Protein AF-0000000068399761 (afdb_homodimer)

Secondary structure (DSSP, 8-state):
--EEEEETTTTEEEEEEEPP----S-HHHHHHHHHHH-S-HHHHHHHHHHHHHHHHHHHHHHHHHHHHHHHHHHHS-TTTHHHHHHHHT--HHHHHHHHHHHHHHHHHHHHHTT-EEPPHHHHHHHHTS--S------B-GGGB-SSHHHHHHHHS--TT--TTTTTEEEEEEEEEEEEEEE--HHHHHHHHHHHHHHHHHHHTT-HHHHTTGGG--------TTS---EEEEEEB-GGGS---GGGGGS-EEEEEEEEEEEEEEEEBPPPSS----PEEEEEEEEEEGGGGGGG-SSBPPP---HHHHHHHHHHHHHHHHHHHHHHHHS-S-HHHHHHHHHHHHHHHHHHHHHHHHHHHHHHHHHHHHHHHHEEEETHHHHHHHHHHHHHHHHHHHHHHHHHHHHH--B-HHHHHHHHHHHHHHHH-------HHHHHHHHHHHTSEEE-TTS-EEEPPHHHHHHHH---HHHHHHHHHHHTT--/--EEEEETTTTEEEEEEEPP----S-HHHHHHHHHHH-S-HHHHHHHHHHHHHHHHHHHHHHHHHHHHHHHHHHHS-TTTHHHHHHHHT--HHHHHHHHHHHHHHHHHHHHHTT-EEPPHHHHHHHHTS--S------B-GGGB-SSHHHHHHHHS--TT--TTTTTEEEEEEEEEEEEEEE--HHHHHHHHHHHHHHHHHHHTT-HHHHTTTTT--------TTS---EEEEEEB-GGGS---GGGGGS-EEEEEEEEEEEEEEEEBPPPSS----PEEEEEEEEEEGGGGGGG-SSBPPP---HHHHHHHHHHHHHHHHHHHHHHHHS-S-HHHHHHHHHHHHHHHHHHHHHHHHHHHHHHHHHHHHHHHHEEEETHHHHHHHHHHHHHHHHHHHHHHHHHHHHH--B-HHHHHHHHHHHHHHHH-------HHHHHHHHHHHTSEEE-TTS-EEE--HHHHHHHH---HHHHHHHHHHHTT--

Solvent-accessible surface area (backbone atoms only — not comparable to full-atom values): 52248 Å² total; per-residue (Å²): 105,58,42,84,41,72,51,72,97,78,65,40,43,28,35,30,35,65,64,46,60,62,74,92,64,58,65,71,57,51,53,51,53,56,38,66,69,44,88,49,68,70,57,26,56,45,48,53,51,38,52,52,43,49,40,54,50,51,41,35,60,46,48,60,57,45,48,56,37,51,58,43,42,51,46,24,28,71,85,56,2,67,61,47,41,60,71,65,65,66,52,72,68,58,49,52,51,47,50,52,51,31,50,55,47,49,54,50,50,36,48,68,56,58,38,40,73,57,31,55,65,44,49,50,56,24,57,71,41,63,62,89,56,76,60,68,61,45,65,40,67,80,54,35,26,59,50,72,45,36,55,46,44,70,77,49,78,65,84,72,66,30,90,55,43,30,39,39,47,48,32,37,31,62,76,41,77,44,75,51,74,43,49,54,50,70,60,52,49,44,48,50,48,52,49,48,47,50,48,48,31,52,72,64,68,48,44,79,76,70,53,71,76,74,60,83,64,76,77,71,79,71,75,81,72,77,78,64,76,46,47,76,43,64,47,41,39,72,86,77,41,88,82,47,87,81,49,49,80,35,76,44,72,35,31,37,50,14,32,37,31,36,37,37,40,36,32,49,37,59,50,100,87,45,83,55,67,32,48,46,37,40,27,33,39,62,39,38,35,38,47,50,57,68,69,52,64,63,63,37,82,54,69,81,43,71,60,53,48,48,53,50,48,50,52,49,46,53,39,46,52,52,46,54,51,45,57,72,66,45,65,91,46,66,63,61,53,49,52,47,51,49,50,41,54,49,50,54,53,50,52,48,50,52,48,51,45,50,44,45,49,49,51,26,54,49,38,45,50,43,46,70,29,46,37,20,31,44,69,21,32,52,49,44,48,53,52,48,31,44,53,50,51,40,50,42,35,50,50,52,52,49,46,28,65,76,69,36,67,34,34,68,68,53,44,29,51,49,50,34,47,47,40,32,72,78,66,71,42,82,47,44,60,63,41,66,66,27,51,52,49,35,40,72,58,64,35,33,48,72,42,96,87,57,31,35,38,60,50,56,63,70,56,34,42,60,64,65,40,86,39,46,49,54,52,49,51,50,49,58,56,53,72,62,63,116,104,56,41,85,40,73,50,72,96,80,66,41,41,28,33,31,35,67,65,46,60,61,74,94,63,58,62,70,57,50,53,50,54,57,38,67,70,43,86,49,67,72,56,27,55,45,46,53,50,37,52,52,44,48,41,53,49,52,42,35,60,46,48,61,57,46,48,54,38,52,57,44,42,51,46,24,28,70,84,54,2,68,61,47,41,60,71,65,65,65,53,73,68,57,50,52,52,46,51,51,51,29,50,53,46,50,54,50,50,36,49,68,56,58,38,40,72,57,30,54,65,46,50,51,56,24,58,70,43,63,63,90,56,76,59,68,61,43,65,40,67,79,53,34,27,57,52,71,46,36,56,46,43,71,77,48,78,64,83,73,66,30,91,55,43,31,39,39,47,47,30,37,32,61,75,42,76,44,73,50,72,44,48,53,50,68,62,52,50,44,48,51,49,50,50,49,47,49,49,48,30,53,72,63,69,49,44,78,77,69,53,72,75,75,62,82,65,76,76,71,81,70,77,80,71,75,80,66,76,49,49,77,42,64,48,40,39,73,85,76,43,88,82,46,87,82,49,49,80,36,78,44,73,33,30,37,49,13,33,37,31,37,36,37,40,36,32,49,37,58,49,97,87,44,83,55,67,30,47,46,36,39,27,34,40,62,39,38,36,36,46,51,58,69,70,51,65,62,64,39,81,54,69,83,44,72,58,52,48,48,52,50,48,50,53,48,48,54,39,47,51,52,44,54,51,44,56,70,66,44,65,93,46,64,63,62,53,49,52,46,50,50,51,40,54,49,48,53,53,50,53,51,52,53,47,55,45,50,44,44,48,51,52,28,53,51,37,45,50,43,46,72,29,48,38,20,31,43,68,21,32,52,50,43,48,53,51,48,31,46,55,50,52,41,51,43,37,50,49,52,52,50,47,28,66,74,70,37,65,35,35,68,69,54,44,30,52,51,48,35,48,46,38,32,72,77,67,72,42,85,45,44,60,64,42,67,65,26,50,54,49,36,41,71,58,65,35,34,47,71,44,94,86,57,30,34,36,59,50,56,63,70,56,32,43,59,65,65,41,87,41,47,49,55,53,50,52,50,52,56,55,53,70,62,63,115

pLDDT: mean 79.06, std 15.78, range [27.91, 97.12]

Radius of gyration: 32.89 Å; Cα contacts (8 Å, |Δi|>4): 1350; chains: 2; bounding box: 82×110×79 Å

Structure (mmCIF, N/CA/C/O backbone):
data_AF-0000000068399761-model_v1
#
loop_
_entity.id
_entity.type
_entity.pdbx_description
1 polymer 'Uncharacterized protein LOC101503058 isoform X1'
#
loop_
_atom_site.group_PDB
_atom_site.id
_atom_site.type_symbol
_atom_site.label_atom_id
_atom_site.label_alt_id
_atom_site.label_comp_id
_atom_site.label_asym_id
_atom_site.label_entity_id
_atom_site.label_seq_id
_atom_site.pdbx_PDB_ins_code
_atom_site.Cartn_x
_atom_site.Cartn_y
_atom_site.Cartn_z
_atom_site.occupancy
_atom_site.B_iso_or_equiv
_atom_site.auth_seq_id
_atom_site.auth_comp_id
_atom_site.auth_asym_id
_atom_site.auth_atom_id
_atom_site.pdbx_PDB_model_num
ATOM 1 N N . MET A 1 1 ? 23.578 -5.527 14.547 1 39.16 1 MET A N 1
ATOM 2 C CA . MET A 1 1 ? 23.672 -4.656 15.711 1 39.16 1 MET A CA 1
ATOM 3 C C . MET A 1 1 ? 24.359 -3.344 15.359 1 39.16 1 MET A C 1
ATOM 5 O O . MET A 1 1 ? 25.438 -3.346 14.75 1 39.16 1 MET A O 1
ATOM 9 N N . ALA A 1 2 ? 23.547 -2.379 15.297 1 48.56 2 ALA A N 1
ATOM 10 C CA . ALA A 1 2 ? 24.172 -1.101 14.961 1 48.56 2 ALA A CA 1
ATOM 11 C C . ALA A 1 2 ? 24.984 -0.558 16.141 1 48.56 2 ALA A C 1
ATOM 13 O O . ALA A 1 2 ? 24.516 -0.588 17.281 1 48.56 2 ALA A O 1
ATOM 14 N N . TYR A 1 3 ? 26.422 -0.569 16.094 1 48.53 3 TYR A N 1
ATOM 15 C CA . TYR A 1 3 ? 27.25 -0.011 17.156 1 48.53 3 TYR A CA 1
ATOM 16 C C . TYR A 1 3 ? 27.766 1.374 16.781 1 48.53 3 TYR A C 1
ATOM 18 O O . TYR A 1 3 ? 28.031 1.641 15.602 1 48.53 3 TYR A O 1
ATOM 26 N N . LEU A 1 4 ? 27.547 2.227 17.719 1 49.91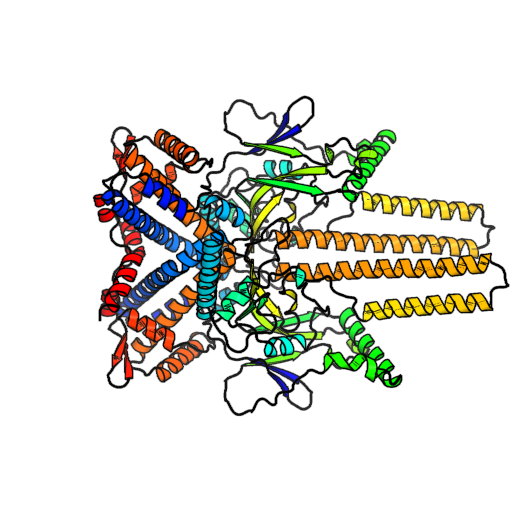 4 LEU A N 1
ATOM 27 C CA . LEU A 1 4 ? 28.125 3.555 17.547 1 49.91 4 LEU A CA 1
ATOM 28 C C . LEU A 1 4 ? 29.609 3.547 17.906 1 49.91 4 LEU A C 1
ATOM 30 O O . LEU A 1 4 ? 30 3.086 18.984 1 49.91 4 LEU A O 1
ATOM 34 N N . ASN A 1 5 ? 30.516 3.52 16.922 1 48.12 5 ASN A N 1
ATOM 35 C CA . ASN A 1 5 ? 31.938 3.615 17.219 1 48.12 5 ASN A CA 1
ATOM 36 C C . ASN A 1 5 ? 32.5 4.992 16.875 1 48.12 5 ASN A C 1
ATOM 38 O O . ASN A 1 5 ? 32.125 5.574 15.852 1 48.12 5 ASN A O 1
ATOM 42 N N . LEU A 1 6 ? 33 5.699 17.844 1 47.28 6 LEU A N 1
ATOM 43 C CA . LEU A 1 6 ? 33.75 6.934 17.609 1 47.28 6 LEU A CA 1
ATOM 44 C C . LEU A 1 6 ? 35.125 6.637 17.047 1 47.28 6 LEU A C 1
ATOM 46 O O . LEU A 1 6 ? 35.906 5.895 17.656 1 47.28 6 LEU A O 1
ATOM 50 N N . GLU A 1 7 ? 35.219 6.555 15.766 1 47.91 7 GLU A N 1
ATOM 51 C CA . GLU A 1 7 ? 36.562 6.254 15.242 1 47.91 7 GLU A CA 1
ATOM 52 C C . GLU A 1 7 ? 37.281 7.523 14.805 1 47.91 7 GLU A C 1
ATOM 54 O O . GLU A 1 7 ? 36.688 8.398 14.164 1 47.91 7 GLU A O 1
ATOM 59 N N . GLY A 1 8 ? 38.625 7.621 15.008 1 46.81 8 GLY A N 1
ATOM 60 C CA . GLY A 1 8 ? 39.625 8.562 14.586 1 46.81 8 GLY A CA 1
ATOM 61 C C . GLY A 1 8 ? 39.625 9.852 15.383 1 46.81 8 GLY A C 1
ATOM 62 O O . GLY A 1 8 ? 38.781 10.047 16.25 1 46.81 8 GLY A O 1
ATOM 63 N N . ASP A 1 9 ? 40.656 10.789 15.141 1 47.38 9 ASP A N 1
ATOM 64 C CA . ASP A 1 9 ? 40.906 12.062 15.812 1 47.38 9 ASP A CA 1
ATOM 65 C C . ASP A 1 9 ? 39.688 12.977 15.727 1 47.38 9 ASP A C 1
ATOM 67 O O . ASP A 1 9 ? 39.5 13.852 16.578 1 47.38 9 ASP A O 1
ATOM 71 N N . GLU A 1 10 ? 38.906 12.891 14.664 1 50.03 10 GLU A N 1
ATOM 72 C CA . GLU A 1 10 ? 37.844 13.867 14.438 1 50.03 10 GLU A CA 1
ATOM 73 C C . GLU A 1 10 ? 36.469 13.289 14.797 1 50.03 10 GLU A C 1
ATOM 75 O O . GLU A 1 10 ? 35.438 13.906 14.516 1 50.03 10 GLU A O 1
ATOM 80 N N . LYS A 1 11 ? 36.281 12.5 15.867 1 54.31 11 LYS A N 1
ATOM 81 C CA . LYS A 1 11 ? 35.094 12.008 16.578 1 54.31 11 LYS A CA 1
ATOM 82 C C . LYS A 1 11 ? 33.969 11.664 15.602 1 54.31 11 LYS A C 1
ATOM 84 O O . LYS A 1 11 ? 32.875 12.18 15.719 1 54.31 11 LYS A O 1
ATOM 89 N N . LYS A 1 12 ? 34.312 10.891 14.508 1 60.88 12 LYS A N 1
ATOM 90 C CA . LYS A 1 12 ? 33.281 10.484 13.531 1 60.88 12 LYS A CA 1
ATOM 91 C C . LYS A 1 12 ? 32.406 9.391 14.094 1 60.88 12 LYS A C 1
ATOM 93 O O . LYS A 1 12 ? 32.875 8.422 14.688 1 60.88 12 LYS A O 1
ATOM 98 N N . GLU A 1 13 ? 31.047 9.602 14.18 1 70.75 13 GLU A N 1
ATOM 99 C CA . GLU A 1 13 ? 30.078 8.617 14.633 1 70.75 13 GLU A CA 1
ATOM 100 C C . GLU A 1 13 ? 29.75 7.613 13.523 1 70.75 13 GLU A C 1
ATOM 102 O O . GLU A 1 13 ? 29.297 7.996 12.445 1 70.75 13 GLU A O 1
ATOM 107 N N . VAL A 1 14 ? 30.328 6.297 13.727 1 68.44 14 VAL A N 1
ATOM 108 C CA . VAL A 1 14 ? 30.125 5.27 12.711 1 68.44 14 VAL A CA 1
ATOM 109 C C . VAL A 1 14 ? 29.188 4.184 13.25 1 68.44 14 VAL A C 1
ATOM 111 O O . VAL A 1 14 ? 29.234 3.855 14.438 1 68.44 14 VAL A O 1
ATOM 114 N N . ILE A 1 15 ? 28.234 3.752 12.414 1 69.31 15 ILE A N 1
ATOM 115 C CA . ILE A 1 15 ? 27.344 2.65 12.758 1 69.31 15 ILE A CA 1
ATOM 116 C C . ILE A 1 15 ? 27.688 1.429 11.906 1 69.31 15 ILE A C 1
ATOM 118 O O . ILE A 1 15 ? 27.859 1.544 10.688 1 69.31 15 ILE A O 1
ATOM 122 N N . ARG A 1 16 ? 27.953 0.394 12.523 1 67.19 16 ARG A N 1
ATOM 123 C CA . ARG A 1 16 ? 28.219 -0.862 11.836 1 67.19 16 ARG A CA 1
ATOM 124 C C . ARG A 1 16 ? 26.969 -1.718 11.742 1 67.19 16 ARG A C 1
ATOM 126 O O . ARG A 1 16 ? 26.266 -1.916 12.742 1 67.19 16 ARG A O 1
ATOM 133 N N . ILE A 1 17 ? 26.656 -2.018 10.484 1 65.38 17 ILE A N 1
ATOM 134 C CA . ILE A 1 17 ? 25.438 -2.814 10.328 1 65.38 17 ILE A CA 1
ATOM 135 C C . ILE A 1 17 ? 25.766 -4.109 9.586 1 65.38 17 ILE A C 1
ATOM 137 O O . ILE A 1 17 ? 26.578 -4.117 8.672 1 65.38 17 ILE A O 1
ATOM 141 N N . GLU A 1 18 ? 25.172 -5.176 10.047 1 68.5 18 GLU A N 1
ATOM 142 C CA . GLU A 1 18 ? 25.328 -6.48 9.406 1 68.5 18 GLU A CA 1
ATOM 143 C C . GLU A 1 18 ? 24.781 -6.473 7.988 1 68.5 18 GLU A C 1
ATOM 145 O O . GLU A 1 18 ? 23.766 -5.82 7.711 1 68.5 18 GLU A O 1
ATOM 150 N N . ARG A 1 19 ? 25.562 -7.207 7.117 1 69.38 19 ARG A N 1
ATOM 151 C CA . ARG A 1 19 ? 25.156 -7.289 5.719 1 69.38 19 ARG A CA 1
ATOM 152 C C . ARG A 1 19 ? 23.828 -8.031 5.582 1 69.38 19 ARG A C 1
ATOM 154 O O . ARG A 1 19 ? 23.594 -9.031 6.273 1 69.38 19 ARG A O 1
ATOM 161 N N . GLU A 1 20 ? 22.969 -7.516 4.73 1 75.31 20 GLU A N 1
ATOM 162 C CA . GLU A 1 20 ? 21.641 -8.078 4.566 1 75.31 20 GLU A CA 1
ATOM 163 C C . GLU A 1 20 ? 21.641 -9.203 3.535 1 75.31 20 GLU A C 1
ATOM 165 O O . GLU A 1 20 ? 22.547 -9.305 2.717 1 75.31 20 GLU A O 1
ATOM 170 N N . SER A 1 21 ? 20.688 -10.078 3.656 1 79.12 21 SER A N 1
ATOM 171 C CA . SER A 1 21 ? 20.594 -11.266 2.811 1 79.12 21 SER A CA 1
ATOM 172 C C . SER A 1 21 ? 19.719 -11 1.588 1 79.12 21 SER A C 1
ATOM 174 O O . SER A 1 21 ? 19.531 -11.883 0.752 1 79.12 21 SER A O 1
ATOM 176 N N . VAL A 1 22 ? 19.344 -9.82 1.354 1 81.69 22 VAL A N 1
ATOM 177 C CA . VAL A 1 22 ? 18.469 -9.523 0.227 1 81.69 22 VAL A CA 1
ATOM 178 C C . VAL A 1 22 ? 19.281 -9.438 -1.06 1 81.69 22 VAL A C 1
ATOM 180 O O . VAL A 1 22 ? 20.359 -8.82 -1.081 1 81.69 22 VAL A O 1
ATOM 183 N N . ILE A 1 23 ? 18.875 -10.141 -2.131 1 87.31 23 ILE A N 1
ATOM 184 C CA . ILE A 1 23 ? 19.5 -10.07 -3.445 1 87.31 23 ILE A CA 1
ATOM 185 C C . ILE A 1 23 ? 18.906 -8.898 -4.234 1 87.31 23 ILE A C 1
ATOM 187 O O . ILE A 1 23 ? 17.797 -9.008 -4.77 1 87.31 23 ILE A O 1
ATOM 191 N N . PRO A 1 24 ? 19.609 -7.828 -4.316 1 81.19 24 PRO A N 1
ATOM 192 C CA . PRO A 1 24 ? 19.078 -6.625 -4.949 1 81.19 24 PRO A CA 1
ATOM 193 C C . PRO A 1 24 ? 19.219 -6.641 -6.469 1 81.19 24 PRO A C 1
ATOM 195 O O . PRO A 1 24 ? 19.766 -5.703 -7.051 1 81.19 24 PRO A O 1
ATOM 198 N N . ILE A 1 25 ? 18.844 -7.691 -7.152 1 85.81 25 ILE A N 1
ATOM 199 C CA . ILE A 1 25 ? 18.922 -7.836 -8.602 1 85.81 25 ILE A CA 1
ATOM 200 C C . ILE A 1 25 ? 17.531 -8.195 -9.148 1 85.81 25 ILE A C 1
ATOM 202 O O . ILE A 1 25 ? 16.797 -8.977 -8.539 1 85.81 25 ILE A O 1
ATOM 206 N N . LEU A 1 26 ? 17.219 -7.543 -10.234 1 84.5 26 LEU A N 1
ATOM 207 C CA . LEU A 1 26 ? 15.969 -7.895 -10.891 1 84.5 26 LEU A CA 1
ATOM 208 C C . LEU A 1 26 ? 16.016 -9.328 -11.414 1 84.5 26 LEU A C 1
ATOM 210 O O . LEU A 1 26 ? 17.031 -9.75 -11.984 1 84.5 26 LEU A O 1
ATOM 214 N N . LYS A 1 27 ? 15 -10.023 -11.188 1 89.88 27 LYS A N 1
ATOM 215 C CA . LYS A 1 27 ? 14.93 -11.43 -11.578 1 89.88 27 LYS A CA 1
ATOM 216 C C . LYS A 1 27 ? 15.156 -11.594 -13.078 1 89.88 27 LYS A C 1
ATOM 218 O O . LYS A 1 27 ? 15.875 -12.5 -13.508 1 89.88 27 LYS A O 1
ATOM 223 N N . SER A 1 28 ? 14.531 -10.75 -13.867 1 86.06 28 SER A N 1
ATOM 224 C CA . SER A 1 28 ? 14.648 -10.844 -15.32 1 86.06 28 SER A CA 1
ATOM 225 C C . SER A 1 28 ? 16.094 -10.633 -15.766 1 86.06 28 SER A C 1
ATOM 227 O O . SER A 1 28 ? 16.578 -11.344 -16.656 1 86.06 28 SER A O 1
ATOM 229 N N . LYS A 1 29 ? 16.719 -9.703 -15.133 1 87.31 29 LYS A N 1
ATOM 230 C CA . LYS A 1 29 ? 18.125 -9.453 -15.453 1 87.31 29 LYS A CA 1
ATOM 231 C C . LYS A 1 29 ? 19 -10.625 -15.016 1 87.31 29 LYS A C 1
ATOM 233 O O . LYS A 1 29 ? 19.938 -11 -15.734 1 87.31 29 LYS A O 1
ATOM 238 N N . LEU A 1 30 ? 18.703 -11.141 -13.883 1 92.56 30 LEU A N 1
ATOM 239 C CA . LEU A 1 30 ? 19.453 -12.273 -13.359 1 92.56 30 LEU A CA 1
ATOM 240 C C . LEU A 1 30 ? 19.391 -13.461 -14.312 1 92.56 30 LEU A C 1
ATOM 242 O O . LEU A 1 30 ? 20.422 -14.031 -14.672 1 92.56 30 LEU A O 1
ATOM 246 N N . VAL A 1 31 ? 18.219 -13.82 -14.758 1 94.12 31 VAL A N 1
ATOM 247 C CA . VAL A 1 31 ? 18.016 -14.969 -15.641 1 94.12 31 VAL A CA 1
ATOM 248 C C . VAL A 1 31 ? 18.688 -14.703 -16.984 1 94.12 31 VAL A C 1
ATOM 250 O O . VAL A 1 31 ? 19.312 -15.602 -17.562 1 94.12 31 VAL A O 1
ATOM 253 N N . MET A 1 32 ? 18.547 -13.516 -17.438 1 91.56 32 MET A N 1
ATOM 254 C CA . MET A 1 32 ? 19.125 -13.156 -18.734 1 91.56 32 MET A CA 1
ATOM 255 C C . MET A 1 32 ? 20.641 -13.266 -18.688 1 91.56 32 MET A C 1
ATOM 257 O O . MET A 1 32 ? 21.25 -13.875 -19.578 1 91.56 32 MET A O 1
ATOM 261 N N . VAL A 1 33 ? 21.266 -12.703 -17.672 1 92.94 33 VAL A N 1
ATOM 262 C CA . VAL A 1 33 ? 22.719 -12.688 -17.547 1 92.94 33 VAL A CA 1
ATOM 263 C C . VAL A 1 33 ? 23.234 -14.117 -17.375 1 92.94 33 VAL A C 1
ATOM 265 O O . VAL A 1 33 ? 24.219 -14.516 -18.031 1 92.94 33 VAL A O 1
ATOM 268 N N . LEU A 1 34 ? 22.594 -14.891 -16.516 1 95.69 34 LEU A N 1
ATOM 269 C CA . LEU A 1 34 ? 23.031 -16.266 -16.281 1 95.69 34 LEU A CA 1
ATOM 270 C C . LEU A 1 34 ? 22.859 -17.109 -17.531 1 95.69 34 LEU A C 1
ATOM 272 O O . LEU A 1 34 ? 23.703 -17.984 -17.812 1 95.69 34 LEU A O 1
ATOM 276 N N . THR A 1 35 ? 21.766 -16.875 -18.234 1 95.56 35 THR A N 1
ATOM 277 C CA . THR A 1 35 ? 21.547 -17.594 -19.484 1 95.56 35 THR A CA 1
ATOM 278 C C . THR A 1 35 ? 22.609 -17.266 -20.516 1 95.56 35 THR A C 1
ATOM 280 O O . THR A 1 35 ? 23.094 -18.141 -21.234 1 95.56 35 THR A O 1
ATOM 283 N N . ASP A 1 36 ? 23 -16 -20.547 1 92.81 36 ASP A N 1
ATOM 284 C CA . ASP A 1 36 ? 24 -15.539 -21.516 1 92.81 36 ASP A CA 1
ATOM 285 C C . ASP A 1 36 ? 25.375 -16.109 -21.188 1 92.81 36 ASP A C 1
ATOM 287 O O . ASP A 1 36 ? 26.219 -16.234 -22.078 1 92.81 36 ASP A O 1
ATOM 291 N N . LEU A 1 37 ? 25.609 -16.453 -19.984 1 93.31 37 LEU A N 1
ATOM 292 C CA . LEU A 1 37 ? 26.906 -16.969 -19.562 1 93.31 37 LEU A CA 1
ATOM 293 C C . LEU A 1 37 ? 27.047 -18.438 -19.891 1 93.31 37 LEU A C 1
ATOM 295 O O . LEU A 1 37 ? 28.141 -18.984 -19.875 1 93.31 37 LEU A O 1
ATOM 299 N N . ILE A 1 38 ? 25.891 -19.031 -20.266 1 92.5 38 ILE A N 1
ATOM 300 C CA . ILE A 1 38 ? 25.922 -20.438 -20.641 1 92.5 38 ILE A CA 1
ATOM 301 C C . ILE A 1 38 ? 26.391 -20.562 -22.094 1 92.5 38 ILE A C 1
ATOM 303 O O . ILE A 1 38 ? 25.906 -19.844 -22.969 1 92.5 38 ILE A O 1
ATOM 307 N N . ASN A 1 39 ? 27.297 -21.391 -22.406 1 85.81 39 ASN A N 1
ATOM 308 C CA . ASN A 1 39 ? 28 -21.484 -23.688 1 85.81 39 ASN A CA 1
ATOM 309 C C . ASN A 1 39 ? 27.125 -22.125 -24.766 1 85.81 39 ASN A C 1
ATOM 311 O O . ASN A 1 39 ? 27.109 -21.672 -25.906 1 85.81 39 ASN A O 1
ATOM 315 N N . HIS A 1 40 ? 26.391 -23.203 -24.484 1 86.69 40 HIS A N 1
ATOM 316 C CA . HIS A 1 40 ? 25.641 -23.969 -25.469 1 86.69 40 HIS A CA 1
ATOM 317 C C . HIS A 1 40 ? 24.203 -23.484 -25.562 1 86.69 40 HIS A C 1
ATOM 319 O O . HIS A 1 40 ? 23.516 -23.344 -24.531 1 86.69 40 HIS A O 1
ATOM 325 N N . SER A 1 41 ? 23.797 -23.25 -26.75 1 87.25 41 SER A N 1
ATOM 326 C CA . SER A 1 41 ? 22.453 -22.734 -27 1 87.25 41 SER A CA 1
ATOM 327 C C . SER A 1 41 ? 21.375 -23.688 -26.5 1 87.25 41 SER A C 1
ATOM 329 O O . SER A 1 41 ? 20.344 -23.25 -25.969 1 87.25 41 SER A O 1
ATOM 331 N N . SER A 1 42 ? 21.609 -24.922 -26.688 1 88.5 42 SER A N 1
ATOM 332 C CA . SER A 1 42 ? 20.641 -25.906 -26.219 1 88.5 42 SER A CA 1
ATOM 333 C C . SER A 1 42 ? 20.484 -25.844 -24.703 1 88.5 42 SER A C 1
ATOM 335 O O . SER A 1 42 ? 19.375 -25.953 -24.188 1 88.5 42 SER A O 1
ATOM 337 N N . ASP A 1 43 ? 21.609 -25.609 -24.062 1 91.88 43 ASP A N 1
ATOM 338 C CA . ASP A 1 43 ? 21.578 -25.531 -22.594 1 91.88 43 ASP A CA 1
ATOM 339 C C . ASP A 1 43 ? 20.922 -24.219 -22.141 1 91.88 43 ASP A C 1
ATOM 341 O O . ASP A 1 43 ? 20.312 -24.172 -21.078 1 91.88 43 ASP A O 1
ATOM 345 N N . GLN A 1 44 ? 21 -23.203 -22.984 1 94.56 44 GLN A N 1
ATOM 346 C CA . GLN A 1 44 ? 20.375 -21.938 -22.656 1 94.56 44 GLN A CA 1
ATOM 347 C C . GLN A 1 44 ? 18.844 -22.062 -22.625 1 94.56 44 GLN A C 1
ATOM 349 O O . GLN A 1 44 ? 18.203 -21.562 -21.703 1 94.56 44 GLN A O 1
ATOM 354 N N . ALA A 1 45 ? 18.328 -22.719 -23.609 1 94.25 45 ALA A N 1
ATOM 355 C CA . ALA A 1 45 ? 16.891 -22.891 -23.688 1 94.25 45 ALA A CA 1
ATOM 356 C C . ALA A 1 45 ? 16.359 -23.75 -22.547 1 94.25 45 ALA A C 1
ATOM 358 O O . ALA A 1 45 ? 15.312 -23.453 -21.969 1 94.25 45 ALA A O 1
ATOM 359 N N . GLU A 1 46 ? 17.109 -24.781 -22.281 1 95.19 46 GLU A N 1
ATOM 360 C CA . GLU A 1 46 ? 16.703 -25.672 -21.188 1 95.19 46 GLU A CA 1
ATOM 361 C C . GLU A 1 46 ? 16.812 -24.969 -19.828 1 95.19 46 GLU A C 1
ATOM 363 O O . GLU A 1 46 ? 15.992 -25.203 -18.938 1 95.19 46 GLU A O 1
ATOM 368 N N . PHE A 1 47 ? 17.812 -24.156 -19.719 1 96.56 47 PHE A N 1
ATOM 369 C CA . PHE A 1 47 ? 18 -23.422 -18.469 1 96.56 47 PHE A CA 1
ATOM 370 C C . PHE A 1 47 ? 16.875 -22.406 -18.281 1 96.56 47 PHE A C 1
ATOM 372 O O . PHE A 1 47 ? 16.359 -22.25 -17.172 1 96.56 47 PHE A O 1
ATOM 379 N N . LYS A 1 48 ? 16.516 -21.719 -19.328 1 95.38 48 LYS A N 1
ATOM 380 C CA . LYS A 1 48 ? 15.422 -20.75 -19.266 1 95.38 48 LYS A CA 1
ATOM 381 C C . LYS A 1 48 ? 14.117 -21.438 -18.891 1 95.38 48 LYS A C 1
ATOM 383 O O . LYS A 1 48 ? 13.344 -20.906 -18.078 1 95.38 48 LYS A O 1
ATOM 388 N N . LYS A 1 49 ? 13.906 -22.578 -19.5 1 95.12 49 LYS A N 1
ATOM 389 C CA . LYS A 1 49 ? 12.727 -23.375 -19.172 1 95.12 49 LYS A CA 1
ATOM 390 C C . LYS A 1 49 ? 12.727 -23.781 -17.703 1 95.12 49 LYS A C 1
ATOM 392 O O . LYS A 1 49 ? 11.695 -23.719 -17.031 1 95.12 49 LYS A O 1
ATOM 397 N N . LEU A 1 50 ? 13.844 -24.188 -17.25 1 96.25 50 LEU A N 1
ATOM 398 C CA . LEU A 1 50 ? 13.977 -24.594 -15.859 1 96.25 50 LEU A CA 1
ATOM 399 C C . LEU A 1 50 ? 13.703 -23.438 -14.914 1 96.25 50 LEU A C 1
ATOM 401 O O . LEU A 1 50 ? 13.031 -23.609 -13.891 1 96.25 50 LEU A O 1
ATOM 405 N N . CYS A 1 51 ? 14.258 -22.266 -15.227 1 96.19 51 CYS A N 1
ATOM 406 C CA . CYS A 1 51 ? 14.047 -21.094 -14.398 1 96.19 51 CYS A CA 1
ATOM 407 C C . CYS A 1 51 ? 12.562 -20.766 -14.266 1 96.19 51 CYS A C 1
ATOM 409 O O . CYS A 1 51 ? 12.094 -20.438 -13.172 1 96.19 51 CYS A O 1
ATOM 411 N N . LYS A 1 52 ? 11.836 -20.891 -15.32 1 93.69 52 LYS A N 1
ATOM 412 C CA . LYS A 1 52 ? 10.398 -20.641 -15.289 1 93.69 52 LYS A CA 1
ATOM 413 C C . LYS A 1 52 ? 9.664 -21.688 -14.461 1 93.69 52 LYS A C 1
ATOM 415 O O . LYS A 1 52 ? 8.758 -21.344 -13.688 1 93.69 52 LYS A O 1
ATOM 420 N N . ARG A 1 53 ? 10.055 -22.906 -14.656 1 94.75 53 ARG A N 1
ATOM 421 C CA . ARG A 1 53 ? 9.414 -24 -13.914 1 94.75 53 ARG A CA 1
ATOM 422 C C . ARG A 1 53 ? 9.68 -23.859 -12.414 1 94.75 53 ARG A C 1
ATOM 424 O O . ARG A 1 53 ? 8.797 -24.109 -11.594 1 94.75 53 ARG A O 1
ATOM 431 N N . ILE A 1 54 ? 10.922 -23.469 -12.109 1 94.94 54 ILE A N 1
ATOM 432 C CA . ILE A 1 54 ? 11.281 -23.234 -10.711 1 94.94 54 ILE A CA 1
ATOM 433 C C . ILE A 1 54 ? 10.438 -22.094 -10.141 1 94.94 54 ILE A C 1
ATOM 435 O O . ILE A 1 54 ? 9.906 -22.203 -9.031 1 94.94 54 ILE A O 1
ATOM 439 N N . GLU A 1 55 ? 10.32 -21.078 -10.875 1 93.69 55 GLU A N 1
ATOM 440 C CA . GLU A 1 55 ? 9.562 -19.922 -10.438 1 93.69 55 GLU A CA 1
ATOM 441 C C . GLU A 1 55 ? 8.102 -20.281 -10.164 1 93.69 55 GLU A C 1
ATOM 443 O O . GLU A 1 55 ? 7.555 -19.938 -9.117 1 93.69 55 GLU A O 1
ATOM 448 N N . TYR A 1 56 ? 7.5 -21 -11.078 1 91.94 56 TYR A N 1
ATOM 449 C CA . TYR A 1 56 ? 6.086 -21.328 -10.953 1 91.94 56 TYR A CA 1
ATOM 450 C C . TYR A 1 56 ? 5.855 -22.328 -9.82 1 91.94 56 TYR A C 1
ATOM 452 O O . TYR A 1 56 ? 4.844 -22.25 -9.117 1 91.94 56 TYR A O 1
ATOM 460 N N . THR A 1 57 ? 6.758 -23.203 -9.672 1 93 57 THR A N 1
ATOM 461 C CA . THR A 1 57 ? 6.621 -24.188 -8.602 1 93 57 THR A CA 1
ATOM 462 C C . THR A 1 57 ? 6.773 -23.531 -7.234 1 93 57 THR A C 1
ATOM 464 O O . THR A 1 57 ? 6 -23.812 -6.316 1 93 57 THR A O 1
ATOM 467 N N . ILE A 1 58 ? 7.785 -22.688 -7.113 1 92.19 58 ILE A N 1
ATOM 468 C CA . ILE A 1 58 ? 8.008 -21.984 -5.852 1 92.19 58 ILE A CA 1
ATOM 469 C C . ILE A 1 58 ? 6.812 -21.078 -5.551 1 92.19 58 ILE A C 1
ATOM 471 O O . ILE A 1 58 ? 6.395 -20.969 -4.398 1 92.19 58 ILE A O 1
ATOM 475 N N . ARG A 1 59 ? 6.336 -20.469 -6.508 1 90.19 59 ARG A N 1
ATOM 476 C CA . ARG A 1 59 ? 5.152 -19.625 -6.348 1 90.19 59 ARG A CA 1
ATOM 477 C C . ARG A 1 59 ? 3.967 -20.438 -5.848 1 90.19 59 ARG A C 1
ATOM 479 O O . ARG A 1 59 ? 3.199 -19.969 -5 1 90.19 59 ARG A O 1
ATOM 486 N N . ALA A 1 60 ? 3.795 -21.562 -6.449 1 89.5 60 ALA A N 1
ATOM 487 C CA . ALA A 1 60 ? 2.703 -22.438 -6.016 1 89.5 60 ALA A CA 1
ATOM 488 C C . ALA A 1 60 ? 2.863 -22.828 -4.551 1 89.5 60 ALA A C 1
ATOM 490 O O . ALA A 1 60 ? 1.881 -22.906 -3.809 1 89.5 60 ALA A O 1
ATOM 491 N N . TRP A 1 61 ? 4.145 -23.125 -4.164 1 87 61 TRP A N 1
ATOM 492 C CA . TRP A 1 61 ? 4.449 -23.469 -2.781 1 87 61 TRP A CA 1
ATOM 493 C C . TRP A 1 61 ? 3.98 -22.375 -1.826 1 87 61 TRP A C 1
ATOM 495 O O . TRP A 1 61 ? 3.32 -22.656 -0.824 1 87 61 TRP A O 1
ATOM 505 N N . TYR A 1 62 ? 4.23 -21.203 -2.186 1 85.25 62 TYR A N 1
ATOM 506 C CA . TYR A 1 62 ? 4.023 -20.109 -1.248 1 85.25 62 TYR A CA 1
ATOM 507 C C . TYR A 1 62 ? 2.609 -19.547 -1.362 1 85.25 62 TYR A C 1
ATOM 509 O O . TYR A 1 62 ? 2.074 -19 -0.399 1 85.25 62 TYR A O 1
ATOM 517 N N . LEU A 1 63 ? 2.029 -19.656 -2.471 1 83.5 63 LEU A N 1
ATOM 518 C CA . LEU A 1 63 ? 0.648 -19.219 -2.629 1 83.5 63 LEU A CA 1
ATOM 519 C C . LEU A 1 63 ? -0.274 -19.953 -1.668 1 83.5 63 LEU A C 1
ATOM 521 O O . LEU A 1 63 ? -1.178 -19.359 -1.08 1 83.5 63 LEU A O 1
ATOM 525 N N . LEU A 1 64 ? -0.032 -21.234 -1.531 1 81.81 64 LEU A N 1
ATOM 526 C CA . LEU A 1 64 ? -0.843 -22.031 -0.618 1 81.81 64 LEU A CA 1
ATOM 527 C C . LEU A 1 64 ? -0.697 -21.531 0.816 1 81.81 64 LEU A C 1
ATOM 529 O O . LEU A 1 64 ? -1.687 -21.422 1.545 1 81.81 64 LEU A O 1
ATOM 533 N N . GLN A 1 65 ? 0.496 -21.156 1.122 1 82 65 GLN A N 1
ATOM 534 C CA . GLN A 1 65 ? 0.77 -20.656 2.465 1 82 65 GLN A CA 1
ATOM 535 C C . GLN A 1 65 ? 0.202 -19.25 2.652 1 82 65 GLN A C 1
ATOM 537 O O . GLN A 1 65 ? -0.359 -18.938 3.705 1 82 65 GLN A O 1
ATOM 542 N N . PHE A 1 66 ? 0.297 -18.516 1.676 1 88.12 66 PHE A N 1
ATOM 543 C CA . PHE A 1 66 ? -0.109 -17.109 1.744 1 88.12 66 PHE A CA 1
ATOM 544 C C . PHE A 1 66 ? -1.627 -16.984 1.707 1 88.12 66 PHE A C 1
ATOM 546 O O . PHE A 1 66 ? -2.193 -16.062 2.291 1 88.12 66 PHE A O 1
ATOM 553 N N . GLU A 1 67 ? -2.217 -17.906 1.068 1 86.69 67 GLU A N 1
ATOM 554 C CA . GLU A 1 67 ? -3.676 -17.859 0.998 1 86.69 67 GLU A CA 1
ATOM 555 C C . GLU A 1 67 ? -4.297 -17.953 2.389 1 86.69 67 GLU A C 1
ATOM 557 O O . GLU A 1 67 ? -5.258 -17.25 2.695 1 86.69 67 GLU A O 1
ATOM 562 N N . ASP A 1 68 ? -3.729 -18.828 3.137 1 86.75 68 ASP A N 1
ATOM 563 C CA . ASP A 1 68 ? -4.223 -18.969 4.504 1 86.75 68 ASP A CA 1
ATOM 564 C C . ASP A 1 68 ? -4.035 -17.672 5.289 1 86.75 68 ASP A C 1
ATOM 566 O O . ASP A 1 68 ? -4.934 -17.234 6.012 1 86.75 68 ASP A O 1
ATOM 570 N N . MET A 1 69 ? -2.902 -17.125 5.148 1 92.5 69 MET A N 1
ATOM 571 C CA . MET A 1 69 ? -2.602 -15.883 5.852 1 92.5 69 MET A CA 1
ATOM 572 C C . MET A 1 69 ? -3.537 -14.766 5.406 1 92.5 69 MET A C 1
ATOM 574 O O . MET A 1 69 ? -4.051 -14.008 6.238 1 92.5 69 MET A O 1
ATOM 578 N N . MET A 1 70 ? -3.797 -14.727 4.125 1 91.06 70 MET A N 1
ATOM 579 C CA . MET A 1 70 ? -4.637 -13.672 3.566 1 91.06 70 MET A CA 1
ATOM 580 C C . MET A 1 70 ? -6.082 -13.828 4.016 1 91.06 70 MET A C 1
ATOM 582 O O . MET A 1 70 ? -6.766 -12.844 4.285 1 91.06 70 MET A O 1
ATOM 586 N N . GLN A 1 71 ? -6.547 -15.008 4.051 1 86.5 71 GLN A N 1
ATOM 587 C CA . GLN A 1 71 ? -7.91 -15.273 4.504 1 86.5 71 GLN A CA 1
ATOM 588 C C . GLN A 1 71 ? -8.086 -14.883 5.969 1 86.5 71 GLN A C 1
ATOM 590 O O . GLN A 1 71 ? -9.094 -14.281 6.336 1 86.5 71 GLN A O 1
ATOM 595 N N . LEU A 1 72 ? -7.098 -15.258 6.695 1 90.38 72 LEU A N 1
ATOM 596 C CA . LEU A 1 72 ? -7.156 -14.898 8.109 1 90.38 72 LEU A CA 1
ATOM 597 C C . LEU A 1 72 ? -7.125 -13.383 8.289 1 90.38 72 LEU A C 1
ATOM 599 O O . LEU A 1 72 ? -7.883 -12.836 9.094 1 90.38 72 LEU A O 1
ATOM 603 N N . TYR A 1 73 ? -6.293 -12.719 7.582 1 94.06 73 TYR A N 1
ATOM 604 C CA . TYR A 1 73 ? -6.156 -11.273 7.723 1 94.06 73 TYR A CA 1
ATOM 605 C C . TYR A 1 73 ? -7.441 -10.562 7.316 1 94.06 73 TYR A C 1
ATOM 607 O O . TYR A 1 73 ? -7.762 -9.492 7.848 1 94.06 73 TYR A O 1
ATOM 615 N N . SER A 1 74 ? -8.141 -11.133 6.383 1 89.25 74 SER A N 1
ATOM 616 C CA . SER A 1 74 ? -9.391 -10.523 5.938 1 89.25 74 SER A CA 1
ATOM 617 C C . SER A 1 74 ? -10.367 -10.352 7.098 1 89.25 74 SER A C 1
ATOM 619 O O . SER A 1 74 ? -11.219 -9.461 7.074 1 89.25 74 SER A O 1
ATOM 621 N N . LEU A 1 75 ? -10.219 -11.156 8.094 1 90.56 75 LEU A N 1
ATOM 622 C CA . LEU A 1 75 ? -11.086 -11.094 9.266 1 90.56 75 LEU A CA 1
ATOM 623 C C . LEU A 1 75 ? -10.625 -10.008 10.234 1 90.56 75 LEU A C 1
ATOM 625 O O . LEU A 1 75 ? -11.398 -9.539 11.07 1 90.56 75 LEU A O 1
ATOM 629 N N . PHE A 1 76 ? -9.344 -9.617 10.055 1 93.31 76 PHE A N 1
ATOM 630 C CA . PHE A 1 76 ? -8.789 -8.695 11.031 1 93.31 76 PHE A CA 1
ATOM 631 C C . PHE A 1 76 ? -8.312 -7.414 10.359 1 93.31 76 PHE A C 1
ATOM 633 O O . PHE A 1 76 ? -7.492 -6.684 10.922 1 93.31 76 PHE A O 1
ATOM 640 N N . ASP A 1 77 ? -8.773 -7.219 9.141 1 89.38 77 ASP A N 1
ATOM 641 C CA . ASP A 1 77 ? -8.5 -5.965 8.445 1 89.38 77 ASP A CA 1
ATOM 642 C C . ASP A 1 77 ? -9.219 -4.797 9.109 1 89.38 77 ASP A C 1
ATOM 644 O O . ASP A 1 77 ? -10.414 -4.871 9.391 1 89.38 77 ASP A O 1
ATOM 648 N N . PRO A 1 78 ? -8.531 -3.703 9.391 1 86.81 78 PRO A N 1
ATOM 649 C CA . PRO A 1 78 ? -9.148 -2.566 10.078 1 86.81 78 PRO A CA 1
ATOM 650 C C . PRO A 1 78 ? -10.273 -1.923 9.273 1 86.81 78 PRO A C 1
ATOM 652 O O . PRO A 1 78 ? -11.141 -1.255 9.844 1 86.81 78 PRO A O 1
ATOM 655 N N . ILE A 1 79 ? -10.375 -2.143 8.039 1 77.81 79 ILE A N 1
ATOM 656 C CA . ILE A 1 79 ? -11.352 -1.488 7.18 1 77.81 79 ILE A CA 1
ATOM 657 C C . ILE A 1 79 ? -12.633 -2.314 7.133 1 77.81 79 ILE A C 1
ATOM 659 O O . ILE A 1 79 ? -13.719 -1.809 7.438 1 77.81 79 ILE A O 1
ATOM 663 N N . SER A 1 80 ? -12.523 -3.594 6.812 1 78.06 80 SER A N 1
ATOM 664 C CA . SER A 1 80 ? -13.711 -4.402 6.574 1 78.06 80 SER A CA 1
ATOM 665 C C . SER A 1 80 ? -13.75 -5.625 7.488 1 78.06 80 SER A C 1
ATOM 667 O O . SER A 1 80 ? -14.672 -6.438 7.41 1 78.06 80 SER A O 1
ATOM 669 N N . GLY A 1 81 ? -12.82 -5.711 8.352 1 81.19 81 GLY A N 1
ATOM 670 C CA . GLY A 1 81 ? -12.703 -6.918 9.148 1 81.19 81 GLY A CA 1
ATOM 671 C C . GLY A 1 81 ? -13.867 -7.113 10.109 1 81.19 81 GLY A C 1
ATOM 672 O O . GLY A 1 81 ? -14.352 -8.234 10.281 1 81.19 81 GLY A O 1
ATOM 673 N N . SER A 1 82 ? -14.289 -6.027 10.648 1 80.62 82 SER A N 1
ATOM 674 C CA . SER A 1 82 ? -15.359 -6.117 11.633 1 80.62 82 SER A CA 1
ATOM 675 C C . SER A 1 82 ? -16.641 -6.645 11 1 80.62 82 SER A C 1
ATOM 677 O O . SER A 1 82 ? -17.344 -7.477 11.586 1 80.62 82 SER A O 1
ATOM 679 N N . LYS A 1 83 ? -16.922 -6.223 9.82 1 77.25 83 LYS A N 1
ATOM 680 C CA . LYS A 1 83 ? -18.125 -6.668 9.109 1 77.25 83 LYS A CA 1
ATOM 681 C C . LYS A 1 83 ? -18.031 -8.148 8.742 1 77.25 83 LYS A C 1
ATOM 683 O O . LYS A 1 83 ? -19.016 -8.883 8.852 1 77.25 83 LYS A O 1
ATOM 688 N N . LYS A 1 84 ? -16.922 -8.539 8.391 1 80.81 84 LYS A N 1
ATOM 689 C CA . LYS A 1 84 ? -16.719 -9.922 7.988 1 80.81 84 LYS A CA 1
ATOM 690 C C . LYS A 1 84 ? -16.797 -10.859 9.188 1 80.81 84 LYS A C 1
ATOM 692 O O . LYS A 1 84 ? -17.297 -11.977 9.086 1 80.81 84 LYS A O 1
ATOM 697 N N . LEU A 1 85 ? -16.234 -10.406 10.289 1 84.25 85 LEU A N 1
ATOM 698 C CA . LEU A 1 85 ? -16.297 -11.195 11.516 1 84.25 85 LEU A CA 1
ATOM 699 C C . LEU A 1 85 ? -17.75 -11.375 11.969 1 84.25 85 LEU A C 1
ATOM 701 O O . LEU A 1 85 ? -18.125 -12.453 12.43 1 84.25 85 LEU A O 1
ATOM 705 N N . GLU A 1 86 ? -18.531 -10.367 11.805 1 79 86 GLU A N 1
ATOM 706 C CA . GLU A 1 86 ? -19.938 -10.43 12.164 1 79 86 GLU A CA 1
ATOM 707 C C . GLU A 1 86 ? -20.703 -11.383 11.242 1 79 86 GLU A C 1
ATOM 709 O O . GLU A 1 86 ? -21.594 -12.102 11.695 1 79 86 GLU A O 1
ATOM 714 N N . GLN A 1 87 ? -20.328 -11.328 10.023 1 74.25 87 GLN A N 1
ATOM 715 C CA . GLN A 1 87 ? -20.984 -12.18 9.039 1 74.25 87 GLN A CA 1
ATOM 716 C C . GLN A 1 87 ? -20.688 -13.656 9.289 1 74.25 87 GLN A C 1
ATOM 718 O O . GLN A 1 87 ? -21.516 -14.523 9 1 74.25 87 GLN A O 1
ATOM 723 N N . GLN A 1 88 ? -19.578 -13.938 9.836 1 77.31 88 GLN A N 1
ATOM 724 C CA . GLN A 1 88 ? -19.172 -15.32 10.07 1 77.31 88 GLN A CA 1
ATOM 725 C C . GLN A 1 88 ? -19.719 -15.836 11.391 1 77.31 88 GLN A C 1
ATOM 727 O O . GLN A 1 88 ? -19.859 -17.047 11.586 1 77.31 88 GLN A O 1
ATOM 732 N N . GLY A 1 89 ? -20.188 -14.961 12.234 1 77.81 89 GLY A N 1
ATOM 733 C CA . GLY A 1 89 ? -20.766 -15.344 13.508 1 77.81 89 GLY A CA 1
ATOM 734 C C . GLY A 1 89 ? -19.844 -16.219 14.336 1 77.81 89 GLY A C 1
ATOM 735 O O . GLY A 1 89 ? -20.281 -17.203 14.938 1 77.81 89 GLY A O 1
ATOM 736 N N . LEU A 1 90 ? -18.594 -15.898 14.422 1 82.38 90 LEU A N 1
ATOM 737 C CA . LEU A 1 90 ? -17.609 -16.703 15.141 1 82.38 90 LEU A CA 1
ATOM 738 C C . LEU A 1 90 ? -17.641 -16.406 16.641 1 82.38 90 LEU A C 1
ATOM 740 O O . LEU A 1 90 ? -18.016 -15.297 17.047 1 82.38 90 LEU A O 1
ATOM 744 N N . THR A 1 91 ? -17.297 -17.406 17.391 1 87.31 91 THR A N 1
ATOM 745 C CA . THR A 1 91 ? -17.156 -17.219 18.828 1 87.31 91 THR A CA 1
ATOM 746 C C . THR A 1 91 ? -15.891 -16.438 19.156 1 87.31 91 THR A C 1
ATOM 748 O O . THR A 1 91 ? -14.961 -16.391 18.359 1 87.31 91 THR A O 1
ATOM 751 N N . SER A 1 92 ? -15.836 -15.852 20.328 1 87.44 92 SER A N 1
ATOM 752 C CA . SER A 1 92 ? -14.68 -15.078 20.766 1 87.44 92 SER A CA 1
ATOM 753 C C . SER A 1 92 ? -13.43 -15.945 20.859 1 87.44 92 SER A C 1
ATOM 755 O O . SER A 1 92 ? -12.328 -15.508 20.531 1 87.44 92 SER A O 1
ATOM 757 N N . GLU A 1 93 ? -13.594 -17.141 21.297 1 91.19 93 GLU A N 1
ATOM 758 C CA . GLU A 1 93 ? -12.469 -18.062 21.438 1 91.19 93 GLU A CA 1
ATOM 759 C C . GLU A 1 93 ? -11.898 -18.438 20.062 1 91.19 93 GLU A C 1
ATOM 761 O O . GLU A 1 93 ? -10.68 -18.484 19.891 1 91.19 93 GLU A O 1
ATOM 766 N N . LYS A 1 94 ? -12.766 -18.641 19.141 1 91.81 94 LYS A N 1
ATOM 767 C CA . LYS A 1 94 ? -12.32 -18.984 17.797 1 91.81 94 LYS A CA 1
ATOM 768 C C . LYS A 1 94 ? -11.656 -17.797 17.109 1 91.81 94 LYS A C 1
ATOM 770 O O . LYS A 1 94 ? -10.695 -17.969 16.359 1 91.81 94 LYS A O 1
ATOM 775 N N . THR A 1 95 ? -12.203 -16.688 17.375 1 92.38 95 THR A N 1
ATOM 776 C CA . THR A 1 95 ? -11.609 -15.477 16.828 1 92.38 95 THR A CA 1
ATOM 777 C C . THR A 1 95 ? -10.195 -15.273 17.359 1 92.38 95 THR A C 1
ATOM 779 O O . THR A 1 95 ? -9.297 -14.891 16.609 1 92.38 95 THR A O 1
ATOM 782 N N . ASP A 1 96 ? -10.039 -15.57 18.656 1 93.19 96 ASP A N 1
ATOM 783 C CA . ASP A 1 96 ? -8.719 -15.461 19.266 1 93.19 96 ASP A CA 1
ATOM 784 C C . ASP A 1 96 ? -7.742 -16.453 18.641 1 93.19 96 ASP A C 1
ATOM 786 O O . ASP A 1 96 ? -6.57 -16.125 18.438 1 93.19 96 ASP A O 1
ATOM 790 N N . GLU A 1 97 ? -8.195 -17.578 18.359 1 94.38 97 GLU A N 1
ATOM 791 C CA . GLU A 1 97 ? -7.363 -18.594 17.734 1 94.38 97 GLU A CA 1
ATOM 792 C C . GLU A 1 97 ? -6.941 -18.156 16.328 1 94.38 97 GLU A C 1
ATOM 794 O O . GLU A 1 97 ? -5.789 -18.359 15.93 1 94.38 97 GLU A O 1
ATOM 799 N N . PHE A 1 98 ? -7.859 -17.594 15.617 1 93.19 98 PHE A N 1
ATOM 800 C CA . PHE A 1 98 ? -7.574 -17.125 14.266 1 93.19 98 PHE A CA 1
ATOM 801 C C . PHE A 1 98 ? -6.57 -15.984 14.289 1 93.19 98 PHE A C 1
ATOM 803 O O . PHE A 1 98 ? -5.715 -15.883 13.406 1 93.19 98 PHE A O 1
ATOM 810 N N . GLU A 1 99 ? -6.68 -15.195 15.305 1 94.69 99 GLU A N 1
ATOM 811 C CA . GLU A 1 99 ? -5.734 -14.094 15.453 1 94.69 99 GLU A CA 1
ATOM 812 C C . GLU A 1 99 ? -4.312 -14.602 15.664 1 94.69 99 GLU A C 1
ATOM 814 O O . GLU A 1 99 ? -3.367 -14.102 15.055 1 94.69 99 GLU A O 1
ATOM 819 N N . GLN A 1 100 ? -4.199 -15.531 16.531 1 95.94 100 GLN A N 1
ATOM 820 C CA . GLN A 1 100 ? -2.887 -16.094 16.844 1 95.94 100 GLN A CA 1
ATOM 821 C C . GLN A 1 100 ? -2.309 -16.844 15.648 1 95.94 100 GLN A C 1
ATOM 823 O O . GLN A 1 100 ? -1.099 -16.812 15.414 1 95.94 100 GLN A O 1
ATOM 828 N N . ASN A 1 101 ? -3.135 -17.484 14.93 1 94.81 101 ASN A N 1
ATOM 829 C CA . ASN A 1 101 ? -2.699 -18.172 13.727 1 94.81 101 ASN A CA 1
ATOM 830 C C . ASN A 1 101 ? -2.195 -17.188 12.672 1 94.81 101 ASN A C 1
ATOM 832 O O . ASN A 1 101 ? -1.213 -17.469 11.977 1 94.81 101 ASN A O 1
ATOM 836 N N . PHE A 1 102 ? -2.941 -16.109 12.586 1 95 102 PHE A N 1
ATOM 837 C CA . PHE A 1 102 ? -2.508 -15.086 11.641 1 95 102 PHE A CA 1
ATOM 838 C C . PHE A 1 102 ? -1.113 -14.586 11.992 1 95 102 PHE A C 1
ATOM 840 O O . PHE A 1 102 ? -0.255 -14.461 11.117 1 95 102 PHE A O 1
ATOM 847 N N . LEU A 1 103 ? -0.909 -14.281 13.281 1 96.25 103 LEU A N 1
ATOM 848 C CA . LEU A 1 103 ? 0.386 -13.773 13.727 1 96.25 103 LEU A CA 1
ATOM 849 C C . LEU A 1 103 ? 1.49 -14.781 13.445 1 96.25 103 LEU A C 1
ATOM 851 O O . LEU A 1 103 ? 2.598 -14.414 13.055 1 96.25 103 LEU A O 1
ATOM 855 N N . THR A 1 104 ? 1.201 -16 13.609 1 95.38 104 THR A N 1
ATOM 856 C CA . THR A 1 104 ? 2.178 -17.047 13.336 1 95.38 104 THR A CA 1
ATOM 857 C C . THR A 1 104 ? 2.6 -17.016 11.875 1 95.38 104 THR A C 1
ATOM 859 O O . THR A 1 104 ? 3.791 -17.078 11.562 1 95.38 104 THR A O 1
ATOM 862 N N . HIS A 1 105 ? 1.593 -16.953 11 1 92.94 105 HIS A N 1
ATOM 863 C CA . HIS A 1 105 ? 1.889 -16.859 9.57 1 92.94 105 HIS A CA 1
ATOM 864 C C . HIS A 1 105 ? 2.648 -15.586 9.234 1 92.94 105 HIS A C 1
ATOM 866 O O . HIS A 1 105 ? 3.576 -15.609 8.422 1 92.94 105 HIS A O 1
ATOM 872 N N . LEU A 1 106 ? 2.223 -14.508 9.844 1 94.62 106 LEU A N 1
ATOM 873 C CA . LEU A 1 106 ? 2.855 -13.227 9.57 1 94.62 106 LEU A CA 1
ATOM 874 C C . LEU A 1 106 ? 4.332 -13.258 9.945 1 94.62 106 LEU A C 1
ATOM 876 O O . LEU A 1 106 ? 5.188 -12.836 9.156 1 94.62 106 LEU A O 1
ATOM 880 N N . PHE A 1 107 ? 4.672 -13.75 11.109 1 94.12 107 PHE A N 1
ATOM 881 C CA . PHE A 1 107 ? 6.051 -13.773 11.578 1 94.12 107 PHE A CA 1
ATOM 882 C C . PHE A 1 107 ? 6.898 -14.711 10.727 1 94.12 107 PHE A C 1
ATOM 884 O O . PHE A 1 107 ? 8.078 -14.453 10.5 1 94.12 107 PHE A O 1
ATOM 891 N N . GLN A 1 108 ? 6.301 -15.727 10.25 1 90.12 108 GLN A N 1
ATOM 892 C CA . GLN A 1 108 ? 7.004 -16.641 9.352 1 90.12 108 GLN A CA 1
ATOM 893 C C . GLN A 1 108 ? 7.355 -15.945 8.031 1 90.12 108 GLN A C 1
ATOM 895 O O . GLN A 1 108 ? 8.469 -16.109 7.523 1 90.12 108 GLN A O 1
ATOM 900 N N . VAL A 1 109 ? 6.395 -15.281 7.562 1 89.94 109 VAL A N 1
ATOM 901 C CA . VAL A 1 109 ? 6.602 -14.578 6.301 1 89.94 109 VAL A CA 1
ATOM 902 C C . VAL A 1 109 ? 7.645 -13.477 6.484 1 89.94 109 VAL A C 1
ATOM 904 O O . VAL A 1 109 ? 8.461 -13.227 5.598 1 89.94 109 VAL A O 1
ATOM 907 N N . MET A 1 110 ? 7.59 -12.789 7.633 1 91.69 110 MET A N 1
ATOM 908 C CA . MET A 1 110 ? 8.57 -11.75 7.922 1 91.69 110 MET A CA 1
ATOM 909 C C . MET A 1 110 ? 9.984 -12.32 7.961 1 91.69 110 MET A C 1
ATOM 911 O O . MET A 1 110 ? 10.906 -11.742 7.391 1 91.69 110 MET A O 1
ATOM 915 N N . LYS A 1 111 ? 10.102 -13.391 8.531 1 86.62 111 LYS A N 1
ATOM 916 C CA . LYS A 1 111 ? 11.398 -14.047 8.633 1 86.62 111 LYS A CA 1
ATOM 917 C C . LYS A 1 111 ? 11.898 -14.477 7.254 1 86.62 111 LYS A C 1
ATOM 919 O O . LYS A 1 111 ? 13.07 -14.266 6.922 1 86.62 111 LYS A O 1
ATOM 924 N N . LYS A 1 112 ? 11.039 -14.977 6.496 1 82.62 112 LYS A N 1
ATOM 925 C CA . LYS A 1 112 ? 11.406 -15.445 5.164 1 82.62 112 LYS A CA 1
ATOM 926 C C . LYS A 1 112 ? 11.766 -14.281 4.25 1 82.62 112 LYS A C 1
ATOM 928 O O . LYS A 1 112 ? 12.555 -14.438 3.312 1 82.62 112 LYS A O 1
ATOM 933 N N . SER A 1 113 ? 11.164 -13.164 4.559 1 84.19 113 SER A N 1
ATOM 934 C CA . SER A 1 113 ? 11.453 -11.969 3.771 1 84.19 113 SER A CA 1
ATOM 935 C C . SER A 1 113 ? 12.664 -11.227 4.32 1 84.19 113 SER A C 1
ATOM 937 O O . SER A 1 113 ? 12.953 -10.102 3.9 1 84.19 113 SER A O 1
ATOM 939 N N . ASN A 1 114 ? 13.312 -11.797 5.336 1 82.06 114 ASN A N 1
ATOM 940 C CA . ASN A 1 114 ? 14.555 -11.289 5.918 1 82.06 114 ASN A CA 1
ATOM 941 C C . ASN A 1 114 ? 14.305 -10.047 6.762 1 82.06 114 ASN A C 1
ATOM 943 O O . ASN A 1 114 ? 15.141 -9.141 6.801 1 82.06 114 ASN A O 1
ATOM 947 N N . PHE A 1 115 ? 13.117 -9.953 7.242 1 88.94 115 PHE A N 1
ATOM 948 C CA . PHE A 1 115 ? 12.852 -8.906 8.219 1 88.94 115 PHE A CA 1
ATOM 949 C C . PHE A 1 115 ? 13.281 -9.344 9.617 1 88.94 115 PHE A C 1
ATOM 951 O O . PHE A 1 115 ? 13.133 -10.516 9.977 1 88.94 115 PHE A O 1
ATOM 958 N N . LYS A 1 116 ? 13.812 -8.43 10.359 1 89.31 116 LYS A N 1
ATOM 959 C CA . LYS A 1 116 ? 14.188 -8.68 11.742 1 89.31 116 LYS A CA 1
ATOM 960 C C . LYS A 1 116 ? 13.461 -7.727 12.688 1 89.31 116 LYS A C 1
ATOM 962 O O . LYS A 1 116 ? 13.148 -6.594 12.32 1 89.31 116 LYS A O 1
ATOM 967 N N . ILE A 1 117 ? 13.227 -8.234 13.852 1 92.44 117 ILE A N 1
ATOM 968 C CA . ILE A 1 117 ? 12.594 -7.391 14.859 1 92.44 117 ILE A CA 1
ATOM 969 C C . ILE A 1 117 ? 13.617 -6.395 15.406 1 92.44 117 ILE A C 1
ATOM 971 O O . ILE A 1 117 ? 14.742 -6.77 15.734 1 92.44 117 ILE A O 1
ATOM 975 N N . ALA A 1 118 ? 13.258 -5.168 15.43 1 90 118 ALA A N 1
ATOM 976 C CA . ALA A 1 118 ? 14.133 -4.145 15.984 1 90 118 ALA A CA 1
ATOM 977 C C . ALA A 1 118 ? 14.32 -4.344 17.484 1 90 118 ALA A C 1
ATOM 979 O O . ALA A 1 118 ? 13.336 -4.48 18.234 1 90 118 ALA A O 1
ATOM 980 N N . THR A 1 119 ? 15.523 -4.34 17.953 1 88.5 119 THR A N 1
ATOM 981 C CA . THR A 1 119 ? 15.828 -4.539 19.359 1 88.5 119 THR A CA 1
ATOM 982 C C . THR A 1 119 ? 15.938 -3.197 20.078 1 88.5 119 THR A C 1
ATOM 984 O O . THR A 1 119 ? 16.031 -2.148 19.453 1 88.5 119 THR A O 1
ATOM 987 N N . ASP A 1 120 ? 15.914 -3.281 21.406 1 87.5 120 ASP A N 1
ATOM 988 C CA . ASP A 1 120 ? 16.047 -2.076 22.219 1 87.5 120 ASP A CA 1
ATOM 989 C C . ASP A 1 120 ? 17.391 -1.395 21.984 1 87.5 120 ASP A C 1
ATOM 991 O O . ASP A 1 120 ? 17.469 -0.165 21.922 1 87.5 120 ASP A O 1
ATOM 995 N N . ASP A 1 121 ? 18.391 -2.191 21.828 1 81.75 121 ASP A N 1
ATOM 996 C CA . ASP A 1 121 ? 19.719 -1.649 21.594 1 81.75 121 ASP A CA 1
ATOM 997 C C . ASP A 1 121 ? 19.781 -0.878 20.281 1 81.75 121 ASP A C 1
ATOM 999 O O . ASP A 1 121 ? 20.375 0.205 20.219 1 81.75 121 ASP A O 1
ATOM 1003 N N . GLU A 1 122 ? 19.203 -1.413 19.328 1 81.81 122 GLU A N 1
ATOM 1004 C CA . GLU A 1 122 ? 19.188 -0.754 18.016 1 81.81 122 GLU A CA 1
ATOM 1005 C C . GLU A 1 122 ? 18.391 0.542 18.062 1 81.81 122 GLU A C 1
ATOM 1007 O O . GLU A 1 122 ? 18.781 1.545 17.469 1 81.81 122 GLU A O 1
ATOM 1012 N N . ILE A 1 123 ? 17.328 0.474 18.75 1 83.62 123 ILE A N 1
ATOM 1013 C CA . ILE A 1 123 ? 16.453 1.636 18.844 1 83.62 123 ILE A CA 1
ATOM 1014 C C . ILE A 1 123 ? 17.141 2.744 19.625 1 83.62 123 ILE A C 1
ATOM 1016 O O . ILE A 1 123 ? 17.078 3.918 19.25 1 83.62 123 ILE A O 1
ATOM 1020 N N . ASN A 1 124 ? 17.812 2.373 20.641 1 81.5 124 ASN A N 1
ATOM 1021 C CA . ASN A 1 124 ? 18.547 3.354 21.438 1 81.5 124 ASN A CA 1
ATOM 1022 C C . ASN A 1 124 ? 19.656 4.016 20.641 1 81.5 124 ASN A C 1
ATOM 1024 O O . ASN A 1 124 ? 19.875 5.223 20.766 1 81.5 124 ASN A O 1
ATOM 1028 N N . VAL A 1 125 ? 20.297 3.227 19.875 1 74.94 125 VAL A N 1
ATOM 1029 C CA . VAL A 1 125 ? 21.359 3.76 19.016 1 74.94 125 VAL A CA 1
ATOM 1030 C C . VAL A 1 125 ? 20.75 4.684 17.969 1 74.94 125 VAL A C 1
ATOM 1032 O O . VAL A 1 125 ? 21.297 5.746 17.672 1 74.94 125 VAL A O 1
ATOM 1035 N N . ALA A 1 126 ? 19.672 4.32 17.469 1 76.06 126 ALA A N 1
ATOM 1036 C CA . ALA A 1 126 ? 19 5.105 16.422 1 76.06 126 ALA A CA 1
ATOM 1037 C C . ALA A 1 126 ? 18.531 6.453 16.969 1 76.06 126 ALA A C 1
ATOM 1039 O O . ALA A 1 126 ? 18.688 7.484 16.312 1 76.06 126 ALA A O 1
ATOM 1040 N N . LEU A 1 127 ? 18.078 6.406 18.203 1 73.5 127 LEU A N 1
ATOM 1041 C CA . LEU A 1 127 ? 17.469 7.598 18.781 1 73.5 127 LEU A CA 1
ATOM 1042 C C . LEU A 1 127 ? 18.484 8.445 19.516 1 73.5 127 LEU A C 1
ATOM 1044 O O . LEU A 1 127 ? 18.141 9.477 20.094 1 73.5 127 LEU A O 1
ATOM 1048 N N . SER A 1 128 ? 19.703 8.008 19.562 1 70.19 128 SER A N 1
ATOM 1049 C CA . SER A 1 128 ? 20.75 8.758 20.266 1 70.19 128 SER A CA 1
ATOM 1050 C C . SER A 1 128 ? 21.078 10.055 19.531 1 70.19 128 SER A C 1
ATOM 1052 O O . SER A 1 128 ? 21.609 10.992 20.125 1 70.19 128 SER A O 1
ATOM 1054 N N . GLY A 1 129 ? 20.656 10.094 18.281 1 63.91 129 GLY A N 1
ATOM 1055 C CA . GLY A 1 129 ? 20.984 11.297 17.531 1 63.91 129 GLY A CA 1
ATOM 1056 C C . GLY A 1 129 ? 19.766 11.945 16.906 1 63.91 129 GLY A C 1
ATOM 1057 O O . GLY A 1 129 ? 18.672 11.383 16.938 1 63.91 129 GLY A O 1
ATOM 1058 N N . GLN A 1 130 ? 19.984 13.344 16.672 1 66.25 130 GLN A N 1
ATOM 1059 C CA . GLN A 1 130 ? 18.922 14.07 15.969 1 66.25 130 GLN A CA 1
ATOM 1060 C C . GLN A 1 130 ? 19.281 14.281 14.5 1 66.25 130 GLN A C 1
ATOM 1062 O O . GLN A 1 130 ? 20.453 14.406 14.148 1 66.25 130 GLN A O 1
ATOM 1067 N N . TYR A 1 131 ? 18.344 14.148 13.719 1 66.94 131 TYR A N 1
ATOM 1068 C CA . TYR A 1 131 ? 18.531 14.352 12.281 1 66.94 131 TYR A CA 1
ATOM 1069 C C . TYR A 1 131 ? 17.656 15.484 11.766 1 66.94 131 TYR A C 1
ATOM 1071 O O . TYR A 1 131 ? 17.844 16.641 12.148 1 66.94 131 TYR A O 1
ATOM 1079 N N . LEU A 1 132 ? 16.609 15.211 11.109 1 60.91 132 LEU A N 1
ATOM 1080 C CA . LEU A 1 132 ? 15.781 16.266 10.516 1 60.91 132 LEU A CA 1
ATOM 1081 C C . LEU A 1 132 ? 14.664 16.672 11.461 1 60.91 132 LEU A C 1
ATOM 1083 O O . LEU A 1 132 ? 14.297 17.844 11.523 1 60.91 132 LEU A O 1
ATOM 1087 N N . LEU A 1 133 ? 14.25 15.688 12.188 1 59.56 133 LEU A N 1
ATOM 1088 C CA . LEU A 1 133 ? 13.109 15.953 13.062 1 59.56 133 LEU A CA 1
ATOM 1089 C C . LEU A 1 133 ? 13.555 16.016 14.523 1 59.56 133 LEU A C 1
ATOM 1091 O O . LEU A 1 133 ? 14.07 15.039 15.062 1 59.56 133 LEU A O 1
ATOM 1095 N N . ASN A 1 134 ? 13.805 17.094 14.945 1 61.69 134 ASN A N 1
ATOM 1096 C CA . ASN A 1 134 ? 14.203 17.25 16.344 1 61.69 134 ASN A CA 1
ATOM 1097 C C . ASN A 1 134 ? 12.992 17.328 17.266 1 61.69 134 ASN A C 1
ATOM 1099 O O . ASN A 1 134 ? 12.805 18.328 17.969 1 61.69 134 ASN A O 1
ATOM 1103 N N . LEU A 1 135 ? 12.016 16.406 17.031 1 63.59 135 LEU A N 1
ATOM 1104 C CA . LEU A 1 135 ? 10.805 16.406 17.844 1 63.59 135 LEU A CA 1
ATOM 1105 C C . LEU A 1 135 ? 10.641 15.062 18.562 1 63.59 135 LEU A C 1
ATOM 1107 O O . LEU A 1 135 ? 10.789 14.008 17.938 1 63.59 135 LEU A O 1
ATOM 1111 N N . PRO A 1 136 ? 10.688 15.195 19.844 1 64.31 136 PRO A N 1
ATOM 1112 C CA . PRO A 1 136 ? 10.445 13.922 20.531 1 64.31 136 PRO A CA 1
ATOM 1113 C C . PRO A 1 136 ? 9.055 13.352 20.234 1 64.31 136 PRO A C 1
ATOM 1115 O O . PRO A 1 136 ? 8.047 14.023 20.484 1 64.31 136 PRO A O 1
ATOM 1118 N N . ILE A 1 137 ? 8.914 12.367 19.578 1 74.94 137 ILE A N 1
ATOM 1119 C CA . ILE A 1 137 ? 7.648 11.703 19.297 1 74.94 137 ILE A CA 1
ATOM 1120 C C . ILE A 1 137 ? 7.422 10.562 20.281 1 74.94 137 ILE A C 1
ATOM 1122 O O . ILE A 1 137 ? 8.305 9.727 20.484 1 74.94 137 ILE A O 1
ATOM 1126 N N . ILE A 1 138 ? 6.379 10.734 21.078 1 75.56 138 ILE A N 1
ATOM 1127 C CA . ILE A 1 138 ? 6.059 9.688 22.047 1 75.56 138 ILE A CA 1
ATOM 1128 C C . ILE A 1 138 ? 4.773 8.977 21.641 1 75.56 138 ILE A C 1
ATOM 1130 O O . ILE A 1 138 ? 3.877 9.594 21.047 1 75.56 138 ILE A O 1
ATOM 1134 N N . VAL A 1 139 ? 4.762 7.723 21.922 1 82.19 139 VAL A N 1
ATOM 1135 C CA . VAL A 1 139 ? 3.602 6.898 21.609 1 82.19 139 VAL A CA 1
ATOM 1136 C C . VAL A 1 139 ? 2.562 7.008 22.719 1 82.19 139 VAL A C 1
ATOM 1138 O O . VAL A 1 139 ? 2.91 7.047 23.906 1 82.19 139 VAL A O 1
ATOM 1141 N N . ASP A 1 140 ? 1.316 7.152 22.281 1 83.94 140 ASP A N 1
ATOM 1142 C CA . ASP A 1 140 ? 0.221 7.055 23.234 1 83.94 140 ASP A CA 1
ATOM 1143 C C . ASP A 1 140 ? -0.099 5.598 23.562 1 83.94 140 ASP A C 1
ATOM 1145 O O . ASP A 1 140 ? -0.885 4.961 22.859 1 83.94 140 ASP A O 1
ATOM 1149 N N . GLU A 1 141 ? 0.367 5.133 24.656 1 86 141 GLU A N 1
ATOM 1150 C CA . GLU A 1 141 ? 0.283 3.719 25.016 1 86 141 GLU A CA 1
ATOM 1151 C C . GLU A 1 141 ? -1.156 3.311 25.312 1 86 141 GLU A C 1
ATOM 1153 O O . GLU A 1 141 ? -1.517 2.139 25.172 1 86 141 GLU A O 1
ATOM 1158 N N . PHE A 1 142 ? -1.986 4.234 25.625 1 85.31 142 PHE A N 1
ATOM 1159 C CA . PHE A 1 142 ? -3.354 3.916 26.031 1 85.31 142 PHE A CA 1
ATOM 1160 C C . PHE A 1 142 ? -4.223 3.643 24.812 1 85.31 142 PHE A C 1
ATOM 1162 O O . PHE A 1 142 ? -5.297 3.053 24.922 1 85.31 142 PHE A O 1
ATOM 1169 N N . LYS A 1 143 ? -3.729 4.043 23.781 1 89.69 143 LYS A N 1
ATOM 1170 C CA . LYS A 1 143 ? -4.512 3.85 22.578 1 89.69 143 LYS A CA 1
ATOM 1171 C C . LYS A 1 143 ? -4.137 2.541 21.875 1 89.69 143 LYS A C 1
ATOM 1173 O O . LYS A 1 143 ? -4.73 2.18 20.859 1 89.69 143 LYS A O 1
ATOM 1178 N N . LEU A 1 144 ? -3.209 1.836 22.484 1 93.12 144 LEU A N 1
ATOM 1179 C CA . LEU A 1 144 ? -2.742 0.599 21.859 1 93.12 144 LEU A CA 1
ATOM 1180 C C . LEU A 1 144 ? -3.152 -0.612 22.703 1 93.12 144 LEU A C 1
ATOM 1182 O O . LEU A 1 144 ? -3.221 -0.531 23.922 1 93.12 144 LEU A O 1
ATOM 1186 N N . ASP A 1 145 ? -3.445 -1.647 22.031 1 93.19 145 ASP A N 1
ATOM 1187 C CA . ASP A 1 145 ? -3.766 -2.92 22.672 1 93.19 145 ASP A CA 1
ATOM 1188 C C . ASP A 1 145 ? -2.51 -3.582 23.234 1 93.19 145 ASP A C 1
ATOM 1190 O O . ASP A 1 145 ? -1.432 -3.482 22.641 1 93.19 145 ASP A O 1
ATOM 1194 N N . ASN A 1 146 ? -2.615 -4.27 24.422 1 93.12 146 ASN A N 1
ATOM 1195 C CA . ASN A 1 146 ? -1.473 -4.945 25.031 1 93.12 146 ASN A CA 1
ATOM 1196 C C . ASN A 1 146 ? -1.749 -6.434 25.25 1 93.12 146 ASN A C 1
ATOM 1198 O O . ASN A 1 146 ? -1.034 -7.098 26 1 93.12 146 ASN A O 1
ATOM 1202 N N . ILE A 1 147 ? -2.691 -6.938 24.594 1 92.81 147 ILE A N 1
ATOM 1203 C CA . ILE A 1 147 ? -3.08 -8.32 24.844 1 92.81 147 ILE A CA 1
ATOM 1204 C C . ILE A 1 147 ? -2.648 -9.203 23.672 1 92.81 147 ILE A C 1
ATOM 1206 O O . ILE A 1 147 ? -2.066 -10.266 23.859 1 92.81 147 ILE A O 1
ATOM 1210 N N . LEU A 1 148 ? -2.936 -8.734 22.469 1 94.56 148 LEU A N 1
ATOM 1211 C CA . LEU A 1 148 ? -2.742 -9.531 21.266 1 94.56 148 LEU A CA 1
ATOM 1212 C C . LEU A 1 148 ? -1.299 -10.008 21.156 1 94.56 148 LEU A C 1
ATOM 1214 O O . LEU A 1 148 ? -1.047 -11.211 21.062 1 94.56 148 LEU A O 1
ATOM 1218 N N . LEU A 1 149 ? -0.357 -9.109 21.172 1 95.31 149 LEU A N 1
ATOM 1219 C CA . LEU A 1 149 ? 1.047 -9.438 20.953 1 95.31 149 LEU A CA 1
ATOM 1220 C C . LEU A 1 149 ? 1.641 -10.125 22.172 1 95.31 149 LEU A C 1
ATOM 1222 O O . LEU A 1 149 ? 2.5 -11 22.047 1 95.31 149 LEU A O 1
ATOM 1226 N N . LYS A 1 150 ? 1.204 -9.688 23.328 1 94.69 150 LYS A N 1
ATOM 1227 C CA . LYS A 1 150 ? 1.661 -10.336 24.547 1 94.69 150 LYS A CA 1
ATOM 1228 C C . LYS A 1 150 ? 1.309 -11.82 24.562 1 94.69 150 LYS A C 1
ATOM 1230 O O . LYS A 1 150 ? 2.148 -12.664 24.891 1 94.69 150 LYS A O 1
ATOM 1235 N N . LYS A 1 151 ? 0.078 -12.117 24.25 1 94.81 151 LYS A N 1
ATOM 1236 C CA . LYS A 1 151 ? -0.372 -13.508 24.188 1 94.81 151 LYS A CA 1
ATOM 1237 C C . LYS A 1 151 ? 0.464 -14.312 23.188 1 94.81 151 LYS A C 1
ATOM 1239 O O . LYS A 1 151 ? 0.812 -15.461 23.453 1 94.81 151 LYS A O 1
ATOM 1244 N N . TYR A 1 152 ? 0.779 -13.758 22.094 1 96.12 152 TYR A N 1
ATOM 1245 C CA . TYR A 1 152 ? 1.555 -14.445 21.078 1 96.12 152 TYR A CA 1
ATOM 1246 C C . TYR A 1 152 ? 2.959 -14.766 21.578 1 96.12 152 TYR A C 1
ATOM 1248 O O . TYR A 1 152 ? 3.438 -15.891 21.422 1 96.12 152 TYR A O 1
ATOM 1256 N N . PHE A 1 153 ? 3.641 -13.805 22.125 1 94.88 153 PHE A N 1
ATOM 1257 C CA . PHE A 1 153 ? 5.035 -13.984 22.516 1 94.88 153 PHE A CA 1
ATOM 1258 C C . PHE A 1 153 ? 5.141 -14.828 23.781 1 94.88 153 PHE A C 1
ATOM 1260 O O . PHE A 1 153 ? 6.191 -15.406 24.062 1 94.88 153 PHE A O 1
ATOM 1267 N N . ASP A 1 154 ? 4.074 -14.883 24.5 1 93.56 154 ASP A N 1
ATOM 1268 C CA . ASP A 1 154 ? 4.039 -15.828 25.625 1 93.56 154 ASP A CA 1
ATOM 1269 C C . ASP A 1 154 ? 4.043 -17.266 25.109 1 93.56 154 ASP A C 1
ATOM 1271 O O . ASP A 1 154 ? 4.672 -18.141 25.719 1 93.56 154 ASP A O 1
ATOM 1275 N N . ALA A 1 155 ? 3.342 -17.5 24.031 1 93.81 155 ALA A N 1
ATOM 1276 C CA . ALA A 1 155 ? 3.256 -18.828 23.453 1 93.81 155 ALA A CA 1
ATOM 1277 C C . ALA A 1 155 ? 4.488 -19.141 22.609 1 93.81 155 ALA A C 1
ATOM 1279 O O . ALA A 1 155 ? 4.852 -20.297 22.422 1 93.81 155 ALA A O 1
ATOM 1280 N N . HIS A 1 156 ? 5.062 -18.047 22.016 1 93.25 156 HIS A N 1
ATOM 1281 C CA . HIS A 1 156 ? 6.238 -18.188 21.172 1 93.25 156 HIS A CA 1
ATOM 1282 C C . HIS A 1 156 ? 7.395 -17.328 21.672 1 93.25 156 HIS A C 1
ATOM 1284 O O . HIS A 1 156 ? 7.672 -16.266 21.109 1 93.25 156 HIS A O 1
ATOM 1290 N N . PRO A 1 157 ? 8.156 -17.844 22.562 1 89.19 157 PRO A N 1
ATOM 1291 C CA . PRO A 1 157 ? 9.234 -17.031 23.141 1 89.19 157 PRO A CA 1
ATOM 1292 C C . PRO A 1 157 ? 10.281 -16.625 22.125 1 89.19 157 PRO A C 1
ATOM 1294 O O . PRO A 1 157 ? 10.617 -17.406 21.219 1 89.19 157 PRO A O 1
ATOM 1297 N N . TYR A 1 158 ? 10.57 -15.414 22.109 1 87.69 158 TYR A N 1
ATOM 1298 C CA . TYR A 1 158 ? 11.555 -14.82 21.219 1 87.69 158 TYR A CA 1
ATOM 1299 C C . TYR A 1 158 ? 12.672 -14.156 22 1 87.69 158 TYR A C 1
ATOM 1301 O O . TYR A 1 158 ? 12.438 -13.57 23.062 1 87.69 158 TYR A O 1
ATOM 1309 N N . ASN A 1 159 ? 13.867 -14.266 21.5 1 84.56 159 ASN A N 1
ATOM 1310 C CA . ASN A 1 159 ? 15.016 -13.68 22.172 1 84.56 159 ASN A CA 1
ATOM 1311 C C . ASN A 1 159 ? 15.141 -12.188 21.891 1 84.56 159 ASN A C 1
ATOM 1313 O O . ASN A 1 159 ? 14.906 -11.75 20.766 1 84.56 159 ASN A O 1
ATOM 1317 N N . ASN A 1 160 ? 15.414 -11.414 22.844 1 85.25 160 ASN A N 1
ATOM 1318 C CA . ASN A 1 160 ? 15.75 -10 22.734 1 85.25 160 ASN A CA 1
ATOM 1319 C C . ASN A 1 160 ? 14.57 -9.188 22.219 1 85.25 160 ASN A C 1
ATOM 1321 O O . ASN A 1 160 ? 14.719 -8.383 21.297 1 85.25 160 ASN A O 1
ATOM 1325 N N . LEU A 1 161 ? 13.406 -9.5 22.781 1 90.06 161 LEU A N 1
ATOM 1326 C CA . LEU A 1 161 ? 12.234 -8.703 22.438 1 90.06 161 LEU A CA 1
ATOM 1327 C C . LEU A 1 161 ? 12.344 -7.301 23.047 1 90.06 161 LEU A C 1
ATOM 1329 O O . LEU A 1 161 ? 12.859 -7.133 24.141 1 90.06 161 LEU A O 1
ATOM 1333 N N . PRO A 1 162 ? 11.961 -6.41 22.281 1 90.69 162 PRO A N 1
ATOM 1334 C CA . PRO A 1 162 ? 11.961 -5.059 22.859 1 90.69 162 PRO A CA 1
ATOM 1335 C C . PRO A 1 162 ? 10.977 -4.906 24.016 1 90.69 162 PRO A C 1
ATOM 1337 O O . PRO A 1 162 ? 10.062 -5.719 24.156 1 90.69 162 PRO A O 1
ATOM 1340 N N . ASP A 1 163 ? 11.125 -3.859 24.781 1 87.62 163 ASP A N 1
ATOM 1341 C CA . ASP A 1 163 ? 10.305 -3.631 25.969 1 87.62 163 ASP A CA 1
ATOM 1342 C C . ASP A 1 163 ? 8.852 -3.346 25.594 1 87.62 163 ASP A C 1
ATOM 1344 O O . ASP A 1 163 ? 7.934 -3.672 26.344 1 87.62 163 ASP A O 1
ATOM 1348 N N . PHE A 1 164 ? 8.68 -2.844 24.422 1 88.75 164 PHE A N 1
ATOM 1349 C CA . PHE A 1 164 ? 7.336 -2.451 24.031 1 88.75 164 PHE A CA 1
ATOM 1350 C C . PHE A 1 164 ? 6.688 -3.535 23.172 1 88.75 164 PHE A C 1
ATOM 1352 O O . PHE A 1 164 ? 5.742 -3.266 22.438 1 88.75 164 PHE A O 1
ATOM 1359 N N . TYR A 1 165 ? 7.094 -4.758 23.312 1 90.5 165 TYR A N 1
ATOM 1360 C CA . TYR A 1 165 ? 6.672 -5.852 22.453 1 90.5 165 TYR A CA 1
ATOM 1361 C C . TYR A 1 165 ? 5.191 -6.156 22.641 1 90.5 165 TYR A C 1
ATOM 1363 O O . TYR A 1 165 ? 4.555 -6.746 21.75 1 90.5 165 TYR A O 1
ATOM 1371 N N . ASP A 1 166 ? 4.625 -5.77 23.781 1 92.38 166 ASP A N 1
ATOM 1372 C CA . ASP A 1 166 ? 3.227 -6.078 24.078 1 92.38 166 ASP A CA 1
ATOM 1373 C C . ASP A 1 166 ? 2.289 -5.133 23.328 1 92.38 166 ASP A C 1
ATOM 1375 O O . ASP A 1 166 ? 1.104 -5.43 23.156 1 92.38 166 ASP A O 1
ATOM 1379 N N . LYS A 1 167 ? 2.816 -4.055 22.875 1 93 167 LYS A N 1
ATOM 1380 C CA . LYS A 1 167 ? 1.949 -3.055 22.25 1 93 167 LYS A CA 1
ATOM 1381 C C . LYS A 1 167 ? 2.133 -3.027 20.734 1 93 167 LYS A C 1
ATOM 1383 O O . LYS A 1 167 ? 1.154 -2.951 20 1 93 167 LYS A O 1
ATOM 1388 N N . TYR A 1 168 ? 3.307 -2.945 20.297 1 94.56 168 TYR A N 1
ATOM 1389 C CA . TYR A 1 168 ? 3.594 -2.941 18.875 1 94.56 168 TYR A CA 1
ATOM 1390 C C . TYR A 1 168 ? 4.945 -3.586 18.594 1 94.56 168 TYR A C 1
ATOM 1392 O O . TYR A 1 168 ? 5.766 -3.748 19.484 1 94.56 168 TYR A O 1
ATOM 1400 N N . ILE A 1 169 ? 5.164 -4.035 17.375 1 95.5 169 ILE A N 1
ATOM 1401 C CA . ILE A 1 169 ? 6.422 -4.617 16.922 1 95.5 169 ILE A CA 1
ATOM 1402 C C . ILE A 1 169 ? 6.906 -3.896 15.664 1 95.5 169 ILE A C 1
ATOM 1404 O O . ILE A 1 169 ? 6.098 -3.514 14.812 1 95.5 169 ILE A O 1
ATOM 1408 N N . ILE A 1 170 ? 8.164 -3.643 15.625 1 95.06 170 ILE A N 1
ATOM 1409 C CA . ILE A 1 170 ? 8.789 -2.99 14.477 1 95.06 170 ILE A CA 1
ATOM 1410 C C . ILE A 1 170 ? 9.742 -3.965 13.781 1 95.06 170 ILE A C 1
ATOM 1412 O O . ILE A 1 170 ? 10.648 -4.508 14.414 1 95.06 170 ILE A O 1
ATOM 1416 N N . PHE A 1 171 ? 9.453 -4.195 12.531 1 94.62 171 PHE A N 1
ATOM 1417 C CA . PHE A 1 171 ? 10.344 -4.992 11.688 1 94.62 171 PHE A CA 1
ATOM 1418 C C . PHE A 1 171 ? 11.203 -4.098 10.805 1 94.62 171 PHE A C 1
ATOM 1420 O O . PHE A 1 171 ? 10.734 -3.08 10.297 1 94.62 171 PHE A O 1
ATOM 1427 N N . ARG A 1 172 ? 12.398 -4.422 10.672 1 91.69 172 ARG A N 1
ATOM 1428 C CA . ARG A 1 172 ? 13.297 -3.648 9.82 1 91.69 172 ARG A CA 1
ATOM 1429 C C . ARG A 1 172 ? 14.062 -4.555 8.859 1 91.69 172 ARG A C 1
ATOM 1431 O O . ARG A 1 172 ? 14.336 -5.715 9.18 1 91.69 172 ARG A O 1
ATOM 1438 N N . ARG A 1 173 ? 14.328 -3.959 7.691 1 87.94 173 ARG A N 1
ATOM 1439 C CA . ARG A 1 173 ? 15.102 -4.676 6.68 1 87.94 173 ARG A CA 1
ATOM 1440 C C . ARG A 1 173 ? 15.953 -3.715 5.855 1 87.94 173 ARG A C 1
ATOM 1442 O O . ARG A 1 173 ? 15.469 -2.672 5.414 1 87.94 173 ARG A O 1
ATOM 1449 N N . GLY A 1 174 ? 17.172 -4.016 5.691 1 79.56 174 GLY A N 1
ATOM 1450 C CA . GLY A 1 174 ? 18.047 -3.275 4.781 1 79.56 174 GLY A CA 1
ATOM 1451 C C . GLY A 1 174 ? 18.516 -1.952 5.355 1 79.56 174 GLY A C 1
ATOM 1452 O O . GLY A 1 174 ? 17.875 -1.401 6.258 1 79.56 174 GLY A O 1
ATOM 1453 N N . ILE A 1 175 ? 19.547 -1.418 4.84 1 78.06 175 ILE A N 1
ATOM 1454 C CA . ILE A 1 175 ? 20.109 -0.143 5.27 1 78.06 175 ILE A CA 1
ATOM 1455 C C . ILE A 1 175 ? 20.422 0.725 4.051 1 78.06 175 ILE A C 1
ATOM 1457 O O . ILE A 1 175 ? 20.859 0.218 3.016 1 78.06 175 ILE A O 1
ATOM 1461 N N . GLY A 1 176 ? 20.031 1.914 4.164 1 76.62 176 GLY A N 1
ATOM 1462 C CA . GLY A 1 176 ? 20.328 2.912 3.154 1 76.62 176 GLY A CA 1
ATOM 1463 C C . GLY A 1 176 ? 20.953 4.172 3.73 1 76.62 176 GLY A C 1
ATOM 1464 O O . GLY A 1 176 ? 21.391 4.184 4.883 1 76.62 176 GLY A O 1
ATOM 1465 N N . ILE A 1 177 ? 21.266 5.109 2.869 1 79.69 177 ILE A N 1
ATOM 1466 C CA . ILE A 1 177 ? 21.828 6.387 3.287 1 79.69 177 ILE A CA 1
ATOM 1467 C C . ILE A 1 177 ? 20.953 7.527 2.785 1 79.69 177 ILE A C 1
ATOM 1469 O O . ILE A 1 177 ? 20.484 7.5 1.648 1 79.69 177 ILE A O 1
ATOM 1473 N N . ASP A 1 178 ? 20.625 8.312 3.689 1 79.81 178 ASP A N 1
ATOM 1474 C CA . ASP A 1 178 ? 19.906 9.531 3.336 1 79.81 178 ASP A CA 1
ATOM 1475 C C . ASP A 1 178 ? 20.812 10.758 3.438 1 79.81 178 ASP A C 1
ATOM 1477 O O . ASP A 1 178 ? 21.438 10.984 4.473 1 79.81 178 ASP A O 1
ATOM 1481 N N . GLN A 1 179 ? 20.969 11.375 2.326 1 79.75 179 GLN A N 1
ATOM 1482 C CA . GLN A 1 179 ? 21.781 12.586 2.303 1 79.75 179 GLN A CA 1
ATOM 1483 C C . GLN A 1 179 ? 20.938 13.812 1.969 1 79.75 179 GLN A C 1
ATOM 1485 O O . GLN A 1 179 ? 20.156 13.789 1.012 1 79.75 179 GLN A O 1
ATOM 1490 N N . THR A 1 180 ? 20.844 14.703 2.824 1 75.69 180 THR A N 1
ATOM 1491 C CA . THR A 1 180 ? 20.094 15.938 2.604 1 75.69 180 THR A CA 1
ATOM 1492 C C . THR A 1 180 ? 21 17.156 2.74 1 75.69 180 THR A C 1
ATOM 1494 O O . THR A 1 180 ? 21.703 17.297 3.74 1 75.69 180 THR A O 1
ATOM 1497 N N . SER A 1 181 ? 21.078 17.906 1.7 1 73.38 181 SER A N 1
ATOM 1498 C CA . SER A 1 181 ? 21.844 19.141 1.729 1 73.38 181 SER A CA 1
ATOM 1499 C C . SER A 1 181 ? 20.938 20.359 1.816 1 73.38 181 SER A C 1
ATOM 1501 O O . SER A 1 181 ? 20.016 20.5 1.012 1 73.38 181 SER A O 1
ATOM 1503 N N . ASP A 1 182 ? 20.953 21.016 2.881 1 74.12 182 ASP A N 1
ATOM 1504 C CA . ASP A 1 182 ? 20.156 22.219 3.055 1 74.12 182 ASP A CA 1
ATOM 1505 C C . ASP A 1 182 ? 20.875 23.25 3.922 1 74.12 182 ASP A C 1
ATOM 1507 O O . ASP A 1 182 ? 21.953 22.953 4.465 1 74.12 182 ASP A O 1
ATOM 1511 N N . TYR A 1 183 ? 20.484 24.453 3.953 1 71.38 183 TYR A N 1
ATOM 1512 C CA . TYR A 1 183 ? 21.062 25.5 4.793 1 71.38 183 TYR A CA 1
ATOM 1513 C C . TYR A 1 183 ? 20.75 25.25 6.262 1 71.38 183 TYR A C 1
ATOM 1515 O O . TYR A 1 183 ? 21.547 25.594 7.141 1 71.38 183 TYR A O 1
ATOM 1523 N N . PHE A 1 184 ? 19.859 24.484 6.57 1 69.5 184 PHE A N 1
ATOM 1524 C CA . PHE A 1 184 ? 19.391 24.078 7.895 1 69.5 184 PHE A CA 1
ATOM 1525 C C . PHE A 1 184 ? 19.531 25.234 8.891 1 69.5 184 PHE A C 1
ATOM 1527 O O . PHE A 1 184 ? 20.078 25.047 9.977 1 69.5 184 PHE A O 1
ATOM 1534 N N . ILE A 1 185 ? 19.094 26.375 8.578 1 65.31 185 ILE A N 1
ATOM 1535 C CA . ILE A 1 185 ? 19.328 27.578 9.375 1 65.31 185 ILE A CA 1
ATOM 1536 C C . ILE A 1 185 ? 18.641 27.453 10.727 1 65.31 185 ILE A C 1
ATOM 1538 O O . ILE A 1 185 ? 19.234 27.703 11.773 1 65.31 185 ILE A O 1
ATOM 1542 N N . MET A 1 186 ? 17.391 27.016 10.672 1 66.06 186 MET A N 1
ATOM 1543 C CA . MET A 1 186 ? 16.625 26.938 11.914 1 66.06 186 MET A CA 1
ATOM 1544 C C . MET A 1 186 ? 17.188 25.859 12.828 1 66.06 186 MET A C 1
ATOM 1546 O O . MET A 1 186 ? 17.25 26.031 14.039 1 66.06 186 MET A O 1
ATOM 1550 N N . GLU A 1 187 ? 17.656 24.812 12.258 1 70.75 187 GLU A N 1
ATOM 1551 C CA . GLU A 1 187 ? 18.203 23.719 13.047 1 70.75 187 GLU A CA 1
ATOM 1552 C C . GLU A 1 187 ? 19.547 24.109 13.656 1 70.75 187 GLU A C 1
ATOM 1554 O O . GLU A 1 187 ? 19.859 23.719 14.781 1 70.75 187 GLU A O 1
ATOM 1559 N N . LYS A 1 188 ? 20.328 24.891 12.984 1 71.31 188 LYS A N 1
ATOM 1560 C CA . LYS A 1 188 ? 21.625 25.344 13.492 1 71.31 188 LYS A CA 1
ATOM 1561 C C . LYS A 1 188 ? 21.438 26.328 14.648 1 71.31 188 LYS A C 1
ATOM 1563 O O . LYS A 1 188 ? 22.188 26.266 15.625 1 71.31 188 LYS A O 1
ATOM 1568 N N . VAL A 1 189 ? 20.406 27.094 14.414 1 66.44 189 VAL A N 1
ATOM 1569 C CA . VAL A 1 189 ? 20.125 28.062 15.461 1 66.44 189 VAL A CA 1
ATOM 1570 C C . VAL A 1 189 ? 19.672 27.344 16.734 1 66.44 189 VAL A C 1
ATOM 1572 O O . VAL A 1 189 ? 20.078 27.703 17.844 1 66.44 189 VAL A O 1
ATOM 1575 N N . ASP A 1 190 ? 18.844 26.359 16.516 1 65.69 190 ASP A N 1
ATOM 1576 C CA . ASP A 1 190 ? 18.375 25.578 17.656 1 65.69 190 ASP A CA 1
ATOM 1577 C C . ASP A 1 190 ? 19.547 24.922 18.391 1 65.69 190 ASP A C 1
ATOM 1579 O O . ASP A 1 190 ? 19.562 24.875 19.625 1 65.69 190 ASP A O 1
ATOM 1583 N N . MET A 1 191 ? 20.406 24.547 17.672 1 71.56 191 MET A N 1
ATOM 1584 C CA . MET A 1 191 ? 21.594 23.906 18.25 1 71.56 191 MET A CA 1
ATOM 1585 C C . MET A 1 191 ? 22.422 24.906 19.031 1 71.56 191 MET A C 1
ATOM 1587 O O . MET A 1 191 ? 22.953 24.594 20.094 1 71.56 191 MET A O 1
ATOM 1591 N N . LEU A 1 192 ? 22.547 26.031 18.5 1 69 192 LEU A N 1
ATOM 1592 C CA . LEU A 1 192 ? 23.312 27.078 19.172 1 69 192 LEU A CA 1
ATOM 1593 C C . LEU A 1 192 ? 22.641 27.469 20.484 1 69 192 LEU A C 1
ATOM 1595 O O . LEU A 1 192 ? 23.328 27.703 21.484 1 69 192 LEU A O 1
ATOM 1599 N N . ILE A 1 193 ? 21.391 27.5 20.359 1 64.75 193 ILE A N 1
ATOM 1600 C CA . ILE A 1 193 ? 20.641 27.844 21.547 1 64.75 193 ILE A CA 1
ATOM 1601 C C . ILE A 1 193 ? 20.797 26.75 22.609 1 64.75 193 ILE A C 1
ATOM 1603 O O . ILE A 1 193 ? 20.984 27.031 23.781 1 64.75 193 ILE A O 1
ATOM 1607 N N . ALA A 1 194 ? 20.641 25.547 22.109 1 68.38 194 ALA A N 1
ATOM 1608 C CA . ALA A 1 194 ? 20.797 24.438 23.031 1 68.38 194 ALA A CA 1
ATOM 1609 C C . ALA A 1 194 ? 22.188 24.453 23.688 1 68.38 194 ALA A C 1
ATOM 1611 O O . ALA A 1 194 ? 22.328 24.188 24.875 1 68.38 194 ALA A O 1
ATOM 1612 N N . ARG A 1 195 ? 23.203 24.766 22.938 1 69.12 195 ARG A N 1
ATOM 1613 C CA . ARG A 1 195 ? 24.562 24.844 23.469 1 69.12 195 ARG A CA 1
ATOM 1614 C C . ARG A 1 195 ? 24.719 26 24.453 1 69.12 195 ARG A C 1
ATOM 1616 O O . ARG A 1 195 ? 25.406 25.875 25.469 1 69.12 195 ARG A O 1
ATOM 1623 N N . PHE A 1 196 ? 24.094 27.031 24.062 1 70.56 196 PHE A N 1
ATOM 1624 C CA . PHE A 1 196 ? 24.109 28.188 24.938 1 70.56 196 PHE A CA 1
ATOM 1625 C C . PHE A 1 196 ? 23.438 27.875 26.266 1 70.56 196 PHE A C 1
ATOM 1627 O O . PHE A 1 196 ? 23.969 28.234 27.328 1 70.56 196 PHE A O 1
ATOM 1634 N N . TRP A 1 197 ? 22.375 27.203 26.125 1 66.25 197 TRP A N 1
ATOM 1635 C CA . TRP A 1 197 ? 21.656 26.812 27.344 1 66.25 197 TRP A CA 1
ATOM 1636 C C . TRP A 1 197 ? 22.5 25.875 28.203 1 66.25 197 TRP A C 1
ATOM 1638 O O . TRP A 1 197 ? 22.531 26.016 29.422 1 66.25 197 TRP A O 1
ATOM 1648 N N . SER A 1 198 ? 23.016 24.938 27.484 1 69.19 198 SER A N 1
ATOM 1649 C CA . SER A 1 198 ? 23.875 24 28.219 1 69.19 198 SER A CA 1
ATOM 1650 C C . SER A 1 198 ? 25.031 24.734 28.891 1 69.19 198 SER A C 1
ATOM 1652 O O . SER A 1 198 ? 25.391 24.422 30.031 1 69.19 198 SER A O 1
ATOM 1654 N N . TYR A 1 199 ? 25.562 25.656 28.172 1 65.81 199 TYR A N 1
ATOM 1655 C CA . TYR A 1 199 ? 26.625 26.469 28.719 1 65.81 199 TYR A CA 1
ATOM 1656 C C . TYR A 1 199 ? 26.141 27.266 29.938 1 65.81 199 TYR A C 1
ATOM 1658 O O . TYR A 1 199 ? 26.812 27.312 30.969 1 65.81 199 TYR A O 1
ATOM 1666 N N . LEU A 1 200 ? 25 27.766 29.797 1 65.38 200 LEU A N 1
ATOM 1667 C CA . LEU A 1 200 ? 24.422 28.562 30.875 1 65.38 200 LEU A CA 1
ATOM 1668 C C . LEU A 1 200 ? 24.141 27.688 32.094 1 65.38 200 LEU A C 1
ATOM 1670 O O . LEU A 1 200 ? 24.391 28.094 33.219 1 65.38 200 LEU A O 1
ATOM 1674 N N . LEU A 1 201 ? 23.578 26.547 31.734 1 65.62 201 LEU A N 1
ATOM 1675 C CA . LEU A 1 201 ? 23.266 25.625 32.812 1 65.62 201 LEU A CA 1
ATOM 1676 C C . LEU A 1 201 ? 24.531 25.188 33.531 1 65.62 201 LEU A C 1
ATOM 1678 O O . LEU A 1 201 ? 24.547 25.047 34.75 1 65.62 201 LEU A O 1
ATOM 1682 N N . THR A 1 202 ? 25.516 24.891 32.75 1 65.56 202 THR A N 1
ATOM 1683 C CA . THR A 1 202 ? 26.797 24.469 33.344 1 65.56 202 THR A CA 1
ATOM 1684 C C . THR A 1 202 ? 27.406 25.609 34.156 1 65.56 202 THR A C 1
ATOM 1686 O O . THR A 1 202 ? 27.984 25.375 35.219 1 65.56 202 THR A O 1
ATOM 1689 N N . THR A 1 203 ? 27.312 26.734 33.594 1 64.12 203 THR A N 1
ATOM 1690 C CA . THR A 1 203 ? 27.875 27.875 34.281 1 64.12 203 THR A CA 1
ATOM 1691 C C . THR A 1 203 ? 27.078 28.172 35.562 1 64.12 203 THR A C 1
ATOM 1693 O O . THR A 1 203 ? 27.656 28.547 36.594 1 64.12 203 THR A O 1
ATOM 1696 N N . LEU A 1 204 ? 25.766 27.906 35.344 1 63.81 204 LEU A N 1
ATOM 1697 C CA . LEU A 1 204 ? 24.922 28.172 36.5 1 63.81 204 LEU A CA 1
ATOM 1698 C C . LEU A 1 204 ? 24.875 26.953 37.406 1 63.81 204 LEU A C 1
ATOM 1700 O O . LEU A 1 204 ? 24.219 26.969 38.469 1 63.81 204 LEU A O 1
ATOM 1704 N N . ARG A 1 205 ? 25.766 25.938 37.344 1 55.22 205 ARG A N 1
ATOM 1705 C CA . ARG A 1 205 ? 25.922 24.734 38.125 1 55.22 205 ARG A CA 1
ATOM 1706 C C . ARG A 1 205 ? 24.594 24.016 38.312 1 55.22 205 ARG A C 1
ATOM 1708 O O . ARG A 1 205 ? 24.312 23.469 39.375 1 55.22 205 ARG A O 1
ATOM 1715 N N . LEU A 1 206 ? 23.641 24.25 37.406 1 53.84 206 LEU A N 1
ATOM 1716 C CA . LEU A 1 206 ? 22.344 23.578 37.469 1 53.84 206 LEU A CA 1
ATOM 1717 C C . LEU A 1 206 ? 22.359 22.297 36.656 1 53.84 206 LEU A C 1
ATOM 1719 O O . LEU A 1 206 ? 21.297 21.703 36.406 1 53.84 206 LEU A O 1
ATOM 1723 N N . GLU A 1 207 ? 23.312 21.875 36.094 1 55 207 GLU A N 1
ATOM 1724 C CA . GLU A 1 207 ? 23.469 20.688 35.281 1 55 207 GLU A CA 1
ATOM 1725 C C . GLU A 1 207 ? 22.938 19.453 35.969 1 55 207 GLU A C 1
ATOM 1727 O O . GLU A 1 207 ? 22.391 18.547 35.344 1 55 207 GLU A O 1
ATOM 1732 N N . LYS A 1 208 ? 23.156 19.328 37.312 1 48.84 208 LYS A N 1
ATOM 1733 C CA . LYS A 1 208 ? 22.766 18.141 38.094 1 48.84 208 LYS A CA 1
ATOM 1734 C C . LYS A 1 208 ? 21.266 17.891 37.969 1 48.84 208 LYS A C 1
ATOM 1736 O O . LYS A 1 208 ? 20.812 16.734 38.031 1 48.84 208 LYS A O 1
ATOM 1741 N N . LEU A 1 209 ? 20.531 18.875 37.844 1 44.03 209 LEU A N 1
ATOM 1742 C CA . LEU A 1 209 ? 19.094 18.688 37.875 1 44.03 209 LEU A CA 1
ATOM 1743 C C . LEU A 1 209 ? 18.594 18.109 36.562 1 44.03 209 LEU A C 1
ATOM 1745 O O . LEU A 1 209 ? 17.578 17.406 36.562 1 44.03 209 LEU A O 1
ATOM 1749 N N . PHE A 1 210 ? 19.062 18.469 35.438 1 43.53 210 PHE A N 1
ATOM 1750 C CA . PHE A 1 210 ? 18.5 18.016 34.156 1 43.53 210 PHE A CA 1
ATOM 1751 C C . PHE A 1 210 ? 19.312 16.844 33.625 1 43.53 210 PHE A C 1
ATOM 1753 O O . PHE A 1 210 ? 19 16.328 32.531 1 43.53 210 PHE A O 1
ATOM 1760 N N . LEU A 1 211 ? 20.438 16.5 34.094 1 40.88 211 LEU A N 1
ATOM 1761 C CA . LEU A 1 211 ? 21.344 15.508 33.531 1 40.88 211 LEU A CA 1
ATOM 1762 C C . LEU A 1 211 ? 20.688 14.125 33.469 1 40.88 211 LEU A C 1
ATOM 1764 O O . LEU A 1 211 ? 21.25 13.172 32.969 1 40.88 211 LEU A O 1
ATOM 1768 N N . LYS A 1 212 ? 19.734 13.828 34.344 1 38.53 212 LYS A N 1
ATOM 1769 C CA . LYS A 1 212 ? 19.5 12.398 34.469 1 38.53 212 LYS A CA 1
ATOM 1770 C C . LYS A 1 212 ? 19.203 11.766 33.094 1 38.53 212 LYS A C 1
ATOM 1772 O O . LYS A 1 212 ? 19.422 10.57 32.906 1 38.53 212 LYS A O 1
ATOM 1777 N N . ARG A 1 213 ? 18.453 12.344 32.219 1 37.44 213 ARG A N 1
ATOM 1778 C CA . ARG A 1 213 ? 17.766 11.414 31.328 1 37.44 213 ARG A CA 1
ATOM 1779 C C . ARG A 1 213 ? 18.672 10.977 30.188 1 37.44 213 ARG A C 1
ATOM 1781 O O . ARG A 1 213 ? 18.406 9.977 29.531 1 37.44 213 ARG A O 1
ATOM 1788 N N . VAL A 1 214 ? 19.719 11.695 29.812 1 37.91 214 VAL A N 1
ATOM 1789 C CA . VAL A 1 214 ? 20.219 11.352 28.484 1 37.91 214 VAL A CA 1
ATOM 1790 C C . VAL A 1 214 ? 21.219 10.211 28.594 1 37.91 214 VAL A C 1
ATOM 1792 O O . VAL A 1 214 ? 21.688 9.68 27.578 1 37.91 214 VAL A O 1
ATOM 1795 N N . GLN A 1 215 ? 21.797 9.891 29.797 1 37.66 215 GLN A N 1
ATOM 1796 C CA . GLN A 1 215 ? 23.078 9.18 29.75 1 37.66 215 GLN A CA 1
ATOM 1797 C C . GLN A 1 215 ? 22.891 7.766 29.203 1 37.66 215 GLN A C 1
ATOM 1799 O O . GLN A 1 215 ? 23.828 6.965 29.203 1 37.66 215 GLN A O 1
ATOM 1804 N N . ARG A 1 216 ? 21.828 7.199 29.125 1 35.34 216 ARG A N 1
ATOM 1805 C CA . ARG A 1 216 ? 22.031 5.754 29.047 1 35.34 216 ARG A CA 1
ATOM 1806 C C . ARG A 1 216 ? 22.781 5.375 27.766 1 35.34 216 ARG A C 1
ATOM 1808 O O . ARG A 1 216 ? 22.156 5.066 26.75 1 35.34 216 ARG A O 1
ATOM 1815 N N . HIS A 1 217 ? 23.828 6.148 27.359 1 37.41 217 HIS A N 1
ATOM 1816 C CA . HIS A 1 217 ? 24.609 5.668 26.234 1 37.41 217 HIS A CA 1
ATOM 1817 C C . HIS A 1 217 ? 25.375 4.391 26.594 1 37.41 217 HIS A C 1
ATOM 1819 O O . HIS A 1 217 ? 26.25 4.414 27.453 1 37.41 217 HIS A O 1
ATOM 1825 N N . SER A 1 218 ? 24.828 3.359 26.906 1 37.62 218 SER A N 1
ATOM 1826 C CA . SER A 1 218 ? 25.672 2.188 27.125 1 37.62 218 SER A CA 1
ATOM 1827 C C . SER A 1 218 ? 26.656 1.997 25.984 1 37.62 218 SER A C 1
ATOM 1829 O O . SER A 1 218 ? 26.266 1.828 24.828 1 37.62 218 SER A O 1
ATOM 1831 N N . LYS A 1 219 ? 27.844 2.66 26.031 1 36.28 219 LYS A N 1
ATOM 1832 C CA . LYS A 1 219 ? 29 2.283 25.219 1 36.28 219 LYS A CA 1
ATOM 1833 C C . LYS A 1 219 ? 29.297 0.792 25.344 1 36.28 219 LYS A C 1
ATOM 1835 O O . LYS A 1 219 ? 29.875 0.355 26.344 1 36.28 219 LYS A O 1
ATOM 1840 N N . LYS A 1 220 ? 28.531 -0.12 25.125 1 36.75 220 LYS A N 1
ATOM 1841 C CA . LYS A 1 220 ? 29.141 -1.448 25.188 1 36.75 220 LYS A CA 1
ATOM 1842 C C . LYS A 1 220 ? 30.281 -1.585 24.188 1 36.75 220 LYS A C 1
ATOM 1844 O O . LYS A 1 220 ? 30.125 -1.243 23.016 1 36.75 220 LYS A O 1
ATOM 1849 N N . ASP A 1 221 ? 31.625 -1.665 24.562 1 35.78 221 ASP A N 1
ATOM 1850 C CA . ASP A 1 221 ? 32.844 -2.072 23.875 1 35.78 221 ASP A CA 1
ATOM 1851 C C . ASP A 1 221 ? 32.625 -3.328 23.047 1 35.78 221 ASP A C 1
ATOM 1853 O O . ASP A 1 221 ? 32.281 -4.383 23.578 1 35.78 221 ASP A O 1
ATOM 1857 N N . ILE A 1 222 ? 31.953 -3.234 22.062 1 37.75 222 ILE A N 1
ATOM 1858 C CA . ILE A 1 222 ? 31.859 -4.43 21.234 1 37.75 222 ILE A CA 1
ATOM 1859 C C . ILE A 1 222 ? 33.25 -5.027 21.016 1 37.75 222 ILE A C 1
ATOM 1861 O O . ILE A 1 222 ? 34.188 -4.305 20.688 1 37.75 222 ILE A O 1
ATOM 1865 N N . ASP A 1 223 ? 33.562 -6.09 21.625 1 34.47 223 ASP A N 1
ATOM 1866 C CA . ASP A 1 223 ? 34.656 -6.973 21.312 1 34.47 223 ASP A CA 1
ATOM 1867 C C . ASP A 1 223 ? 34.906 -7.039 19.797 1 34.47 223 ASP A C 1
ATOM 1869 O O . ASP A 1 223 ? 33.969 -7.277 19.031 1 34.47 223 ASP A O 1
ATOM 1873 N N . ASP A 1 224 ? 35.906 -6.348 19.25 1 37.16 224 ASP A N 1
ATOM 1874 C CA . ASP A 1 224 ? 36.531 -6.297 17.938 1 37.16 224 ASP A CA 1
ATOM 1875 C C . ASP A 1 224 ? 36.5 -7.664 17.266 1 37.16 224 ASP A C 1
ATOM 1877 O O . ASP A 1 224 ? 36.938 -7.812 16.125 1 37.16 224 ASP A O 1
ATOM 1881 N N . SER A 1 225 ? 36.469 -8.711 17.953 1 35.22 225 SER A N 1
ATOM 1882 C CA . SER A 1 225 ? 36.969 -9.938 17.344 1 35.22 225 SER A CA 1
ATOM 1883 C C . SER A 1 225 ? 36.062 -10.438 16.234 1 35.22 225 SER A C 1
ATOM 1885 O O . SER A 1 225 ? 36.438 -11.32 15.469 1 35.22 225 SER A O 1
ATOM 1887 N N . GLU A 1 226 ? 34.75 -10.523 16.422 1 39.62 226 GLU A N 1
ATOM 1888 C CA . GLU A 1 226 ? 34.094 -11.344 15.383 1 39.62 226 GLU A CA 1
ATOM 1889 C C . GLU A 1 226 ? 34 -10.594 14.062 1 39.62 226 GLU A C 1
ATOM 1891 O O . GLU A 1 226 ? 33.594 -9.43 14.023 1 39.62 226 GLU A O 1
ATOM 1896 N N . ASN A 1 227 ? 34.781 -10.781 13.047 1 39.38 227 ASN A N 1
ATOM 1897 C CA . ASN A 1 227 ? 34.969 -10.414 11.648 1 39.38 227 ASN A CA 1
ATOM 1898 C C . ASN A 1 227 ? 33.656 -10.219 10.93 1 39.38 227 ASN A C 1
ATOM 1900 O O . ASN A 1 227 ? 33.219 -11.094 10.18 1 39.38 227 ASN A O 1
ATOM 1904 N N . TYR A 1 228 ? 32.594 -9.891 11.531 1 44.62 228 TYR A N 1
ATOM 1905 C CA . TYR A 1 228 ? 31.438 -9.758 10.664 1 44.62 228 TYR A CA 1
ATOM 1906 C C . TYR A 1 228 ? 31.609 -8.609 9.68 1 44.62 228 TYR A C 1
ATOM 1908 O O . TYR A 1 228 ? 32.219 -7.594 10.008 1 44.62 228 TYR A O 1
ATOM 1916 N N . GLU A 1 229 ? 31.797 -8.93 8.453 1 50.88 229 GLU A N 1
ATOM 1917 C CA . GLU A 1 229 ? 31.859 -8.016 7.316 1 50.88 229 GLU A CA 1
ATOM 1918 C C . GLU A 1 229 ? 30.797 -6.922 7.441 1 50.88 229 GLU A C 1
ATOM 1920 O O . GLU A 1 229 ? 29.688 -7.051 6.895 1 50.88 229 GLU A O 1
ATOM 1925 N N . ASP A 1 230 ? 30.844 -6.172 8.484 1 59.38 230 ASP A N 1
ATOM 1926 C CA . ASP A 1 230 ? 29.906 -5.09 8.758 1 59.38 230 ASP A CA 1
ATOM 1927 C C . ASP A 1 230 ? 30.141 -3.9 7.836 1 59.38 230 ASP A C 1
ATOM 1929 O O . ASP A 1 230 ? 31.281 -3.639 7.438 1 59.38 230 ASP A O 1
ATOM 1933 N N . ASP A 1 231 ? 29.047 -3.498 7.207 1 65.25 231 ASP A N 1
ATOM 1934 C CA . ASP A 1 231 ? 29.125 -2.232 6.484 1 65.25 231 ASP A CA 1
ATOM 1935 C C . ASP A 1 231 ? 29.125 -1.048 7.445 1 65.25 231 ASP A C 1
ATOM 1937 O O . ASP A 1 231 ? 28.438 -1.065 8.469 1 65.25 231 ASP A O 1
ATOM 1941 N N . VAL A 1 232 ? 30.109 -0.201 7.348 1 64.56 232 VAL A N 1
ATOM 1942 C CA . VAL A 1 232 ? 30.281 0.959 8.219 1 64.56 232 VAL A CA 1
ATOM 1943 C C . VAL A 1 232 ? 29.672 2.195 7.551 1 64.56 232 VAL A C 1
ATOM 1945 O O . VAL A 1 232 ? 29.969 2.482 6.387 1 64.56 232 VAL A O 1
ATOM 1948 N N . TYR A 1 233 ? 28.672 2.748 8.234 1 70.88 233 TYR A N 1
ATOM 1949 C CA . TYR A 1 233 ? 28.062 3.979 7.727 1 70.88 233 TYR A CA 1
ATOM 1950 C C . TYR A 1 233 ? 28.344 5.148 8.664 1 70.88 233 TYR A C 1
ATOM 1952 O O . TYR A 1 233 ? 28.328 4.984 9.891 1 70.88 233 TYR A O 1
ATOM 1960 N N . GLU A 1 234 ? 28.703 6.293 8.094 1 71.56 234 GLU A N 1
ATOM 1961 C CA . GLU A 1 234 ? 29.031 7.484 8.883 1 71.56 234 GLU A CA 1
ATOM 1962 C C . GLU A 1 234 ? 27.781 8.336 9.109 1 71.56 234 GLU A C 1
ATOM 1964 O O . GLU A 1 234 ? 26.969 8.508 8.195 1 71.56 234 GLU A O 1
ATOM 1969 N N . ARG A 1 235 ? 27.672 8.727 10.398 1 74.88 235 ARG A N 1
ATOM 1970 C CA . ARG A 1 235 ? 26.609 9.672 10.75 1 74.88 235 ARG A CA 1
ATOM 1971 C C . ARG A 1 235 ? 27.141 11.102 10.781 1 74.88 235 ARG A C 1
ATOM 1973 O O . ARG A 1 235 ? 28.047 11.414 11.555 1 74.88 235 ARG A O 1
ATOM 1980 N N . ILE A 1 236 ? 26.75 11.883 9.859 1 72.75 236 ILE A N 1
ATOM 1981 C CA . ILE A 1 236 ? 27.125 13.289 9.852 1 72.75 236 ILE A CA 1
ATOM 1982 C C . ILE A 1 236 ? 25.922 14.148 10.273 1 72.75 236 ILE A C 1
ATOM 1984 O O . ILE A 1 236 ? 24.938 14.258 9.539 1 72.75 236 ILE A O 1
ATOM 1988 N N . ARG A 1 237 ? 26.031 14.562 11.461 1 74.81 237 ARG A N 1
ATOM 1989 C CA . ARG A 1 237 ? 24.922 15.359 12.008 1 74.81 237 ARG A CA 1
ATOM 1990 C C . ARG A 1 237 ? 25.391 16.781 12.312 1 74.81 237 ARG A C 1
ATOM 1992 O O . ARG A 1 237 ? 26.578 17.047 12.406 1 74.81 237 ARG A O 1
ATOM 1999 N N . LEU A 1 238 ? 24.422 17.609 12.398 1 71 238 LEU A N 1
ATOM 2000 C CA . LEU A 1 238 ? 24.703 19.016 12.68 1 71 238 LEU A CA 1
ATOM 2001 C C . LEU A 1 238 ? 25.297 19.172 14.078 1 71 238 LEU A C 1
ATOM 2003 O O . LEU A 1 238 ? 26.094 20.094 14.312 1 71 238 LEU A O 1
ATOM 2007 N N . GLU A 1 239 ? 24.875 18.266 14.883 1 68.19 239 GLU A N 1
ATOM 2008 C CA . GLU A 1 239 ? 25.328 18.375 16.266 1 68.19 239 GLU A CA 1
ATOM 2009 C C . GLU A 1 239 ? 26.828 18.156 16.375 1 68.19 239 GLU A C 1
ATOM 2011 O O . GLU A 1 239 ? 27.469 18.672 17.297 1 68.19 239 GLU A O 1
ATOM 2016 N N . ASN A 1 240 ? 27.312 17.422 15.422 1 62.81 240 ASN A N 1
ATOM 2017 C CA . ASN A 1 240 ? 28.719 17.062 15.508 1 62.81 240 ASN A CA 1
ATOM 2018 C C . ASN A 1 240 ? 29.594 18.016 14.688 1 62.81 240 ASN A C 1
ATOM 2020 O O . ASN A 1 240 ? 30.812 17.875 14.648 1 62.81 240 ASN A O 1
ATOM 2024 N N . MET A 1 241 ? 28.891 18.984 14.141 1 65.44 241 MET A N 1
ATOM 2025 C CA . MET A 1 241 ? 29.641 19.906 13.305 1 65.44 241 MET A CA 1
ATOM 2026 C C . MET A 1 241 ? 30.031 21.156 14.102 1 65.44 241 MET A C 1
ATOM 2028 O O . MET A 1 241 ? 29.281 21.609 14.969 1 65.44 241 MET A O 1
ATOM 2032 N N . PRO A 1 242 ? 31.297 21.516 13.93 1 62.03 242 PRO A N 1
ATOM 2033 C CA . PRO A 1 242 ? 31.656 22.781 14.57 1 62.03 242 PRO A CA 1
ATOM 2034 C C . PRO A 1 242 ? 30.891 23.969 14.008 1 62.03 242 PRO A C 1
ATOM 2036 O O . PRO A 1 242 ? 30.812 24.141 12.781 1 62.03 242 PRO A O 1
ATOM 2039 N N . LEU A 1 243 ? 29.891 24.453 14.734 1 62.28 243 LEU A N 1
ATOM 2040 C CA . LEU A 1 243 ? 29.062 25.547 14.242 1 62.28 243 LEU A CA 1
ATOM 2041 C C . LEU A 1 243 ? 29.703 26.891 14.547 1 62.28 243 LEU A C 1
ATOM 2043 O O . LEU A 1 243 ? 30.109 27.156 15.68 1 62.28 243 LEU A O 1
ATOM 2047 N N . SER A 1 244 ? 30.438 27.516 13.508 1 59.47 244 SER A N 1
ATOM 2048 C CA . SER A 1 244 ? 30.844 28.922 13.602 1 59.47 244 SER A CA 1
ATOM 2049 C C . SER A 1 244 ? 29.844 29.844 12.93 1 59.47 244 SER A C 1
ATOM 2051 O O . SER A 1 244 ? 29.031 29.406 12.117 1 59.47 244 SER A O 1
ATOM 2053 N N . PHE A 1 245 ? 29.672 31.125 13.5 1 61.66 245 PHE A N 1
ATOM 2054 C CA . PHE A 1 245 ? 28.781 32.156 12.977 1 61.66 245 PHE A CA 1
ATOM 2055 C C . PHE A 1 245 ? 28.875 32.219 11.461 1 61.66 245 PHE A C 1
ATOM 2057 O O . PHE A 1 245 ? 27.875 32.469 10.781 1 61.66 245 PHE A O 1
ATOM 2064 N N . ASN A 1 246 ? 30 31.922 10.867 1 57.91 246 ASN A N 1
ATOM 2065 C CA . ASN A 1 246 ? 30.188 32 9.422 1 57.91 246 ASN A CA 1
ATOM 2066 C C . ASN A 1 246 ? 29.547 30.828 8.695 1 57.91 246 ASN A C 1
ATOM 2068 O O . ASN A 1 246 ? 29.141 30.969 7.539 1 57.91 246 ASN A O 1
ATOM 2072 N N . ASN A 1 247 ? 29.297 29.781 9.453 1 65.19 247 ASN A N 1
ATOM 2073 C CA . ASN A 1 247 ? 28.781 28.562 8.82 1 65.19 247 ASN A CA 1
ATOM 2074 C C . ASN A 1 247 ? 27.25 28.516 8.883 1 65.19 247 ASN A C 1
ATOM 2076 O O . ASN A 1 247 ? 26.641 27.609 8.328 1 65.19 247 ASN A O 1
ATOM 2080 N N . LEU A 1 248 ? 26.688 29.406 9.547 1 69.81 248 LEU A N 1
ATOM 2081 C CA . LEU A 1 248 ? 25.25 29.406 9.711 1 69.81 248 LEU A CA 1
ATOM 2082 C C . LEU A 1 248 ? 24.547 29.531 8.359 1 69.81 248 LEU A C 1
ATOM 2084 O O . LEU A 1 248 ? 23.484 28.938 8.148 1 69.81 248 LEU A O 1
ATOM 2088 N N . LEU A 1 249 ? 25.219 30.25 7.457 1 71.5 249 LEU A N 1
ATOM 2089 C CA . LEU A 1 249 ? 24.562 30.484 6.184 1 71.5 249 LEU A CA 1
ATOM 2090 C C . LEU A 1 249 ? 25.109 29.578 5.098 1 71.5 249 LEU A C 1
ATOM 2092 O O . LEU A 1 249 ? 24.859 29.797 3.91 1 71.5 249 LEU A O 1
ATOM 2096 N N . SER A 1 250 ? 25.953 28.641 5.543 1 73.94 250 SER A N 1
ATOM 2097 C CA . SER A 1 250 ? 26.5 27.766 4.52 1 73.94 250 SER A CA 1
ATOM 2098 C C . SER A 1 250 ? 25.688 26.484 4.395 1 73.94 250 SER A C 1
ATOM 2100 O O . SER A 1 250 ? 25.031 26.062 5.344 1 73.94 250 SER A O 1
ATOM 2102 N N . LYS A 1 251 ? 25.672 26 3.189 1 78.19 251 LYS A N 1
ATOM 2103 C CA . LYS A 1 251 ? 25.016 24.719 2.936 1 78.19 251 LYS A CA 1
ATOM 2104 C C . LYS A 1 251 ? 25.781 23.562 3.582 1 78.19 251 LYS A C 1
ATOM 2106 O O . LYS A 1 251 ? 27.016 23.531 3.523 1 78.19 251 LYS A O 1
ATOM 2111 N N . THR A 1 252 ? 25.156 22.844 4.418 1 77.31 252 THR A N 1
ATOM 2112 C CA . THR A 1 252 ? 25.734 21.688 5.078 1 77.31 252 THR A CA 1
ATOM 2113 C C . THR A 1 252 ? 25.016 20.406 4.637 1 77.31 252 THR A C 1
ATOM 2115 O O . THR A 1 252 ? 23.812 20.406 4.418 1 77.31 252 THR A O 1
ATOM 2118 N N . THR A 1 253 ? 25.844 19.391 4.367 1 78.25 253 THR A N 1
ATOM 2119 C CA . THR A 1 253 ? 25.297 18.109 3.977 1 78.25 253 THR A CA 1
ATOM 2120 C C . THR A 1 253 ? 25.297 17.141 5.16 1 78.25 253 THR A C 1
ATOM 2122 O O . THR A 1 253 ? 26.328 16.922 5.789 1 78.25 253 THR A O 1
ATOM 2125 N N . ILE A 1 254 ? 24.156 16.812 5.52 1 78.44 254 ILE A N 1
ATOM 2126 C CA . ILE A 1 254 ? 24.016 15.844 6.605 1 78.44 254 ILE A CA 1
ATOM 2127 C C . ILE A 1 254 ? 23.703 14.461 6.035 1 78.44 254 ILE A C 1
ATOM 2129 O O . ILE A 1 254 ? 23.156 14.352 4.938 1 78.44 254 ILE A O 1
ATOM 2133 N N . GLN A 1 255 ? 24.266 13.492 6.656 1 80.75 255 GLN A N 1
ATOM 2134 C CA . GLN A 1 255 ? 24.062 12.117 6.223 1 80.75 255 GLN A CA 1
ATOM 2135 C C . GLN A 1 255 ? 23.641 11.227 7.387 1 80.75 255 GLN A C 1
ATOM 2137 O O . GLN A 1 255 ? 24.156 11.367 8.5 1 80.75 255 GLN A O 1
ATOM 2142 N N . GLU A 1 256 ? 22.594 10.516 7.18 1 83.81 256 GLU A N 1
ATOM 2143 C CA . GLU A 1 256 ? 22.109 9.594 8.195 1 83.81 256 GLU A CA 1
ATOM 2144 C C . GLU A 1 256 ? 21.766 8.234 7.582 1 83.81 256 GLU A C 1
ATOM 2146 O O . GLU A 1 256 ? 21.156 8.172 6.508 1 83.81 256 GLU A O 1
ATOM 2151 N N . PRO A 1 257 ? 22.25 7.219 8.258 1 84.19 257 PRO A N 1
ATOM 2152 C CA . PRO A 1 257 ? 21.797 5.902 7.789 1 84.19 257 PRO A CA 1
ATOM 2153 C C . PRO A 1 257 ? 20.297 5.715 7.898 1 84.19 257 PRO A C 1
ATOM 2155 O O . PRO A 1 257 ? 19.672 6.246 8.82 1 84.19 257 PRO A O 1
ATOM 2158 N N . THR A 1 258 ? 19.703 5.027 6.918 1 87.06 258 THR A N 1
ATOM 2159 C CA . THR A 1 258 ? 18.266 4.805 6.891 1 87.06 258 THR A CA 1
ATOM 2160 C C . THR A 1 258 ? 17.953 3.311 6.906 1 87.06 258 THR A C 1
ATOM 2162 O O . THR A 1 258 ? 18.766 2.492 6.48 1 87.06 258 THR A O 1
ATOM 2165 N N . PHE A 1 259 ? 16.844 3.021 7.527 1 86.88 259 PHE A N 1
ATOM 2166 C CA . PHE A 1 259 ? 16.25 1.709 7.297 1 86.88 259 PHE A CA 1
ATOM 2167 C C . PHE A 1 259 ? 15.547 1.661 5.941 1 86.88 259 PHE A C 1
ATOM 2169 O O . PHE A 1 259 ? 14.688 2.494 5.652 1 86.88 259 PHE A O 1
ATOM 2176 N N . ASP A 1 260 ? 15.922 0.737 5.191 1 86.44 260 ASP A N 1
ATOM 2177 C CA . ASP A 1 260 ? 15.352 0.651 3.848 1 86.44 260 ASP A CA 1
ATOM 2178 C C . ASP A 1 260 ? 13.859 0.349 3.904 1 86.44 260 ASP A C 1
ATOM 2180 O O . ASP A 1 260 ? 13.062 0.976 3.199 1 86.44 260 ASP A O 1
ATOM 2184 N N . ARG A 1 261 ? 13.508 -0.631 4.684 1 90.31 261 ARG A N 1
ATOM 2185 C CA . ARG A 1 261 ? 12.109 -1.006 4.875 1 90.31 261 ARG A CA 1
ATOM 2186 C C . ARG A 1 261 ? 11.797 -1.218 6.352 1 90.31 261 ARG A C 1
ATOM 2188 O O . ARG A 1 261 ? 12.617 -1.764 7.094 1 90.31 261 ARG A O 1
ATOM 2195 N N . MET A 1 262 ? 10.688 -0.688 6.727 1 93.62 262 MET A N 1
ATOM 2196 C CA . MET A 1 262 ? 10.195 -0.896 8.086 1 93.62 262 MET A CA 1
ATOM 2197 C C . MET A 1 262 ? 8.711 -1.248 8.078 1 93.62 262 MET A C 1
ATOM 2199 O O . MET A 1 262 ? 7.938 -0.682 7.301 1 93.62 262 MET A O 1
ATOM 2203 N N . ILE A 1 263 ? 8.344 -2.223 8.836 1 95.75 263 ILE A N 1
ATOM 2204 C CA . ILE A 1 263 ? 6.945 -2.615 8.977 1 95.75 263 ILE A CA 1
ATOM 2205 C C . ILE A 1 263 ? 6.539 -2.566 10.445 1 95.75 263 ILE A C 1
ATOM 2207 O O . ILE A 1 263 ? 7.25 -3.082 11.312 1 95.75 263 ILE A O 1
ATOM 2211 N N . VAL A 1 264 ? 5.504 -1.898 10.742 1 96 264 VAL A N 1
ATOM 2212 C CA . VAL A 1 264 ? 5 -1.784 12.109 1 96 264 VAL A CA 1
ATOM 2213 C C . VAL A 1 264 ? 3.662 -2.51 12.227 1 96 264 VAL A C 1
ATOM 2215 O O . VAL A 1 264 ? 2.775 -2.336 11.391 1 96 264 VAL A O 1
ATOM 2218 N N . VAL A 1 265 ? 3.537 -3.377 13.234 1 96.5 265 VAL A N 1
ATOM 2219 C CA . VAL A 1 265 ? 2.32 -4.145 13.484 1 96.5 265 VAL A CA 1
ATOM 2220 C C . VAL A 1 265 ? 1.751 -3.785 14.852 1 96.5 265 VAL A C 1
ATOM 2222 O O . VAL A 1 265 ? 2.459 -3.842 15.859 1 96.5 265 VAL A O 1
ATOM 2225 N N . TYR A 1 266 ? 0.523 -3.385 14.883 1 95.81 266 TYR A N 1
ATOM 2226 C CA . TYR A 1 266 ? -0.108 -3.033 16.156 1 95.81 266 TYR A CA 1
ATOM 2227 C C . TYR A 1 266 ? -1.625 -3.141 16.047 1 95.81 266 TYR A C 1
ATOM 2229 O O . TYR A 1 266 ? -2.17 -3.357 14.969 1 95.81 266 TYR A O 1
ATOM 2237 N N . ARG A 1 267 ? -2.287 -3.152 17.141 1 94.94 267 ARG A N 1
ATOM 2238 C CA . ARG A 1 267 ? -3.74 -3.107 17.281 1 94.94 267 ARG A CA 1
ATOM 2239 C C . ARG A 1 267 ? -4.164 -1.978 18.219 1 94.94 267 ARG A C 1
ATOM 2241 O O . ARG A 1 267 ? -3.508 -1.72 19.234 1 94.94 267 ARG A O 1
ATOM 2248 N N . LYS A 1 268 ? -5.203 -1.326 17.828 1 92.62 268 LYS A N 1
ATOM 2249 C CA . LYS A 1 268 ? -5.711 -0.248 18.672 1 92.62 268 LYS A CA 1
ATOM 2250 C C . LYS A 1 268 ? -6.438 -0.802 19.891 1 92.62 268 LYS A C 1
ATOM 2252 O O . LYS A 1 268 ? -6.953 -1.921 19.859 1 92.62 268 LYS A O 1
ATOM 2257 N N . ALA A 1 269 ? -6.402 0.024 20.891 1 92 269 ALA A N 1
ATOM 2258 C CA . ALA A 1 269 ? -7.078 -0.375 22.125 1 92 269 ALA A CA 1
ATOM 2259 C C . ALA A 1 269 ? -8.594 -0.388 21.938 1 92 269 ALA A C 1
ATOM 2261 O O . ALA A 1 269 ? -9.141 0.448 21.219 1 92 269 ALA A O 1
ATOM 2262 N N . SER A 1 270 ? -9.25 -1.376 22.547 1 88.56 270 SER A N 1
ATOM 2263 C CA . SER A 1 270 ? -10.703 -1.482 22.516 1 88.56 270 SER A CA 1
ATOM 2264 C C . SER A 1 270 ? -11.367 -0.457 23.422 1 88.56 270 SER A C 1
ATOM 2266 O O . SER A 1 270 ? -10.805 -0.095 24.469 1 88.56 270 SER A O 1
ATOM 2268 N N . SER A 1 271 ? -12.375 0.061 22.875 1 80.75 271 SER A N 1
ATOM 2269 C CA . SER A 1 271 ? -13.164 0.954 23.719 1 80.75 271 SER A CA 1
ATOM 2270 C C . SER A 1 271 ? -14.312 0.208 24.391 1 80.75 271 SER A C 1
ATOM 2272 O O . SER A 1 271 ? -14.578 -0.952 24.062 1 80.75 271 SER A O 1
ATOM 2274 N N . ASN A 1 272 ? -14.852 0.832 25.438 1 75.94 272 ASN A N 1
ATOM 2275 C CA . ASN A 1 272 ? -15.961 0.237 26.172 1 75.94 272 ASN A CA 1
ATOM 2276 C C . ASN A 1 272 ? -17.141 -0.096 25.266 1 75.94 272 ASN A C 1
ATOM 2278 O O . ASN A 1 272 ? -17.859 -1.066 25.5 1 75.94 272 ASN A O 1
ATOM 2282 N N . SER A 1 273 ? -17.219 0.555 24.234 1 71.69 273 SER A N 1
ATOM 2283 C CA . SER A 1 273 ? -18.391 0.392 23.375 1 71.69 273 SER A CA 1
ATOM 2284 C C . SER A 1 273 ? -18.062 -0.458 22.156 1 71.69 273 SER A C 1
ATOM 2286 O O . SER A 1 273 ? -18.969 -1.072 21.562 1 71.69 273 SER A O 1
ATOM 2288 N N . LYS A 1 274 ? -16.797 -0.492 21.797 1 77 274 LYS A N 1
ATOM 2289 C CA . LYS A 1 274 ? -16.469 -1.194 20.562 1 77 274 LYS A CA 1
ATOM 2290 C C . LYS A 1 274 ? -15.18 -1.996 20.703 1 77 274 LYS A C 1
ATOM 2292 O O . LYS A 1 274 ? -14.148 -1.458 21.125 1 77 274 LYS A O 1
ATOM 2297 N N . GLN A 1 275 ? -15.336 -3.309 20.547 1 82.31 275 GLN A N 1
ATOM 2298 C CA . GLN A 1 275 ? -14.164 -4.176 20.531 1 82.31 275 GLN A CA 1
ATOM 2299 C C . GLN A 1 275 ? -13.398 -4.043 19.219 1 82.31 275 GLN A C 1
ATOM 2301 O O . GLN A 1 275 ? -13.969 -4.219 18.141 1 82.31 275 GLN A O 1
ATOM 2306 N N . GLU A 1 276 ? -12.164 -3.629 19.297 1 86.25 276 GLU A N 1
ATOM 2307 C CA . GLU A 1 276 ? -11.32 -3.465 18.125 1 86.25 276 GLU A CA 1
ATOM 2308 C C . GLU A 1 276 ? -10.508 -4.727 17.844 1 86.25 276 GLU A C 1
ATOM 2310 O O . GLU A 1 276 ? -9.758 -5.191 18.703 1 86.25 276 GLU A O 1
ATOM 2315 N N . ARG A 1 277 ? -10.742 -5.34 16.734 1 90.44 277 ARG A N 1
ATOM 2316 C CA . ARG A 1 277 ? -10.008 -6.547 16.359 1 90.44 277 ARG A CA 1
ATOM 2317 C C . ARG A 1 277 ? -9.141 -6.293 15.133 1 90.44 277 ARG A C 1
ATOM 2319 O O . ARG A 1 277 ? -8.438 -7.195 14.664 1 90.44 277 ARG A O 1
ATOM 2326 N N . GLY A 1 278 ? -9.156 -5.094 14.734 1 92.06 278 GLY A N 1
ATOM 2327 C CA . GLY A 1 278 ? -8.375 -4.758 13.547 1 92.06 278 GLY A CA 1
ATOM 2328 C C . GLY A 1 278 ? -6.887 -4.699 13.812 1 92.06 278 GLY A C 1
ATOM 2329 O O . GLY A 1 278 ? -6.445 -4.059 14.766 1 92.06 278 GLY A O 1
ATOM 2330 N N . ILE A 1 279 ? -6.074 -5.434 13.047 1 95.56 279 ILE A N 1
ATOM 2331 C CA . ILE A 1 279 ? -4.617 -5.438 13.148 1 95.56 279 ILE A CA 1
ATOM 2332 C C . ILE A 1 279 ? -4.02 -4.551 12.062 1 95.56 279 ILE A C 1
ATOM 2334 O O . ILE A 1 279 ? -4.254 -4.777 10.867 1 95.56 279 ILE A O 1
ATOM 2338 N N . PHE A 1 280 ? -3.289 -3.602 12.484 1 94.38 280 PHE A N 1
ATOM 2339 C CA . PHE A 1 280 ? -2.672 -2.672 11.547 1 94.38 280 PHE A CA 1
ATOM 2340 C C . PHE A 1 280 ? -1.282 -3.152 11.141 1 94.38 280 PHE A C 1
ATOM 2342 O O . PHE A 1 280 ? -0.485 -3.547 11.992 1 94.38 280 PHE A O 1
ATOM 2349 N N . VAL A 1 281 ? -1.048 -3.205 9.883 1 95.44 281 VAL A N 1
ATOM 2350 C CA . VAL A 1 281 ? 0.256 -3.525 9.312 1 95.44 281 VAL A CA 1
ATOM 2351 C C . VAL A 1 281 ? 0.686 -2.416 8.352 1 95.44 281 VAL A C 1
ATOM 2353 O O . VAL A 1 281 ? 0.179 -2.324 7.23 1 95.44 281 VAL A O 1
ATOM 2356 N N . LYS A 1 282 ? 1.61 -1.625 8.734 1 93.25 282 LYS A N 1
ATOM 2357 C CA . LYS A 1 282 ? 2.039 -0.485 7.93 1 93.25 282 LYS A CA 1
ATOM 2358 C C . LYS A 1 282 ? 3.471 -0.671 7.43 1 93.25 282 LYS A C 1
ATOM 2360 O O . LYS A 1 282 ? 4.344 -1.102 8.188 1 93.25 282 LYS A O 1
ATOM 2365 N N . HIS A 1 283 ? 3.635 -0.395 6.188 1 94.88 283 HIS A N 1
ATOM 2366 C CA . HIS A 1 283 ? 4.922 -0.562 5.52 1 94.88 283 HIS A CA 1
ATOM 2367 C C . HIS A 1 283 ? 5.523 0.785 5.133 1 94.88 283 HIS A C 1
ATOM 2369 O O . HIS A 1 283 ? 4.871 1.592 4.465 1 94.88 283 HIS A O 1
ATOM 2375 N N . PHE A 1 284 ? 6.77 1.047 5.574 1 92.69 284 PHE A N 1
ATOM 2376 C CA . PHE A 1 284 ? 7.441 2.314 5.316 1 92.69 284 PHE A CA 1
ATOM 2377 C C . PHE A 1 284 ? 8.742 2.094 4.559 1 92.69 284 PHE A C 1
ATOM 2379 O O . PHE A 1 284 ? 9.297 0.991 4.57 1 92.69 284 PHE A O 1
ATOM 2386 N N . LYS A 1 285 ? 9.156 3.182 3.945 1 90.69 285 LYS A N 1
ATOM 2387 C CA . LYS A 1 285 ? 10.406 3.098 3.193 1 90.69 285 LYS A CA 1
ATOM 2388 C C . LYS A 1 285 ? 11.375 4.203 3.611 1 90.69 285 LYS A C 1
ATOM 2390 O O . LYS A 1 285 ? 10.945 5.293 3.996 1 90.69 285 LYS A O 1
ATOM 2395 N N . ASN A 1 286 ? 12.633 3.957 3.6 1 87.62 286 ASN A N 1
ATOM 2396 C CA . ASN A 1 286 ? 13.727 4.906 3.752 1 87.62 286 ASN A CA 1
ATOM 2397 C C . ASN A 1 286 ? 13.539 5.785 4.988 1 87.62 286 ASN A C 1
ATOM 2399 O O . ASN A 1 286 ? 13.578 7.012 4.891 1 87.62 286 ASN A O 1
ATOM 2403 N N . ILE A 1 287 ? 13.461 5.168 6.062 1 88.69 287 ILE A N 1
ATOM 2404 C CA . ILE A 1 287 ? 13.305 5.898 7.316 1 88.69 287 ILE A CA 1
ATOM 2405 C C . ILE A 1 287 ? 14.672 6.152 7.941 1 88.69 287 ILE A C 1
ATOM 2407 O O . ILE A 1 287 ? 15.398 5.207 8.273 1 88.69 287 ILE A O 1
ATOM 2411 N N . PRO A 1 288 ? 15.008 7.422 8.055 1 86.62 288 PRO A N 1
ATOM 2412 C CA . PRO A 1 288 ? 16.266 7.68 8.766 1 86.62 288 PRO A CA 1
ATOM 2413 C C . PRO A 1 288 ? 16.281 7.113 10.18 1 86.62 288 PRO A C 1
ATOM 2415 O O . PRO A 1 288 ? 15.273 7.191 10.891 1 86.62 288 PRO A O 1
ATOM 2418 N N . MET A 1 289 ? 17.391 6.547 10.602 1 84.31 289 MET A N 1
ATOM 2419 C CA . MET A 1 289 ? 17.484 5.891 11.906 1 84.31 289 MET A CA 1
ATOM 2420 C C . MET A 1 289 ? 17.203 6.875 13.031 1 84.31 289 MET A C 1
ATOM 2422 O O . MET A 1 289 ? 16.516 6.535 14 1 84.31 289 MET A O 1
ATOM 2426 N N . ALA A 1 290 ? 17.625 8.094 12.906 1 80.38 290 ALA A N 1
ATOM 2427 C CA . ALA A 1 290 ? 17.438 9.109 13.945 1 80.38 290 ALA A CA 1
ATOM 2428 C C . ALA A 1 290 ? 15.984 9.539 14.031 1 80.38 290 ALA A C 1
ATOM 2430 O O . ALA A 1 290 ? 15.562 10.109 15.047 1 80.38 290 ALA A O 1
ATOM 2431 N N . ASP A 1 291 ? 15.266 9.211 12.992 1 81.88 291 ASP A N 1
ATOM 2432 C CA . ASP A 1 291 ? 13.867 9.617 12.938 1 81.88 291 ASP A CA 1
ATOM 2433 C C . ASP A 1 291 ? 12.945 8.398 12.93 1 81.88 291 ASP A C 1
ATOM 2435 O O . ASP A 1 291 ? 11.836 8.453 12.391 1 81.88 291 ASP A O 1
ATOM 2439 N N . MET A 1 292 ? 13.367 7.375 13.438 1 84.44 292 MET A N 1
ATOM 2440 C CA . MET A 1 292 ? 12.586 6.141 13.375 1 84.44 292 MET A CA 1
ATOM 2441 C C . MET A 1 292 ? 11.289 6.277 14.164 1 84.44 292 MET A C 1
ATOM 2443 O O . MET A 1 292 ? 10.336 5.527 13.938 1 84.44 292 MET A O 1
ATOM 2447 N N . GLU A 1 293 ? 11.188 7.277 15.062 1 84.62 293 GLU A N 1
ATOM 2448 C CA . GLU A 1 293 ? 10 7.469 15.883 1 84.62 293 GLU A CA 1
ATOM 2449 C C . GLU A 1 293 ? 8.797 7.871 15.031 1 84.62 293 GLU A C 1
ATOM 2451 O O . GLU A 1 293 ? 7.652 7.77 15.477 1 84.62 293 GLU A O 1
ATOM 2456 N N . ILE A 1 294 ? 9.078 8.281 13.828 1 83.31 294 ILE A N 1
ATOM 2457 C CA . ILE A 1 294 ? 8 8.75 12.953 1 83.31 294 ILE A CA 1
ATOM 2458 C C . ILE A 1 294 ? 7.082 7.582 12.602 1 83.31 294 ILE A C 1
ATOM 2460 O O . ILE A 1 294 ? 5.906 7.785 12.281 1 83.31 294 ILE A O 1
ATOM 2464 N N . VAL A 1 295 ? 7.609 6.371 12.672 1 87.12 295 VAL A N 1
ATOM 2465 C CA . VAL A 1 295 ? 6.84 5.215 12.227 1 87.12 295 VAL A CA 1
ATOM 2466 C C . VAL A 1 295 ? 6.02 4.66 13.383 1 87.12 295 VAL A C 1
ATOM 2468 O O . VAL A 1 295 ? 5.191 3.766 13.195 1 87.12 295 VAL A O 1
ATOM 2471 N N . LEU A 1 296 ? 6.238 5.199 14.57 1 87.12 296 LEU A N 1
ATOM 2472 C CA . LEU A 1 296 ? 5.539 4.691 15.75 1 87.12 296 LEU A CA 1
ATOM 2473 C C . LEU A 1 296 ? 4.035 4.934 15.633 1 87.12 296 LEU A C 1
ATOM 2475 O O . LEU A 1 296 ? 3.607 5.938 15.062 1 87.12 296 LEU A O 1
ATOM 2479 N N . PRO A 1 297 ? 3.35 3.992 16.094 1 87.62 297 PRO A N 1
ATOM 2480 C CA . PRO A 1 297 ? 1.896 4.133 16 1 87.62 297 PRO A CA 1
ATOM 2481 C C . PRO A 1 297 ? 1.325 5.113 17.016 1 87.62 297 PRO A C 1
ATOM 2483 O O . PRO A 1 297 ? 1.938 5.348 18.062 1 87.62 297 PRO A O 1
ATOM 2486 N N . GLU A 1 298 ? 0.154 5.637 16.75 1 82.44 298 GLU A N 1
ATOM 2487 C CA . GLU A 1 298 ? -0.624 6.48 17.656 1 82.44 298 GLU A CA 1
ATOM 2488 C C . GLU A 1 298 ? 0.273 7.465 18.406 1 82.44 298 GLU A C 1
ATOM 2490 O O . GLU A 1 298 ? 0.429 7.363 19.625 1 82.44 298 GLU A O 1
ATOM 2495 N N . LYS A 1 299 ? 0.816 8.391 17.688 1 79.38 299 LYS A N 1
ATOM 2496 C CA . LYS A 1 299 ? 1.743 9.375 18.234 1 79.38 299 LYS A CA 1
ATOM 2497 C C . LYS A 1 299 ? 0.998 10.461 19.016 1 79.38 299 LYS A C 1
ATOM 2499 O O . LYS A 1 299 ? -0.107 10.852 18.641 1 79.38 299 LYS A O 1
ATOM 2504 N N . LYS A 1 300 ? 1.613 10.641 20.141 1 72.94 300 LYS A N 1
ATOM 2505 C CA . LYS A 1 300 ? 1.114 11.773 20.922 1 72.94 300 LYS A CA 1
ATOM 2506 C C . LYS A 1 300 ? 1.619 13.094 20.344 1 72.94 300 LYS A C 1
ATOM 2508 O O . LYS A 1 300 ? 2.641 13.133 19.656 1 72.94 300 LYS A O 1
ATOM 2513 N N . ASN A 1 301 ? 0.855 14.109 20.516 1 64.94 301 ASN A N 1
ATOM 2514 C CA . ASN A 1 301 ? 1.269 15.43 20.062 1 64.94 301 ASN A CA 1
ATOM 2515 C C . ASN A 1 301 ? 2.662 15.789 20.562 1 64.94 301 ASN A C 1
ATOM 2517 O O . ASN A 1 301 ? 2.988 15.531 21.734 1 64.94 301 ASN A O 1
ATOM 2521 N N . PRO A 1 302 ? 3.518 16.125 19.625 1 64.75 302 PRO A N 1
ATOM 2522 C CA . PRO A 1 302 ? 4.895 16.438 20.031 1 64.75 302 PRO A CA 1
ATOM 2523 C C . PRO A 1 302 ? 4.973 17.578 21.047 1 64.75 302 PRO A C 1
ATOM 2525 O O . PRO A 1 302 ? 4.066 18.422 21.109 1 64.75 302 PRO A O 1
ATOM 2528 N N . GLY A 1 303 ? 5.789 17.375 22 1 61.69 303 GLY A N 1
ATOM 2529 C CA . GLY A 1 303 ? 6.02 18.438 22.969 1 61.69 303 GLY A CA 1
ATOM 2530 C C . GLY A 1 303 ? 6.789 19.609 22.406 1 61.69 303 GLY A C 1
ATOM 2531 O O . GLY A 1 303 ? 7.016 19.688 21.188 1 61.69 303 GLY A O 1
ATOM 2532 N N . LEU A 1 304 ? 7.051 20.641 23.203 1 61.19 304 LEU A N 1
ATOM 2533 C CA . LEU A 1 304 ? 7.719 21.891 22.844 1 61.19 304 LEU A CA 1
ATOM 2534 C C . LEU A 1 304 ? 9.211 21.656 22.594 1 61.19 304 LEU A C 1
ATOM 2536 O O . LEU A 1 304 ? 9.828 20.828 23.266 1 61.19 304 LEU A O 1
ATOM 2540 N N . THR A 1 305 ? 9.75 22.266 21.531 1 63.62 305 THR A N 1
ATOM 2541 C CA . THR A 1 305 ? 11.18 22.234 21.25 1 63.62 305 THR A CA 1
ATOM 2542 C C . THR A 1 305 ? 11.938 23.141 22.219 1 63.62 305 THR A C 1
ATOM 2544 O O . THR A 1 305 ? 11.344 24 22.859 1 63.62 305 THR A O 1
ATOM 2547 N N . PRO A 1 306 ? 13.188 22.938 22.406 1 61.31 306 PRO A N 1
ATOM 2548 C CA . PRO A 1 306 ? 13.969 23.828 23.25 1 61.31 306 PRO A CA 1
ATOM 2549 C C . PRO A 1 306 ? 13.844 25.297 22.828 1 61.31 306 PRO A C 1
ATOM 2551 O O . PRO A 1 306 ? 13.805 26.188 23.688 1 61.31 306 PRO A O 1
ATOM 2554 N N . MET A 1 307 ? 13.742 25.469 21.594 1 63.88 307 MET A N 1
ATOM 2555 C CA . MET A 1 307 ? 13.578 26.844 21.109 1 63.88 307 MET A CA 1
ATOM 2556 C C . MET A 1 307 ? 12.25 27.422 21.578 1 63.88 307 MET A C 1
ATOM 2558 O O . MET A 1 307 ? 12.18 28.609 21.938 1 63.88 307 MET A O 1
ATOM 2562 N N . ASP A 1 308 ? 11.336 26.531 21.562 1 65.75 308 ASP A N 1
ATOM 2563 C CA . ASP A 1 308 ? 10.031 27 22.031 1 65.75 308 ASP A CA 1
ATOM 2564 C C . ASP A 1 308 ? 10.078 27.359 23.516 1 65.75 308 ASP A C 1
ATOM 2566 O O . ASP A 1 308 ? 9.469 28.359 23.922 1 65.75 308 ASP A O 1
ATOM 2570 N N . TRP A 1 309 ? 10.875 26.734 24.203 1 66.06 309 TRP A N 1
ATOM 2571 C CA . TRP A 1 309 ? 11.008 27.016 25.625 1 66.06 309 TRP A CA 1
ATOM 2572 C C . TRP A 1 309 ? 11.734 28.328 25.859 1 66.06 309 TRP A C 1
ATOM 2574 O O . TRP A 1 309 ? 11.383 29.094 26.766 1 66.06 309 TRP A O 1
ATOM 2584 N N . VAL A 1 310 ? 12.711 28.547 25.078 1 64 310 VAL A N 1
ATOM 2585 C CA . VAL A 1 310 ? 13.453 29.812 25.172 1 64 310 VAL A CA 1
ATOM 2586 C C . VAL A 1 310 ? 12.523 30.984 24.891 1 64 310 VAL A C 1
ATOM 2588 O O . VAL A 1 310 ? 12.539 31.984 25.609 1 64 310 VAL A O 1
ATOM 2591 N N . LYS A 1 311 ? 11.805 30.766 23.891 1 65.31 311 LYS A N 1
ATOM 2592 C CA . LYS A 1 311 ? 10.867 31.828 23.547 1 65.31 311 LYS A CA 1
ATOM 2593 C C . LYS A 1 311 ? 9.898 32.094 24.688 1 65.31 311 LYS A C 1
ATOM 2595 O O . LYS A 1 311 ? 9.594 33.25 25 1 65.31 311 LYS A O 1
ATOM 2600 N N . PHE A 1 312 ? 9.555 31 25.25 1 66.06 312 PHE A N 1
ATOM 2601 C CA . PHE A 1 312 ? 8.617 31.094 26.359 1 66.06 312 PHE A CA 1
ATOM 2602 C C . PHE A 1 312 ? 9.266 31.797 27.547 1 66.06 312 PHE A C 1
ATOM 2604 O O . PHE A 1 312 ? 8.656 32.688 28.156 1 66.06 312 PHE A O 1
ATOM 2611 N N . LEU A 1 313 ? 10.477 31.484 27.781 1 67.19 313 LEU A N 1
ATOM 2612 C CA . LEU A 1 313 ? 11.172 32.031 28.953 1 67.19 313 LEU A CA 1
ATOM 2613 C C . LEU A 1 313 ? 11.516 33.5 28.75 1 67.19 313 LEU A C 1
ATOM 2615 O O . LEU A 1 313 ? 11.367 34.312 29.672 1 67.19 313 LEU A O 1
ATOM 2619 N N . VAL A 1 314 ? 11.969 33.781 27.562 1 66.12 314 VAL A N 1
ATOM 2620 C CA . VAL A 1 314 ? 12.312 35.156 27.266 1 66.12 314 VAL A CA 1
ATOM 2621 C C . VAL A 1 314 ? 11.078 36.062 27.391 1 66.12 314 VAL A C 1
ATOM 2623 O O . VAL A 1 314 ? 11.141 37.156 27.953 1 66.12 314 VAL A O 1
ATOM 2626 N N . SER A 1 315 ? 10.039 35.5 26.812 1 66.81 315 SER A N 1
ATOM 2627 C CA . SER A 1 315 ? 8.789 36.25 26.906 1 66.81 315 SER A CA 1
ATOM 2628 C C . SER A 1 315 ? 8.359 36.438 28.359 1 66.81 315 SER A C 1
ATOM 2630 O O . SER A 1 315 ? 7.871 37.5 28.734 1 66.81 315 SER A O 1
ATOM 2632 N N . ALA A 1 316 ? 8.648 35.438 29.125 1 69.81 316 ALA A N 1
ATOM 2633 C CA . ALA A 1 316 ? 8.289 35.5 30.547 1 69.81 316 ALA A CA 1
ATOM 2634 C C . ALA A 1 316 ? 9.141 36.531 31.281 1 69.81 316 ALA A C 1
ATOM 2636 O O . ALA A 1 316 ? 8.625 37.312 32.094 1 69.81 316 ALA A O 1
ATOM 2637 N N . ILE A 1 317 ? 10.391 36.625 30.953 1 69.44 317 ILE A N 1
ATOM 2638 C CA . ILE A 1 317 ? 11.32 37.531 31.609 1 69.44 317 ILE A CA 1
ATOM 2639 C C . ILE A 1 317 ? 11.016 38.969 31.203 1 69.44 317 ILE A C 1
ATOM 2641 O O . ILE A 1 317 ? 10.961 39.844 32.062 1 69.44 317 ILE A O 1
ATOM 2645 N N . VAL A 1 318 ? 10.836 39.125 29.953 1 64.44 318 VAL A N 1
ATOM 2646 C CA . VAL A 1 318 ? 10.516 40.469 29.453 1 64.44 318 VAL A CA 1
ATOM 2647 C C . VAL A 1 318 ? 9.227 40.969 30.109 1 64.44 318 VAL A C 1
ATOM 2649 O O . VAL A 1 318 ? 9.125 42.125 30.484 1 64.44 318 VAL A O 1
ATOM 2652 N N . GLY A 1 319 ? 8.32 40.031 30.188 1 66.88 319 GLY A N 1
ATOM 2653 C CA . GLY A 1 319 ? 7.082 40.375 30.875 1 66.88 319 GLY A CA 1
ATOM 2654 C C . GLY A 1 319 ? 7.293 40.75 32.344 1 66.88 319 GLY A C 1
ATOM 2655 O O . GLY A 1 319 ? 6.715 41.719 32.812 1 66.88 319 GLY A O 1
ATOM 2656 N N . LEU A 1 320 ? 8.164 40.062 32.938 1 70.12 320 LEU A N 1
ATOM 2657 C CA . LEU A 1 320 ? 8.438 40.312 34.344 1 70.12 320 LEU A CA 1
ATOM 2658 C C . LEU A 1 320 ? 9.133 41.656 34.531 1 70.12 320 LEU A C 1
ATOM 2660 O O . LEU A 1 320 ? 8.789 42.406 35.438 1 70.12 320 LEU A O 1
ATOM 2664 N N . VAL A 1 321 ? 10.133 41.906 33.781 1 71.19 321 VAL A N 1
ATOM 2665 C CA . VAL A 1 321 ? 10.883 43.156 33.844 1 71.19 321 VAL A CA 1
ATOM 2666 C C . VAL A 1 321 ? 9.953 44.344 33.594 1 71.19 321 VAL A C 1
ATOM 2668 O O . VAL A 1 321 ? 10.039 45.375 34.25 1 71.19 321 VAL A O 1
ATOM 2671 N N . ALA A 1 322 ? 9.133 44.094 32.656 1 65.19 322 ALA A N 1
ATOM 2672 C CA . ALA A 1 322 ? 8.18 45.156 32.344 1 65.19 322 ALA A CA 1
ATOM 2673 C C . ALA A 1 322 ? 7.258 45.438 33.5 1 65.19 322 ALA A C 1
ATOM 2675 O O . ALA A 1 322 ? 6.98 46.594 33.812 1 65.19 322 ALA A O 1
ATOM 2676 N N . VAL A 1 323 ? 6.867 44.406 34.219 1 69.06 323 VAL A N 1
ATOM 2677 C CA . VAL A 1 323 ? 5.984 44.562 35.344 1 69.06 323 VAL A CA 1
ATOM 2678 C C . VAL A 1 323 ? 6.734 45.219 36.5 1 69.06 323 VAL A C 1
ATOM 2680 O O . VAL A 1 323 ? 6.227 46.156 37.125 1 69.06 323 VAL A O 1
ATOM 2683 N N . VAL A 1 324 ? 7.973 44.875 36.812 1 71.81 324 VAL A N 1
ATOM 2684 C CA . VAL A 1 324 ? 8.75 45.406 37.938 1 71.81 324 VAL A CA 1
ATOM 2685 C C . VAL A 1 324 ? 9.109 46.875 37.656 1 71.81 324 VAL A C 1
ATOM 2687 O O . VAL A 1 324 ? 9.023 47.719 38.531 1 71.81 324 VAL A O 1
ATOM 2690 N N . SER A 1 325 ? 9.523 47.188 36.438 1 70.06 325 SER A N 1
ATOM 2691 C CA . SER A 1 325 ? 9.898 48.531 36.094 1 70.06 325 SER A CA 1
ATOM 2692 C C . SER A 1 325 ? 8.703 49.469 36.156 1 70.06 325 SER A C 1
ATOM 2694 O O . SER A 1 325 ? 8.844 50.625 36.562 1 70.06 325 SER A O 1
ATOM 2696 N N . SER A 1 326 ? 7.664 48.938 35.75 1 65.81 326 SER A N 1
ATOM 2697 C CA . SER A 1 326 ? 6.457 49.75 35.812 1 65.81 326 SER A CA 1
ATOM 2698 C C . SER A 1 326 ? 6.027 50 37.25 1 65.81 326 SER A C 1
ATOM 2700 O O . SER A 1 326 ? 5.531 51.094 37.594 1 65.81 326 SER A O 1
ATOM 2702 N N . LEU A 1 327 ? 6.262 49.062 38.031 1 63.72 327 LEU A N 1
ATOM 2703 C CA . LEU A 1 327 ? 5.93 49.219 39.438 1 63.72 327 LEU A CA 1
ATOM 2704 C C . LEU A 1 327 ? 6.844 50.219 40.125 1 63.72 327 LEU A C 1
ATOM 2706 O O . LEU A 1 327 ? 6.41 50.969 41 1 63.72 327 LEU A O 1
ATOM 2710 N N . ARG A 1 328 ? 8.031 50.25 39.688 1 62.66 328 ARG A N 1
ATOM 2711 C CA . ARG A 1 328 ? 8.969 51.219 40.281 1 62.66 328 ARG A CA 1
ATOM 2712 C C . ARG A 1 328 ? 8.688 52.625 39.781 1 62.66 328 ARG A C 1
ATOM 2714 O O . ARG A 1 328 ? 8.906 53.625 40.5 1 62.66 328 ARG A O 1
ATOM 2721 N N . ALA A 1 329 ? 8.5 52.625 38.5 1 57.09 329 ALA A N 1
ATOM 2722 C CA . ALA A 1 329 ? 8.234 53.969 37.906 1 57.09 329 ALA A CA 1
ATOM 2723 C C . ALA A 1 329 ? 6.855 54.469 38.312 1 57.09 329 ALA A C 1
ATOM 2725 O O . ALA A 1 329 ? 6.57 55.656 38.219 1 57.09 329 ALA A O 1
ATOM 2726 N N . ALA A 1 330 ? 5.93 53.562 38.188 1 51.94 330 ALA A N 1
ATOM 2727 C CA . ALA A 1 330 ? 4.531 53.969 38.312 1 51.94 330 ALA A CA 1
ATOM 2728 C C . ALA A 1 330 ? 4.23 54.438 39.75 1 51.94 330 ALA A C 1
ATOM 2730 O O . ALA A 1 330 ? 4.613 53.781 40.719 1 51.94 330 ALA A O 1
ATOM 2731 N N . THR A 1 331 ? 4.09 55.781 39.781 1 52.16 331 THR A N 1
ATOM 2732 C CA . THR A 1 331 ? 3.164 56.375 40.75 1 52.16 331 THR A CA 1
ATOM 2733 C C . THR A 1 331 ? 1.959 55.438 40.969 1 52.16 331 THR A C 1
ATOM 2735 O O . THR A 1 331 ? 1.622 54.656 40.094 1 52.16 331 THR A O 1
ATOM 2738 N N . THR A 1 332 ? 1.533 55.219 42.25 1 55.5 332 THR A N 1
ATOM 2739 C CA . THR A 1 332 ? 0.442 54.438 42.844 1 55.5 332 THR A CA 1
ATOM 2740 C C . THR A 1 332 ? -0.799 54.5 41.969 1 55.5 332 THR A C 1
ATOM 2742 O O . THR A 1 332 ? -1.913 54.25 42.438 1 55.5 332 THR A O 1
ATOM 2745 N N . ASP A 1 333 ? -0.636 54.969 40.719 1 60.09 333 ASP A N 1
ATOM 2746 C CA . ASP A 1 333 ? -1.937 55.062 40.062 1 60.09 333 ASP A CA 1
ATOM 2747 C C . ASP A 1 333 ? -2.406 53.688 39.594 1 60.09 333 ASP A C 1
ATOM 2749 O O . ASP A 1 333 ? -1.691 53.031 38.844 1 60.09 333 ASP A O 1
ATOM 2753 N N . SER A 1 334 ? -3.33 53.062 40.062 1 69.75 334 SER A N 1
ATOM 2754 C CA . SER A 1 334 ? -3.973 51.781 39.844 1 69.75 334 SER A CA 1
ATOM 2755 C C . SER A 1 334 ? -4.262 51.531 38.375 1 69.75 334 SER A C 1
ATOM 2757 O O . SER A 1 334 ? -4.238 50.375 37.906 1 69.75 334 SER A O 1
ATOM 2759 N N . ARG A 1 335 ? -4.348 52.656 37.688 1 65.62 335 ARG A N 1
ATOM 2760 C CA . ARG A 1 335 ? -4.68 52.5 36.281 1 65.62 335 ARG A CA 1
ATOM 2761 C C . ARG A 1 335 ? -3.461 52.062 35.469 1 65.62 335 ARG A C 1
ATOM 2763 O O . ARG A 1 335 ? -3.574 51.219 34.594 1 65.62 335 ARG A O 1
ATOM 2770 N N . VAL A 1 336 ? -2.334 52.688 35.875 1 62.81 336 VAL A N 1
ATOM 2771 C CA . VAL A 1 336 ? -1.107 52.312 35.188 1 62.81 336 VAL A CA 1
ATOM 2772 C C . VAL A 1 336 ? -0.729 50.875 35.5 1 62.81 336 VAL A C 1
ATOM 2774 O O . VAL A 1 336 ? -0.304 50.125 34.594 1 62.81 336 VAL A O 1
ATOM 2777 N N . ILE A 1 337 ? -1.004 50.5 36.656 1 67 337 ILE A N 1
ATOM 2778 C CA . ILE A 1 337 ? -0.737 49.125 37.062 1 67 337 ILE A CA 1
ATOM 2779 C C . ILE A 1 337 ? -1.647 48.156 36.312 1 67 337 ILE A C 1
ATOM 2781 O O . ILE A 1 337 ? -1.217 47.094 35.875 1 67 337 ILE A O 1
ATOM 2785 N N . GLY A 1 338 ? -2.883 48.562 36.188 1 71.31 338 GLY A N 1
ATOM 2786 C CA . GLY A 1 338 ? -3.816 47.75 35.406 1 71.31 338 GLY A CA 1
ATOM 2787 C C . GLY A 1 338 ? -3.418 47.594 33.969 1 71.31 338 GLY A C 1
ATOM 2788 O O . GLY A 1 338 ? -3.506 46.469 33.406 1 71.31 338 GLY A O 1
ATOM 2789 N N . ALA A 1 339 ? -2.914 48.688 33.438 1 66.19 339 ALA A N 1
ATOM 2790 C CA . ALA A 1 339 ? -2.484 48.656 32.031 1 66.19 339 ALA A CA 1
ATOM 2791 C C . ALA A 1 339 ? -1.262 47.75 31.859 1 66.19 339 ALA A C 1
ATOM 2793 O O . ALA A 1 339 ? -1.163 47 30.875 1 66.19 339 ALA A O 1
ATOM 2794 N N . LEU A 1 340 ? -0.394 47.781 32.812 1 65.94 340 LEU A N 1
ATOM 2795 C CA . LEU A 1 340 ? 0.806 46.969 32.781 1 65.94 340 LEU A CA 1
ATOM 2796 C C . LEU A 1 340 ? 0.45 45.5 32.906 1 65.94 340 LEU A C 1
ATOM 2798 O O . LEU A 1 340 ? 0.986 44.656 32.188 1 65.94 340 LEU A O 1
ATOM 2802 N N . LEU A 1 341 ? -0.482 45.219 33.781 1 68.56 341 LEU A N 1
ATOM 2803 C CA . LEU A 1 341 ? -0.921 43.844 34 1 68.56 341 LEU A CA 1
ATOM 2804 C C . LEU A 1 341 ? -1.619 43.312 32.75 1 68.56 341 LEU A C 1
ATOM 2806 O O . LEU A 1 341 ? -1.433 42.156 32.375 1 68.56 341 LEU A O 1
ATOM 2810 N N . SER A 1 342 ? -2.297 44.156 32.156 1 69.75 342 SER A N 1
ATOM 2811 C CA . SER A 1 342 ? -2.994 43.75 30.953 1 69.75 342 SER A CA 1
ATOM 2812 C C . SER A 1 342 ? -2.012 43.406 29.828 1 69.75 342 SER A C 1
ATOM 2814 O O . SER A 1 342 ? -2.232 42.469 29.047 1 69.75 342 SER A O 1
ATOM 2816 N N . THR A 1 343 ? -0.925 44.094 29.797 1 66.94 343 THR A N 1
ATOM 2817 C CA . THR A 1 343 ? 0.094 43.844 28.797 1 66.94 343 THR A CA 1
ATOM 2818 C C . THR A 1 343 ? 0.775 42.5 29.047 1 66.94 343 THR A C 1
ATOM 2820 O O . THR A 1 343 ? 1.04 41.75 28.094 1 66.94 343 THR A O 1
ATOM 2823 N N . VAL A 1 344 ? 1.003 42.188 30.25 1 68.12 344 VAL A N 1
ATOM 2824 C CA . VAL A 1 344 ? 1.636 40.906 30.625 1 68.12 344 VAL A CA 1
ATOM 2825 C C . VAL A 1 344 ? 0.708 39.75 30.281 1 68.12 344 VAL A C 1
ATOM 2827 O O . VAL A 1 344 ? 1.141 38.75 29.703 1 68.12 344 VAL A O 1
ATOM 2830 N N . VAL A 1 345 ? -0.47 39.875 30.609 1 67.06 345 VAL A N 1
ATOM 2831 C CA . VAL A 1 345 ? -1.455 38.844 30.312 1 67.06 345 VAL A CA 1
ATOM 2832 C C . VAL A 1 345 ? -1.593 38.688 28.797 1 67.06 345 VAL A C 1
ATOM 2834 O O . VAL A 1 345 ? -1.675 37.562 28.281 1 67.06 345 VAL A O 1
ATOM 2837 N N . GLY A 1 346 ? -1.579 39.781 28.188 1 66.25 346 GLY A N 1
ATOM 2838 C CA . GLY A 1 346 ? -1.636 39.719 26.734 1 66.25 346 GLY A CA 1
ATOM 2839 C C . GLY A 1 346 ? -0.46 39 26.109 1 66.25 346 GLY A C 1
ATOM 2840 O O . GLY A 1 346 ? -0.633 38.219 25.172 1 66.25 346 GLY A O 1
ATOM 2841 N N . TYR A 1 347 ? 0.619 39.156 26.656 1 67 347 TYR A N 1
ATOM 2842 C CA . TYR A 1 347 ? 1.819 38.5 26.156 1 67 347 TYR A CA 1
ATOM 2843 C C . TYR A 1 347 ? 1.756 37 26.391 1 67 347 TYR A C 1
ATOM 2845 O O . TYR A 1 347 ? 2.184 36.219 25.547 1 67 347 TYR A O 1
ATOM 2853 N N . PHE A 1 348 ? 1.211 36.531 27.484 1 66.5 348 PHE A N 1
ATOM 2854 C CA . PHE A 1 348 ? 1.037 35.094 27.766 1 66.5 348 PHE A CA 1
ATOM 2855 C C . PHE A 1 348 ? 0.065 34.469 26.781 1 66.5 348 PHE A C 1
ATOM 2857 O O . PHE A 1 348 ? 0.295 33.375 26.297 1 66.5 348 PHE A O 1
ATOM 2864 N N . ILE A 1 349 ? -0.838 35.188 26.484 1 65.62 349 ILE A N 1
ATOM 2865 C CA . ILE A 1 349 ? -1.829 34.688 25.547 1 65.62 349 ILE A CA 1
ATOM 2866 C C . ILE A 1 349 ? -1.199 34.562 24.156 1 65.62 349 ILE A C 1
ATOM 2868 O O . ILE A 1 349 ? -1.375 33.531 23.484 1 65.62 349 ILE A O 1
ATOM 2872 N N . LYS A 1 350 ? -0.443 35.5 23.828 1 65.12 350 LYS A N 1
ATOM 2873 C CA . LYS A 1 350 ? 0.243 35.438 22.531 1 65.12 350 LYS A CA 1
ATOM 2874 C C . LYS A 1 350 ? 1.207 34.281 22.469 1 65.12 350 LYS A C 1
ATOM 2876 O O . LYS A 1 350 ? 1.252 33.562 21.453 1 65.12 350 LYS A O 1
ATOM 2881 N N . THR A 1 351 ? 1.947 34.125 23.5 1 66.88 351 THR A N 1
ATOM 2882 C CA . THR A 1 351 ? 2.918 33.031 23.547 1 66.88 351 THR A CA 1
ATOM 2883 C C . THR A 1 351 ? 2.221 31.688 23.469 1 66.88 351 THR A C 1
ATOM 2885 O O . THR A 1 351 ? 2.701 30.781 22.797 1 66.88 351 THR A O 1
ATOM 2888 N N . TYR A 1 352 ? 1.143 31.578 24.062 1 64.19 352 TYR A N 1
ATOM 2889 C CA . TYR A 1 352 ? 0.354 30.344 24.031 1 64.19 352 TYR A CA 1
ATOM 2890 C C . TYR A 1 352 ? -0.093 30.031 22.609 1 64.19 352 TYR A C 1
ATOM 2892 O O . TYR A 1 352 ? 0.033 28.891 22.156 1 64.19 352 TYR A O 1
ATOM 2900 N N . PHE A 1 353 ? -0.478 31.031 21.984 1 64.69 353 PHE A N 1
ATOM 2901 C CA . PHE A 1 353 ? -0.957 30.812 20.625 1 64.69 353 PHE A CA 1
ATOM 2902 C C . PHE A 1 353 ? 0.199 30.469 19.688 1 64.69 353 PHE A C 1
ATOM 2904 O O . PHE A 1 353 ? 0.046 29.656 18.781 1 64.69 353 PHE A O 1
ATOM 2911 N N . THR A 1 354 ? 1.293 31.125 19.953 1 67.69 354 THR A N 1
ATOM 2912 C CA . THR A 1 354 ? 2.469 30.812 19.156 1 67.69 354 THR A CA 1
ATOM 2913 C C . THR A 1 354 ? 2.883 29.359 19.359 1 67.69 354 THR A C 1
ATOM 2915 O O . THR A 1 354 ? 3.262 28.672 18.391 1 67.69 354 THR A O 1
ATOM 2918 N N . PHE A 1 355 ? 2.684 28.922 20.562 1 65.94 355 PHE A N 1
ATOM 2919 C CA . PHE A 1 355 ? 3.006 27.531 20.875 1 65.94 355 PHE A CA 1
ATOM 2920 C C . PHE A 1 355 ? 2.062 26.578 20.156 1 65.94 355 PHE A C 1
ATOM 2922 O O . PHE A 1 355 ? 2.496 25.562 19.609 1 65.94 355 PHE A O 1
ATOM 2929 N N . GLN A 1 356 ? 0.909 26.891 20.188 1 66.75 356 GLN A N 1
ATOM 2930 C CA . GLN A 1 356 ? -0.07 26.047 19.5 1 66.75 356 GLN A CA 1
ATOM 2931 C C . GLN A 1 356 ? 0.206 25.969 18.016 1 66.75 356 GLN A C 1
ATOM 2933 O O . GLN A 1 356 ? 0.059 24.906 17.391 1 66.75 356 GLN A O 1
ATOM 2938 N N . LYS A 1 357 ? 0.679 27.047 17.562 1 67.69 357 LYS A N 1
ATOM 2939 C CA . LYS A 1 357 ? 0.995 27.109 16.141 1 67.69 357 LYS A CA 1
ATOM 2940 C C . LYS A 1 357 ? 2.191 26.219 15.812 1 67.69 357 LYS A C 1
ATOM 2942 O O . LYS A 1 357 ? 2.176 25.5 14.812 1 67.69 357 LYS A O 1
ATOM 2947 N N . ASN A 1 358 ? 3.123 26.359 16.625 1 67.94 358 ASN A N 1
ATOM 2948 C CA . ASN A 1 358 ? 4.312 25.547 16.391 1 67.94 358 ASN A CA 1
ATOM 2949 C C . ASN A 1 358 ? 4 24.062 16.5 1 67.94 358 ASN A C 1
ATOM 2951 O O . ASN A 1 358 ? 4.527 23.25 15.734 1 67.94 358 ASN A O 1
ATOM 2955 N N . LEU A 1 359 ? 3.152 23.844 17.406 1 70.31 359 LEU A N 1
ATOM 2956 C CA . LEU A 1 359 ? 2.766 22.453 17.594 1 70.31 359 LEU A CA 1
ATOM 2957 C C . LEU A 1 359 ? 2.064 21.922 16.344 1 70.31 359 LEU A C 1
ATOM 2959 O O . LEU A 1 359 ? 2.322 20.781 15.922 1 70.31 359 LEU A O 1
ATOM 2963 N N . ALA A 1 360 ? 1.26 22.688 15.828 1 69.38 360 ALA A N 1
ATOM 2964 C CA . ALA A 1 360 ? 0.547 22.281 14.617 1 69.38 360 ALA A CA 1
ATOM 2965 C C . ALA A 1 360 ? 1.51 22.125 13.445 1 69.38 360 ALA A C 1
ATOM 2967 O O . ALA A 1 360 ? 1.342 21.219 12.617 1 69.38 360 ALA A O 1
ATOM 2968 N N . ALA A 1 361 ? 2.475 22.969 13.422 1 70.56 361 ALA A N 1
ATOM 2969 C CA . ALA A 1 361 ? 3.471 22.875 12.359 1 70.56 361 ALA A CA 1
ATOM 2970 C C . ALA A 1 361 ? 4.277 21.594 12.477 1 70.56 361 ALA A C 1
ATOM 2972 O O . ALA A 1 361 ? 4.566 20.938 11.469 1 70.56 361 ALA A O 1
ATOM 2973 N N . TYR A 1 362 ? 4.574 21.359 13.695 1 71.38 362 TYR A N 1
ATOM 2974 C CA . TYR A 1 362 ? 5.324 20.125 13.93 1 71.38 362 TYR A CA 1
ATOM 2975 C C . TYR A 1 362 ? 4.496 18.906 13.547 1 71.38 362 TYR A C 1
ATOM 2977 O O . TYR A 1 362 ? 5.012 17.969 12.93 1 71.38 362 TYR A O 1
ATOM 2985 N N . GLN A 1 363 ? 3.275 18.938 13.898 1 73.62 363 GLN A N 1
ATOM 2986 C CA . GLN A 1 363 ? 2.393 17.828 13.562 1 73.62 363 GLN A CA 1
ATOM 2987 C C . GLN A 1 363 ? 2.277 17.656 12.047 1 73.62 363 GLN A C 1
ATOM 2989 O O . GLN A 1 363 ? 2.23 16.531 11.539 1 73.62 363 GLN A O 1
ATOM 2994 N N . ASN A 1 364 ? 2.285 18.75 11.445 1 75.31 364 ASN A N 1
ATOM 2995 C CA . ASN A 1 364 ? 2.209 18.719 9.984 1 75.31 364 ASN A CA 1
ATOM 2996 C C . ASN A 1 364 ? 3.467 18.109 9.375 1 75.31 364 ASN A C 1
ATOM 2998 O O . ASN A 1 364 ? 3.387 17.344 8.406 1 75.31 364 ASN A O 1
ATOM 3002 N N . MET A 1 365 ? 4.551 18.469 9.898 1 75.19 365 MET A N 1
ATOM 3003 C CA . MET A 1 365 ? 5.812 17.938 9.391 1 75.19 365 MET A CA 1
ATOM 3004 C C . MET A 1 365 ? 5.875 16.422 9.578 1 75.19 365 MET A C 1
ATOM 3006 O O . MET A 1 365 ? 6.332 15.703 8.688 1 75.19 365 MET A O 1
ATOM 3010 N N . ILE A 1 366 ? 5.41 16.062 10.664 1 75.12 366 ILE A N 1
ATOM 3011 C CA . ILE A 1 366 ? 5.414 14.625 10.969 1 75.12 366 ILE A CA 1
ATOM 3012 C C . ILE A 1 366 ? 4.477 13.891 10.016 1 75.12 366 ILE A C 1
ATOM 3014 O O . ILE A 1 366 ? 4.855 12.875 9.422 1 75.12 366 ILE A O 1
ATOM 3018 N N . THR A 1 367 ? 3.318 14.422 9.859 1 77.44 367 THR A N 1
ATOM 3019 C CA . THR A 1 367 ? 2.316 13.773 9.023 1 77.44 367 THR A CA 1
ATOM 3020 C C . THR A 1 367 ? 2.768 13.742 7.566 1 77.44 367 THR A C 1
ATOM 3022 O O . THR A 1 367 ? 2.541 12.75 6.863 1 77.44 367 THR A O 1
ATOM 3025 N N . ASN A 1 368 ? 3.354 14.766 7.207 1 78.31 368 ASN A N 1
ATOM 3026 C CA . ASN A 1 368 ? 3.869 14.812 5.844 1 78.31 368 ASN A CA 1
ATOM 3027 C C . ASN A 1 368 ? 4.957 13.766 5.621 1 78.31 368 ASN A C 1
ATOM 3029 O O . ASN A 1 368 ? 4.996 13.117 4.574 1 78.31 368 ASN A O 1
ATOM 3033 N N . ALA A 1 369 ? 5.785 13.656 6.531 1 77.81 369 ALA A N 1
ATOM 3034 C CA . ALA A 1 369 ? 6.852 12.664 6.43 1 77.81 369 ALA A CA 1
ATOM 3035 C C . ALA A 1 369 ? 6.281 11.25 6.406 1 77.81 369 ALA A C 1
ATOM 3037 O O . ALA A 1 369 ? 6.742 10.398 5.637 1 77.81 369 ALA A O 1
ATOM 3038 N N . MET A 1 370 ? 5.328 11.086 7.223 1 82.69 370 MET A N 1
ATOM 3039 C CA . MET A 1 370 ? 4.688 9.773 7.27 1 82.69 370 MET A CA 1
ATOM 3040 C C . MET A 1 370 ? 4.02 9.445 5.938 1 82.69 370 MET A C 1
ATOM 3042 O O . MET A 1 370 ? 4.117 8.32 5.453 1 82.69 370 MET A O 1
ATOM 3046 N N . TYR A 1 371 ? 3.412 10.367 5.398 1 80.69 371 TYR A N 1
ATOM 3047 C CA . TYR A 1 371 ? 2.721 10.172 4.133 1 80.69 371 TYR A CA 1
ATOM 3048 C C . TYR A 1 371 ? 3.713 9.883 3.01 1 80.69 371 TYR A C 1
ATOM 3050 O O . TYR A 1 371 ? 3.482 9 2.18 1 80.69 371 TYR A O 1
ATOM 3058 N N . GLU A 1 372 ? 4.746 10.586 3.029 1 79.75 372 GLU A N 1
ATOM 3059 C CA . GLU A 1 372 ? 5.73 10.43 1.962 1 79.75 372 GLU A CA 1
ATOM 3060 C C . GLU A 1 372 ? 6.465 9.102 2.076 1 79.75 372 GLU A C 1
ATOM 3062 O O . GLU A 1 372 ? 6.844 8.5 1.066 1 79.75 372 GLU A O 1
ATOM 3067 N N . LYS A 1 373 ? 6.621 8.703 3.262 1 87.5 373 LYS A N 1
ATOM 3068 C CA . LYS A 1 373 ? 7.441 7.52 3.477 1 87.5 373 LYS A CA 1
ATOM 3069 C C . LYS A 1 373 ? 6.586 6.262 3.551 1 87.5 373 LYS A C 1
ATOM 3071 O O . LYS A 1 373 ? 7.102 5.145 3.488 1 87.5 373 LYS A O 1
ATOM 3076 N N . GLN A 1 374 ? 5.316 6.43 3.652 1 87.81 374 GLN A N 1
ATOM 3077 C CA . GLN A 1 374 ? 4.445 5.258 3.713 1 87.81 374 GLN A CA 1
ATOM 3078 C C . GLN A 1 374 ? 4.352 4.57 2.354 1 87.81 374 GLN A C 1
ATOM 3080 O O . GLN A 1 374 ? 4.16 5.234 1.331 1 87.81 374 GLN A O 1
ATOM 3085 N N . LEU A 1 375 ? 4.551 3.289 2.369 1 87.62 375 LEU A N 1
ATOM 3086 C CA . LEU A 1 375 ? 4.496 2.51 1.139 1 87.62 375 LEU A CA 1
ATOM 3087 C C . LEU A 1 375 ? 3.154 1.798 1.003 1 87.62 375 LEU A C 1
ATOM 3089 O O . LEU A 1 375 ? 2.434 2.008 0.026 1 87.62 375 LEU A O 1
ATOM 3093 N N . ASP A 1 376 ? 2.869 0.95 1.923 1 90.31 376 ASP A N 1
ATOM 3094 C CA . ASP A 1 376 ? 1.653 0.144 1.87 1 90.31 376 ASP A CA 1
ATOM 3095 C C . ASP A 1 376 ? 1.035 -0.01 3.258 1 90.31 376 ASP A C 1
ATOM 3097 O O . ASP A 1 376 ? 1.675 0.299 4.266 1 90.31 376 ASP A O 1
ATOM 3101 N N . SER A 1 377 ? -0.248 -0.418 3.18 1 90 377 SER A N 1
ATOM 3102 C CA . SER A 1 377 ? -0.949 -0.673 4.434 1 90 377 SER A CA 1
ATOM 3103 C C . SER A 1 377 ? -1.843 -1.904 4.328 1 90 377 SER A C 1
ATOM 3105 O O . SER A 1 377 ? -2.41 -2.176 3.266 1 90 377 SER A O 1
ATOM 3107 N N . GLY A 1 378 ? -1.879 -2.652 5.379 1 91.81 378 GLY A N 1
ATOM 3108 C CA . GLY A 1 378 ? -2.795 -3.777 5.488 1 91.81 378 GLY A CA 1
ATOM 3109 C C . GLY A 1 378 ? -2.557 -4.844 4.438 1 91.81 378 GLY A C 1
ATOM 3110 O O . GLY A 1 378 ? -1.456 -5.391 4.336 1 91.81 378 GLY A O 1
ATOM 3111 N N . LYS A 1 379 ? -3.557 -5.082 3.629 1 91.19 379 LYS A N 1
ATOM 3112 C CA . LYS A 1 379 ? -3.512 -6.133 2.615 1 91.19 379 LYS A CA 1
ATOM 3113 C C . LYS A 1 379 ? -2.404 -5.871 1.601 1 91.19 379 LYS A C 1
ATOM 3115 O O . LYS A 1 379 ? -1.724 -6.801 1.162 1 91.19 379 LYS A O 1
ATOM 3120 N N . GLY A 1 380 ? -2.238 -4.664 1.273 1 90.88 380 GLY A N 1
ATOM 3121 C CA . GLY A 1 380 ? -1.192 -4.312 0.327 1 90.88 380 GLY A CA 1
ATOM 3122 C C . GLY A 1 380 ? 0.198 -4.68 0.808 1 90.88 380 GLY A C 1
ATOM 3123 O O . GLY A 1 380 ? 1.032 -5.137 0.022 1 90.88 380 GLY A O 1
ATOM 3124 N N . THR A 1 381 ? 0.441 -4.48 2.043 1 93.12 381 THR A N 1
ATOM 3125 C CA . THR A 1 381 ? 1.73 -4.836 2.625 1 93.12 381 THR A CA 1
ATOM 3126 C C . THR A 1 381 ? 1.954 -6.348 2.562 1 93.12 381 THR A C 1
ATOM 3128 O O . THR A 1 381 ? 3.051 -6.805 2.238 1 93.12 381 THR A O 1
ATOM 3131 N N . LEU A 1 382 ? 0.927 -7.078 2.914 1 93.5 382 LEU A N 1
ATOM 3132 C CA . LEU A 1 382 ? 1.044 -8.531 2.918 1 93.5 382 LEU A CA 1
ATOM 3133 C C . LEU A 1 382 ? 1.312 -9.062 1.511 1 93.5 382 LEU A C 1
ATOM 3135 O O . LEU A 1 382 ? 2.131 -9.961 1.327 1 93.5 382 LEU A O 1
ATOM 3139 N N . LEU A 1 383 ? 0.593 -8.516 0.602 1 92.12 383 LEU A N 1
ATOM 3140 C CA . LEU A 1 383 ? 0.811 -8.922 -0.783 1 92.12 383 LEU A CA 1
ATOM 3141 C C . LEU A 1 383 ? 2.229 -8.578 -1.231 1 92.12 383 LEU A C 1
ATOM 3143 O O . LEU A 1 383 ? 2.867 -9.367 -1.933 1 92.12 383 LEU A O 1
ATOM 3147 N N . HIS A 1 384 ? 2.635 -7.426 -0.838 1 90.69 384 HIS A N 1
ATOM 3148 C CA . HIS A 1 384 ? 3.998 -6.996 -1.134 1 90.69 384 HIS A CA 1
ATOM 3149 C C . HIS A 1 384 ? 5.02 -7.961 -0.538 1 90.69 384 HIS A C 1
ATOM 3151 O O . HIS A 1 384 ? 5.98 -8.344 -1.207 1 90.69 384 HIS A O 1
ATOM 3157 N N . LEU A 1 385 ? 4.82 -8.352 0.659 1 91.06 385 LEU A N 1
ATOM 3158 C CA . LEU A 1 385 ? 5.707 -9.273 1.352 1 91.06 385 LEU A CA 1
ATOM 3159 C C . LEU A 1 385 ? 5.719 -10.641 0.664 1 91.06 385 LEU A C 1
ATOM 3161 O O . LEU A 1 385 ? 6.777 -11.25 0.507 1 91.06 385 LEU A O 1
ATOM 3165 N N . CYS A 1 386 ? 4.551 -11.086 0.336 1 90.69 386 CYS A N 1
ATOM 3166 C CA . CYS A 1 386 ? 4.445 -12.375 -0.333 1 90.69 386 CYS A CA 1
ATOM 3167 C C . CYS A 1 386 ? 5.207 -12.367 -1.653 1 90.69 386 CYS A C 1
ATOM 3169 O O . CYS A 1 386 ? 5.938 -13.312 -1.958 1 90.69 386 CYS A O 1
ATOM 3171 N N . ASP A 1 387 ? 5.027 -11.344 -2.361 1 89.38 387 ASP A N 1
ATOM 3172 C CA . ASP A 1 387 ? 5.719 -11.227 -3.641 1 89.38 387 ASP A CA 1
ATOM 3173 C C . ASP A 1 387 ? 7.234 -11.156 -3.441 1 89.38 387 ASP A C 1
ATOM 3175 O O . ASP A 1 387 ? 7.992 -11.758 -4.207 1 89.38 387 ASP A O 1
ATOM 3179 N N . ASP A 1 388 ? 7.645 -10.469 -2.465 1 87.25 388 ASP A N 1
ATOM 3180 C CA . ASP A 1 388 ? 9.07 -10.328 -2.172 1 87.25 388 ASP A CA 1
ATOM 3181 C C . ASP A 1 388 ? 9.688 -11.68 -1.804 1 87.25 388 ASP A C 1
ATOM 3183 O O . ASP A 1 388 ? 10.797 -11.992 -2.232 1 87.25 388 ASP A O 1
ATOM 3187 N N . VAL A 1 389 ? 9.016 -12.406 -0.98 1 89.38 389 VAL A N 1
ATOM 3188 C CA . VAL A 1 389 ? 9.508 -13.711 -0.565 1 89.38 389 VAL A CA 1
ATOM 3189 C C . VAL A 1 389 ? 9.688 -14.609 -1.789 1 89.38 389 VAL A C 1
ATOM 3191 O O . VAL A 1 389 ? 10.727 -15.25 -1.947 1 89.38 389 VAL A O 1
ATOM 3194 N N . ILE A 1 390 ? 8.695 -14.57 -2.652 1 91 390 ILE A N 1
ATOM 3195 C CA . ILE A 1 390 ? 8.727 -15.43 -3.83 1 91 390 ILE A CA 1
ATOM 3196 C C . ILE A 1 390 ? 9.891 -15.031 -4.734 1 91 390 ILE A C 1
ATOM 3198 O O . ILE A 1 390 ? 10.664 -15.883 -5.184 1 91 390 ILE A O 1
ATOM 3202 N N . GLN A 1 391 ? 10.047 -13.734 -4.934 1 89.62 391 GLN A N 1
ATOM 3203 C CA . GLN A 1 391 ? 11.117 -13.258 -5.805 1 89.62 391 GLN A CA 1
ATOM 3204 C C . GLN A 1 391 ? 12.484 -13.602 -5.23 1 89.62 391 GLN A C 1
ATOM 3206 O O . GLN A 1 391 ? 13.383 -14.031 -5.961 1 89.62 391 GLN A O 1
ATOM 3211 N N . GLN A 1 392 ? 12.609 -13.43 -3.99 1 88.94 392 GLN A N 1
ATOM 3212 C CA . GLN A 1 392 ? 13.891 -13.719 -3.352 1 88.94 392 GLN A CA 1
ATOM 3213 C C . GLN A 1 392 ? 14.195 -15.219 -3.391 1 88.94 392 GLN A C 1
ATOM 3215 O O . GLN A 1 392 ? 15.328 -15.617 -3.682 1 88.94 392 GLN A O 1
ATOM 3220 N N . GLU A 1 393 ? 13.219 -16.016 -3.074 1 91.81 393 GLU A N 1
ATOM 3221 C CA . GLU A 1 393 ? 13.414 -17.469 -3.051 1 91.81 393 GLU A CA 1
ATOM 3222 C C . GLU A 1 393 ? 13.742 -18 -4.441 1 91.81 393 GLU A C 1
ATOM 3224 O O . GLU A 1 393 ? 14.586 -18.891 -4.582 1 91.81 393 GLU A O 1
ATOM 3229 N N . VAL A 1 394 ? 13.086 -17.469 -5.391 1 94.31 394 VAL A N 1
ATOM 3230 C CA . VAL A 1 394 ? 13.336 -17.906 -6.766 1 94.31 394 VAL A CA 1
ATOM 3231 C C . VAL A 1 394 ? 14.766 -17.547 -7.168 1 94.31 394 VAL A C 1
ATOM 3233 O O . VAL A 1 394 ? 15.469 -18.375 -7.762 1 94.31 394 VAL A O 1
ATOM 3236 N N . LYS A 1 395 ? 15.203 -16.359 -6.879 1 94.31 395 LYS A N 1
ATOM 3237 C CA . LYS A 1 395 ? 16.562 -15.922 -7.211 1 94.31 395 LYS A CA 1
ATOM 3238 C C . LYS A 1 395 ? 17.594 -16.797 -6.512 1 94.31 395 LYS A C 1
ATOM 3240 O O . LYS A 1 395 ? 18.609 -17.172 -7.113 1 94.31 395 LYS A O 1
ATOM 3245 N N . GLU A 1 396 ? 17.312 -17.094 -5.262 1 94.12 396 GLU A N 1
ATOM 3246 C CA . GLU A 1 396 ? 18.234 -17.922 -4.492 1 94.12 396 GLU A CA 1
ATOM 3247 C C . GLU A 1 396 ? 18.391 -19.312 -5.113 1 94.12 396 GLU A C 1
ATOM 3249 O O . GLU A 1 396 ? 19.5 -19.812 -5.242 1 94.12 396 GLU A O 1
ATOM 3254 N N . VAL A 1 397 ? 17.312 -19.844 -5.496 1 95.62 397 VAL A N 1
ATOM 3255 C CA . VAL A 1 397 ? 17.312 -21.203 -6.043 1 95.62 397 VAL A CA 1
ATOM 3256 C C . VAL A 1 397 ? 18 -21.203 -7.414 1 95.62 397 VAL A C 1
ATOM 3258 O O . VAL A 1 397 ? 18.812 -22.094 -7.707 1 95.62 397 VAL A O 1
ATOM 3261 N N . ILE A 1 398 ? 17.703 -20.234 -8.219 1 96.69 398 ILE A N 1
ATOM 3262 C CA . ILE A 1 398 ? 18.25 -20.156 -9.57 1 96.69 398 ILE A CA 1
ATOM 3263 C C . ILE A 1 398 ? 19.766 -19.969 -9.508 1 96.69 398 ILE A C 1
ATOM 3265 O O . ILE A 1 398 ? 20.516 -20.641 -10.219 1 96.69 398 ILE A O 1
ATOM 3269 N N . ILE A 1 399 ? 20.203 -19.078 -8.633 1 96.81 399 ILE A N 1
ATOM 3270 C CA . ILE A 1 399 ? 21.625 -18.781 -8.508 1 96.81 399 ILE A CA 1
ATOM 3271 C C . ILE A 1 399 ? 22.375 -20.031 -8.016 1 96.81 399 ILE A C 1
ATOM 3273 O O . ILE A 1 399 ? 23.422 -20.375 -8.547 1 96.81 399 ILE A O 1
ATOM 3277 N N . SER A 1 400 ? 21.812 -20.672 -7.039 1 96.81 400 SER A N 1
ATOM 3278 C CA . SER A 1 400 ? 22.438 -21.859 -6.473 1 96.81 400 SER A CA 1
ATOM 3279 C C . SER A 1 400 ? 22.516 -22.984 -7.5 1 96.81 400 SER A C 1
ATOM 3281 O O . SER A 1 400 ? 23.547 -23.656 -7.617 1 96.81 400 SER A O 1
ATOM 3283 N N . PHE A 1 401 ? 21.453 -23.203 -8.195 1 97.12 401 PHE A N 1
ATOM 3284 C CA . PHE A 1 401 ? 21.453 -24.234 -9.219 1 97.12 401 PHE A CA 1
ATOM 3285 C C . PHE A 1 401 ? 22.469 -23.922 -10.312 1 97.12 401 PHE A C 1
ATOM 3287 O O . PHE A 1 401 ? 23.188 -24.812 -10.766 1 97.12 401 PHE A O 1
ATOM 3294 N N . TYR A 1 402 ? 22.484 -22.688 -10.727 1 96.81 402 TYR A N 1
ATOM 3295 C CA . TYR A 1 402 ? 23.406 -22.25 -11.766 1 96.81 402 TYR A CA 1
ATOM 3296 C C . TYR A 1 402 ? 24.859 -22.5 -11.359 1 96.81 402 TYR A C 1
ATOM 3298 O O . TYR A 1 402 ? 25.656 -22.984 -12.156 1 96.81 402 TYR A O 1
ATOM 3306 N N . ILE A 1 403 ? 25.188 -22.172 -10.133 1 96.81 403 ILE A N 1
ATOM 3307 C CA . ILE A 1 403 ? 26.547 -22.328 -9.648 1 96.81 403 ILE A CA 1
ATOM 3308 C C . ILE A 1 403 ? 26.922 -23.812 -9.617 1 96.81 403 ILE A C 1
ATOM 3310 O O . ILE A 1 403 ? 28.031 -24.188 -10.008 1 96.81 403 ILE A O 1
ATOM 3314 N N . LEU A 1 404 ? 26 -24.625 -9.188 1 95.5 404 LEU A N 1
ATOM 3315 C CA . LEU A 1 404 ? 26.25 -26.062 -9.156 1 95.5 404 LEU A CA 1
ATOM 3316 C C . LEU A 1 404 ? 26.406 -26.609 -10.562 1 95.5 404 LEU A C 1
ATOM 3318 O O . LEU A 1 404 ? 27.203 -27.516 -10.797 1 95.5 404 LEU A O 1
ATOM 3322 N N . MET A 1 405 ? 25.703 -26.078 -11.461 1 94.31 405 MET A N 1
ATOM 3323 C CA . MET A 1 405 ? 25.703 -26.531 -12.852 1 94.31 405 MET A CA 1
ATOM 3324 C C . MET A 1 405 ? 27.016 -26.156 -13.539 1 94.31 405 MET A C 1
ATOM 3326 O O . MET A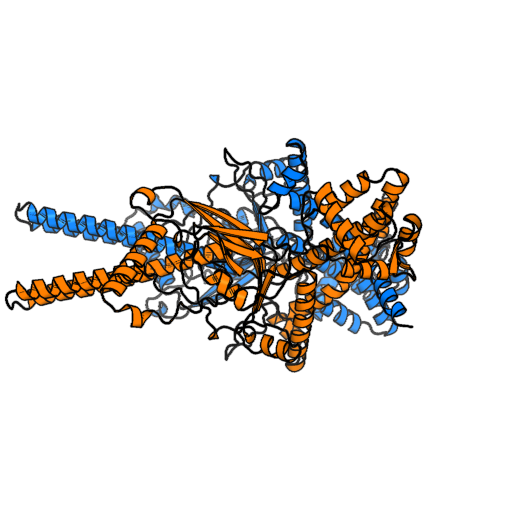 1 405 ? 27.578 -26.953 -14.281 1 94.31 405 MET A O 1
ATOM 3330 N N . VAL A 1 406 ? 27.5 -25 -13.266 1 93.38 406 VAL A N 1
ATOM 3331 C CA . VAL A 1 406 ? 28.641 -24.469 -14.008 1 93.38 406 VAL A CA 1
ATOM 3332 C C . VAL A 1 406 ? 29.938 -24.812 -13.281 1 93.38 406 VAL A C 1
ATOM 3334 O O . VAL A 1 406 ? 30.953 -25.109 -13.922 1 93.38 406 VAL A O 1
ATOM 3337 N N . GLN A 1 407 ? 29.906 -24.828 -11.93 1 93.69 407 GLN A N 1
ATOM 3338 C CA . GLN A 1 407 ? 31.141 -24.984 -11.18 1 93.69 407 GLN A CA 1
ATOM 3339 C C . GLN A 1 407 ? 31.234 -26.359 -10.539 1 93.69 407 GLN A C 1
ATOM 3341 O O . GLN A 1 407 ? 32.25 -26.719 -9.945 1 93.69 407 GLN A O 1
ATOM 3346 N N . GLY A 1 408 ? 30.219 -27.062 -10.609 1 91.69 408 GLY A N 1
ATOM 3347 C CA . GLY A 1 408 ? 30.266 -28.438 -10.133 1 91.69 408 GLY A CA 1
ATOM 3348 C C . GLY A 1 408 ? 29.859 -28.578 -8.68 1 91.69 408 GLY A C 1
ATOM 3349 O O . GLY A 1 408 ? 29.297 -27.656 -8.094 1 91.69 408 GLY A O 1
ATOM 3350 N N . LYS A 1 409 ? 30.219 -29.734 -8.172 1 94.12 409 LYS A N 1
ATOM 3351 C CA . LYS A 1 409 ? 29.812 -30.078 -6.812 1 94.12 409 LYS A CA 1
ATOM 3352 C C . LYS A 1 409 ? 30.453 -29.141 -5.789 1 94.12 409 LYS A C 1
ATOM 3354 O O . LYS A 1 409 ? 31.594 -28.688 -5.977 1 94.12 409 LYS A O 1
ATOM 3359 N N . ALA A 1 410 ? 29.656 -28.812 -4.707 1 95.44 410 ALA A N 1
ATOM 3360 C CA . ALA A 1 410 ? 30.156 -27.891 -3.691 1 95.44 410 ALA A CA 1
ATOM 3361 C C . ALA A 1 410 ? 29.5 -28.172 -2.338 1 95.44 410 ALA A C 1
ATOM 3363 O O . ALA A 1 410 ? 28.391 -28.688 -2.271 1 95.44 410 ALA A O 1
ATOM 3364 N N . THR A 1 411 ? 30.281 -27.859 -1.326 1 95.06 411 THR A N 1
ATOM 3365 C CA . THR A 1 411 ? 29.703 -27.875 0.018 1 95.06 411 THR A CA 1
ATOM 3366 C C . THR A 1 411 ? 28.844 -26.625 0.244 1 95.06 411 THR A C 1
ATOM 3368 O O . THR A 1 411 ? 28.875 -25.688 -0.557 1 95.06 411 THR A O 1
ATOM 3371 N N . SER A 1 412 ? 28.094 -26.719 1.303 1 94.56 412 SER A N 1
ATOM 3372 C CA . SER A 1 412 ? 27.25 -25.578 1.627 1 94.56 412 SER A CA 1
ATOM 3373 C C . SER A 1 412 ? 28.062 -24.297 1.73 1 94.56 412 SER A C 1
ATOM 3375 O O . SER A 1 412 ? 27.656 -23.266 1.211 1 94.56 412 SER A O 1
ATOM 3377 N N . HIS A 1 413 ? 29.188 -24.375 2.357 1 93.94 413 HIS A N 1
ATOM 3378 C CA . HIS A 1 413 ? 30.031 -23.219 2.559 1 93.94 413 HIS A CA 1
ATOM 3379 C C . HIS A 1 413 ? 30.641 -22.734 1.241 1 93.94 413 HIS A C 1
ATOM 3381 O O . HIS A 1 413 ? 30.688 -21.531 0.978 1 93.94 413 HIS A O 1
ATOM 3387 N N . GLU A 1 414 ? 31.094 -23.672 0.464 1 95.12 414 GLU A N 1
ATOM 3388 C CA . GLU A 1 414 ? 31.656 -23.328 -0.84 1 95.12 414 GLU A CA 1
ATOM 3389 C C . GLU A 1 414 ? 30.609 -22.688 -1.746 1 95.12 414 GLU A C 1
ATOM 3391 O O . GLU A 1 414 ? 30.891 -21.734 -2.461 1 95.12 414 GLU A O 1
ATOM 3396 N N . LEU A 1 415 ? 29.5 -23.344 -1.712 1 95.94 415 LEU A N 1
ATOM 3397 C CA . LEU A 1 415 ? 28.391 -22.828 -2.523 1 95.94 415 LEU A CA 1
ATOM 3398 C C . LEU A 1 415 ? 28.047 -21.406 -2.127 1 95.94 415 LEU A C 1
ATOM 3400 O O . LEU A 1 415 ? 27.766 -20.562 -2.988 1 95.94 415 LEU A O 1
ATOM 3404 N N . ASP A 1 416 ? 28.016 -21.109 -0.853 1 95.44 416 ASP A N 1
ATOM 3405 C CA . ASP A 1 416 ? 27.734 -19.781 -0.329 1 95.44 416 ASP A CA 1
ATOM 3406 C C . ASP A 1 416 ? 28.734 -18.75 -0.872 1 95.44 416 ASP A C 1
ATOM 3408 O O . ASP A 1 416 ? 28.328 -17.703 -1.365 1 95.44 416 ASP A O 1
ATOM 3412 N N . GLN A 1 417 ? 29.922 -19.078 -0.862 1 95.44 417 GLN A N 1
ATOM 3413 C CA . GLN A 1 417 ? 30.984 -18.188 -1.318 1 95.44 417 GLN A CA 1
ATOM 3414 C C . GLN A 1 417 ? 30.922 -18 -2.83 1 95.44 417 GLN A C 1
ATOM 3416 O O . GLN A 1 417 ? 31.109 -16.875 -3.324 1 95.44 417 GLN A O 1
ATOM 3421 N N . ARG A 1 418 ? 30.656 -19.047 -3.469 1 96.25 418 ARG A N 1
ATOM 3422 C CA . ARG A 1 418 ? 30.609 -18.984 -4.926 1 96.25 418 ARG A CA 1
ATOM 3423 C C . ARG A 1 418 ? 29.438 -18.125 -5.387 1 96.25 418 ARG A C 1
ATOM 3425 O O . ARG A 1 418 ? 29.547 -17.391 -6.367 1 96.25 418 ARG A O 1
ATOM 3432 N N . CYS A 1 419 ? 28.344 -18.297 -4.73 1 96.06 419 CYS A N 1
ATOM 3433 C CA . CYS A 1 419 ? 27.172 -17.5 -5.07 1 96.06 419 CYS A CA 1
ATOM 3434 C C . CYS A 1 419 ? 27.422 -16.016 -4.82 1 96.06 419 CYS A C 1
ATOM 3436 O O . CYS A 1 419 ? 27.078 -15.18 -5.648 1 96.06 419 CYS A O 1
ATOM 3438 N N . GLU A 1 420 ? 28.031 -15.703 -3.699 1 94.56 420 GLU A N 1
ATOM 3439 C CA . GLU A 1 420 ? 28.344 -14.312 -3.373 1 94.56 420 GLU A CA 1
ATOM 3440 C C . GLU A 1 420 ? 29.328 -13.719 -4.367 1 94.56 420 GLU A C 1
ATOM 3442 O O . GLU A 1 420 ? 29.219 -12.547 -4.738 1 94.56 420 GLU A O 1
ATOM 3447 N N . LYS A 1 421 ? 30.219 -14.516 -4.758 1 95 421 LYS A N 1
ATOM 3448 C CA . LYS A 1 421 ? 31.203 -14.078 -5.746 1 95 421 LYS A CA 1
ATOM 3449 C C . LYS A 1 421 ? 30.547 -13.781 -7.086 1 95 421 LYS A C 1
ATOM 3451 O O . LYS A 1 421 ? 30.875 -12.797 -7.746 1 95 421 LYS A O 1
ATOM 3456 N N . LEU A 1 422 ? 29.672 -14.648 -7.465 1 95.31 422 LEU A N 1
ATOM 3457 C CA . LEU A 1 422 ? 28.938 -14.438 -8.711 1 95.31 422 LEU A CA 1
ATOM 3458 C C . LEU A 1 422 ? 28.172 -13.125 -8.68 1 95.31 422 LEU A C 1
ATOM 3460 O O . LEU A 1 422 ? 28.188 -12.367 -9.648 1 95.31 422 LEU A O 1
ATOM 3464 N N . ILE A 1 423 ? 27.484 -12.844 -7.617 1 93.44 423 ILE A N 1
ATOM 3465 C CA . ILE A 1 423 ? 26.656 -11.648 -7.473 1 93.44 423 ILE A CA 1
ATOM 3466 C C . ILE A 1 423 ? 27.547 -10.406 -7.527 1 93.44 423 ILE A C 1
ATOM 3468 O O . ILE A 1 423 ? 27.188 -9.406 -8.156 1 93.44 423 ILE A O 1
ATOM 3472 N N . LYS A 1 424 ? 28.672 -10.516 -6.969 1 92.75 424 LYS A N 1
ATOM 3473 C CA . LYS A 1 424 ? 29.609 -9.398 -6.945 1 92.75 424 LYS A CA 1
ATOM 3474 C C . LYS A 1 424 ? 30.234 -9.18 -8.32 1 92.75 424 LYS A C 1
ATOM 3476 O O . LYS A 1 424 ? 30.281 -8.047 -8.812 1 92.75 424 LYS A O 1
ATOM 3481 N N . GLU A 1 425 ? 30.641 -10.195 -8.93 1 93.69 425 GLU A N 1
ATOM 3482 C CA . GLU A 1 425 ? 31.391 -10.109 -10.18 1 93.69 425 GLU A CA 1
ATOM 3483 C C . GLU A 1 425 ? 30.469 -9.773 -11.352 1 93.69 425 GLU A C 1
ATOM 3485 O O . GLU A 1 425 ? 30.812 -8.953 -12.203 1 93.69 425 GLU A O 1
ATOM 3490 N N . GLU A 1 426 ? 29.344 -10.414 -11.383 1 91.75 426 GLU A N 1
ATOM 3491 C CA . GLU A 1 426 ? 28.469 -10.281 -12.547 1 91.75 426 GLU A CA 1
ATOM 3492 C C . GLU A 1 426 ? 27.516 -9.109 -12.391 1 91.75 426 GLU A C 1
ATOM 3494 O O . GLU A 1 426 ? 27.094 -8.508 -13.383 1 91.75 426 GLU A O 1
ATOM 3499 N N . PHE A 1 427 ? 27.172 -8.734 -11.164 1 88.88 427 PHE A N 1
ATOM 3500 C CA . PHE A 1 427 ? 26.125 -7.742 -10.984 1 88.88 427 PHE A CA 1
ATOM 3501 C C . PHE A 1 427 ? 26.625 -6.566 -10.156 1 88.88 427 PHE A C 1
ATOM 3503 O O . PHE A 1 427 ? 25.906 -5.578 -9.969 1 88.88 427 PHE A O 1
ATOM 3510 N N . ASN A 1 428 ? 27.797 -6.594 -9.57 1 87 428 ASN A N 1
ATOM 3511 C CA . ASN A 1 428 ? 28.391 -5.543 -8.758 1 87 428 ASN A CA 1
ATOM 3512 C C . ASN A 1 428 ? 27.547 -5.234 -7.523 1 87 428 ASN A C 1
ATOM 3514 O O . ASN A 1 428 ? 27.312 -4.07 -7.207 1 87 428 ASN A O 1
ATOM 3518 N N . GLU A 1 429 ? 26.984 -6.285 -7.004 1 84 429 GLU A N 1
ATOM 3519 C CA . GLU A 1 429 ? 26.203 -6.176 -5.773 1 84 429 GLU A CA 1
ATOM 3520 C C . GLU A 1 429 ? 26.766 -7.082 -4.684 1 84 429 GLU A C 1
ATOM 3522 O O . GLU A 1 429 ? 27.453 -8.07 -4.973 1 84 429 GLU A O 1
ATOM 3527 N N . THR A 1 430 ? 26.594 -6.625 -3.445 1 83.19 430 THR A N 1
ATOM 3528 C CA . THR A 1 430 ? 27.031 -7.434 -2.311 1 83.19 430 THR A CA 1
ATOM 3529 C C . THR A 1 430 ? 25.844 -7.895 -1.483 1 83.19 430 THR A C 1
ATOM 3531 O O . THR A 1 430 ? 24.875 -7.141 -1.297 1 83.19 430 THR A O 1
ATOM 3534 N N . CYS A 1 431 ? 25.875 -9.148 -1.179 1 84 431 CYS A N 1
ATOM 3535 C CA . CYS A 1 431 ? 24.797 -9.703 -0.365 1 84 431 CYS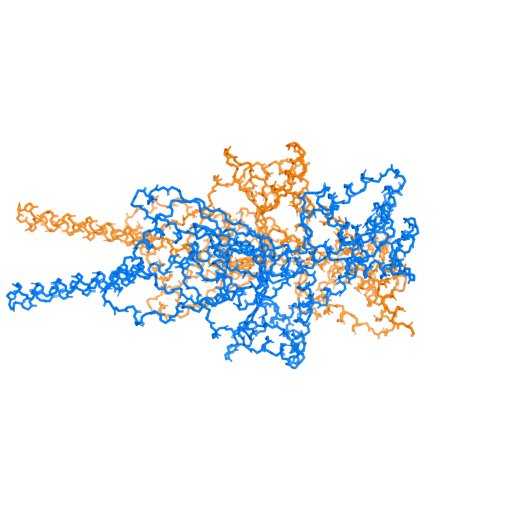 A CA 1
ATOM 3536 C C . CYS A 1 431 ? 25.281 -10.883 0.459 1 84 431 CYS A C 1
ATOM 3538 O O . CYS A 1 431 ? 26.266 -11.539 0.095 1 84 431 CYS A O 1
ATOM 3540 N N . ASN A 1 432 ? 24.75 -11.031 1.628 1 86.31 432 ASN A N 1
ATOM 3541 C CA . ASN A 1 432 ? 24.938 -12.258 2.396 1 86.31 432 ASN A CA 1
ATOM 3542 C C . ASN A 1 432 ? 23.984 -13.359 1.943 1 86.31 432 ASN A C 1
ATOM 3544 O O . ASN A 1 432 ? 22.844 -13.43 2.412 1 86.31 432 ASN A O 1
ATOM 3548 N N . PHE A 1 433 ? 24.5 -14.266 1.1 1 90.62 433 PHE A N 1
ATOM 3549 C CA . PHE A 1 433 ? 23.672 -15.266 0.438 1 90.62 433 PHE A CA 1
ATOM 3550 C C . PHE A 1 433 ? 23.219 -16.328 1.431 1 90.62 433 PHE A C 1
ATOM 3552 O O . PHE A 1 433 ? 24 -16.812 2.248 1 90.62 433 PHE A O 1
ATOM 3559 N N . GLU A 1 434 ? 21.922 -16.641 1.419 1 86.62 434 GLU A N 1
ATOM 3560 C CA . GLU A 1 434 ? 21.344 -17.688 2.268 1 86.62 434 GLU A CA 1
ATOM 3561 C C . GLU A 1 434 ? 21.375 -19.047 1.567 1 86.62 434 GLU A C 1
ATOM 3563 O O . GLU A 1 434 ? 20.328 -19.516 1.106 1 86.62 434 GLU A O 1
ATOM 3568 N N . VAL A 1 435 ? 22.422 -19.703 1.72 1 91.56 435 VAL A N 1
ATOM 3569 C CA . VAL A 1 435 ? 22.672 -20.922 0.939 1 91.56 435 VAL A CA 1
ATOM 3570 C C . VAL A 1 435 ? 21.859 -22.078 1.512 1 91.56 435 VAL A C 1
ATOM 3572 O O . VAL A 1 435 ? 21.359 -22.922 0.764 1 91.56 435 VAL A O 1
ATOM 3575 N N . ASP A 1 436 ? 21.672 -22.109 2.779 1 89.38 436 ASP A N 1
ATOM 3576 C CA . ASP A 1 436 ? 20.984 -23.234 3.406 1 89.38 436 ASP A CA 1
ATOM 3577 C C . ASP A 1 436 ? 19.531 -23.328 2.949 1 89.38 436 ASP A C 1
ATOM 3579 O O . ASP A 1 436 ? 19.031 -24.406 2.645 1 89.38 436 ASP A O 1
ATOM 3583 N N . ASP A 1 437 ? 18.938 -22.25 2.932 1 88.5 437 ASP A N 1
ATOM 3584 C CA . ASP A 1 437 ? 17.547 -22.203 2.488 1 88.5 437 ASP A CA 1
ATOM 3585 C C . ASP A 1 437 ? 17.438 -22.578 1.014 1 88.5 437 ASP A C 1
ATOM 3587 O O . ASP A 1 437 ? 16.484 -23.266 0.622 1 88.5 437 ASP A O 1
ATOM 3591 N N . ALA A 1 438 ? 18.344 -22.172 0.261 1 92.62 438 ALA A N 1
ATOM 3592 C CA . ALA A 1 438 ? 18.359 -22.469 -1.169 1 92.62 438 ALA A CA 1
ATOM 3593 C C . ALA A 1 438 ? 18.547 -23.953 -1.417 1 92.62 438 ALA A C 1
ATOM 3595 O O . ALA A 1 438 ? 17.844 -24.547 -2.238 1 92.62 438 ALA A O 1
ATOM 3596 N N . ILE A 1 439 ? 19.469 -24.531 -0.671 1 93.5 439 ILE A N 1
ATOM 3597 C CA . ILE A 1 439 ? 19.781 -25.938 -0.826 1 93.5 439 ILE A CA 1
ATOM 3598 C C . ILE A 1 439 ? 18.578 -26.781 -0.425 1 93.5 439 ILE A C 1
ATOM 3600 O O . ILE A 1 439 ? 18.234 -27.766 -1.099 1 93.5 439 ILE A O 1
ATOM 3604 N N . HIS A 1 440 ? 17.984 -26.391 0.624 1 91.62 440 HIS A N 1
ATOM 3605 C CA . HIS A 1 440 ? 16.797 -27.094 1.094 1 91.62 440 HIS A CA 1
ATOM 3606 C C . HIS A 1 440 ? 15.703 -27.109 0.033 1 91.62 440 HIS A C 1
ATOM 3608 O O . HIS A 1 440 ? 15.047 -28.125 -0.182 1 91.62 440 HIS A O 1
ATOM 3614 N N . LYS A 1 441 ? 15.531 -26.125 -0.641 1 92 441 LYS A N 1
ATOM 3615 C CA . LYS A 1 441 ? 14.508 -26.031 -1.674 1 92 441 LYS A CA 1
ATOM 3616 C C . LYS A 1 441 ? 14.898 -26.828 -2.918 1 92 441 LYS A C 1
ATOM 3618 O O . LYS A 1 441 ? 14.039 -27.422 -3.57 1 92 441 LYS A O 1
ATOM 3623 N N . LEU A 1 442 ? 16.141 -26.734 -3.211 1 95.12 442 LEU A N 1
ATOM 3624 C CA . LEU A 1 442 ? 16.641 -27.484 -4.352 1 95.12 442 LEU A CA 1
ATOM 3625 C C . LEU A 1 442 ? 16.469 -28.984 -4.121 1 95.12 442 LEU A C 1
ATOM 3627 O O . LEU A 1 442 ? 16.094 -29.719 -5.043 1 95.12 442 LEU A O 1
ATOM 3631 N N . GLU A 1 443 ? 16.672 -29.359 -2.916 1 93 443 GLU A N 1
ATOM 3632 C CA . GLU A 1 443 ? 16.469 -30.766 -2.555 1 93 443 GLU A CA 1
ATOM 3633 C C . GLU A 1 443 ? 15 -31.141 -2.582 1 93 443 GLU A C 1
ATOM 3635 O O . GLU A 1 443 ? 14.641 -32.25 -3.027 1 93 443 GLU A O 1
ATOM 3640 N N . LYS A 1 444 ? 14.227 -30.234 -2.102 1 90.06 444 LYS A N 1
ATOM 3641 C CA . LYS A 1 444 ? 12.789 -30.469 -2.098 1 90.06 444 LYS A CA 1
ATOM 3642 C C . LYS A 1 444 ? 12.242 -30.594 -3.52 1 90.06 444 LYS A C 1
ATOM 3644 O O . LYS A 1 444 ? 11.305 -31.344 -3.771 1 90.06 444 LYS A O 1
ATOM 3649 N N . LEU A 1 445 ? 12.828 -29.859 -4.426 1 92.06 445 LEU A N 1
ATOM 3650 C CA . LEU A 1 445 ? 12.438 -29.906 -5.832 1 92.06 445 LEU A CA 1
ATOM 3651 C C . LEU A 1 445 ? 12.969 -31.188 -6.492 1 92.06 445 LEU A C 1
ATOM 3653 O O . LEU A 1 445 ? 12.523 -31.547 -7.578 1 92.06 445 LEU A O 1
ATOM 3657 N N . GLY A 1 446 ? 13.969 -31.828 -5.855 1 90.38 446 GLY A N 1
ATOM 3658 C CA . GLY A 1 446 ? 14.531 -33.094 -6.344 1 90.38 446 GLY A CA 1
ATOM 3659 C C . GLY A 1 446 ? 15.578 -32.875 -7.418 1 90.38 446 GLY A C 1
ATOM 3660 O O . GLY A 1 446 ? 15.898 -33.812 -8.164 1 90.38 446 GLY A O 1
ATOM 3661 N N . ILE A 1 447 ? 16.109 -31.656 -7.488 1 94.62 447 ILE A N 1
ATOM 3662 C CA . ILE A 1 447 ? 17.016 -31.391 -8.602 1 94.62 447 ILE A CA 1
ATOM 3663 C C . ILE A 1 447 ? 18.453 -31.297 -8.086 1 94.62 447 ILE A C 1
ATOM 3665 O O . ILE A 1 447 ? 19.391 -31.125 -8.867 1 94.62 447 ILE A O 1
ATOM 3669 N N . VAL A 1 448 ? 18.625 -31.359 -6.801 1 94.81 448 VAL A N 1
ATOM 3670 C CA . VAL A 1 448 ? 19.938 -31.406 -6.184 1 94.81 448 VAL A CA 1
ATOM 3671 C C . VAL A 1 448 ? 19.984 -32.5 -5.137 1 94.81 448 VAL A C 1
ATOM 3673 O O . VAL A 1 448 ? 19 -32.75 -4.43 1 94.81 448 VAL A O 1
ATOM 3676 N N . THR A 1 449 ? 21 -33.25 -5.145 1 92.62 449 THR A N 1
ATOM 3677 C CA . THR A 1 449 ? 21.203 -34.312 -4.164 1 92.62 449 THR A CA 1
ATOM 3678 C C . THR A 1 449 ? 22.516 -34.125 -3.424 1 92.62 449 THR A C 1
ATOM 3680 O O . THR A 1 449 ? 23.438 -33.5 -3.936 1 92.62 449 THR A O 1
ATOM 3683 N N . LYS A 1 450 ? 22.531 -34.594 -2.275 1 92.06 450 LYS A N 1
ATOM 3684 C CA . LYS A 1 450 ? 23.734 -34.531 -1.454 1 92.06 450 LYS A CA 1
ATOM 3685 C C . LYS A 1 450 ? 24.516 -35.844 -1.534 1 92.06 450 LYS A C 1
ATOM 3687 O O . LYS A 1 450 ? 23.938 -36.938 -1.383 1 92.06 450 LYS A O 1
ATOM 3692 N N . ASP A 1 451 ? 25.766 -35.719 -1.828 1 89.62 451 ASP A N 1
ATOM 3693 C CA . ASP A 1 451 ? 26.625 -36.875 -1.886 1 89.62 451 ASP A CA 1
ATOM 3694 C C . ASP A 1 451 ? 27.031 -37.344 -0.485 1 89.62 451 ASP A C 1
ATOM 3696 O O . ASP A 1 451 ? 26.891 -36.594 0.481 1 89.62 451 ASP A O 1
ATOM 3700 N N . PRO A 1 452 ? 27.469 -38.562 -0.421 1 87.12 452 PRO A N 1
ATOM 3701 C CA . PRO A 1 452 ? 27.875 -39.094 0.887 1 87.12 452 PRO A CA 1
ATOM 3702 C C . PRO A 1 452 ? 28.984 -38.25 1.537 1 87.12 452 PRO A C 1
ATOM 3704 O O . PRO A 1 452 ? 29.094 -38.219 2.766 1 87.12 452 PRO A O 1
ATOM 3707 N N . ILE A 1 453 ? 29.734 -37.531 0.792 1 87.62 453 ILE A N 1
ATOM 3708 C CA . ILE A 1 453 ? 30.828 -36.719 1.315 1 87.62 453 ILE A CA 1
ATOM 3709 C C . ILE A 1 453 ? 30.328 -35.344 1.728 1 87.62 453 ILE A C 1
ATOM 3711 O O . ILE A 1 453 ? 31.078 -34.531 2.273 1 87.62 453 ILE A O 1
ATOM 3715 N N . GLY A 1 454 ? 29.078 -35.094 1.539 1 88.5 454 GLY A N 1
ATOM 3716 C CA . GLY A 1 454 ? 28.484 -33.844 1.986 1 88.5 454 GLY A CA 1
ATOM 3717 C C . GLY A 1 454 ? 28.469 -32.781 0.911 1 88.5 454 GLY A C 1
ATOM 3718 O O . GLY A 1 454 ? 28.266 -31.594 1.206 1 88.5 454 GLY A O 1
ATOM 3719 N N . LYS A 1 455 ? 28.812 -33.125 -0.278 1 93.94 455 LYS A N 1
ATOM 3720 C CA . LYS A 1 455 ? 28.797 -32.188 -1.383 1 93.94 455 LYS A CA 1
ATOM 3721 C C . LYS A 1 455 ? 27.5 -32.25 -2.17 1 93.94 455 LYS A C 1
ATOM 3723 O O . LYS A 1 455 ? 26.938 -33.344 -2.332 1 93.94 455 LYS A O 1
ATOM 3728 N N . TYR A 1 456 ? 27.062 -31.172 -2.607 1 95.62 456 TYR A N 1
ATOM 3729 C CA . TYR A 1 456 ? 25.812 -31.094 -3.359 1 95.62 456 TYR A CA 1
ATOM 3730 C C . TYR A 1 456 ? 26.078 -31.141 -4.859 1 95.62 456 TYR A C 1
ATOM 3732 O O . TYR A 1 456 ? 27.047 -30.547 -5.344 1 95.62 456 TYR A O 1
ATOM 3740 N N . GLN A 1 457 ? 25.281 -31.984 -5.48 1 93.19 457 GLN A N 1
ATOM 3741 C CA . GLN A 1 457 ? 25.406 -32.125 -6.926 1 93.19 457 GLN A CA 1
ATOM 3742 C C . GLN A 1 457 ? 24.078 -31.875 -7.617 1 93.19 457 GLN A C 1
ATOM 3744 O O . GLN A 1 457 ? 23.016 -32.125 -7.035 1 93.19 457 GLN A O 1
ATOM 3749 N N . PHE A 1 458 ? 24.109 -31.266 -8.781 1 90.88 458 PHE A N 1
ATOM 3750 C CA . PHE A 1 458 ? 22.891 -30.953 -9.539 1 90.88 458 PHE A CA 1
ATOM 3751 C C . PHE A 1 458 ? 22.531 -32.094 -10.477 1 90.88 458 PHE A C 1
ATOM 3753 O O . PHE A 1 458 ? 23.406 -32.906 -10.859 1 90.88 458 PHE A O 1
ATOM 3760 N N . VAL A 1 459 ? 21.344 -32.188 -10.75 1 91.94 459 VAL A N 1
ATOM 3761 C CA . VAL A 1 459 ? 20.891 -33.125 -11.789 1 91.94 459 VAL A CA 1
ATOM 3762 C C . VAL A 1 459 ? 20.953 -32.438 -13.148 1 91.94 459 VAL A C 1
ATOM 3764 O O . VAL A 1 459 ? 20.859 -31.203 -13.234 1 91.94 459 VAL A O 1
ATOM 3767 N N . GLY A 1 460 ? 21.234 -33.125 -14.148 1 91.94 460 GLY A N 1
ATOM 3768 C CA . GLY A 1 460 ? 21.297 -32.562 -15.484 1 91.94 460 GLY A CA 1
ATOM 3769 C C . GLY A 1 460 ? 20.094 -31.703 -15.82 1 91.94 460 GLY A C 1
ATOM 3770 O O . GLY A 1 460 ? 19 -31.922 -15.305 1 91.94 460 GLY A O 1
ATOM 3771 N N . LEU A 1 461 ? 20.266 -30.703 -16.656 1 93.69 461 LEU A N 1
ATOM 3772 C CA . LEU A 1 461 ? 19.234 -29.719 -16.984 1 93.69 461 LEU A CA 1
ATOM 3773 C C . LEU A 1 461 ? 17.969 -30.406 -17.516 1 93.69 461 LEU A C 1
ATOM 3775 O O . LEU A 1 461 ? 16.859 -30.078 -17.078 1 93.69 461 LEU A O 1
ATOM 3779 N N . LYS A 1 462 ? 18.141 -31.281 -18.469 1 93.94 462 LYS A N 1
ATOM 3780 C CA . LYS A 1 462 ? 16.984 -31.984 -19.031 1 93.94 462 LYS A CA 1
ATOM 3781 C C . LYS A 1 462 ? 16.266 -32.812 -17.984 1 93.94 462 LYS A C 1
ATOM 3783 O O . LYS A 1 462 ? 15.031 -32.812 -17.922 1 93.94 462 LYS A O 1
ATOM 3788 N N . ARG A 1 463 ? 17.047 -33.469 -17.234 1 94.69 463 ARG A N 1
ATOM 3789 C CA . ARG A 1 463 ? 16.469 -34.281 -16.172 1 94.69 463 ARG A CA 1
ATOM 3790 C C . ARG A 1 463 ? 15.773 -33.406 -15.117 1 94.69 463 ARG A C 1
ATOM 3792 O O . ARG A 1 463 ? 14.734 -33.812 -14.578 1 94.69 463 ARG A O 1
ATOM 3799 N N . ALA A 1 464 ? 16.375 -32.312 -14.758 1 95.56 464 ALA A N 1
ATOM 3800 C CA . ALA A 1 464 ? 15.773 -31.375 -13.805 1 95.56 464 ALA A CA 1
ATOM 3801 C C . ALA A 1 464 ? 14.406 -30.906 -14.297 1 95.56 464 ALA A C 1
ATOM 3803 O O . ALA A 1 464 ? 13.453 -30.828 -13.516 1 95.56 464 ALA A O 1
ATOM 3804 N N . ASN A 1 465 ? 14.297 -30.609 -15.578 1 95.75 465 ASN A N 1
ATOM 3805 C CA . ASN A 1 465 ? 13.031 -30.188 -16.172 1 95.75 465 ASN A CA 1
ATOM 3806 C C . ASN A 1 465 ? 12 -31.312 -16.141 1 95.75 465 ASN A C 1
ATOM 3808 O O . ASN A 1 465 ? 10.805 -31.047 -15.969 1 95.75 465 ASN A O 1
ATOM 3812 N N . GLU A 1 466 ? 12.484 -32.531 -16.312 1 94.38 466 GLU A N 1
ATOM 3813 C CA . GLU A 1 466 ? 11.586 -33.688 -16.266 1 94.38 466 GLU A CA 1
ATOM 3814 C C . GLU A 1 466 ? 11.078 -33.906 -14.852 1 94.38 466 GLU A C 1
ATOM 3816 O O . GLU A 1 466 ? 9.922 -34.312 -14.656 1 94.38 466 GLU A O 1
ATOM 3821 N N . ILE A 1 467 ? 11.961 -33.719 -13.914 1 93.12 467 ILE A N 1
ATOM 3822 C CA . ILE A 1 467 ? 11.609 -33.938 -12.516 1 93.12 467 ILE A CA 1
ATOM 3823 C C . ILE A 1 467 ? 10.539 -32.938 -12.086 1 93.12 467 ILE A C 1
ATOM 3825 O O . ILE A 1 467 ? 9.547 -33.344 -11.461 1 93.12 467 ILE A O 1
ATOM 3829 N N . ILE A 1 468 ? 10.703 -31.672 -12.336 1 92.12 468 ILE A N 1
ATOM 3830 C CA . ILE A 1 468 ? 9.734 -30.656 -11.945 1 92.12 468 ILE A CA 1
ATOM 3831 C C . ILE A 1 468 ? 8.453 -30.828 -12.75 1 92.12 468 ILE A C 1
ATOM 3833 O O . ILE A 1 468 ? 7.352 -30.688 -12.211 1 92.12 468 ILE A O 1
ATOM 3837 N N . GLY A 1 469 ? 8.594 -31.125 -14.023 1 89.75 469 GLY A N 1
ATOM 3838 C CA . GLY A 1 469 ? 7.438 -31.359 -14.875 1 89.75 469 GLY A CA 1
ATOM 3839 C C . GLY A 1 469 ? 6.766 -30.078 -15.328 1 89.75 469 GL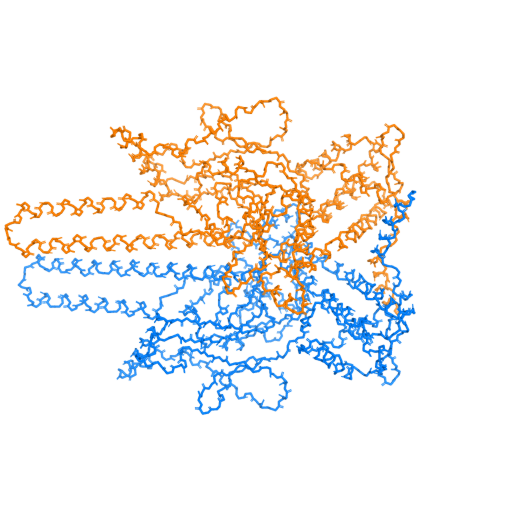Y A C 1
ATOM 3840 O O . GLY A 1 469 ? 7.16 -28.984 -14.922 1 89.75 469 GLY A O 1
ATOM 3841 N N . PRO A 1 470 ? 5.773 -30.234 -16.188 1 89.69 470 PRO A N 1
ATOM 3842 C CA . PRO A 1 470 ? 5.059 -29.062 -16.688 1 89.69 470 PRO A CA 1
ATOM 3843 C C . PRO A 1 470 ? 4.207 -28.391 -15.609 1 89.69 470 PRO A C 1
ATOM 3845 O O . PRO A 1 470 ? 3.607 -29.078 -14.773 1 89.69 470 PRO A O 1
ATOM 3848 N N . THR A 1 471 ? 4.258 -27.078 -15.594 1 90.81 471 THR A N 1
ATOM 3849 C CA . THR A 1 471 ? 3.5 -26.297 -14.625 1 90.81 471 THR A CA 1
ATOM 3850 C C . THR A 1 471 ? 2.152 -25.875 -15.203 1 90.81 471 THR A C 1
ATOM 3852 O O . THR A 1 471 ? 1.929 -25.984 -16.406 1 90.81 471 THR A O 1
ATOM 3855 N N . THR A 1 472 ? 1.249 -25.422 -14.359 1 89.94 472 THR A N 1
ATOM 3856 C CA . THR A 1 472 ? -0.063 -24.953 -14.789 1 89.94 472 THR A CA 1
ATOM 3857 C C . THR A 1 472 ? 0.074 -23.781 -15.773 1 89.94 472 THR A C 1
ATOM 3859 O O . THR A 1 472 ? -0.702 -23.672 -16.719 1 89.94 472 THR A O 1
ATOM 3862 N N . GLU A 1 473 ? 1.027 -23 -15.562 1 87.75 473 GLU A N 1
ATOM 3863 C CA . GLU A 1 473 ? 1.271 -21.844 -16.438 1 87.75 473 GLU A CA 1
ATOM 3864 C C . GLU A 1 473 ? 1.666 -22.297 -17.844 1 87.75 473 GLU A C 1
ATOM 3866 O O . GLU A 1 473 ? 1.238 -21.703 -18.828 1 87.75 473 GLU A O 1
ATOM 3871 N N . GLU A 1 474 ? 2.451 -23.328 -17.859 1 87.62 474 GLU A N 1
ATOM 3872 C CA . GLU A 1 474 ? 2.854 -23.875 -19.156 1 87.62 474 GLU A CA 1
ATOM 3873 C C . GLU A 1 474 ? 1.663 -24.469 -19.906 1 87.62 474 GLU A C 1
ATOM 3875 O O . GLU A 1 474 ? 1.566 -24.344 -21.125 1 87.62 474 GLU A O 1
ATOM 3880 N N . LEU A 1 475 ? 0.833 -25.078 -19.156 1 83.75 475 LEU A N 1
ATOM 3881 C CA . LEU A 1 475 ? -0.358 -25.672 -19.766 1 83.75 475 LEU A CA 1
ATOM 3882 C C . LEU A 1 475 ? -1.293 -24.594 -20.297 1 83.75 475 LEU A C 1
ATOM 3884 O O . LEU A 1 475 ? -1.908 -24.766 -21.344 1 83.75 475 LEU A O 1
ATOM 3888 N N . VAL A 1 476 ? -1.32 -23.531 -19.594 1 82 476 VAL A N 1
ATOM 3889 C CA . VAL A 1 476 ? -2.172 -22.406 -20 1 82 476 VAL A CA 1
ATOM 3890 C C . VAL A 1 476 ? -1.617 -21.766 -21.266 1 82 476 VAL A C 1
ATOM 3892 O O . VAL A 1 476 ? -2.375 -21.391 -22.156 1 82 476 VAL A O 1
ATOM 3895 N N . ILE A 1 477 ? -0.346 -21.625 -21.281 1 82.5 477 ILE A N 1
ATOM 3896 C CA . ILE A 1 477 ? 0.292 -21.031 -22.453 1 82.5 477 ILE A CA 1
ATOM 3897 C C . ILE A 1 477 ? 0.072 -21.938 -23.672 1 82.5 477 ILE A C 1
ATOM 3899 O O . ILE A 1 477 ? -0.194 -21.438 -24.766 1 82.5 477 ILE A O 1
ATOM 3903 N N . LYS A 1 478 ? 0.197 -23.203 -23.453 1 77.94 478 LYS A N 1
ATOM 3904 C CA . LYS A 1 478 ? -0.018 -24.172 -24.531 1 77.94 478 LYS A CA 1
ATOM 3905 C C . LYS A 1 478 ? -1.46 -24.125 -25.031 1 77.94 478 LYS A C 1
ATOM 3907 O O . LYS A 1 478 ? -1.711 -24.234 -26.234 1 77.94 478 LYS A O 1
ATOM 3912 N N . ALA A 1 479 ? -2.385 -23.984 -24.125 1 76.69 479 ALA A N 1
ATOM 3913 C CA . ALA A 1 479 ? -3.801 -23.906 -24.484 1 76.69 479 ALA A CA 1
ATOM 3914 C C . ALA A 1 479 ? -4.109 -22.641 -25.266 1 76.69 479 ALA A C 1
ATOM 3916 O O . ALA A 1 479 ? -4.93 -22.641 -26.188 1 76.69 479 ALA A O 1
ATOM 3917 N N . LYS A 1 480 ? -3.445 -21.594 -24.891 1 70.88 480 LYS A N 1
ATOM 3918 C CA . LYS A 1 480 ? -3.645 -20.328 -25.594 1 70.88 480 LYS A CA 1
ATOM 3919 C C . LYS A 1 480 ? -3.105 -20.391 -27.016 1 70.88 480 LYS A C 1
ATOM 3921 O O . LYS A 1 480 ? -3.674 -19.781 -27.922 1 70.88 480 LYS A O 1
ATOM 3926 N N . LYS A 1 481 ? -2.006 -21.062 -27.172 1 61.97 481 LYS A N 1
ATOM 3927 C CA . LYS A 1 481 ? -1.402 -21.172 -28.5 1 61.97 481 LYS A CA 1
ATOM 3928 C C . LYS A 1 481 ? -2.186 -22.141 -29.375 1 61.97 481 LYS A C 1
ATOM 3930 O O . LYS A 1 481 ? -2.207 -22 -30.609 1 61.97 481 LYS A O 1
ATOM 3935 N N . GLY A 1 482 ? -2.617 -23.25 -28.859 1 52.31 482 GLY A N 1
ATOM 3936 C CA . GLY A 1 482 ? -3.432 -24.203 -29.609 1 52.31 482 GLY A CA 1
ATOM 3937 C C . GLY A 1 482 ? -4.762 -23.609 -30.047 1 52.31 482 GLY A C 1
ATOM 3938 O O . GLY A 1 482 ? -5.309 -24.016 -31.078 1 52.31 482 GLY A O 1
ATOM 3939 N N . ASN A 1 483 ? -5.531 -23 -29.25 1 46.38 483 ASN A N 1
ATOM 3940 C CA . ASN A 1 483 ? -6.781 -22.375 -29.672 1 46.38 483 ASN A CA 1
ATOM 3941 C C . ASN A 1 483 ? -6.555 -21.344 -30.766 1 46.38 483 ASN A C 1
ATOM 3943 O O . ASN A 1 483 ? -7.512 -20.766 -31.281 1 46.38 483 ASN A O 1
ATOM 3947 N N . ILE A 1 484 ? -5.422 -20.828 -31 1 38.44 484 ILE A N 1
ATOM 3948 C CA . ILE A 1 484 ? -5.176 -19.984 -32.156 1 38.44 484 ILE A CA 1
ATOM 3949 C C . ILE A 1 484 ? -5.039 -20.859 -33.406 1 38.44 484 ILE A C 1
ATOM 3951 O O . ILE A 1 484 ? -4.938 -20.359 -34.531 1 38.44 484 ILE A O 1
ATOM 3955 N N . SER A 1 485 ? -4.629 -22.156 -33.469 1 29.72 485 SER A N 1
ATOM 3956 C CA . SER A 1 485 ? -4.586 -22.828 -34.75 1 29.72 485 SER A CA 1
ATOM 3957 C C . SER A 1 485 ? -5.988 -23.141 -35.25 1 29.72 485 SER A C 1
ATOM 3959 O O . SER A 1 485 ? -6.598 -24.141 -34.875 1 29.72 485 SER A O 1
ATOM 3961 N N . PRO A 1 486 ? -6.977 -22.359 -35.219 1 28.81 486 PRO A N 1
ATOM 3962 C CA . PRO A 1 486 ? -7.816 -22.891 -36.312 1 28.81 486 PRO A CA 1
ATOM 3963 C C . PRO A 1 486 ? -7.133 -22.812 -37.656 1 28.81 486 PRO A C 1
ATOM 3965 O O . PRO A 1 486 ? -6.27 -21.953 -37.875 1 28.81 486 PRO A O 1
ATOM 3968 N N . MET B 1 1 ? -23.203 7.484 -13.609 1 38.88 1 MET B N 1
ATOM 3969 C CA . MET B 1 1 ? -23.312 8.938 -13.703 1 38.88 1 MET B CA 1
ATOM 3970 C C . MET B 1 1 ? -24 9.516 -12.469 1 38.88 1 MET B C 1
ATOM 3972 O O . MET B 1 1 ? -25.062 9.031 -12.07 1 38.88 1 MET B O 1
ATOM 3976 N N . ALA B 1 2 ? -23.188 10.047 -11.688 1 48.41 2 ALA B N 1
ATOM 3977 C CA . ALA B 1 2 ? -23.812 10.602 -10.484 1 48.41 2 ALA B CA 1
ATOM 3978 C C . ALA B 1 2 ? -24.625 11.844 -10.812 1 48.41 2 ALA B C 1
ATOM 3980 O O . ALA B 1 2 ? -24.172 12.719 -11.547 1 48.41 2 ALA B O 1
ATOM 3981 N N . TYR B 1 3 ? -26.047 11.781 -10.844 1 48.38 3 TYR B N 1
ATOM 3982 C CA . TYR B 1 3 ? -26.875 12.945 -11.094 1 48.38 3 TYR B CA 1
ATOM 3983 C C . TYR B 1 3 ? -27.406 13.523 -9.781 1 48.38 3 TYR B C 1
ATOM 3985 O O . TYR B 1 3 ? -27.688 12.781 -8.836 1 48.38 3 TYR B O 1
ATOM 3993 N N . LEU B 1 4 ? -27.203 14.797 -9.719 1 49.38 4 LEU B N 1
ATOM 3994 C CA . LEU B 1 4 ? -27.797 15.516 -8.594 1 49.38 4 LEU B CA 1
ATOM 3995 C C . LEU B 1 4 ? -29.281 15.781 -8.836 1 49.38 4 LEU B C 1
ATOM 3997 O O . LEU B 1 4 ? -29.656 16.312 -9.883 1 49.38 4 LEU B O 1
ATOM 4001 N N . ASN B 1 5 ? -30.172 14.977 -8.242 1 47.94 5 ASN B N 1
ATOM 4002 C CA . ASN B 1 5 ? -31.594 15.266 -8.367 1 47.94 5 ASN B CA 1
ATOM 4003 C C . ASN B 1 5 ? -32.156 15.867 -7.086 1 47.94 5 ASN B C 1
ATOM 4005 O O . ASN B 1 5 ? -31.797 15.453 -5.984 1 47.94 5 ASN B O 1
ATOM 4009 N N . LEU B 1 6 ? -32.719 17.047 -7.164 1 47.12 6 LEU B N 1
ATOM 4010 C CA . LEU B 1 6 ? -33.469 17.641 -6.066 1 47.12 6 LEU B CA 1
ATOM 4011 C C . LEU B 1 6 ? -34.844 17 -5.949 1 47.12 6 LEU B C 1
ATOM 4013 O O . LEU B 1 6 ? -35.625 16.984 -6.914 1 47.12 6 LEU B O 1
ATOM 4017 N N . GLU B 1 7 ? -34.906 15.961 -5.195 1 47.94 7 GLU B N 1
ATOM 4018 C CA . GLU B 1 7 ? -36.25 15.352 -5.098 1 47.94 7 GLU B CA 1
ATOM 4019 C C . GLU B 1 7 ? -36.969 15.812 -3.842 1 47.94 7 GLU B C 1
ATOM 4021 O O . GLU B 1 7 ? -36.375 15.875 -2.762 1 47.94 7 GLU B O 1
ATOM 4026 N N . GLY B 1 8 ? -38.312 16 -3.912 1 47 8 GLY B N 1
ATOM 4027 C CA . GLY B 1 8 ? -39.344 16.25 -2.918 1 47 8 GLY B CA 1
ATOM 4028 C C . GLY B 1 8 ? -39.344 17.688 -2.426 1 47 8 GLY B C 1
ATOM 4029 O O . GLY B 1 8 ? -38.531 18.5 -2.844 1 47 8 GLY B O 1
ATOM 4030 N N . ASP B 1 9 ? -40.406 18.078 -1.546 1 47.22 9 ASP B N 1
ATOM 4031 C CA . ASP B 1 9 ? -40.656 19.406 -0.994 1 47.22 9 ASP B CA 1
ATOM 4032 C C . ASP B 1 9 ? -39.469 19.938 -0.227 1 47.22 9 ASP B C 1
ATOM 4034 O O . ASP B 1 9 ? -39.281 21.156 -0.09 1 47.22 9 ASP B O 1
ATOM 4038 N N . GLU B 1 10 ? -38.656 19.078 0.374 1 50 10 GLU B N 1
ATOM 4039 C CA . GLU B 1 10 ? -37.625 19.547 1.278 1 50 10 GLU B CA 1
ATOM 4040 C C . GLU B 1 10 ? -36.25 19.484 0.61 1 50 10 GLU B C 1
ATOM 4042 O O . GLU B 1 10 ? -35.219 19.672 1.271 1 50 10 GLU B O 1
ATOM 4047 N N . LYS B 1 11 ? -36.062 19.781 -0.682 1 53.94 11 LYS B N 1
ATOM 4048 C CA . LYS B 1 11 ? -34.875 20.047 -1.506 1 53.94 11 LYS B CA 1
ATOM 4049 C C . LYS B 1 11 ? -33.75 19.094 -1.148 1 53.94 11 LYS B C 1
ATOM 4051 O O . LYS B 1 11 ? -32.625 19.531 -0.823 1 53.94 11 LYS B O 1
ATOM 4056 N N . LYS B 1 12 ? -34.062 17.75 -1.039 1 60.56 12 LYS B N 1
ATOM 4057 C CA . LYS B 1 12 ? -33.031 16.75 -0.727 1 60.56 12 LYS B CA 1
ATOM 4058 C C . LYS B 1 12 ? -32.125 16.5 -1.926 1 60.56 12 LYS B C 1
ATOM 4060 O O . LYS B 1 12 ? -32.594 16.328 -3.051 1 60.56 12 LYS B O 1
ATOM 4065 N N . GLU B 1 13 ? -30.797 16.703 -1.803 1 70.56 13 GLU B N 1
ATOM 4066 C CA . GLU B 1 13 ? -29.812 16.438 -2.846 1 70.56 13 GLU B CA 1
ATOM 4067 C C . GLU B 1 13 ? -29.469 14.961 -2.916 1 70.56 13 GLU B C 1
ATOM 4069 O O . GLU B 1 13 ? -29.016 14.375 -1.929 1 70.56 13 GLU B O 1
ATOM 4074 N N . VAL B 1 14 ? -30.031 14.266 -4.066 1 68.31 14 VAL B N 1
ATOM 4075 C CA . VAL B 1 14 ? -29.812 12.828 -4.215 1 68.31 14 VAL B CA 1
ATOM 4076 C C . VAL B 1 14 ? -28.875 12.562 -5.391 1 68.31 14 VAL B C 1
ATOM 4078 O O . VAL B 1 14 ? -28.922 13.273 -6.398 1 68.31 14 VAL B O 1
ATOM 4081 N N . ILE B 1 15 ? -27.922 11.648 -5.191 1 69.25 15 ILE B N 1
ATOM 4082 C CA . ILE B 1 15 ? -27.016 11.219 -6.254 1 69.25 15 ILE B CA 1
ATOM 4083 C C . ILE B 1 15 ? -27.344 9.781 -6.66 1 69.25 15 ILE B C 1
ATOM 4085 O O . ILE B 1 15 ? -27.516 8.914 -5.805 1 69.25 15 ILE B O 1
ATOM 4089 N N . ARG B 1 16 ? -27.609 9.617 -7.855 1 67.25 16 ARG B N 1
ATOM 4090 C CA . ARG B 1 16 ? -27.859 8.281 -8.391 1 67.25 16 ARG B CA 1
ATOM 4091 C C . ARG B 1 16 ? -26.594 7.68 -8.984 1 67.25 16 ARG B C 1
ATOM 4093 O O . ARG B 1 16 ? -25.891 8.336 -9.758 1 67.25 16 ARG B O 1
ATOM 4100 N N . ILE B 1 17 ? -26.297 6.504 -8.438 1 65.31 17 ILE B N 1
ATOM 4101 C CA . ILE B 1 17 ? -25.062 5.898 -8.945 1 65.31 17 ILE B CA 1
ATOM 4102 C C . ILE B 1 17 ? -25.375 4.496 -9.477 1 65.31 17 ILE B C 1
ATOM 4104 O O . ILE B 1 17 ? -26.188 3.777 -8.914 1 65.31 17 ILE B O 1
ATOM 4108 N N . GLU B 1 18 ? -24.75 4.184 -10.578 1 68.56 18 GLU B N 1
ATOM 4109 C CA . GLU B 1 18 ? -24.891 2.863 -11.188 1 68.56 18 GLU B CA 1
ATOM 4110 C C . GLU B 1 18 ? -24.328 1.773 -10.281 1 68.56 18 GLU B C 1
ATOM 4112 O O . GLU B 1 18 ? -23.328 1.985 -9.602 1 68.56 18 GLU B O 1
ATOM 4117 N N . ARG B 1 19 ? -25.109 0.619 -10.297 1 69.38 19 ARG B N 1
ATOM 4118 C CA . ARG B 1 19 ? -24.672 -0.508 -9.477 1 69.38 19 ARG B CA 1
ATOM 4119 C C . ARG B 1 19 ? -23.344 -1.062 -9.969 1 69.38 19 ARG B C 1
ATOM 4121 O O . ARG B 1 19 ? -23.109 -1.155 -11.172 1 69.38 19 ARG B O 1
ATOM 4128 N N . GLU B 1 20 ? -22.469 -1.382 -9.031 1 75.56 20 GLU B N 1
ATOM 4129 C CA . GLU B 1 20 ? -21.125 -1.845 -9.359 1 75.56 20 GLU B CA 1
ATOM 4130 C C . GLU B 1 20 ? -21.109 -3.355 -9.578 1 75.56 20 GLU B C 1
ATOM 4132 O O . GLU B 1 20 ? -22 -4.066 -9.133 1 75.56 20 GLU B O 1
ATOM 4137 N N . SER B 1 21 ? -20.156 -3.785 -10.32 1 79.12 21 SER B N 1
ATOM 4138 C CA . SER B 1 21 ? -20.031 -5.191 -10.703 1 79.12 21 SER B CA 1
ATOM 4139 C C . SER B 1 21 ? -19.141 -5.953 -9.719 1 79.12 21 SER B C 1
ATOM 4141 O O . SER B 1 21 ? -18.922 -7.156 -9.883 1 79.12 21 SER B O 1
ATOM 4143 N N . VAL B 1 22 ? -18.781 -5.395 -8.648 1 81.88 22 VAL B N 1
ATOM 4144 C CA . VAL B 1 22 ? -17.906 -6.066 -7.703 1 81.88 22 VAL B CA 1
ATOM 4145 C C . VAL B 1 22 ? -18.703 -7.016 -6.824 1 81.88 22 VAL B C 1
ATOM 4147 O O . VAL B 1 22 ? -19.781 -6.656 -6.336 1 81.88 22 VAL B O 1
ATOM 4150 N N . ILE B 1 23 ? -18.281 -8.281 -6.691 1 87.44 23 ILE B N 1
ATOM 4151 C CA . ILE B 1 23 ? -18.891 -9.258 -5.805 1 87.44 23 ILE B CA 1
ATOM 4152 C C . ILE B 1 23 ? -18.312 -9.117 -4.398 1 87.44 23 ILE B C 1
ATOM 4154 O O . ILE B 1 23 ? -17.203 -9.586 -4.133 1 87.44 23 ILE B O 1
ATOM 4158 N N . PRO B 1 24 ? -19.047 -8.516 -3.518 1 81.19 24 PRO B N 1
ATOM 4159 C CA . PRO B 1 24 ? -18.516 -8.234 -2.182 1 81.19 24 PRO B CA 1
ATOM 4160 C C . PRO B 1 24 ? -18.641 -9.422 -1.233 1 81.19 24 PRO B C 1
ATOM 4162 O O . PRO B 1 24 ? -19.203 -9.289 -0.139 1 81.19 24 PRO B O 1
ATOM 4165 N N . ILE B 1 25 ? -18.266 -10.617 -1.606 1 85.75 25 ILE B N 1
ATOM 4166 C CA . ILE B 1 25 ? -18.312 -11.836 -0.802 1 85.75 25 ILE B CA 1
ATOM 4167 C C . ILE B 1 25 ? -16.922 -12.461 -0.721 1 85.75 25 ILE B C 1
ATOM 4169 O O . ILE B 1 25 ? -16.188 -12.477 -1.705 1 85.75 25 ILE B O 1
ATOM 4173 N N . LEU B 1 26 ? -16.625 -12.883 0.466 1 84.31 26 LEU B N 1
ATOM 4174 C CA . LEU B 1 26 ? -15.359 -13.602 0.619 1 84.31 26 LEU B CA 1
ATOM 4175 C C . LEU B 1 26 ? -15.383 -14.914 -0.161 1 84.31 26 LEU B C 1
ATOM 4177 O O . LEU B 1 26 ? -16.375 -15.641 -0.14 1 84.31 26 LEU B O 1
ATOM 4181 N N . LYS B 1 27 ? -14.359 -15.164 -0.836 1 89.88 27 LYS B N 1
ATOM 4182 C CA . LYS B 1 27 ? -14.266 -16.359 -1.677 1 89.88 27 LYS B CA 1
ATOM 4183 C C . LYS B 1 27 ? -14.477 -17.625 -0.857 1 89.88 27 LYS B C 1
ATOM 4185 O O . LYS B 1 27 ? -15.18 -18.531 -1.289 1 89.88 27 LYS B O 1
ATOM 4190 N N . SER B 1 28 ? -13.859 -17.703 0.297 1 85.94 28 SER B N 1
ATOM 4191 C CA . SER B 1 28 ? -13.969 -18.875 1.141 1 85.94 28 SER B CA 1
ATOM 4192 C C . SER B 1 28 ? -15.406 -19.109 1.581 1 85.94 28 SER B C 1
ATOM 4194 O O . SER B 1 28 ? -15.883 -20.25 1.589 1 85.94 28 SER B O 1
ATOM 4196 N N . LYS B 1 29 ? -16.062 -18.047 1.898 1 87.19 29 LYS B N 1
ATOM 4197 C CA . LYS B 1 29 ? -17.469 -18.141 2.285 1 87.19 29 LYS B CA 1
ATOM 4198 C C . LYS B 1 29 ? -18.328 -18.562 1.1 1 87.19 29 LYS B C 1
ATOM 4200 O O . LYS B 1 29 ? -19.25 -19.375 1.251 1 87.19 29 LYS B O 1
ATOM 4205 N N . LEU B 1 30 ? -18.031 -18.016 -0.013 1 92.56 30 LEU B N 1
ATOM 4206 C CA . LEU B 1 30 ? -18.766 -18.328 -1.229 1 92.56 30 LEU B CA 1
ATOM 4207 C C . LEU B 1 30 ? -18.688 -19.812 -1.543 1 92.56 30 LEU B C 1
ATOM 4209 O O . LEU B 1 30 ? -19.703 -20.469 -1.761 1 92.56 30 LEU B O 1
ATOM 4213 N N . VAL B 1 31 ? -17.484 -20.375 -1.533 1 94.19 31 VAL B N 1
ATOM 4214 C CA . VAL B 1 31 ? -17.281 -21.781 -1.863 1 94.19 31 VAL B CA 1
ATOM 4215 C C . VAL B 1 31 ? -17.922 -22.672 -0.805 1 94.19 31 VAL B C 1
ATOM 4217 O O . VAL B 1 31 ? -18.531 -23.688 -1.132 1 94.19 31 VAL B O 1
ATOM 4220 N N . MET B 1 32 ? -17.828 -22.25 0.401 1 91.56 32 MET B N 1
ATOM 4221 C CA . MET B 1 32 ? -18.406 -23.031 1.494 1 91.56 32 MET B CA 1
ATOM 4222 C C . MET B 1 32 ? -19.922 -23.094 1.377 1 91.56 32 MET B C 1
ATOM 4224 O O . MET B 1 32 ? -20.5 -24.188 1.462 1 91.56 32 MET B O 1
ATOM 4228 N N . VAL B 1 33 ? -20.547 -21.953 1.155 1 93 33 VAL B N 1
ATOM 4229 C CA . VAL B 1 33 ? -22 -21.891 1.084 1 93 33 VAL B CA 1
ATOM 4230 C C . VAL B 1 33 ? -22.5 -22.656 -0.133 1 93 33 VAL B C 1
ATOM 4232 O O . VAL B 1 33 ? -23.469 -23.422 -0.037 1 93 33 VAL B O 1
ATOM 4235 N N . LEU B 1 34 ? -21.844 -22.469 -1.271 1 95.69 34 LEU B N 1
ATOM 4236 C CA . LEU B 1 34 ? -22.266 -23.156 -2.486 1 95.69 34 LEU B CA 1
ATOM 4237 C C . LEU B 1 34 ? -22.078 -24.672 -2.352 1 95.69 34 LEU B C 1
ATOM 4239 O O . LEU B 1 34 ? -22.906 -25.453 -2.846 1 95.69 34 LEU B O 1
ATOM 4243 N N . THR B 1 35 ? -20.984 -25.047 -1.698 1 95.56 35 THR B N 1
ATOM 4244 C CA . THR B 1 35 ? -20.75 -26.469 -1.473 1 95.56 35 THR B CA 1
ATOM 4245 C C . THR B 1 35 ? -21.812 -27.062 -0.564 1 95.56 35 THR B C 1
ATOM 4247 O O . THR B 1 35 ? -22.266 -28.188 -0.791 1 95.56 35 THR B O 1
ATOM 4250 N N . ASP B 1 36 ? -22.234 -26.297 0.419 1 92.75 36 ASP B N 1
ATOM 4251 C CA . ASP B 1 36 ? -23.219 -26.766 1.383 1 92.75 36 ASP B CA 1
ATOM 4252 C C . ASP B 1 36 ? -24.594 -26.891 0.733 1 92.75 36 ASP B C 1
ATOM 4254 O O . ASP B 1 36 ? -25.438 -27.688 1.187 1 92.75 36 ASP B O 1
ATOM 4258 N N . LEU B 1 37 ? -24.828 -26.172 -0.307 1 93.31 37 LEU B N 1
ATOM 4259 C CA . LEU B 1 37 ? -26.109 -26.188 -0.986 1 93.31 37 LEU B CA 1
ATOM 4260 C C . LEU B 1 37 ? -26.234 -27.391 -1.913 1 93.31 37 LEU B C 1
ATOM 4262 O O . LEU B 1 37 ? -27.328 -27.734 -2.361 1 93.31 37 LEU B O 1
ATOM 4266 N N . ILE B 1 38 ? -25.078 -28.031 -2.123 1 92.44 38 ILE B N 1
ATOM 4267 C CA . ILE B 1 38 ? -25.078 -29.219 -2.967 1 92.44 38 ILE B CA 1
ATOM 4268 C C . ILE B 1 38 ? -25.531 -30.422 -2.152 1 92.44 38 ILE B C 1
ATOM 4270 O O . ILE B 1 38 ? -25.062 -30.641 -1.033 1 92.44 38 ILE B O 1
ATOM 4274 N N . ASN B 1 39 ? -26.438 -31.203 -2.594 1 85.75 39 ASN B N 1
ATOM 4275 C CA . ASN B 1 39 ? -27.125 -32.25 -1.86 1 85.75 39 ASN B CA 1
ATOM 4276 C C . ASN B 1 39 ? -26.234 -33.469 -1.673 1 85.75 39 ASN B C 1
ATOM 4278 O O . ASN B 1 39 ? -26.203 -34.062 -0.592 1 85.75 39 ASN B O 1
ATOM 4282 N N . HIS B 1 40 ? -25.5 -33.938 -2.684 1 86.56 40 HIS B N 1
ATOM 4283 C CA . HIS B 1 40 ? -24.734 -35.188 -2.635 1 86.56 40 HIS B CA 1
ATOM 4284 C C . HIS B 1 40 ? -23.297 -34.938 -2.197 1 86.56 40 HIS B C 1
ATOM 4286 O O . HIS B 1 40 ? -22.625 -34.062 -2.744 1 86.56 40 HIS B O 1
ATOM 4292 N N . SER B 1 41 ? -22.875 -35.688 -1.262 1 87.19 41 SER B N 1
ATOM 4293 C CA . SER B 1 41 ? -21.531 -35.531 -0.689 1 87.19 41 SER B CA 1
ATOM 4294 C C . SER B 1 41 ? -20.453 -35.75 -1.745 1 87.19 41 SER B C 1
ATOM 4296 O O . SER B 1 41 ? -19.438 -35.062 -1.732 1 87.19 41 SER B O 1
ATOM 4298 N N . SER B 1 42 ? -20.672 -36.656 -2.59 1 88.5 42 SER B N 1
ATOM 4299 C CA . SER B 1 42 ? -19.688 -36.906 -3.646 1 88.5 42 SER B CA 1
ATOM 4300 C C . SER B 1 42 ? -19.547 -35.719 -4.555 1 88.5 42 SER B C 1
ATOM 4302 O O . SER B 1 42 ? -18.438 -35.375 -4.965 1 88.5 42 SER B O 1
ATOM 4304 N N . ASP B 1 43 ? -20.688 -35.062 -4.793 1 91.88 43 ASP B N 1
ATOM 4305 C CA . ASP B 1 43 ? -20.656 -33.906 -5.648 1 91.88 43 ASP B CA 1
ATOM 4306 C C . ASP B 1 43 ? -20.031 -32.719 -4.93 1 91.88 43 ASP B C 1
ATOM 4308 O O . ASP B 1 43 ? -19.422 -31.844 -5.562 1 91.88 43 ASP B O 1
ATOM 4312 N N . GLN B 1 44 ? -20.109 -32.719 -3.604 1 94.56 44 GLN B N 1
ATOM 4313 C CA . GLN B 1 44 ? -19.5 -31.656 -2.82 1 94.56 44 GLN B CA 1
ATOM 4314 C C . GLN B 1 44 ? -17.969 -31.688 -2.932 1 94.56 44 GLN B C 1
ATOM 4316 O O . GLN B 1 44 ? -17.344 -30.656 -3.125 1 94.56 44 GLN B O 1
ATOM 4321 N N . ALA B 1 45 ? -17.438 -32.844 -2.818 1 94.19 45 ALA B N 1
ATOM 4322 C CA . ALA B 1 45 ? -15.992 -33 -2.891 1 94.19 45 ALA B CA 1
ATOM 4323 C C . ALA B 1 45 ? -15.469 -32.656 -4.277 1 94.19 45 ALA B C 1
ATOM 4325 O O . ALA B 1 45 ? -14.422 -32 -4.41 1 94.19 45 ALA B O 1
ATOM 4326 N N . GLU B 1 46 ? -16.188 -33.125 -5.258 1 95.12 46 GLU B N 1
ATOM 4327 C CA . GLU B 1 46 ? -15.789 -32.812 -6.633 1 95.12 46 GLU B CA 1
ATOM 4328 C C . GLU B 1 46 ? -15.906 -31.344 -6.941 1 95.12 46 GLU B C 1
ATOM 4330 O O . GLU B 1 46 ? -15.102 -30.781 -7.688 1 95.12 46 GLU B O 1
ATOM 4335 N N . PHE B 1 47 ? -16.938 -30.75 -6.391 1 96.56 47 PHE B N 1
ATOM 4336 C CA . PHE B 1 47 ? -17.125 -29.328 -6.605 1 96.56 47 PHE B CA 1
ATOM 4337 C C . PHE B 1 47 ? -16.031 -28.516 -5.934 1 96.56 47 PHE B C 1
ATOM 4339 O O . PHE B 1 47 ? -15.516 -27.562 -6.512 1 96.56 47 PHE B O 1
ATOM 4346 N N . LYS B 1 48 ? -15.672 -28.891 -4.734 1 95.38 48 LYS B N 1
ATOM 4347 C CA . LYS B 1 48 ? -14.594 -28.219 -4.023 1 95.38 48 LYS B CA 1
ATOM 4348 C C . LYS B 1 48 ? -13.273 -28.328 -4.789 1 95.38 48 LYS B C 1
ATOM 4350 O O . LYS B 1 48 ? -12.516 -27.375 -4.879 1 95.38 48 LYS B O 1
ATOM 4355 N N . LYS B 1 49 ? -13.047 -29.516 -5.297 1 95.06 49 LYS B N 1
ATOM 4356 C CA . LYS B 1 49 ? -11.859 -29.75 -6.105 1 95.06 49 LYS B CA 1
ATOM 4357 C C . LYS B 1 49 ? -11.859 -28.891 -7.355 1 95.06 49 LYS B C 1
ATOM 4359 O O . LYS B 1 49 ? -10.836 -28.312 -7.723 1 95.06 49 LYS B O 1
ATOM 4364 N N . LEU B 1 50 ? -12.977 -28.812 -7.957 1 96.31 50 LEU B N 1
ATOM 4365 C CA . LEU B 1 50 ? -13.109 -28 -9.164 1 96.31 50 LEU B CA 1
ATOM 4366 C C . LEU B 1 50 ? -12.859 -26.516 -8.859 1 96.31 50 LEU B C 1
ATOM 4368 O O . LEU B 1 50 ? -12.195 -25.828 -9.633 1 96.31 50 LEU B O 1
ATOM 4372 N N . CYS B 1 51 ? -13.422 -26.031 -7.758 1 96.25 51 CYS B N 1
ATOM 4373 C CA . CYS B 1 51 ? -13.234 -24.641 -7.367 1 96.25 51 CYS B CA 1
ATOM 4374 C C . CYS B 1 51 ? -11.758 -24.312 -7.195 1 96.25 51 CYS B C 1
ATOM 4376 O O . CYS B 1 51 ? -11.289 -23.266 -7.633 1 96.25 51 CYS B O 1
ATOM 4378 N N . LYS B 1 52 ? -11.016 -25.203 -6.621 1 93.75 52 LYS B N 1
ATOM 4379 C CA . LYS B 1 52 ? -9.586 -25 -6.426 1 93.75 52 LYS B CA 1
ATOM 4380 C C . LYS B 1 52 ? -8.836 -25 -7.758 1 93.75 52 LYS B C 1
ATOM 4382 O O . LYS B 1 52 ? -7.945 -24.188 -7.98 1 93.75 52 LYS B O 1
ATOM 4387 N N . ARG B 1 53 ? -9.211 -25.938 -8.594 1 94.75 53 ARG B N 1
ATOM 4388 C CA . ARG B 1 53 ? -8.562 -26.047 -9.898 1 94.75 53 ARG B CA 1
ATOM 4389 C C . ARG B 1 53 ? -8.844 -24.812 -10.75 1 94.75 53 ARG B C 1
ATOM 4391 O O . ARG B 1 53 ? -7.961 -24.312 -11.453 1 94.75 53 ARG B O 1
ATOM 4398 N N . ILE B 1 54 ? -10.094 -24.328 -10.633 1 95 54 ILE B N 1
ATOM 4399 C CA . ILE B 1 54 ? -10.461 -23.109 -11.352 1 95 54 ILE B CA 1
ATOM 4400 C C . ILE B 1 54 ? -9.641 -21.938 -10.828 1 95 54 ILE B C 1
ATOM 4402 O O . ILE B 1 54 ? -9.102 -21.141 -11.609 1 95 54 ILE B O 1
ATOM 4406 N N . GLU B 1 55 ? -9.531 -21.859 -9.57 1 93.69 55 GLU B N 1
ATOM 4407 C CA . GLU B 1 55 ? -8.789 -20.781 -8.945 1 93.69 55 GLU B CA 1
ATOM 4408 C C . GLU B 1 55 ? -7.328 -20.781 -9.383 1 93.69 55 GLU B C 1
ATOM 4410 O O . GLU B 1 55 ? -6.793 -19.734 -9.773 1 93.69 55 GLU B O 1
ATOM 4415 N N . TYR B 1 56 ? -6.707 -21.922 -9.359 1 92 56 TYR B N 1
ATOM 4416 C CA . TYR B 1 56 ? -5.289 -22.016 -9.68 1 92 56 TYR B CA 1
ATOM 4417 C C . TYR B 1 56 ? -5.051 -21.766 -11.164 1 92 56 TYR B C 1
ATOM 4419 O O . TYR B 1 56 ? -4.043 -21.156 -11.547 1 92 56 TYR B O 1
ATOM 4427 N N . THR B 1 57 ? -5.941 -22.219 -11.945 1 93 57 THR B N 1
ATOM 4428 C CA . THR B 1 57 ? -5.797 -22.016 -13.383 1 93 57 THR B CA 1
ATOM 4429 C C . THR B 1 57 ? -5.969 -20.547 -13.75 1 93 57 THR B C 1
ATOM 4431 O O . THR B 1 57 ? -5.195 -20 -14.539 1 93 57 THR B O 1
ATOM 4434 N N . ILE B 1 58 ? -7 -19.938 -13.172 1 92.31 58 ILE B N 1
ATOM 4435 C CA . ILE B 1 58 ? -7.238 -18.516 -13.438 1 92.31 58 ILE B CA 1
ATOM 4436 C C . ILE B 1 58 ? -6.059 -17.703 -12.914 1 92.31 58 ILE B C 1
ATOM 4438 O O . ILE B 1 58 ? -5.648 -16.719 -13.547 1 92.31 58 ILE B O 1
ATOM 4442 N N . ARG B 1 59 ? -5.574 -18.047 -11.828 1 90.25 59 ARG B N 1
ATOM 4443 C CA . ARG B 1 59 ? -4.402 -17.359 -11.273 1 90.25 59 ARG B CA 1
ATOM 4444 C C . ARG B 1 59 ? -3.209 -17.484 -12.211 1 90.25 59 ARG B C 1
ATOM 4446 O O . ARG B 1 59 ? -2.455 -16.516 -12.383 1 90.25 59 ARG B O 1
ATOM 4453 N N . ALA B 1 60 ? -3.021 -18.656 -12.703 1 89.56 60 ALA B N 1
ATOM 4454 C CA . ALA B 1 60 ? -1.922 -18.859 -13.641 1 89.56 60 ALA B CA 1
ATOM 4455 C C . ALA B 1 60 ? -2.088 -17.969 -14.875 1 89.56 60 ALA B C 1
ATOM 4457 O O . ALA B 1 60 ? -1.111 -17.422 -15.391 1 89.56 60 ALA B O 1
ATOM 4458 N N . TRP B 1 61 ? -3.363 -17.875 -15.352 1 87 61 TRP B N 1
ATOM 4459 C CA . TRP B 1 61 ? -3.676 -17.031 -16.5 1 87 61 TRP B CA 1
ATOM 4460 C C . TRP B 1 61 ? -3.23 -15.602 -16.266 1 87 61 TRP B C 1
ATOM 4462 O O . TRP B 1 61 ? -2.574 -14.992 -17.109 1 87 61 TRP B O 1
ATOM 4472 N N . TYR B 1 62 ? -3.496 -15.133 -15.125 1 85.31 62 TYR B N 1
ATOM 4473 C CA . TYR B 1 62 ? -3.314 -13.711 -14.875 1 85.31 62 TYR B CA 1
ATOM 4474 C C . TYR B 1 62 ? -1.908 -13.422 -14.359 1 85.31 62 TYR B C 1
ATOM 4476 O O . TYR B 1 62 ? -1.388 -12.32 -14.539 1 85.31 62 TYR B O 1
ATOM 4484 N N . LEU B 1 63 ? -1.319 -14.344 -13.734 1 83.5 63 LEU B N 1
ATOM 4485 C CA . LEU B 1 63 ? 0.055 -14.164 -13.281 1 83.5 63 LEU B CA 1
ATOM 4486 C C . LEU B 1 63 ? 0.985 -13.883 -14.461 1 83.5 63 LEU B C 1
ATOM 4488 O O . LEU B 1 63 ? 1.878 -13.039 -14.359 1 83.5 63 LEU B O 1
ATOM 4492 N N . LEU B 1 64 ? 0.767 -14.578 -15.531 1 81.69 64 LEU B N 1
ATOM 4493 C CA . LEU B 1 64 ? 1.583 -14.375 -16.719 1 81.69 64 LEU B CA 1
ATOM 4494 C C . LEU B 1 64 ? 1.421 -12.953 -17.25 1 81.69 64 LEU B C 1
ATOM 4496 O O . LEU B 1 64 ? 2.404 -12.312 -17.625 1 81.69 64 LEU B O 1
ATOM 4500 N N . GLN B 1 65 ? 0.215 -12.5 -17.156 1 81.88 65 GLN B N 1
ATOM 4501 C CA . GLN B 1 65 ? -0.075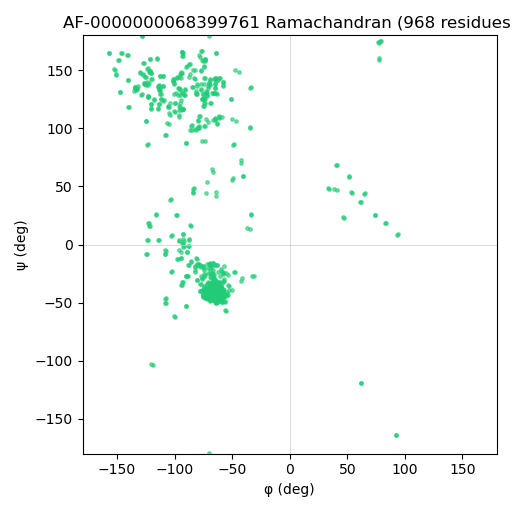 -11.148 -17.625 1 81.88 65 GLN B CA 1
ATOM 4502 C C . GLN B 1 65 ? 0.473 -10.102 -16.656 1 81.88 65 GLN B C 1
ATOM 4504 O O . GLN B 1 65 ? 1.022 -9.078 -17.078 1 81.88 65 GLN B O 1
ATOM 4509 N N . PHE B 1 66 ? 0.372 -10.383 -15.469 1 88.31 66 PHE B N 1
ATOM 4510 C CA . PHE B 1 66 ? 0.758 -9.438 -14.43 1 88.31 66 PHE B CA 1
ATOM 4511 C C . PHE B 1 66 ? 2.273 -9.367 -14.297 1 88.31 66 PHE B C 1
ATOM 4513 O O . PHE B 1 66 ? 2.822 -8.32 -13.945 1 88.31 66 PHE B O 1
ATOM 4520 N N . GLU B 1 67 ? 2.887 -10.43 -14.602 1 86.75 67 GLU B N 1
ATOM 4521 C CA . GLU B 1 67 ? 4.344 -10.438 -14.516 1 86.75 67 GLU B CA 1
ATOM 4522 C C . GLU B 1 67 ? 4.961 -9.414 -15.469 1 86.75 67 GLU B C 1
ATOM 4524 O O . GLU B 1 67 ? 5.906 -8.711 -15.102 1 86.75 67 GLU B O 1
ATOM 4529 N N . ASP B 1 68 ? 4.406 -9.391 -16.609 1 86.81 68 ASP B N 1
ATOM 4530 C CA . ASP B 1 68 ? 4.898 -8.414 -17.578 1 86.81 68 ASP B CA 1
ATOM 4531 C C . ASP B 1 68 ? 4.684 -6.988 -17.078 1 86.81 68 ASP B C 1
ATOM 4533 O O . ASP B 1 68 ? 5.574 -6.141 -17.188 1 86.81 68 ASP B O 1
ATOM 4537 N N . MET B 1 69 ? 3.543 -6.766 -16.562 1 92.44 69 MET B N 1
ATOM 4538 C CA . MET B 1 69 ? 3.219 -5.438 -16.047 1 92.44 69 MET B CA 1
ATOM 4539 C C . MET B 1 69 ? 4.141 -5.062 -14.898 1 92.44 69 MET B C 1
ATOM 4541 O O . MET B 1 69 ? 4.637 -3.936 -14.828 1 92.44 69 MET B O 1
ATOM 4545 N N . MET B 1 70 ? 4.406 -6.031 -14.055 1 91.12 70 MET B N 1
ATOM 4546 C CA . MET B 1 70 ? 5.23 -5.789 -12.875 1 91.12 70 MET B CA 1
ATOM 4547 C C . MET B 1 70 ? 6.68 -5.52 -13.273 1 91.12 70 MET B C 1
ATOM 4549 O O . MET B 1 70 ? 7.344 -4.672 -12.68 1 91.12 70 MET B O 1
ATOM 4553 N N . GLN B 1 71 ? 7.168 -6.227 -14.211 1 86.69 71 GLN B N 1
ATOM 4554 C CA . GLN B 1 71 ? 8.531 -6.023 -14.688 1 86.69 71 GLN B CA 1
ATOM 4555 C C . GLN B 1 71 ? 8.688 -4.641 -15.312 1 86.69 71 GLN B C 1
ATOM 4557 O O . GLN B 1 71 ? 9.688 -3.961 -15.078 1 86.69 71 GLN B O 1
ATOM 4562 N N . LEU B 1 72 ? 7.707 -4.332 -16.078 1 90.38 72 LEU B N 1
ATOM 4563 C CA . LEU B 1 72 ? 7.75 -3.01 -16.688 1 90.38 72 LEU B CA 1
ATOM 4564 C C . LEU B 1 72 ? 7.699 -1.915 -15.633 1 90.38 72 LEU B C 1
ATOM 4566 O O . LEU B 1 72 ? 8.438 -0.934 -15.711 1 90.38 72 LEU B O 1
ATOM 4570 N N . TYR B 1 73 ? 6.848 -2.051 -14.672 1 94.12 73 TYR B N 1
ATOM 4571 C CA . TYR B 1 73 ? 6.691 -1.027 -13.641 1 94.12 73 TYR B CA 1
ATOM 4572 C C . TYR B 1 73 ? 7.973 -0.876 -12.828 1 94.12 73 TYR B C 1
ATOM 4574 O O . TYR B 1 73 ? 8.273 0.212 -12.328 1 94.12 73 TYR B O 1
ATOM 4582 N N . SER B 1 74 ? 8.688 -1.955 -12.672 1 89.25 74 SER B N 1
ATOM 4583 C CA . SER B 1 74 ? 9.93 -1.9 -11.906 1 89.25 74 SER B CA 1
ATOM 4584 C C . SER B 1 74 ? 10.898 -0.883 -12.5 1 89.25 74 SER B C 1
ATOM 4586 O O . SER B 1 74 ? 11.734 -0.325 -11.789 1 89.25 74 SER B O 1
ATOM 4588 N N . LEU B 1 75 ? 10.758 -0.608 -13.758 1 90.56 75 LEU B N 1
ATOM 4589 C CA . LEU B 1 75 ? 11.617 0.349 -14.445 1 90.56 75 LEU B CA 1
ATOM 4590 C C . LEU B 1 75 ? 11.133 1.777 -14.219 1 90.56 75 LEU B C 1
ATOM 4592 O O . LEU B 1 75 ? 11.898 2.73 -14.383 1 90.56 75 LEU B O 1
ATOM 4596 N N . PHE B 1 76 ? 9.852 1.862 -13.805 1 93.25 76 PHE B N 1
ATOM 4597 C CA . PHE B 1 76 ? 9.281 3.201 -13.711 1 93.25 76 PHE B CA 1
ATOM 4598 C C . PHE B 1 76 ? 8.789 3.48 -12.297 1 93.25 76 PHE B C 1
ATOM 4600 O O . PHE B 1 76 ? 7.949 4.359 -12.094 1 93.25 76 PHE B O 1
ATOM 4607 N N . ASP B 1 77 ? 9.25 2.658 -11.367 1 89.44 77 ASP B N 1
ATOM 4608 C CA . ASP B 1 77 ? 8.969 2.904 -9.961 1 89.44 77 ASP B CA 1
ATOM 4609 C C . ASP B 1 77 ? 9.664 4.176 -9.477 1 89.44 77 ASP B C 1
ATOM 4611 O O . ASP B 1 77 ? 10.859 4.359 -9.695 1 89.44 77 ASP B O 1
ATOM 4615 N N . PRO B 1 78 ? 8.961 5.078 -8.82 1 86.88 78 PRO B N 1
ATOM 4616 C CA . PRO B 1 78 ? 9.555 6.34 -8.367 1 86.88 78 PRO B CA 1
ATOM 4617 C C . PRO B 1 78 ? 10.68 6.133 -7.352 1 86.88 78 PRO B C 1
ATOM 4619 O O . PRO B 1 78 ? 11.531 7.004 -7.184 1 86.88 78 PRO B O 1
ATOM 4622 N N . ILE B 1 79 ? 10.789 5.035 -6.742 1 77.94 79 ILE B N 1
ATOM 4623 C CA . ILE B 1 79 ? 11.766 4.789 -5.684 1 77.94 79 ILE B CA 1
ATOM 4624 C C . ILE B 1 79 ? 13.055 4.246 -6.289 1 77.94 79 ILE B C 1
ATOM 4626 O O . ILE B 1 79 ? 14.133 4.816 -6.09 1 77.94 79 ILE B O 1
ATOM 4630 N N . SER B 1 80 ? 12.961 3.195 -7.078 1 78.19 80 SER B N 1
ATOM 4631 C CA . SER B 1 80 ? 14.164 2.512 -7.547 1 78.19 80 SER B CA 1
ATOM 4632 C C . SER B 1 80 ? 14.203 2.451 -9.07 1 78.19 80 SER B C 1
ATOM 4634 O O . SER B 1 80 ? 15.133 1.884 -9.648 1 78.19 80 SER B O 1
ATOM 4636 N N . GLY B 1 81 ? 13.281 3.045 -9.688 1 81.06 81 GLY B N 1
ATOM 4637 C CA . GLY B 1 81 ? 13.172 2.904 -11.133 1 81.06 81 GLY B CA 1
ATOM 4638 C C . GLY B 1 81 ? 14.328 3.533 -11.883 1 81.06 81 GLY B C 1
ATOM 4639 O O . GLY B 1 81 ? 14.82 2.961 -12.852 1 81.06 81 GLY B O 1
ATOM 4640 N N . SER B 1 82 ? 14.727 4.645 -11.375 1 80.31 82 SER B N 1
ATOM 4641 C CA . SER B 1 82 ? 15.805 5.355 -12.055 1 80.31 82 SER B CA 1
ATOM 4642 C C . SER B 1 82 ? 17.094 4.547 -12.055 1 80.31 82 SER B C 1
ATOM 4644 O O . SER B 1 82 ? 17.797 4.48 -13.07 1 80.31 82 SER B O 1
ATOM 4646 N N . LYS B 1 83 ? 17.375 3.908 -10.977 1 77.06 83 LYS B N 1
ATOM 4647 C CA . LYS B 1 83 ? 18.578 3.088 -10.859 1 77.06 83 LYS B CA 1
ATOM 4648 C C . LYS B 1 83 ? 18.516 1.867 -11.773 1 77.06 83 LYS B C 1
ATOM 4650 O O . LYS B 1 83 ? 19.5 1.497 -12.406 1 77.06 83 LYS B O 1
ATOM 4655 N N . LYS B 1 84 ? 17.406 1.336 -11.867 1 80.81 84 LYS B N 1
ATOM 4656 C CA . LYS B 1 84 ? 17.234 0.141 -12.688 1 80.81 84 LYS B CA 1
ATOM 4657 C C . LYS B 1 84 ? 17.297 0.478 -14.172 1 80.81 84 LYS B C 1
ATOM 4659 O O . LYS B 1 84 ? 17.828 -0.309 -14.969 1 80.81 84 LYS B O 1
ATOM 4664 N N . LEU B 1 85 ? 16.734 1.616 -14.523 1 84.19 85 LEU B N 1
ATOM 4665 C CA . LEU B 1 85 ? 16.812 2.062 -15.906 1 84.19 85 LEU B CA 1
ATOM 4666 C C . LEU B 1 85 ? 18.25 2.312 -16.328 1 84.19 85 LEU B C 1
ATOM 4668 O O . LEU B 1 85 ? 18.656 1.988 -17.438 1 84.19 85 LEU B O 1
ATOM 4672 N N . GLU B 1 86 ? 19.016 2.838 -15.43 1 78.88 86 GLU B N 1
ATOM 4673 C CA . GLU B 1 86 ? 20.438 3.09 -15.695 1 78.88 86 GLU B CA 1
ATOM 4674 C C . GLU B 1 86 ? 21.203 1.783 -15.844 1 78.88 86 GLU B C 1
ATOM 4676 O O . GLU B 1 86 ? 22.109 1.679 -16.688 1 78.88 86 GLU B O 1
ATOM 4681 N N . GLN B 1 87 ? 20.844 0.859 -15.031 1 74.38 87 GLN B N 1
ATOM 4682 C CA . GLN B 1 87 ? 21.516 -0.433 -15.062 1 74.38 87 GLN B CA 1
ATOM 4683 C C . GLN B 1 87 ? 21.234 -1.176 -16.359 1 74.38 87 GLN B C 1
ATOM 4685 O O . GLN B 1 87 ? 22.078 -1.942 -16.844 1 74.38 87 GLN B O 1
ATOM 4690 N N . GLN B 1 88 ? 20.125 -0.95 -16.938 1 77.38 88 GLN B N 1
ATOM 4691 C CA . GLN B 1 88 ? 19.734 -1.65 -18.156 1 77.38 88 GLN B CA 1
ATOM 4692 C C . GLN B 1 88 ? 20.297 -0.945 -19.391 1 77.38 88 GLN B C 1
ATOM 4694 O O . GLN B 1 88 ? 20.438 -1.561 -20.453 1 77.38 88 GLN B O 1
ATOM 4699 N N . GLY B 1 89 ? 20.75 0.258 -19.234 1 77.75 89 GLY B N 1
ATOM 4700 C CA . GLY B 1 89 ? 21.312 1.007 -20.328 1 77.75 89 GLY B CA 1
ATOM 4701 C C . GLY B 1 89 ? 20.406 1.09 -21.547 1 77.75 89 GLY B C 1
ATOM 4702 O O . GLY B 1 89 ? 20.844 0.927 -22.672 1 77.75 89 GLY B O 1
ATOM 4703 N N . LEU B 1 90 ? 19.156 1.362 -21.359 1 82.25 90 LEU B N 1
ATOM 4704 C CA . LEU B 1 90 ? 18.188 1.4 -22.438 1 82.25 90 LEU B CA 1
ATOM 4705 C C . LEU B 1 90 ? 18.203 2.752 -23.141 1 82.25 90 LEU B C 1
ATOM 4707 O O . LEU B 1 90 ? 18.562 3.766 -22.547 1 82.25 90 LEU B O 1
ATOM 4711 N N . THR B 1 91 ? 17.875 2.703 -24.406 1 87.19 91 THR B N 1
ATOM 4712 C CA . THR B 1 91 ? 17.734 3.934 -25.172 1 87.19 91 THR B CA 1
ATOM 4713 C C . THR B 1 91 ? 16.453 4.668 -24.797 1 87.19 91 THR B C 1
ATOM 4715 O O . THR B 1 91 ? 15.516 4.062 -24.25 1 87.19 91 THR B O 1
ATOM 4718 N N . SER B 1 92 ? 16.375 5.945 -25.078 1 87.31 92 SER B N 1
ATOM 4719 C CA . SER B 1 92 ? 15.203 6.758 -24.75 1 87.31 92 SER B CA 1
ATOM 4720 C C . SER B 1 92 ? 13.969 6.27 -25.5 1 87.31 92 SER B C 1
ATOM 4722 O O . SER B 1 92 ? 12.867 6.277 -24.953 1 87.31 92 SER B O 1
ATOM 4724 N N . GLU B 1 93 ? 14.156 5.852 -26.703 1 91.12 93 GLU B N 1
ATOM 4725 C CA . GLU B 1 93 ? 13.039 5.367 -27.5 1 91.12 93 GLU B CA 1
ATOM 4726 C C . GLU B 1 93 ? 12.477 4.066 -26.938 1 91.12 93 GLU B C 1
ATOM 4728 O O . GLU B 1 93 ? 11.258 3.885 -26.891 1 91.12 93 GLU B O 1
ATOM 4733 N N . LYS B 1 94 ? 13.352 3.23 -26.516 1 91.69 94 LYS B N 1
ATOM 4734 C CA . LYS B 1 94 ? 12.914 1.964 -25.938 1 91.69 94 LYS B CA 1
ATOM 4735 C C . LYS B 1 94 ? 12.234 2.182 -24.578 1 91.69 94 LYS B C 1
ATOM 4737 O O . LYS B 1 94 ? 11.281 1.479 -24.234 1 91.69 94 LYS B O 1
ATOM 4742 N N . THR B 1 95 ? 12.766 3.096 -23.891 1 92.31 95 THR B N 1
ATOM 4743 C CA . THR B 1 95 ? 12.164 3.432 -22.609 1 92.31 95 THR B CA 1
ATOM 4744 C C . THR B 1 95 ? 10.742 3.953 -22.797 1 92.31 95 THR B C 1
ATOM 4746 O O . THR B 1 95 ? 9.836 3.607 -22.031 1 92.31 95 THR B O 1
ATOM 4749 N N . ASP B 1 96 ? 10.586 4.766 -23.844 1 93.12 96 ASP B N 1
ATOM 4750 C CA . ASP B 1 96 ? 9.258 5.293 -24.156 1 93.12 96 ASP B CA 1
ATOM 4751 C C . ASP B 1 96 ? 8.297 4.168 -24.531 1 93.12 96 ASP B C 1
ATOM 4753 O O . ASP B 1 96 ? 7.125 4.199 -24.172 1 93.12 96 ASP B O 1
ATOM 4757 N N . GLU B 1 97 ? 8.766 3.252 -25.234 1 94.31 97 GLU B N 1
ATOM 4758 C CA . GLU B 1 97 ? 7.953 2.105 -25.625 1 94.31 97 GLU B CA 1
ATOM 4759 C C . GLU B 1 97 ? 7.531 1.29 -24.406 1 94.31 97 GLU B C 1
ATOM 4761 O O . GLU B 1 97 ? 6.387 0.845 -24.328 1 94.31 97 GLU B O 1
ATOM 4766 N N . PHE B 1 98 ? 8.445 1.107 -23.516 1 93.19 98 PHE B N 1
ATOM 4767 C CA . PHE B 1 98 ? 8.164 0.349 -22.297 1 93.19 98 PHE B CA 1
ATOM 4768 C C . PHE B 1 98 ? 7.141 1.078 -21.438 1 93.19 98 PHE B C 1
ATOM 4770 O O . PHE B 1 98 ? 6.289 0.447 -20.797 1 93.19 98 PHE B O 1
ATOM 4777 N N . GLU B 1 99 ? 7.238 2.365 -21.469 1 94.69 99 GLU B N 1
ATOM 4778 C CA . GLU B 1 99 ? 6.281 3.166 -20.703 1 94.69 99 GLU B CA 1
ATOM 4779 C C . GLU B 1 99 ? 4.867 2.994 -21.25 1 94.69 99 GLU B C 1
ATOM 4781 O O . GLU B 1 99 ? 3.916 2.832 -20.484 1 94.69 99 GLU B O 1
ATOM 4786 N N . GLN B 1 100 ? 4.766 3.072 -22.516 1 95.88 100 GLN B N 1
ATOM 4787 C CA . GLN B 1 100 ? 3.461 2.949 -23.156 1 95.88 100 GLN B CA 1
ATOM 4788 C C . GLN B 1 100 ? 2.895 1.542 -22.984 1 95.88 100 GLN B C 1
ATOM 4790 O O . GLN B 1 100 ? 1.687 1.368 -22.828 1 95.88 100 GLN B O 1
ATOM 4795 N N . ASN B 1 101 ? 3.736 0.595 -23.031 1 94.75 101 ASN B N 1
ATOM 4796 C CA . ASN B 1 101 ? 3.314 -0.783 -22.797 1 94.75 101 ASN B CA 1
ATOM 4797 C C . ASN B 1 101 ? 2.803 -0.984 -21.375 1 94.75 101 ASN B C 1
ATOM 4799 O O . ASN B 1 101 ? 1.827 -1.704 -21.156 1 94.75 101 ASN B O 1
ATOM 4803 N N . PHE B 1 102 ? 3.521 -0.365 -20.484 1 94.94 102 PHE B N 1
ATOM 4804 C CA . PHE B 1 102 ? 3.08 -0.453 -19.094 1 94.94 102 PHE B CA 1
ATOM 4805 C C . PHE B 1 102 ? 1.678 0.121 -18.938 1 94.94 102 PHE B C 1
ATOM 4807 O O . PHE B 1 102 ? 0.822 -0.487 -18.297 1 94.94 102 PHE B O 1
ATOM 4814 N N . LEU B 1 103 ? 1.469 1.321 -19.516 1 96.25 103 LEU B N 1
ATOM 4815 C CA . LEU B 1 103 ? 0.166 1.969 -19.422 1 96.25 103 LEU B CA 1
ATOM 4816 C C . LEU B 1 103 ? -0.925 1.1 -20.031 1 96.25 103 LEU B C 1
ATOM 4818 O O . LEU B 1 103 ? -2.035 1.02 -19.5 1 96.25 103 LEU B O 1
ATOM 4822 N N . THR B 1 104 ? -0.619 0.466 -21.078 1 95.31 104 THR B N 1
ATOM 4823 C CA . THR B 1 104 ? -1.582 -0.42 -21.719 1 95.31 104 THR B CA 1
ATOM 4824 C C . THR B 1 104 ? -1.993 -1.547 -20.766 1 95.31 104 THR B C 1
ATOM 4826 O O . THR B 1 104 ? -3.182 -1.839 -20.625 1 95.31 104 THR B O 1
ATOM 4829 N N . HIS B 1 105 ? -0.984 -2.162 -20.156 1 93 105 HIS B N 1
ATOM 4830 C CA . HIS B 1 105 ? -1.272 -3.223 -19.203 1 93 105 HIS B CA 1
ATOM 4831 C C . HIS B 1 105 ? -2.047 -2.684 -18 1 93 105 HIS B C 1
ATOM 4833 O O . HIS B 1 105 ? -2.969 -3.338 -17.5 1 93 105 HIS B O 1
ATOM 4839 N N . LEU B 1 106 ? -1.64 -1.53 -17.547 1 94.62 106 LEU B N 1
ATOM 4840 C CA . LEU B 1 106 ? -2.285 -0.936 -16.375 1 94.62 106 LEU B CA 1
ATOM 4841 C C . LEU B 1 106 ? -3.766 -0.682 -16.641 1 94.62 106 LEU B C 1
ATOM 4843 O O . LEU B 1 106 ? -4.621 -1.04 -15.836 1 94.62 106 LEU B O 1
ATOM 4847 N N . PHE B 1 107 ? -4.098 -0.093 -17.766 1 94.12 107 PHE B N 1
ATOM 4848 C CA . PHE B 1 107 ? -5.48 0.243 -18.094 1 94.12 107 PHE B CA 1
ATOM 4849 C C . PHE B 1 107 ? -6.312 -1.02 -18.281 1 94.12 107 PHE B C 1
ATOM 4851 O O . PHE B 1 107 ? -7.5 -1.045 -17.953 1 94.12 107 PHE B O 1
ATOM 4858 N N . GLN B 1 108 ? -5.703 -2.029 -18.766 1 90.19 108 GLN B N 1
ATOM 4859 C CA . GLN B 1 108 ? -6.395 -3.307 -18.906 1 90.19 108 GLN B CA 1
ATOM 4860 C C . GLN B 1 108 ? -6.746 -3.895 -17.547 1 90.19 108 GLN B C 1
ATOM 4862 O O . GLN B 1 108 ? -7.855 -4.402 -17.359 1 90.19 108 GLN B O 1
ATOM 4867 N N . VAL B 1 109 ? -5.789 -3.832 -16.734 1 90.06 109 VAL B N 1
ATOM 4868 C CA . VAL B 1 109 ? -6 -4.371 -15.391 1 90.06 109 VAL B CA 1
ATOM 4869 C C . VAL B 1 109 ? -7.055 -3.545 -14.656 1 90.06 109 VAL B C 1
ATOM 4871 O O . VAL B 1 109 ? -7.867 -4.09 -13.914 1 90.06 109 VAL B O 1
ATOM 4874 N N . MET B 1 110 ? -7.02 -2.221 -14.852 1 91.75 110 MET B N 1
ATOM 4875 C CA . MET B 1 110 ? -8.016 -1.351 -14.234 1 91.75 110 MET B CA 1
ATOM 4876 C C . MET B 1 110 ? -9.422 -1.702 -14.711 1 91.75 110 MET B C 1
ATOM 4878 O O . MET B 1 110 ? -10.344 -1.791 -13.898 1 91.75 110 MET B O 1
ATOM 4882 N N . LYS B 1 111 ? -9.523 -1.927 -15.898 1 86.56 111 LYS B N 1
ATOM 4883 C CA . LYS B 1 111 ? -10.82 -2.281 -16.484 1 86.56 111 LYS B CA 1
ATOM 4884 C C . LYS B 1 111 ? -11.312 -3.625 -15.945 1 86.56 111 LYS B C 1
ATOM 4886 O O . LYS B 1 111 ? -12.477 -3.768 -15.586 1 86.56 111 LYS B O 1
ATOM 4891 N N . LYS B 1 112 ? -10.43 -4.527 -15.852 1 82.75 112 LYS B N 1
ATOM 4892 C CA . LYS B 1 112 ? -10.781 -5.863 -15.375 1 82.75 112 LYS B CA 1
ATOM 4893 C C . LYS B 1 112 ? -11.156 -5.84 -13.898 1 82.75 112 LYS B C 1
ATOM 4895 O O . LYS B 1 112 ? -11.93 -6.68 -13.438 1 82.75 112 LYS B O 1
ATOM 4900 N N . SER B 1 113 ? -10.57 -4.895 -13.219 1 84.38 113 SER B N 1
ATOM 4901 C CA . SER B 1 113 ? -10.867 -4.758 -11.797 1 84.38 113 SER B CA 1
ATOM 4902 C C . SER B 1 113 ? -12.094 -3.875 -11.578 1 84.38 113 SER B C 1
ATOM 4904 O O . SER B 1 113 ? -12.398 -3.496 -10.445 1 84.38 113 SER B O 1
ATOM 4906 N N . ASN B 1 114 ? -12.734 -3.447 -12.68 1 82.31 114 ASN B N 1
ATOM 4907 C CA . ASN B 1 114 ? -13.984 -2.693 -12.656 1 82.31 114 ASN B CA 1
ATOM 4908 C C . ASN B 1 114 ? -13.758 -1.248 -12.219 1 82.31 114 ASN B C 1
ATOM 4910 O O . ASN B 1 114 ? -14.602 -0.66 -11.539 1 82.31 114 ASN B O 1
ATOM 4914 N N . PHE B 1 115 ? -12.586 -0.803 -12.445 1 89.06 115 PHE B N 1
ATOM 4915 C CA . PHE B 1 115 ? -12.344 0.621 -12.25 1 89.06 115 PHE B CA 1
ATOM 4916 C C . PHE B 1 115 ? -12.773 1.417 -13.477 1 89.06 115 PHE B C 1
ATOM 4918 O O . PHE B 1 115 ? -12.617 0.955 -14.609 1 89.06 115 PHE B O 1
ATOM 4925 N N . LYS B 1 116 ? -13.305 2.568 -13.242 1 89.38 116 LYS B N 1
ATOM 4926 C CA . LYS B 1 116 ? -13.688 3.48 -14.312 1 89.38 116 LYS B CA 1
ATOM 4927 C C . LYS B 1 116 ? -12.984 4.828 -14.164 1 89.38 116 LYS B C 1
ATOM 4929 O O . LYS B 1 116 ? -12.688 5.258 -13.047 1 89.38 116 LYS B O 1
ATOM 4934 N N . ILE B 1 117 ? -12.75 5.406 -15.289 1 92.44 117 ILE B N 1
ATOM 4935 C CA . ILE B 1 117 ? -12.133 6.73 -15.266 1 92.44 117 ILE B CA 1
ATOM 4936 C C . ILE B 1 117 ? -13.172 7.77 -14.852 1 92.44 117 ILE B C 1
ATOM 4938 O O . ILE B 1 117 ? -14.297 7.77 -15.359 1 92.44 117 ILE B O 1
ATOM 4942 N N . ALA B 1 118 ? -12.836 8.57 -13.914 1 89.94 118 ALA B N 1
ATOM 4943 C CA . ALA B 1 118 ? -13.727 9.633 -13.477 1 89.94 118 ALA B CA 1
ATOM 4944 C C . ALA B 1 118 ? -13.922 10.672 -14.586 1 89.94 118 ALA B C 1
ATOM 4946 O O . ALA B 1 118 ? -12.945 11.172 -15.156 1 89.94 118 ALA B O 1
ATOM 4947 N N . THR B 1 119 ? -15.125 11.016 -14.883 1 88.5 119 THR B N 1
ATOM 4948 C CA . THR B 1 119 ? -15.445 11.977 -15.93 1 88.5 119 THR B CA 1
ATOM 4949 C C . THR B 1 119 ? -15.57 13.383 -15.344 1 88.5 119 THR B C 1
ATOM 4951 O O . THR B 1 119 ? -15.672 13.547 -14.133 1 88.5 119 THR B O 1
ATOM 4954 N N . ASP B 1 120 ? -15.547 14.352 -16.25 1 87.44 120 ASP B N 1
ATOM 4955 C CA . ASP B 1 120 ? -15.695 15.742 -15.82 1 87.44 120 ASP B CA 1
ATOM 4956 C C . ASP B 1 120 ? -17.047 15.969 -15.148 1 87.44 120 ASP B C 1
ATOM 4958 O O . ASP B 1 120 ? -17.141 16.703 -14.164 1 87.44 120 ASP B O 1
ATOM 4962 N N . ASP B 1 121 ? -18.031 15.336 -15.68 1 81.75 121 ASP B N 1
ATOM 4963 C CA . ASP B 1 121 ? -19.375 15.484 -15.125 1 81.75 121 ASP B CA 1
ATOM 4964 C C . ASP B 1 121 ? -19.438 14.945 -13.695 1 81.75 121 ASP B C 1
ATOM 4966 O O . ASP B 1 121 ? -20.031 15.578 -12.82 1 81.75 121 ASP B O 1
ATOM 4970 N N . GLU B 1 122 ? -18.859 13.875 -13.5 1 81.88 122 GLU B N 1
ATOM 4971 C CA . GLU B 1 122 ? -18.844 13.281 -12.164 1 81.88 122 GLU B CA 1
ATOM 4972 C C . GLU B 1 122 ? -18.047 14.148 -11.188 1 81.88 122 GLU B C 1
ATOM 4974 O O . GLU B 1 122 ? -18.453 14.312 -10.031 1 81.88 122 GLU B O 1
ATOM 4979 N N . ILE B 1 123 ? -16.984 14.641 -11.656 1 83.62 123 ILE B N 1
ATOM 4980 C CA . ILE B 1 123 ? -16.125 15.461 -10.812 1 83.62 123 ILE B CA 1
ATOM 4981 C C . ILE B 1 123 ? -16.844 16.766 -10.445 1 83.62 123 ILE B C 1
ATOM 4983 O O . ILE B 1 123 ? -16.781 17.219 -9.297 1 83.62 123 ILE B O 1
ATOM 4987 N N . ASN B 1 124 ? -17.516 17.312 -11.391 1 81.5 124 ASN B N 1
ATOM 4988 C CA . ASN B 1 124 ? -18.25 18.547 -11.141 1 81.5 124 ASN B CA 1
ATOM 4989 C C . ASN B 1 124 ? -19.375 18.328 -10.125 1 81.5 124 ASN B C 1
ATOM 4991 O O . ASN B 1 124 ? -19.609 19.172 -9.266 1 81.5 124 ASN B O 1
ATOM 4995 N N . VAL B 1 125 ? -19.984 17.234 -10.258 1 74.88 125 VAL B N 1
ATOM 4996 C CA . VAL B 1 125 ? -21.047 16.891 -9.312 1 74.88 125 VAL B CA 1
ATOM 4997 C C . VAL B 1 125 ? -20.453 16.672 -7.926 1 74.88 125 VAL B C 1
ATOM 4999 O O . VAL B 1 125 ? -21.016 17.109 -6.918 1 74.88 125 VAL B O 1
ATOM 5002 N N . ALA B 1 126 ? -19.375 16.062 -7.879 1 76.12 126 ALA B N 1
ATOM 5003 C CA . ALA B 1 126 ? -18.703 15.758 -6.613 1 76.12 126 ALA B CA 1
ATOM 5004 C C . ALA B 1 126 ? -18.25 17.031 -5.91 1 76.12 126 ALA B C 1
ATOM 5006 O O . ALA B 1 126 ? -18.406 17.172 -4.695 1 76.12 126 ALA B O 1
ATOM 5007 N N . LEU B 1 127 ? -17.812 17.969 -6.723 1 73.5 127 LEU B N 1
ATOM 5008 C CA . LEU B 1 127 ? -17.203 19.172 -6.156 1 73.5 127 LEU B CA 1
ATOM 5009 C C . LEU B 1 127 ? -18.25 20.266 -5.965 1 73.5 127 LEU B C 1
ATOM 5011 O O . LEU B 1 127 ? -17.906 21.375 -5.539 1 73.5 127 LEU B O 1
ATOM 5015 N N . SER B 1 128 ? -19.453 20.016 -6.34 1 70.06 128 SER B N 1
ATOM 5016 C CA . SER B 1 128 ? -20.5 21.016 -6.211 1 70.06 128 SER B CA 1
ATOM 5017 C C . SER B 1 128 ? -20.859 21.266 -4.746 1 70.06 128 SER B C 1
ATOM 5019 O O . SER B 1 128 ? -21.391 22.312 -4.398 1 70.06 128 SER B O 1
ATOM 5021 N N . GLY B 1 129 ? -20.422 20.344 -3.926 1 63.78 129 GLY B N 1
ATOM 5022 C CA . GLY B 1 129 ? -20.75 20.516 -2.52 1 63.78 129 GLY B CA 1
ATOM 5023 C C . GLY B 1 129 ? -19.547 20.453 -1.609 1 63.78 129 GLY B C 1
ATOM 5024 O O . GLY B 1 129 ? -18.438 20.141 -2.059 1 63.78 129 GLY B O 1
ATOM 5025 N N . GLN B 1 130 ? -19.781 21.141 -0.378 1 66.31 130 GLN B N 1
ATOM 5026 C CA . GLN B 1 130 ? -18.734 21.078 0.629 1 66.31 130 GLN B CA 1
ATOM 5027 C C . GLN B 1 130 ? -19.078 20.062 1.716 1 66.31 130 GLN B C 1
ATOM 5029 O O . GLN B 1 130 ? -20.25 19.844 2.029 1 66.31 130 GLN B O 1
ATOM 5034 N N . TYR B 1 131 ? -18.141 19.391 2.123 1 66.62 131 TYR B N 1
ATOM 5035 C CA . TYR B 1 131 ? -18.328 18.406 3.184 1 66.62 131 TYR B CA 1
ATOM 5036 C C . TYR B 1 131 ? -17.453 18.719 4.391 1 66.62 131 TYR B C 1
ATOM 5038 O O . TYR B 1 131 ? -17.641 19.75 5.039 1 66.62 131 TYR B O 1
ATOM 5046 N N . LEU B 1 132 ? -16.391 18.047 4.586 1 60.62 132 LEU B N 1
ATOM 5047 C CA . LEU B 1 132 ? -15.578 18.25 5.777 1 60.62 132 LEU B CA 1
ATOM 5048 C C . LEU B 1 132 ? -14.469 19.266 5.508 1 60.62 132 LEU B C 1
ATOM 5050 O O . LEU B 1 132 ? -14.117 20.047 6.391 1 60.62 132 LEU B O 1
ATOM 5054 N N . LEU B 1 133 ? -14.055 19.219 4.27 1 59.78 133 LEU B N 1
ATOM 5055 C CA . LEU B 1 133 ? -12.922 20.078 3.932 1 59.78 133 LEU B CA 1
ATOM 5056 C C . LEU B 1 133 ? -13.375 21.234 3.059 1 59.78 133 LEU B C 1
ATOM 5058 O O . LEU B 1 133 ? -13.867 21.031 1.95 1 59.78 133 LEU B O 1
ATOM 5062 N N . ASN B 1 134 ? -13.641 22.234 3.623 1 61.62 134 ASN B N 1
ATOM 5063 C CA . ASN B 1 134 ? -14.047 23.422 2.867 1 61.62 134 ASN B CA 1
ATOM 5064 C C . ASN B 1 134 ? -12.844 24.203 2.359 1 61.62 134 ASN B C 1
ATOM 5066 O O . ASN B 1 134 ? -12.688 25.391 2.686 1 61.62 134 ASN B O 1
ATOM 5070 N N . LEU B 1 135 ? -11.844 23.469 1.81 1 63.31 135 LEU B N 1
ATOM 5071 C CA . LEU B 1 135 ? -10.648 24.125 1.295 1 63.31 135 LEU B CA 1
ATOM 5072 C C . LEU B 1 135 ? -10.461 23.828 -0.19 1 63.31 135 LEU B C 1
ATOM 5074 O O . LEU B 1 135 ? -10.594 22.688 -0.62 1 63.31 135 LEU B O 1
ATOM 5078 N N . PRO B 1 136 ? -10.516 24.906 -0.9 1 64 136 PRO B N 1
ATOM 5079 C CA . PRO B 1 136 ? -10.25 24.641 -2.314 1 64 136 PRO B CA 1
ATOM 5080 C C . PRO B 1 136 ? -8.859 24.062 -2.559 1 64 136 PRO B C 1
ATOM 5082 O O . PRO B 1 136 ? -7.859 24.688 -2.186 1 64 136 PRO B O 1
ATOM 5085 N N . ILE B 1 137 ? -8.711 22.922 -2.898 1 74.44 137 ILE B N 1
ATOM 5086 C CA . ILE B 1 137 ? -7.438 22.297 -3.221 1 74.44 137 ILE B CA 1
ATOM 5087 C C . ILE B 1 137 ? -7.199 22.359 -4.727 1 74.44 137 ILE B C 1
ATOM 5089 O O . ILE B 1 137 ? -8.07 21.984 -5.516 1 74.44 137 ILE B O 1
ATOM 5093 N N . ILE B 1 138 ? -6.152 23.094 -5.102 1 75.06 138 ILE B N 1
ATOM 5094 C CA . ILE B 1 138 ? -5.82 23.203 -6.516 1 75.06 138 ILE B CA 1
ATOM 5095 C C . ILE B 1 138 ? -4.523 22.438 -6.797 1 75.06 138 ILE B C 1
ATOM 5097 O O . ILE B 1 138 ? -3.631 22.375 -5.949 1 75.06 138 ILE B O 1
ATOM 5101 N N . VAL B 1 139 ? -4.512 21.875 -7.949 1 81.88 139 VAL B N 1
ATOM 5102 C CA . VAL B 1 139 ? -3.342 21.109 -8.383 1 81.88 139 VAL B CA 1
ATOM 5103 C C . VAL B 1 139 ? -2.309 22.047 -8.992 1 81.88 139 VAL B C 1
ATOM 5105 O O . VAL B 1 139 ? -2.662 22.984 -9.711 1 81.88 139 VAL B O 1
ATOM 5108 N N . ASP B 1 140 ? -1.061 21.812 -8.594 1 83.81 140 ASP B N 1
ATOM 5109 C CA . ASP B 1 140 ? 0.031 22.5 -9.273 1 83.81 140 ASP B CA 1
ATOM 5110 C C . ASP B 1 140 ? 0.364 21.828 -10.602 1 83.81 140 ASP B C 1
ATOM 5112 O O . ASP B 1 140 ? 1.155 20.891 -10.648 1 83.81 140 ASP B O 1
ATOM 5116 N N . GLU B 1 141 ? -0.101 22.391 -11.656 1 85.88 141 GLU B N 1
ATOM 5117 C CA . GLU B 1 141 ? -0.004 21.766 -12.969 1 85.88 141 GLU B CA 1
ATOM 5118 C C . GLU B 1 141 ? 1.437 21.766 -13.477 1 85.88 141 GLU B C 1
ATOM 5120 O O . GLU B 1 141 ? 1.81 20.922 -14.297 1 85.88 141 GLU B O 1
ATOM 5125 N N . PHE B 1 142 ? 2.25 22.594 -12.969 1 84.94 142 PHE B N 1
ATOM 5126 C CA . PHE B 1 142 ? 3.617 22.719 -13.453 1 84.94 142 PHE B CA 1
ATOM 5127 C C . PHE B 1 142 ? 4.496 21.609 -12.891 1 84.94 142 PHE B C 1
ATOM 5129 O O . PHE B 1 142 ? 5.578 21.344 -13.414 1 84.94 142 PHE B O 1
ATOM 5136 N N . LYS B 1 143 ? 3.994 21.062 -11.938 1 89.56 143 LYS B N 1
ATOM 5137 C CA . LYS B 1 143 ? 4.785 20 -11.312 1 89.56 143 LYS B CA 1
ATOM 5138 C C . LYS B 1 143 ? 4.43 18.641 -11.891 1 89.56 143 LYS B C 1
ATOM 5140 O O . LYS B 1 143 ? 5.031 17.625 -11.523 1 89.56 143 LYS B O 1
ATOM 5145 N N . LEU B 1 144 ? 3.512 18.656 -12.828 1 93.06 144 LEU B N 1
ATOM 5146 C CA . LEU B 1 144 ? 3.064 17.391 -13.406 1 93.06 144 LEU B CA 1
ATOM 5147 C C . LEU B 1 144 ? 3.482 17.266 -14.867 1 93.06 144 LEU B C 1
ATOM 5149 O O . LEU B 1 144 ? 3.545 18.281 -15.578 1 93.06 144 LEU B O 1
ATOM 5153 N N . ASP B 1 145 ? 3.785 16.094 -15.242 1 93.25 145 ASP B N 1
ATOM 5154 C CA . ASP B 1 145 ? 4.117 15.797 -16.625 1 93.25 145 ASP B CA 1
ATOM 5155 C C . ASP B 1 145 ? 2.865 15.797 -17.5 1 93.25 145 ASP B C 1
ATOM 5157 O O . ASP B 1 145 ? 1.789 15.391 -17.062 1 93.25 145 ASP B O 1
ATOM 5161 N N . ASN B 1 146 ? 2.98 16.297 -18.781 1 93 146 ASN B N 1
ATOM 5162 C CA . ASN B 1 146 ? 1.843 16.312 -19.703 1 93 146 ASN B CA 1
ATOM 5163 C C . ASN B 1 146 ? 2.137 15.547 -20.984 1 93 146 ASN B C 1
ATOM 5165 O O . ASN B 1 146 ? 1.424 15.695 -21.984 1 93 146 ASN B O 1
ATOM 5169 N N . ILE B 1 147 ? 3.098 14.734 -20.953 1 92.75 147 ILE B N 1
ATOM 5170 C CA . ILE B 1 147 ? 3.502 14.055 -22.188 1 92.75 147 ILE B CA 1
ATOM 5171 C C . ILE B 1 147 ? 3.086 12.586 -22.125 1 92.75 147 ILE B C 1
ATOM 5173 O O . ILE B 1 147 ? 2.52 12.055 -23.078 1 92.75 147 ILE B O 1
ATOM 5177 N N . LEU B 1 148 ? 3.369 11.961 -21 1 94.5 148 LEU B N 1
ATOM 5178 C CA . LEU B 1 148 ? 3.191 10.516 -20.844 1 94.5 148 LEU B CA 1
ATOM 5179 C C . LEU B 1 148 ? 1.756 10.109 -21.172 1 94.5 148 LEU B C 1
ATOM 5181 O O . LEU B 1 148 ? 1.521 9.281 -22.047 1 94.5 148 LEU B O 1
ATOM 5185 N N . LEU B 1 149 ? 0.801 10.688 -20.484 1 95.25 149 LEU B N 1
ATOM 5186 C CA . LEU B 1 149 ? -0.598 10.289 -20.609 1 95.25 149 LEU B CA 1
ATOM 5187 C C . LEU B 1 149 ? -1.186 10.797 -21.922 1 95.25 149 LEU B C 1
ATOM 5189 O O . LEU B 1 149 ? -2.031 10.133 -22.531 1 95.25 149 LEU B O 1
ATOM 5193 N N . LYS B 1 150 ? -0.757 11.969 -22.312 1 94.62 150 LYS B N 1
ATOM 5194 C CA . LYS B 1 150 ? -1.211 12.508 -23.594 1 94.62 150 LYS B CA 1
ATOM 5195 C C . LYS B 1 150 ? -0.839 11.578 -24.734 1 94.62 150 LYS B C 1
ATOM 5197 O O . LYS B 1 150 ? -1.667 11.289 -25.609 1 94.62 150 LYS B O 1
ATOM 5202 N N . LYS B 1 151 ? 0.397 11.156 -24.766 1 94.69 151 LYS B N 1
ATOM 5203 C CA . LYS B 1 151 ? 0.866 10.242 -25.797 1 94.69 151 LYS B CA 1
ATOM 5204 C C . LYS B 1 151 ? 0.044 8.953 -25.797 1 94.69 151 LYS B C 1
ATOM 5206 O O . LYS B 1 151 ? -0.29 8.43 -26.859 1 94.69 151 LYS B O 1
ATOM 5211 N N . TYR B 1 152 ? -0.269 8.445 -24.688 1 96 152 TYR B N 1
ATOM 5212 C CA . TYR B 1 152 ? -1.031 7.211 -24.578 1 96 152 TYR B CA 1
ATOM 5213 C C . TYR B 1 152 ? -2.434 7.383 -25.156 1 96 152 TYR B C 1
ATOM 5215 O O . TYR B 1 152 ? -2.898 6.547 -25.938 1 96 152 TYR B O 1
ATOM 5223 N N . PHE B 1 153 ? -3.135 8.406 -24.766 1 94.81 153 PHE B N 1
ATOM 5224 C CA . PHE B 1 153 ? -4.527 8.586 -25.156 1 94.81 153 PHE B CA 1
ATOM 5225 C C . PHE B 1 153 ? -4.629 9.023 -26.609 1 94.81 153 PHE B C 1
ATOM 5227 O O . PHE B 1 153 ? -5.676 8.859 -27.25 1 94.81 153 PHE B O 1
ATOM 5234 N N . ASP B 1 154 ? -3.568 9.57 -27.109 1 93.44 154 ASP B N 1
ATOM 5235 C CA . ASP B 1 154 ? -3.525 9.836 -28.547 1 93.44 154 ASP B CA 1
ATOM 5236 C C . ASP B 1 154 ? -3.506 8.531 -29.344 1 93.44 154 ASP B C 1
ATOM 5238 O O . ASP B 1 154 ? -4.129 8.438 -30.406 1 93.44 154 ASP B O 1
ATOM 5242 N N . ALA B 1 155 ? -2.801 7.566 -28.844 1 93.69 155 ALA B N 1
ATOM 5243 C CA . ALA B 1 155 ? -2.693 6.266 -29.5 1 93.69 155 ALA B CA 1
ATOM 5244 C C . ALA B 1 155 ? -3.916 5.402 -29.203 1 93.69 155 ALA B C 1
ATOM 5246 O O . ALA B 1 155 ? -4.262 4.52 -30 1 93.69 155 ALA B O 1
ATOM 5247 N N . HIS B 1 156 ? -4.496 5.633 -28 1 93.19 156 HIS B N 1
ATOM 5248 C CA . HIS B 1 156 ? -5.664 4.867 -27.578 1 93.19 156 HIS B CA 1
ATOM 5249 C C . HIS B 1 156 ? -6.836 5.785 -27.234 1 93.19 156 HIS B C 1
ATOM 5251 O O . HIS B 1 156 ? -7.121 6.031 -26.062 1 93.19 156 HIS B O 1
ATOM 5257 N N . PRO B 1 157 ? -7.594 6.145 -28.203 1 89.06 157 PRO B N 1
ATOM 5258 C CA . PRO B 1 157 ? -8.688 7.09 -27.953 1 89.06 157 PRO B CA 1
ATOM 5259 C C . PRO B 1 157 ? -9.734 6.547 -27 1 89.06 157 PRO B C 1
ATOM 5261 O O . PRO B 1 157 ? -10.055 5.355 -27.031 1 89.06 157 PRO B O 1
ATOM 5264 N N . TYR B 1 158 ? -10.031 7.301 -26.047 1 87.44 158 TYR B N 1
ATOM 5265 C CA . TYR B 1 158 ? -11.016 6.977 -25.031 1 87.44 158 TYR B CA 1
ATOM 5266 C C . TYR B 1 158 ? -12.148 7.996 -25.016 1 87.44 158 TYR B C 1
ATOM 5268 O O . TYR B 1 158 ? -11.922 9.188 -25.234 1 87.44 158 TYR B O 1
ATOM 5276 N N . ASN B 1 159 ? -13.344 7.523 -24.797 1 84.31 159 ASN B N 1
ATOM 5277 C CA . ASN B 1 159 ? -14.492 8.414 -24.781 1 84.31 159 ASN B CA 1
ATOM 5278 C C . ASN B 1 159 ? -14.641 9.133 -23.453 1 84.31 159 ASN B C 1
ATOM 5280 O O . ASN B 1 159 ? -14.398 8.539 -22.391 1 84.31 159 ASN B O 1
ATOM 5284 N N . ASN B 1 160 ? -14.938 10.344 -23.453 1 85.31 160 ASN B N 1
ATOM 5285 C CA . ASN B 1 160 ? -15.289 11.148 -22.281 1 85.31 160 ASN B CA 1
ATOM 5286 C C . ASN B 1 160 ? -14.117 11.273 -21.312 1 85.31 160 ASN B C 1
ATOM 5288 O O . ASN B 1 160 ? -14.273 11.07 -20.109 1 85.31 160 ASN B O 1
ATOM 5292 N N . LEU B 1 161 ? -12.953 11.523 -21.906 1 90 161 LEU B N 1
ATOM 5293 C CA . LEU B 1 161 ? -11.789 11.781 -21.062 1 90 161 LEU B CA 1
ATOM 5294 C C . LEU B 1 161 ? -11.922 13.133 -20.359 1 90 161 LEU B C 1
ATOM 5296 O O . LEU B 1 161 ? -12.445 14.086 -20.938 1 90 161 LEU B O 1
ATOM 5300 N N . PRO B 1 162 ? -11.555 13.117 -19.188 1 90.56 162 PRO B N 1
ATOM 5301 C CA . PRO B 1 162 ? -11.578 14.406 -18.5 1 90.56 162 PRO B CA 1
ATOM 5302 C C . PRO B 1 162 ? -10.602 15.414 -19.109 1 90.56 162 PRO B C 1
ATOM 5304 O O . PRO B 1 162 ? -9.68 15.023 -19.828 1 90.56 162 PRO B O 1
ATOM 5307 N N . ASP B 1 163 ? -10.758 16.688 -18.781 1 87.38 163 ASP B N 1
ATOM 5308 C CA . ASP B 1 163 ? -9.953 17.75 -19.359 1 87.38 163 ASP B CA 1
ATOM 5309 C C . ASP B 1 163 ? -8.5 17.656 -18.891 1 87.38 163 ASP B C 1
ATOM 5311 O O . ASP B 1 163 ? -7.582 18.047 -19.609 1 87.38 163 ASP B O 1
ATOM 5315 N N . PHE B 1 164 ? -8.328 17.078 -17.75 1 88.62 164 PHE B N 1
ATOM 5316 C CA . PHE B 1 164 ? -6.988 17.031 -17.188 1 88.62 164 PHE B CA 1
ATOM 5317 C C . PHE B 1 164 ? -6.32 15.688 -17.484 1 88.62 164 PHE B C 1
ATOM 5319 O O . PHE B 1 164 ? -5.375 15.297 -16.797 1 88.62 164 PHE B O 1
ATOM 5326 N N . TYR B 1 165 ? -6.707 15.016 -18.531 1 90.44 165 TYR B N 1
ATOM 5327 C CA . TYR B 1 165 ? -6.266 13.656 -18.812 1 90.44 165 TYR B CA 1
ATOM 5328 C C . TYR B 1 165 ? -4.785 13.625 -19.172 1 90.44 165 TYR B C 1
ATOM 5330 O O . TYR B 1 165 ? -4.137 12.578 -19.062 1 90.44 165 TYR B O 1
ATOM 5338 N N . ASP B 1 166 ? -4.234 14.781 -19.578 1 92.25 166 ASP B N 1
ATOM 5339 C CA . ASP B 1 166 ? -2.836 14.828 -20 1 92.25 166 ASP B CA 1
ATOM 5340 C C . ASP B 1 166 ? -1.905 14.852 -18.781 1 92.25 166 ASP B C 1
ATOM 5342 O O . ASP B 1 166 ? -0.715 14.555 -18.906 1 92.25 166 ASP B O 1
ATOM 5346 N N . LYS B 1 167 ? -2.443 15.164 -17.672 1 92.88 167 LYS B N 1
ATOM 5347 C CA . LYS B 1 167 ? -1.586 15.336 -16.5 1 92.88 167 LYS B CA 1
ATOM 5348 C C . LYS B 1 167 ? -1.762 14.18 -15.516 1 92.88 167 LYS B C 1
ATOM 5350 O O . LYS B 1 167 ? -0.782 13.656 -14.977 1 92.88 167 LYS B O 1
ATOM 5355 N N . TYR B 1 168 ? -2.939 13.875 -15.188 1 94.5 168 TYR B N 1
ATOM 5356 C CA . TYR B 1 168 ? -3.221 12.766 -14.281 1 94.5 168 TYR B CA 1
ATOM 5357 C C . TYR B 1 168 ? -4.562 12.125 -14.609 1 94.5 168 TYR B C 1
ATOM 5359 O O . TYR B 1 168 ? -5.387 12.711 -15.32 1 94.5 168 TYR B O 1
ATOM 5367 N N . ILE B 1 169 ? -4.758 10.898 -14.195 1 95.44 169 ILE B N 1
ATOM 5368 C CA . ILE B 1 169 ? -6.004 10.164 -14.375 1 95.44 169 ILE B CA 1
ATOM 5369 C C . ILE B 1 169 ? -6.492 9.641 -13.031 1 95.44 169 ILE B C 1
ATOM 5371 O O . ILE B 1 169 ? -5.688 9.234 -12.188 1 95.44 169 ILE B O 1
ATOM 5375 N N . ILE B 1 170 ? -7.77 9.75 -12.812 1 95 170 ILE B N 1
ATOM 5376 C CA . ILE B 1 170 ? -8.398 9.266 -11.586 1 95 170 ILE B CA 1
ATOM 5377 C C . ILE B 1 170 ? -9.328 8.102 -11.914 1 95 170 ILE B C 1
ATOM 5379 O O . ILE B 1 170 ? -10.234 8.234 -12.742 1 95 170 ILE B O 1
ATOM 5383 N N . PHE B 1 171 ? -9.031 6.977 -11.297 1 94.62 171 PHE B N 1
ATOM 5384 C CA . PHE B 1 171 ? -9.898 5.812 -11.391 1 94.62 171 PHE B CA 1
ATOM 5385 C C . PHE B 1 171 ? -10.766 5.684 -10.148 1 94.62 171 PHE B C 1
ATOM 5387 O O . PHE B 1 171 ? -10.305 5.934 -9.031 1 94.62 171 PHE B O 1
ATOM 5394 N N . ARG B 1 172 ? -11.961 5.363 -10.312 1 91.69 172 ARG B N 1
ATOM 5395 C CA . ARG B 1 172 ? -12.859 5.184 -9.18 1 91.69 172 ARG B CA 1
ATOM 5396 C C . ARG B 1 172 ? -13.609 3.859 -9.289 1 91.69 172 ARG B C 1
ATOM 5398 O O . ARG B 1 172 ? -13.875 3.373 -10.391 1 91.69 172 ARG B O 1
ATOM 5405 N N . ARG B 1 173 ? -13.883 3.324 -8.086 1 87.94 173 ARG B N 1
ATOM 5406 C CA . ARG B 1 173 ? -14.633 2.078 -8.008 1 87.94 173 ARG B CA 1
ATOM 5407 C C . ARG B 1 173 ? -15.5 2.035 -6.75 1 87.94 173 ARG B C 1
ATOM 5409 O O . ARG B 1 173 ? -15.023 2.35 -5.656 1 87.94 173 ARG B O 1
ATOM 5416 N N . GLY B 1 174 ? -16.719 1.704 -6.891 1 79.75 174 GLY B N 1
ATOM 5417 C CA . GLY B 1 174 ? -17.578 1.457 -5.754 1 79.75 174 GLY B CA 1
ATOM 5418 C C . GLY B 1 174 ? -18.062 2.73 -5.086 1 79.75 174 GLY B C 1
ATOM 5419 O O . GLY B 1 174 ? -17.438 3.785 -5.219 1 79.75 174 GLY B O 1
ATOM 5420 N N . ILE B 1 175 ? -19.125 2.652 -4.359 1 78.12 175 ILE B N 1
ATOM 5421 C CA . ILE B 1 175 ? -19.703 3.785 -3.645 1 78.12 175 ILE B CA 1
ATOM 5422 C C . ILE B 1 175 ? -20.016 3.379 -2.207 1 78.12 175 ILE B C 1
ATOM 5424 O O . ILE B 1 175 ? -20.453 2.254 -1.955 1 78.12 175 ILE B O 1
ATOM 5428 N N . GLY B 1 176 ? -19.641 4.215 -1.349 1 76.69 176 GLY B N 1
ATOM 5429 C CA . GLY B 1 176 ? -19.953 4.055 0.061 1 76.69 176 GLY B CA 1
ATOM 5430 C C . GLY B 1 176 ? -20.594 5.289 0.669 1 76.69 176 GLY B C 1
ATOM 5431 O O . GLY B 1 176 ? -21.031 6.188 -0.052 1 76.69 176 GLY B O 1
ATOM 5432 N N . ILE B 1 177 ? -20.906 5.211 1.936 1 79.69 177 ILE B N 1
ATOM 5433 C CA . ILE B 1 177 ? -21.484 6.336 2.658 1 79.69 177 ILE B CA 1
ATOM 5434 C C . ILE B 1 177 ? -20.625 6.68 3.867 1 79.69 177 ILE B C 1
ATOM 5436 O O . ILE B 1 177 ? -20.141 5.785 4.566 1 79.69 177 ILE B O 1
ATOM 5440 N N . ASP B 1 178 ? -20.297 7.883 3.906 1 79.75 178 ASP B N 1
ATOM 5441 C CA . ASP B 1 178 ? -19.594 8.391 5.082 1 79.75 178 ASP B CA 1
ATOM 5442 C C . ASP B 1 178 ? -20.516 9.234 5.953 1 79.75 178 ASP B C 1
ATOM 5444 O O . ASP B 1 178 ? -21.156 10.172 5.473 1 79.75 178 ASP B O 1
ATOM 5448 N N . GLN B 1 179 ? -20.672 8.766 7.141 1 79.75 179 GLN B N 1
ATOM 5449 C CA . GLN B 1 179 ? -21.5 9.508 8.086 1 79.75 179 GLN B CA 1
ATOM 5450 C C . GLN B 1 179 ? -20.656 10.031 9.25 1 79.75 179 GLN B C 1
ATOM 5452 O O . GLN B 1 179 ? -19.875 9.289 9.844 1 79.75 179 GLN B O 1
ATOM 5457 N N . THR B 1 180 ? -20.578 11.266 9.398 1 75.69 180 THR B N 1
ATOM 5458 C CA . THR B 1 180 ? -19.844 11.883 10.492 1 75.69 180 THR B CA 1
ATOM 5459 C C . THR B 1 180 ? -20.766 12.75 11.352 1 75.69 180 THR B C 1
ATOM 5461 O O . THR B 1 180 ? -21.469 13.617 10.828 1 75.69 180 THR B O 1
ATOM 5464 N N . SER B 1 181 ? -20.828 12.414 12.57 1 73.56 181 SER B N 1
ATOM 5465 C CA . SER B 1 181 ? -21.625 13.211 13.508 1 73.56 181 SER B CA 1
ATOM 5466 C C . SER B 1 181 ? -20.719 14.062 14.398 1 73.56 181 SER B C 1
ATOM 5468 O O . SER B 1 181 ? -19.781 13.547 15.023 1 73.56 181 SER B O 1
ATOM 5470 N N . ASP B 1 182 ? -20.766 15.32 14.25 1 74 182 ASP B N 1
ATOM 5471 C CA . ASP B 1 182 ? -19.969 16.219 15.078 1 74 182 ASP B CA 1
ATOM 5472 C C . ASP B 1 182 ? -20.719 17.531 15.32 1 74 182 ASP B C 1
ATOM 5474 O O . ASP B 1 182 ? -21.797 17.766 14.75 1 74 182 ASP B O 1
ATOM 5478 N N . TYR B 1 183 ? -20.328 18.328 16.25 1 71.62 183 TYR B N 1
ATOM 5479 C CA . TYR B 1 183 ? -20.922 19.625 16.516 1 71.62 183 TYR B CA 1
ATOM 5480 C C . TYR B 1 183 ? -20.609 20.609 15.398 1 71.62 183 TYR B C 1
ATOM 5482 O O . TYR B 1 183 ? -21.422 21.5 15.109 1 71.62 183 TYR B O 1
ATOM 5490 N N . PHE B 1 184 ? -19.703 20.375 14.625 1 69.5 184 PHE B N 1
ATOM 5491 C CA . PHE B 1 184 ? -19.25 21.156 13.484 1 69.5 184 PHE B CA 1
ATOM 5492 C C . PHE B 1 184 ? -19.406 22.641 13.742 1 69.5 184 PHE B C 1
ATOM 5494 O O . PHE B 1 184 ? -19.969 23.375 12.914 1 69.5 184 PHE B O 1
ATOM 5501 N N . ILE B 1 185 ? -19 23.141 14.836 1 65.62 185 ILE B N 1
ATOM 5502 C CA . ILE B 1 185 ? -19.25 24.5 15.266 1 65.62 185 ILE B CA 1
ATOM 5503 C C . ILE B 1 185 ? -18.562 25.484 14.312 1 65.62 185 ILE B C 1
ATOM 5505 O O . ILE B 1 185 ? -19.172 26.453 13.859 1 65.62 185 ILE B O 1
ATOM 5509 N N . MET B 1 186 ? -17.297 25.172 14.031 1 65.69 186 MET B N 1
ATOM 5510 C CA . MET B 1 186 ? -16.547 26.109 13.188 1 65.69 186 MET B CA 1
ATOM 5511 C C . MET B 1 186 ? -17.094 26.125 11.766 1 65.69 186 MET B C 1
ATOM 5513 O O . MET B 1 186 ? -17.156 27.172 11.133 1 65.69 186 MET B O 1
ATOM 5517 N N . GLU B 1 187 ? -17.547 25 11.305 1 70.69 187 GLU B N 1
ATOM 5518 C CA . GLU B 1 187 ? -18.078 24.922 9.953 1 70.69 187 GLU B CA 1
ATOM 5519 C C . GLU B 1 187 ? -19.438 25.625 9.859 1 70.69 187 GLU B C 1
ATOM 5521 O O . GLU B 1 187 ? -19.75 26.25 8.844 1 70.69 187 GLU B O 1
ATOM 5526 N N . LYS B 1 188 ? -20.219 25.578 10.875 1 71.31 188 LYS B N 1
ATOM 5527 C CA . LYS B 1 188 ? -21.516 26.25 10.898 1 71.31 188 LYS B CA 1
ATOM 5528 C C . LYS B 1 188 ? -21.359 27.766 10.938 1 71.31 188 LYS B C 1
ATOM 5530 O O . LYS B 1 188 ? -22.109 28.484 10.273 1 71.31 188 LYS B O 1
ATOM 5535 N N . VAL B 1 189 ? -20.344 28.078 11.703 1 66.44 189 VAL B N 1
ATOM 5536 C CA . VAL B 1 189 ? -20.078 29.516 11.797 1 66.44 189 VAL B CA 1
ATOM 5537 C C . VAL B 1 189 ? -19.625 30.047 10.438 1 66.44 189 VAL B C 1
ATOM 5539 O O . VAL B 1 189 ? -20.031 31.141 10.023 1 66.44 189 VAL B O 1
ATOM 5542 N N . ASP B 1 190 ? -18.781 29.266 9.82 1 65.69 190 ASP B N 1
ATOM 5543 C CA . ASP B 1 190 ? -18.297 29.672 8.5 1 65.69 190 ASP B CA 1
ATOM 5544 C C . ASP B 1 190 ? -19.469 29.812 7.516 1 65.69 190 ASP B C 1
ATOM 5546 O O . ASP B 1 190 ? -19.484 30.734 6.699 1 65.69 190 ASP B O 1
ATOM 5550 N N . MET B 1 191 ? -20.328 29 7.676 1 71.56 191 MET B N 1
ATOM 5551 C CA . MET B 1 191 ? -21.5 29.047 6.797 1 71.56 191 MET B CA 1
ATOM 5552 C C . MET B 1 191 ? -22.359 30.281 7.086 1 71.56 191 MET B C 1
ATOM 5554 O O . MET B 1 191 ? -22.875 30.906 6.16 1 71.56 191 MET B O 1
ATOM 5558 N N . LEU B 1 192 ? -22.484 30.562 8.297 1 69.12 192 LEU B N 1
ATOM 5559 C CA . LEU B 1 192 ? -23.266 31.75 8.672 1 69.12 192 LEU B CA 1
ATOM 5560 C C . LEU B 1 192 ? -22.594 33.031 8.164 1 69.12 192 LEU B C 1
ATOM 5562 O O . LEU B 1 192 ? -23.281 33.938 7.699 1 69.12 192 LEU B O 1
ATOM 5566 N N . ILE B 1 193 ? -21.344 32.938 8.266 1 64.69 193 ILE B N 1
ATOM 5567 C CA . ILE B 1 193 ? -20.594 34.125 7.797 1 64.69 193 ILE B CA 1
ATOM 5568 C C . ILE B 1 193 ? -20.734 34.219 6.281 1 64.69 193 ILE B C 1
ATOM 5570 O O . ILE B 1 193 ? -20.922 35.344 5.758 1 64.69 193 ILE B O 1
ATOM 5574 N N . ALA B 1 194 ? -20.578 33.094 5.656 1 68.38 194 ALA B N 1
ATOM 5575 C CA . ALA B 1 194 ? -20.734 33.125 4.203 1 68.38 194 ALA B CA 1
ATOM 5576 C C . ALA B 1 194 ? -22.109 33.625 3.801 1 68.38 194 ALA B C 1
ATOM 5578 O O . ALA B 1 194 ? -22.25 34.375 2.846 1 68.38 194 ALA B O 1
ATOM 5579 N N . ARG B 1 195 ? -23.125 33.219 4.496 1 68.56 195 ARG B N 1
ATOM 5580 C CA . ARG B 1 195 ? -24.484 33.656 4.219 1 68.56 195 ARG B CA 1
ATOM 5581 C C . ARG B 1 195 ? -24.641 35.156 4.496 1 68.56 195 ARG B C 1
ATOM 5583 O O . ARG B 1 195 ? -25.344 35.875 3.762 1 68.56 195 ARG B O 1
ATOM 5590 N N . PHE B 1 196 ? -24.031 35.531 5.543 1 70.25 196 PHE B N 1
ATOM 5591 C CA . PHE B 1 196 ? -24.078 36.938 5.895 1 70.25 196 PHE B CA 1
ATOM 5592 C C . PHE B 1 196 ? -23.406 37.781 4.82 1 70.25 196 PHE B C 1
ATOM 5594 O O . PHE B 1 196 ? -23.922 38.844 4.426 1 70.25 196 PHE B O 1
ATOM 5601 N N . TRP B 1 197 ? -22.328 37.25 4.391 1 65.75 197 TRP B N 1
ATOM 5602 C CA . TRP B 1 197 ? -21.609 37.969 3.336 1 65.75 197 TRP B CA 1
ATOM 5603 C C . TRP B 1 197 ? -22.438 38.031 2.062 1 65.75 197 TRP B C 1
ATOM 5605 O O . TRP B 1 197 ? -22.469 39.094 1.402 1 65.75 197 TRP B O 1
ATOM 5615 N N . SER B 1 198 ? -22.953 36.875 1.763 1 68.69 198 SER B N 1
ATOM 5616 C CA . SER B 1 198 ? -23.797 36.875 0.579 1 68.69 198 SER B CA 1
ATOM 5617 C C . SER B 1 198 ? -24.969 37.844 0.721 1 68.69 198 SER B C 1
ATOM 5619 O O . SER B 1 198 ? -25.328 38.531 -0.239 1 68.69 198 SER B O 1
ATOM 5621 N N . TYR B 1 199 ? -25.5 37.844 1.887 1 65.31 199 TYR B N 1
ATOM 5622 C CA . TYR B 1 199 ? -26.578 38.781 2.168 1 65.31 199 TYR B CA 1
ATOM 5623 C C . TYR B 1 199 ? -26.094 40.219 2.031 1 65.31 199 TYR B C 1
ATOM 5625 O O . TYR B 1 199 ? -26.766 41.062 1.43 1 65.31 199 TYR B O 1
ATOM 5633 N N . LEU B 1 200 ? -24.969 40.438 2.523 1 64.94 200 LEU B N 1
ATOM 5634 C CA . LEU B 1 200 ? -24.391 41.781 2.465 1 64.94 200 LEU B CA 1
ATOM 5635 C C . LEU B 1 200 ? -24.094 42.188 1.023 1 64.94 200 LEU B C 1
ATOM 5637 O O . LEU B 1 200 ? -24.344 43.344 0.629 1 64.94 200 LEU B O 1
ATOM 5641 N N . LEU B 1 201 ? -23.531 41.188 0.358 1 65.31 201 LEU B N 1
ATOM 5642 C CA . LEU B 1 201 ? -23.203 41.469 -1.038 1 65.31 201 LEU B CA 1
ATOM 5643 C C . LEU B 1 201 ? -24.469 41.75 -1.839 1 65.31 201 LEU B C 1
ATOM 5645 O O . LEU B 1 201 ? -24.484 42.625 -2.715 1 65.31 201 LEU B O 1
ATOM 5649 N N . THR B 1 202 ? -25.469 40.938 -1.596 1 65.19 202 THR B N 1
ATOM 5650 C CA . THR B 1 202 ? -26.734 41.125 -2.293 1 65.19 202 THR B CA 1
ATOM 5651 C C . THR B 1 202 ? -27.359 42.469 -1.923 1 65.19 202 THR B C 1
ATOM 5653 O O . THR B 1 202 ? -27.922 43.156 -2.779 1 65.19 202 THR B O 1
ATOM 5656 N N . THR B 1 203 ? -27.266 42.719 -0.69 1 63.62 203 THR B N 1
ATOM 5657 C CA . THR B 1 203 ? -27.844 43.969 -0.238 1 63.62 203 THR B CA 1
ATOM 5658 C C . THR B 1 203 ? -27.047 45.156 -0.801 1 63.62 203 THR B C 1
ATOM 5660 O O . THR B 1 203 ? -27.641 46.188 -1.152 1 63.62 203 THR B O 1
ATOM 5663 N N . LEU B 1 204 ? -25.719 44.844 -0.852 1 63.31 204 LEU B N 1
ATOM 5664 C CA . LEU B 1 204 ? -24.891 45.906 -1.378 1 63.31 204 LEU B CA 1
ATOM 5665 C C . LEU B 1 204 ? -24.828 45.875 -2.9 1 63.31 204 LEU B C 1
ATOM 5667 O O . LEU B 1 204 ? -24.172 46.688 -3.529 1 63.31 204 LEU B O 1
ATOM 5671 N N . ARG B 1 205 ? -25.734 45.156 -3.623 1 54.78 205 ARG B N 1
ATOM 5672 C CA . ARG B 1 205 ? -25.875 45 -5.066 1 54.78 205 ARG B CA 1
ATOM 5673 C C . ARG B 1 205 ? -24.531 44.688 -5.727 1 54.78 205 ARG B C 1
ATOM 5675 O O . ARG B 1 205 ? -24.25 45.188 -6.824 1 54.78 205 ARG B O 1
ATOM 5682 N N . LEU B 1 206 ? -23.594 44.156 -4.977 1 53.44 206 LEU B N 1
ATOM 5683 C CA . LEU B 1 206 ? -22.297 43.812 -5.539 1 53.44 206 LEU B CA 1
ATOM 5684 C C . LEU B 1 206 ? -22.281 42.344 -6.016 1 53.44 206 LEU B C 1
ATOM 5686 O O . LEU B 1 206 ? -21.234 41.812 -6.316 1 53.44 206 LEU B O 1
ATOM 5690 N N . GLU B 1 207 ? -23.234 41.656 -5.988 1 54.72 207 GLU B N 1
ATOM 5691 C CA . GLU B 1 207 ? -23.375 40.25 -6.371 1 54.72 207 GLU B CA 1
ATOM 5692 C C . GLU B 1 207 ? -22.844 40 -7.781 1 54.72 207 GLU B C 1
ATOM 5694 O O . GLU B 1 207 ? -22.297 38.938 -8.07 1 54.72 207 GLU B O 1
ATOM 5699 N N . LYS B 1 208 ? -23.094 40.969 -8.742 1 48.66 208 LYS B N 1
ATOM 5700 C CA . LYS B 1 208 ? -22.703 40.812 -10.141 1 48.66 208 LYS B CA 1
ATOM 5701 C C . LYS B 1 208 ? -21.203 40.594 -10.273 1 48.66 208 LYS B C 1
ATOM 5703 O O . LYS B 1 208 ? -20.766 39.906 -11.203 1 48.66 208 LYS B O 1
ATOM 5708 N N . LEU B 1 209 ? -20.484 41.125 -9.445 1 43.34 209 LEU B N 1
ATOM 5709 C CA . LEU B 1 209 ? -19.031 41.062 -9.617 1 43.34 209 LEU B CA 1
ATOM 5710 C C . LEU B 1 209 ? -18.516 39.656 -9.242 1 43.34 209 LEU B C 1
ATOM 5712 O O . LEU B 1 209 ? -17.5 39.219 -9.773 1 43.34 209 LEU B O 1
ATOM 5716 N N . PHE B 1 210 ? -18.969 39 -8.258 1 43.25 210 PHE B N 1
ATOM 5717 C CA . PHE B 1 210 ? -18.406 37.719 -7.809 1 43.25 210 PHE B CA 1
ATOM 5718 C C . PHE B 1 210 ? -19.188 36.531 -8.367 1 43.25 210 PHE B C 1
ATOM 5720 O O . PHE B 1 210 ? -18.875 35.375 -8.078 1 43.25 210 PHE B O 1
ATOM 5727 N N . LEU B 1 211 ? -20.328 36.688 -8.93 1 40.59 211 LEU B N 1
ATOM 5728 C CA . LEU B 1 211 ? -21.219 35.594 -9.344 1 40.59 211 LEU B CA 1
ATOM 5729 C C . LEU B 1 211 ? -20.562 34.719 -10.391 1 40.59 211 LEU B C 1
ATOM 5731 O O . LEU B 1 211 ? -21.125 33.719 -10.805 1 40.59 211 LEU B O 1
ATOM 5735 N N . LYS B 1 212 ? -19.594 35.188 -11.141 1 38.94 212 LYS B N 1
ATOM 5736 C CA . LYS B 1 212 ? -19.359 34.375 -12.328 1 38.94 212 LYS B CA 1
ATOM 5737 C C . LYS B 1 212 ? -19.047 32.938 -11.961 1 38.94 212 LYS B C 1
ATOM 5739 O O . LYS B 1 212 ? -19.219 32.031 -12.781 1 38.94 212 LYS B O 1
ATOM 5744 N N . ARG B 1 213 ? -18.328 32.656 -10.953 1 37.22 213 ARG B N 1
ATOM 5745 C CA . ARG B 1 213 ? -17.625 31.375 -11.086 1 37.22 213 ARG B CA 1
ATOM 5746 C C . ARG B 1 213 ? -18.531 30.203 -10.719 1 37.22 213 ARG B C 1
ATOM 5748 O O . ARG B 1 213 ? -18.266 29.062 -11.094 1 37.22 213 ARG B O 1
ATOM 5755 N N . VAL B 1 214 ? -19.594 30.328 -9.93 1 37.97 214 VAL B N 1
ATOM 5756 C CA . VAL B 1 214 ? -20.062 29.078 -9.359 1 37.97 214 VAL B CA 1
ATOM 5757 C C . VAL B 1 214 ? -21.062 28.422 -10.312 1 37.97 214 VAL B C 1
ATOM 5759 O O . VAL B 1 214 ? -21.469 27.281 -10.102 1 37.97 214 VAL B O 1
ATOM 5762 N N . GLN B 1 215 ? -21.688 29.156 -11.328 1 37.62 215 GLN B N 1
ATOM 5763 C CA . GLN B 1 215 ? -22.953 28.641 -11.82 1 37.62 215 GLN B CA 1
ATOM 5764 C C . GLN B 1 215 ? -22.766 27.328 -12.586 1 37.62 215 GLN B C 1
ATOM 5766 O O . GLN B 1 215 ? -23.703 26.812 -13.188 1 37.62 215 GLN B O 1
ATOM 5771 N N . ARG B 1 216 ? -21.703 26.953 -13.016 1 34.88 216 ARG B N 1
ATOM 5772 C CA . ARG B 1 216 ? -21.938 26 -14.102 1 34.88 216 ARG B CA 1
ATOM 5773 C C . ARG B 1 216 ? -22.641 24.75 -13.594 1 34.88 216 ARG B C 1
ATOM 5775 O O . ARG B 1 216 ? -21.984 23.781 -13.211 1 34.88 216 ARG B O 1
ATOM 5782 N N . HIS B 1 217 ? -23.688 24.875 -12.75 1 37.59 217 HIS B N 1
ATOM 5783 C CA . HIS B 1 217 ? -24.438 23.672 -12.422 1 37.59 217 HIS B CA 1
ATOM 5784 C C . HIS B 1 217 ? -25.188 23.141 -13.641 1 37.59 217 HIS B C 1
ATOM 5786 O O . HIS B 1 217 ? -26.078 23.797 -14.172 1 37.59 217 HIS B O 1
ATOM 5792 N N . SER B 1 218 ? -24.625 22.719 -14.633 1 37.81 218 SER B N 1
ATOM 5793 C CA . SER B 1 218 ? -25.438 22.141 -15.688 1 37.81 218 SER B CA 1
ATOM 5794 C C . SER B 1 218 ? -26.422 21.109 -15.133 1 37.81 218 SER B C 1
ATOM 5796 O O . SER B 1 218 ? -26 20.109 -14.531 1 37.81 218 SER B O 1
ATOM 5798 N N . LYS B 1 219 ? -27.625 21.531 -14.648 1 36.5 219 LYS B N 1
ATOM 5799 C CA . LYS B 1 219 ? -28.766 20.656 -14.445 1 36.5 219 LYS B CA 1
ATOM 5800 C C . LYS B 1 219 ? -29.031 19.812 -15.68 1 36.5 219 LYS B C 1
ATOM 5802 O O . LYS B 1 219 ? -29.609 20.297 -16.656 1 36.5 219 LYS B O 1
ATOM 5807 N N . LYS B 1 220 ? -28.266 19.062 -16.219 1 36.53 220 LYS B N 1
ATOM 5808 C CA . LYS B 1 220 ? -28.828 18.266 -17.312 1 36.53 220 LYS B CA 1
ATOM 5809 C C . LYS B 1 220 ? -29.953 17.375 -16.797 1 36.53 220 LYS B C 1
ATOM 5811 O O . LYS B 1 220 ? -29.797 16.688 -15.789 1 36.53 220 LYS B O 1
ATOM 5816 N N . ASP B 1 221 ? -31.328 17.609 -17.109 1 35.56 221 ASP B N 1
ATOM 5817 C CA . ASP B 1 221 ? -32.531 16.797 -17 1 35.56 221 ASP B CA 1
ATOM 5818 C C . ASP B 1 221 ? -32.281 15.367 -17.453 1 35.56 221 ASP B C 1
ATOM 5820 O O . ASP B 1 221 ? -31.938 15.125 -18.609 1 35.56 221 ASP B O 1
ATOM 5824 N N . ILE B 1 222 ? -31.625 14.656 -16.734 1 37.75 222 ILE B N 1
ATOM 5825 C CA . ILE B 1 222 ? -31.5 13.266 -17.156 1 37.75 222 ILE B CA 1
ATOM 5826 C C . ILE B 1 222 ? -32.875 12.703 -17.469 1 37.75 222 ILE B C 1
ATOM 5828 O O . ILE B 1 222 ? -33.844 12.906 -16.719 1 37.75 222 ILE B O 1
ATOM 5832 N N . ASP B 1 223 ? -33.188 12.492 -18.672 1 33.97 223 ASP B N 1
ATOM 5833 C CA . ASP B 1 223 ? -34.281 11.68 -19.156 1 33.97 223 ASP B CA 1
ATOM 5834 C C . ASP B 1 223 ? -34.531 10.469 -18.25 1 33.97 223 ASP B C 1
ATOM 5836 O O . ASP B 1 223 ? -33.594 9.727 -17.953 1 33.97 223 ASP B O 1
ATOM 5840 N N . ASP B 1 224 ? -35.5 10.469 -17.359 1 37.22 224 ASP B N 1
ATOM 5841 C CA . ASP B 1 224 ? -36.125 9.484 -16.484 1 37.22 224 ASP B CA 1
ATOM 5842 C C . ASP B 1 224 ? -36.094 8.086 -17.109 1 37.22 224 ASP B C 1
ATOM 5844 O O . ASP B 1 224 ? -36.531 7.117 -16.5 1 37.22 224 ASP B O 1
ATOM 5848 N N . SER B 1 225 ? -36.062 7.949 -18.359 1 35.16 225 SER B N 1
ATOM 5849 C CA . SER B 1 225 ? -36.562 6.707 -18.938 1 35.16 225 SER B CA 1
ATOM 5850 C C . SER B 1 225 ? -35.656 5.535 -18.625 1 35.16 225 SER B C 1
ATOM 5852 O O . SER B 1 225 ? -36 4.379 -18.828 1 35.16 225 SER B O 1
ATOM 5854 N N . GLU B 1 226 ? -34.312 5.617 -18.797 1 39.5 226 GLU B N 1
ATOM 5855 C CA . GLU B 1 226 ? -33.656 4.309 -18.781 1 39.5 226 GLU B CA 1
ATOM 5856 C C . GLU B 1 226 ? -33.594 3.752 -17.359 1 39.5 226 GLU B C 1
ATOM 5858 O O . GLU B 1 226 ? -33.188 4.461 -16.438 1 39.5 226 GLU B O 1
ATOM 5863 N N . ASN B 1 227 ? -34.344 2.85 -16.859 1 39.66 227 ASN B N 1
ATOM 5864 C CA . ASN B 1 227 ? -34.562 1.99 -15.703 1 39.66 227 ASN B CA 1
ATOM 5865 C C . ASN B 1 227 ? -33.219 1.574 -15.078 1 39.66 227 ASN B C 1
ATOM 5867 O O . ASN B 1 227 ? -32.75 0.446 -15.273 1 39.66 227 ASN B O 1
ATOM 5871 N N . TYR B 1 228 ? -32.156 2.254 -15.195 1 44.91 228 TYR B N 1
ATOM 5872 C CA . TYR B 1 228 ? -30.984 1.685 -14.531 1 44.91 228 TYR B CA 1
ATOM 5873 C C . TYR B 1 228 ? -31.172 1.661 -13.023 1 44.91 228 TYR B C 1
ATOM 5875 O O . TYR B 1 228 ? -31.797 2.555 -12.453 1 44.91 228 TYR B O 1
ATOM 5883 N N . GLU B 1 229 ? -31.359 0.502 -12.477 1 50.97 229 GLU B N 1
ATOM 5884 C CA . GLU B 1 229 ? -31.422 0.211 -11.047 1 50.97 229 GLU B CA 1
ATOM 5885 C C . GLU B 1 229 ? -30.375 1.009 -10.281 1 50.97 229 GLU B C 1
ATOM 5887 O O . GLU B 1 229 ? -29.281 0.512 -10.016 1 50.97 229 GLU B O 1
ATOM 5892 N N . ASP B 1 230 ? -30.438 2.285 -10.383 1 59.19 230 ASP B N 1
ATOM 5893 C CA . ASP B 1 230 ? -29.5 3.189 -9.719 1 59.19 230 ASP B CA 1
ATOM 5894 C C . ASP B 1 230 ? -29.75 3.23 -8.219 1 59.19 230 ASP B C 1
ATOM 5896 O O . ASP B 1 230 ? -30.891 3.08 -7.766 1 59.19 230 ASP B O 1
ATOM 5900 N N . ASP B 1 231 ? -28.656 3.027 -7.496 1 65.31 231 ASP B N 1
ATOM 5901 C CA . ASP B 1 231 ? -28.734 3.271 -6.059 1 65.31 231 ASP B CA 1
ATOM 5902 C C . ASP B 1 231 ? -28.766 4.766 -5.758 1 65.31 231 ASP B C 1
ATOM 5904 O O . ASP B 1 231 ? -28.078 5.551 -6.422 1 65.31 231 ASP B O 1
ATOM 5908 N N . VAL B 1 232 ? -29.734 5.219 -5.039 1 64.44 232 VAL B N 1
ATOM 5909 C CA . VAL B 1 232 ? -29.906 6.625 -4.695 1 64.44 232 VAL B CA 1
ATOM 5910 C C . VAL B 1 232 ? -29.312 6.898 -3.316 1 64.44 232 VAL B C 1
ATOM 5912 O O . VAL B 1 232 ? -29.594 6.176 -2.357 1 64.44 232 VAL B O 1
ATOM 5915 N N . TYR B 1 233 ? -28.312 7.793 -3.314 1 70.88 233 TYR B N 1
ATOM 5916 C CA . TYR B 1 233 ? -27.734 8.188 -2.041 1 70.88 233 TYR B CA 1
ATOM 5917 C C . TYR B 1 233 ? -28.016 9.648 -1.732 1 70.88 233 TYR B C 1
ATOM 5919 O O . TYR B 1 233 ? -28 10.492 -2.631 1 70.88 233 TYR B O 1
ATOM 5927 N N . GLU B 1 234 ? -28.375 9.93 -0.486 1 71.5 234 GLU B N 1
ATOM 5928 C CA . GLU B 1 234 ? -28.719 11.281 -0.062 1 71.5 234 GLU B CA 1
ATOM 5929 C C . GLU B 1 234 ? -27.484 12.016 0.464 1 71.5 234 GLU B C 1
ATOM 5931 O O . GLU B 1 234 ? -26.656 11.422 1.171 1 71.5 234 GLU B O 1
ATOM 5936 N N . ARG B 1 235 ? -27.391 13.258 -0.063 1 74.94 235 ARG B N 1
ATOM 5937 C CA . ARG B 1 235 ? -26.344 14.141 0.45 1 74.94 235 ARG B CA 1
ATOM 5938 C C . ARG B 1 235 ? -26.891 15.062 1.532 1 74.94 235 ARG B C 1
ATOM 5940 O O . ARG B 1 235 ? -27.812 15.852 1.28 1 74.94 235 ARG B O 1
ATOM 5947 N N . ILE B 1 236 ? -26.484 14.867 2.738 1 72.69 236 ILE B N 1
ATOM 5948 C CA . ILE B 1 236 ? -26.891 15.742 3.832 1 72.69 236 ILE B CA 1
ATOM 5949 C C . ILE B 1 236 ? -25.703 16.625 4.23 1 72.69 236 ILE B C 1
ATOM 5951 O O . ILE B 1 236 ? -24.719 16.141 4.789 1 72.69 236 ILE B O 1
ATOM 5955 N N . ARG B 1 237 ? -25.828 17.812 3.805 1 74.5 237 ARG B N 1
ATOM 5956 C CA . ARG B 1 237 ? -24.734 18.75 4.074 1 74.5 237 ARG B CA 1
ATOM 5957 C C . ARG B 1 237 ? -25.203 19.875 4.984 1 74.5 237 ARG B C 1
ATOM 5959 O O . ARG B 1 237 ? -26.406 20.109 5.129 1 74.5 237 ARG B O 1
ATOM 5966 N N . LEU B 1 238 ? -24.25 20.484 5.59 1 70.69 238 LEU B N 1
ATOM 5967 C CA . LEU B 1 238 ? -24.531 21.578 6.496 1 70.69 238 LEU B CA 1
ATOM 5968 C C . LEU B 1 238 ? -25.141 22.766 5.742 1 70.69 238 LEU B C 1
ATOM 5970 O O . LEU B 1 238 ? -25.953 23.516 6.297 1 70.69 238 LEU B O 1
ATOM 5974 N N . GLU B 1 239 ? -24.734 22.812 4.535 1 67.94 239 GLU B N 1
ATOM 5975 C CA . GLU B 1 239 ? -25.188 23.953 3.736 1 67.94 239 GLU B CA 1
ATOM 5976 C C . GLU B 1 239 ? -26.688 23.891 3.496 1 67.94 239 GLU B C 1
ATOM 5978 O O . GLU B 1 239 ? -27.344 24.922 3.314 1 67.94 239 GLU B O 1
ATOM 5983 N N . ASN B 1 240 ? -27.156 22.672 3.523 1 62.78 240 ASN B N 1
ATOM 5984 C CA . ASN B 1 240 ? -28.562 22.5 3.186 1 62.78 240 ASN B CA 1
ATOM 5985 C C . ASN B 1 240 ? -29.438 22.453 4.434 1 62.78 240 ASN B C 1
ATOM 5987 O O . ASN B 1 240 ? -30.656 22.328 4.336 1 62.78 240 ASN B O 1
ATOM 5991 N N . MET B 1 241 ? -28.734 22.656 5.523 1 65.38 241 MET B N 1
ATOM 5992 C CA . MET B 1 241 ? -29.5 22.594 6.766 1 65.38 241 MET B CA 1
ATOM 5993 C C . MET B 1 241 ? -29.906 24 7.227 1 65.38 241 MET B C 1
ATOM 5995 O O . MET B 1 241 ? -29.156 24.953 7.02 1 65.38 241 MET B O 1
ATOM 5999 N N . PRO B 1 242 ? -31.172 24.062 7.605 1 61.75 242 PRO B N 1
ATOM 6000 C CA . PRO B 1 242 ? -31.531 25.359 8.172 1 61.75 242 PRO B CA 1
ATOM 6001 C C . PRO B 1 242 ? -30.781 25.688 9.453 1 61.75 242 PRO B C 1
ATOM 6003 O O . PRO B 1 242 ? -30.703 24.859 10.359 1 61.75 242 PRO B O 1
ATOM 6006 N N . LEU B 1 243 ? -29.797 26.578 9.359 1 62.31 243 LEU B N 1
ATOM 6007 C CA . LEU B 1 243 ? -28.969 26.891 10.523 1 62.31 243 LEU B CA 1
ATOM 6008 C C . LEU B 1 243 ? -29.609 27.984 11.367 1 62.31 243 LEU B C 1
ATOM 6010 O O . LEU B 1 243 ? -30.016 29.016 10.836 1 62.31 243 LEU B O 1
ATOM 6014 N N . SER B 1 244 ? -30.344 27.578 12.508 1 59.5 244 SER B N 1
ATOM 6015 C CA . SER B 1 244 ? -30.766 28.547 13.516 1 59.5 244 SER B CA 1
ATOM 6016 C C . SER B 1 244 ? -29.781 28.609 14.672 1 59.5 244 SER B C 1
ATOM 6018 O O . SER B 1 244 ? -28.969 27.703 14.852 1 59.5 244 SER B O 1
ATOM 6020 N N . PHE B 1 245 ? -29.625 29.875 15.289 1 62.12 245 PHE B N 1
ATOM 6021 C CA . PHE B 1 245 ? -28.75 30.125 16.438 1 62.12 245 PHE B CA 1
ATOM 6022 C C . PHE B 1 245 ? -28.859 29 17.453 1 62.12 245 PHE B C 1
ATOM 6024 O O . PHE B 1 245 ? -27.859 28.641 18.094 1 62.12 245 PHE B O 1
ATOM 6031 N N . ASN B 1 246 ? -29.969 28.328 17.562 1 57.91 246 ASN B N 1
ATOM 6032 C CA . ASN B 1 246 ? -30.172 27.281 18.562 1 57.91 246 ASN B CA 1
ATOM 6033 C C . ASN B 1 246 ? -29.516 25.969 18.125 1 57.91 246 ASN B C 1
ATOM 6035 O O . ASN B 1 246 ? -29.125 25.156 18.969 1 57.91 246 ASN B O 1
ATOM 6039 N N . ASN B 1 247 ? -29.234 25.891 16.828 1 65.12 247 ASN B N 1
ATOM 6040 C CA . ASN B 1 247 ? -28.703 24.625 16.312 1 65.12 247 ASN B CA 1
ATOM 6041 C C . ASN B 1 247 ? -27.188 24.656 16.234 1 65.12 247 ASN B C 1
ATOM 6043 O O . ASN B 1 247 ? -26.562 23.656 15.875 1 65.12 247 ASN B O 1
ATOM 6047 N N . LEU B 1 248 ? -26.641 25.719 16.516 1 69.88 248 LEU B N 1
ATOM 6048 C CA . LEU B 1 248 ? -25.188 25.859 16.422 1 69.88 248 LEU B CA 1
ATOM 6049 C C . LEU B 1 248 ? -24.484 24.891 17.375 1 69.88 248 LEU B C 1
ATOM 6051 O O . LEU B 1 248 ? -23.422 24.375 17.047 1 69.88 248 LEU B O 1
ATOM 6055 N N . LEU B 1 249 ? -25.172 24.641 18.5 1 71.56 249 LEU B N 1
ATOM 6056 C CA . LEU B 1 249 ? -24.5 23.812 19.484 1 71.56 249 LEU B CA 1
ATOM 6057 C C . LEU B 1 249 ? -25.031 22.391 19.469 1 71.56 249 LEU B C 1
ATOM 6059 O O . LEU B 1 249 ? -24.766 21.609 20.375 1 71.56 249 LEU B O 1
ATOM 6063 N N . SER B 1 250 ? -25.875 22.156 18.469 1 73.81 250 SER B N 1
ATOM 6064 C CA . SER B 1 250 ? -26.422 20.797 18.422 1 73.81 250 SER B CA 1
ATOM 6065 C C . SER B 1 250 ? -25.594 19.891 17.516 1 73.81 250 SER B C 1
ATOM 6067 O O . SER B 1 250 ? -24.922 20.375 16.594 1 73.81 250 SER B O 1
ATOM 6069 N N . LYS B 1 251 ? -25.562 18.656 17.891 1 78.12 251 LYS B N 1
ATOM 6070 C CA . LYS B 1 251 ? -24.875 17.656 17.078 1 78.12 251 LYS B CA 1
ATOM 6071 C C . LYS B 1 251 ? -25.641 17.406 15.766 1 78.12 251 LYS B C 1
ATOM 6073 O O . LYS B 1 251 ? -26.875 17.312 15.766 1 78.12 251 LYS B O 1
ATOM 6078 N N . THR B 1 252 ? -25 17.609 14.688 1 77.19 252 THR B N 1
ATOM 6079 C CA . THR B 1 252 ? -25.578 17.375 13.359 1 77.19 252 THR B CA 1
ATOM 6080 C C . THR B 1 252 ? -24.844 16.234 12.656 1 77.19 252 THR B C 1
ATOM 6082 O O . THR B 1 252 ? -23.625 16.078 12.805 1 77.19 252 THR B O 1
ATOM 6085 N N . THR B 1 253 ? -25.641 15.367 12.047 1 78.06 253 THR B N 1
ATOM 6086 C CA . THR B 1 253 ? -25.078 14.25 11.297 1 78.06 253 THR B CA 1
ATOM 6087 C C . THR B 1 253 ? -25.062 14.562 9.797 1 78.06 253 THR B C 1
ATOM 6089 O O . THR B 1 253 ? -26.109 14.891 9.219 1 78.06 253 THR B O 1
ATOM 6092 N N . ILE B 1 254 ? -23.922 14.656 9.312 1 78.12 254 ILE B N 1
ATOM 6093 C CA . ILE B 1 254 ? -23.797 14.883 7.879 1 78.12 254 ILE B CA 1
ATOM 6094 C C . ILE B 1 254 ? -23.453 13.578 7.176 1 78.12 254 ILE B C 1
ATOM 6096 O O . ILE B 1 254 ? -22.891 12.656 7.785 1 78.12 254 ILE B O 1
ATOM 6100 N N . GLN B 1 255 ? -24.016 13.43 6.027 1 80.5 255 GLN B N 1
ATOM 6101 C CA . GLN B 1 255 ? -23.797 12.219 5.238 1 80.5 255 GLN B CA 1
ATOM 6102 C C . GLN B 1 255 ? -23.359 12.57 3.814 1 80.5 255 GLN B C 1
ATOM 6104 O O . GLN B 1 255 ? -23.891 13.516 3.215 1 80.5 255 GLN B O 1
ATOM 6109 N N . GLU B 1 256 ? -22.328 11.969 3.395 1 83.62 256 GLU B N 1
ATOM 6110 C CA . GLU B 1 256 ? -21.828 12.18 2.039 1 83.62 256 GLU B CA 1
ATOM 6111 C C . GLU B 1 256 ? -21.453 10.852 1.379 1 83.62 256 GLU B C 1
ATOM 6113 O O . GLU B 1 256 ? -20.844 9.984 2.014 1 83.62 256 GLU B O 1
ATOM 6118 N N . PRO B 1 257 ? -21.938 10.727 0.166 1 84.12 257 PRO B N 1
ATOM 6119 C CA . PRO B 1 257 ? -21.469 9.539 -0.555 1 84.12 257 PRO B CA 1
ATOM 6120 C C . PRO B 1 257 ? -19.953 9.516 -0.755 1 84.12 257 PRO B C 1
ATOM 6122 O O . PRO B 1 257 ? -19.344 10.57 -0.916 1 84.12 257 PRO B O 1
ATOM 6125 N N . THR B 1 258 ? -19.359 8.328 -0.667 1 87.06 258 THR B N 1
ATOM 6126 C CA . THR B 1 258 ? -17.906 8.18 -0.811 1 87.06 258 THR B CA 1
ATOM 6127 C C . THR B 1 258 ? -17.578 7.254 -1.978 1 87.06 258 THR B C 1
ATOM 6129 O O . THR B 1 258 ? -18.375 6.391 -2.342 1 87.06 258 THR B O 1
ATOM 6132 N N . PHE B 1 259 ? -16.469 7.559 -2.598 1 87 259 PHE B N 1
ATOM 6133 C CA . PHE B 1 259 ? -15.867 6.559 -3.465 1 87 259 PHE B CA 1
ATOM 6134 C C . PHE B 1 259 ? -15.156 5.488 -2.643 1 87 259 PHE B C 1
ATOM 6136 O O . PHE B 1 259 ? -14.312 5.797 -1.806 1 87 259 PHE B O 1
ATOM 6143 N N . ASP B 1 260 ? -15.508 4.332 -2.873 1 86.5 260 ASP B N 1
ATOM 6144 C CA . ASP B 1 260 ? -14.93 3.244 -2.088 1 86.5 260 ASP B CA 1
ATOM 6145 C C . ASP B 1 260 ? -13.43 3.113 -2.35 1 86.5 260 ASP B C 1
ATOM 6147 O O . ASP B 1 260 ? -12.641 2.965 -1.412 1 86.5 260 ASP B O 1
ATOM 6151 N N . ARG B 1 261 ? -13.07 3.102 -3.607 1 90.31 261 ARG B N 1
ATOM 6152 C CA . ARG B 1 261 ? -11.672 3.031 -4.008 1 90.31 261 ARG B CA 1
ATOM 6153 C C . ARG B 1 261 ? -11.367 4.047 -5.105 1 90.31 261 ARG B C 1
ATOM 6155 O O . ARG B 1 261 ? -12.18 4.266 -6 1 90.31 261 ARG B O 1
ATOM 6162 N N . MET B 1 262 ? -10.273 4.691 -4.918 1 93.69 262 MET B N 1
ATOM 6163 C CA . MET B 1 262 ? -9.789 5.617 -5.934 1 93.69 262 MET B CA 1
ATOM 6164 C C . MET B 1 262 ? -8.297 5.41 -6.191 1 93.69 262 MET B C 1
ATOM 6166 O O . MET B 1 262 ? -7.527 5.176 -5.258 1 93.69 262 MET B O 1
ATOM 6170 N N . ILE B 1 263 ? -7.922 5.379 -7.43 1 95.75 263 ILE B N 1
ATOM 6171 C CA . ILE B 1 263 ? -6.52 5.254 -7.812 1 95.75 263 ILE B CA 1
ATOM 6172 C C . ILE B 1 263 ? -6.121 6.43 -8.703 1 95.75 263 ILE B C 1
ATOM 6174 O O . ILE B 1 263 ? -6.832 6.766 -9.648 1 95.75 263 ILE B O 1
ATOM 6178 N N . VAL B 1 264 ? -5.098 7.105 -8.359 1 96 264 VAL B N 1
ATOM 6179 C CA . VAL B 1 264 ? -4.602 8.242 -9.133 1 96 264 VAL B CA 1
ATOM 6180 C C . VAL B 1 264 ? -3.258 7.891 -9.766 1 96 264 VAL B C 1
ATOM 6182 O O . VAL B 1 264 ? -2.369 7.363 -9.094 1 96 264 VAL B O 1
ATOM 6185 N N . VAL B 1 265 ? -3.129 8.125 -11.062 1 96.5 265 VAL B N 1
ATOM 6186 C CA . VAL B 1 265 ? -1.904 7.844 -11.812 1 96.5 265 VAL B CA 1
ATOM 6187 C C . VAL B 1 265 ? -1.346 9.141 -12.391 1 96.5 265 VAL B C 1
ATOM 6189 O O . VAL B 1 265 ? -2.059 9.883 -13.07 1 96.5 265 VAL B O 1
ATOM 6192 N N . TYR B 1 266 ? -0.122 9.438 -12.086 1 95.75 266 TYR B N 1
ATOM 6193 C CA . TYR B 1 266 ? 0.499 10.648 -12.609 1 95.75 266 TYR B CA 1
ATOM 6194 C C . TYR B 1 266 ? 2.018 10.523 -12.617 1 95.75 266 TYR B C 1
ATOM 6196 O O . TYR B 1 266 ? 2.57 9.547 -12.094 1 95.75 266 TYR B O 1
ATOM 6204 N N . ARG B 1 267 ? 2.674 11.359 -13.312 1 94.88 267 ARG B N 1
ATOM 6205 C CA . ARG B 1 267 ? 4.125 11.516 -13.352 1 94.88 267 ARG B CA 1
ATOM 6206 C C . ARG B 1 267 ? 4.531 12.961 -13.062 1 94.88 267 ARG B C 1
ATOM 6208 O O . ARG B 1 267 ? 3.869 13.898 -13.508 1 94.88 267 ARG B O 1
ATOM 6215 N N . LYS B 1 268 ? 5.562 13.07 -12.305 1 92.56 268 LYS B N 1
ATOM 6216 C CA . LYS B 1 268 ? 6.055 14.414 -12 1 92.56 268 LYS B CA 1
ATOM 6217 C C . LYS B 1 268 ? 6.781 15.016 -13.203 1 92.56 268 LYS B C 1
ATOM 6219 O O . LYS B 1 268 ? 7.312 14.289 -14.039 1 92.56 268 LYS B O 1
ATOM 6224 N N . ALA B 1 269 ? 6.73 16.297 -13.188 1 91.94 269 ALA B N 1
ATOM 6225 C CA . ALA B 1 269 ? 7.406 17.016 -14.273 1 91.94 269 ALA B CA 1
ATOM 6226 C C . ALA B 1 269 ? 8.922 16.875 -14.156 1 91.94 269 ALA B C 1
ATOM 6228 O O . ALA B 1 269 ? 9.469 16.859 -13.047 1 91.94 269 ALA B O 1
ATOM 6229 N N . SER B 1 270 ? 9.586 16.75 -15.312 1 88.44 270 SER B N 1
ATOM 6230 C CA . SER B 1 270 ? 11.047 16.656 -15.359 1 88.44 270 SER B CA 1
ATOM 6231 C C . SER B 1 270 ? 11.688 18.031 -15.148 1 88.44 270 SER B C 1
ATOM 6233 O O . SER B 1 270 ? 11.117 19.047 -15.531 1 88.44 270 SER B O 1
ATOM 6235 N N . SER B 1 271 ? 12.688 17.953 -14.383 1 80.62 271 SER B N 1
ATOM 6236 C CA . SER B 1 271 ? 13.461 19.172 -14.227 1 80.62 271 SER B CA 1
ATOM 6237 C C . SER B 1 271 ? 14.617 19.234 -15.219 1 80.62 271 SER B C 1
ATOM 6239 O O . SER B 1 271 ? 14.906 18.234 -15.898 1 80.62 271 SER B O 1
ATOM 6241 N N . ASN B 1 272 ? 15.148 20.438 -15.422 1 75.81 272 ASN B N 1
ATOM 6242 C CA . ASN B 1 272 ? 16.266 20.641 -16.328 1 75.81 272 ASN B CA 1
ATOM 6243 C C . ASN B 1 272 ? 17.438 19.734 -15.992 1 75.81 272 ASN B C 1
ATOM 6245 O O . ASN B 1 272 ? 18.172 19.312 -16.875 1 75.81 272 ASN B O 1
ATOM 6249 N N . SER B 1 273 ? 17.531 19.359 -14.82 1 71.56 273 SER B N 1
ATOM 6250 C CA . SER B 1 273 ? 18.703 18.609 -14.391 1 71.56 273 SER B CA 1
ATOM 6251 C C . SER B 1 273 ? 18.406 17.125 -14.266 1 71.56 273 SER B C 1
ATOM 6253 O O . SER B 1 273 ? 19.297 16.281 -14.359 1 71.56 273 SER B O 1
ATOM 6255 N N . LYS B 1 274 ? 17.125 16.812 -14.086 1 77 274 LYS B N 1
ATOM 6256 C CA . LYS B 1 274 ? 16.812 15.414 -13.844 1 77 274 LYS B CA 1
ATOM 6257 C C . LYS B 1 274 ? 15.531 15 -14.57 1 77 274 LYS B C 1
ATOM 6259 O O . LYS B 1 274 ? 14.492 15.648 -14.43 1 77 274 LYS B O 1
ATOM 6264 N N . GLN B 1 275 ? 15.719 14.031 -15.484 1 82.38 275 GLN B N 1
ATOM 6265 C CA . GLN B 1 275 ? 14.562 13.461 -16.156 1 82.38 275 GLN B CA 1
ATOM 6266 C C . GLN B 1 275 ? 13.797 12.516 -15.234 1 82.38 275 GLN B C 1
ATOM 6268 O O . GLN B 1 275 ? 14.375 11.578 -14.68 1 82.38 275 GLN B O 1
ATOM 6273 N N . GLU B 1 276 ? 12.547 12.844 -14.977 1 86.12 276 GLU B N 1
ATOM 6274 C CA . GLU B 1 276 ? 11.711 12.016 -14.109 1 86.12 276 GLU B CA 1
ATOM 6275 C C . GLU B 1 276 ? 10.914 11 -14.922 1 86.12 276 GLU B C 1
ATOM 6277 O O . GLU B 1 276 ? 10.156 11.367 -15.82 1 86.12 276 GLU B O 1
ATOM 6282 N N . ARG B 1 277 ? 11.164 9.758 -14.703 1 90.31 277 ARG B N 1
ATOM 6283 C CA . ARG B 1 277 ? 10.453 8.695 -15.398 1 90.31 277 ARG B CA 1
ATOM 6284 C C . ARG B 1 277 ? 9.586 7.891 -14.438 1 90.31 277 ARG B C 1
ATOM 6286 O O . ARG B 1 277 ? 8.898 6.953 -14.852 1 90.31 277 ARG B O 1
ATOM 6293 N N . GLY B 1 278 ? 9.578 8.328 -13.258 1 92.12 278 GLY B N 1
ATOM 6294 C CA . GLY B 1 278 ? 8.805 7.609 -12.258 1 92.12 278 GLY B CA 1
ATOM 6295 C C . GLY B 1 278 ? 7.312 7.84 -12.383 1 92.12 278 GLY B C 1
ATOM 6296 O O . GLY B 1 278 ? 6.859 8.984 -12.492 1 92.12 278 GLY B O 1
ATOM 6297 N N . ILE B 1 279 ? 6.508 6.777 -12.484 1 95.5 279 ILE B N 1
ATOM 6298 C CA . ILE B 1 279 ? 5.055 6.844 -12.562 1 95.5 279 ILE B CA 1
ATOM 6299 C C . ILE B 1 279 ? 4.449 6.547 -11.195 1 95.5 279 ILE B C 1
ATOM 6301 O O . ILE B 1 279 ? 4.684 5.48 -10.617 1 95.5 279 ILE B O 1
ATOM 6305 N N . PHE B 1 280 ? 3.707 7.477 -10.719 1 94.38 280 PHE B N 1
ATOM 6306 C CA . PHE B 1 280 ? 3.078 7.328 -9.414 1 94.38 280 PHE B CA 1
ATOM 6307 C C . PHE B 1 280 ? 1.698 6.695 -9.547 1 94.38 280 PHE B C 1
ATOM 6309 O O . PHE B 1 280 ? 0.904 7.098 -10.398 1 94.38 280 PHE B O 1
ATOM 6316 N N . VAL B 1 281 ? 1.473 5.676 -8.789 1 95.44 281 VAL B N 1
ATOM 6317 C CA . VAL B 1 281 ? 0.175 5.016 -8.688 1 95.44 281 VAL B CA 1
ATOM 6318 C C . VAL B 1 281 ? -0.266 4.969 -7.227 1 95.44 281 VAL B C 1
ATOM 6320 O O . VAL B 1 281 ? 0.237 4.16 -6.445 1 95.44 281 VAL B O 1
ATOM 6323 N N . LYS B 1 282 ? -1.195 5.758 -6.855 1 93.19 282 LYS B N 1
ATOM 6324 C CA . LYS B 1 282 ? -1.635 5.852 -5.465 1 93.19 282 LYS B CA 1
ATOM 6325 C C . LYS B 1 282 ? -3.061 5.328 -5.305 1 93.19 282 LYS B C 1
ATOM 6327 O O . LYS B 1 282 ? -3.934 5.633 -6.117 1 93.19 282 LYS B O 1
ATOM 6332 N N . HIS B 1 283 ? -3.227 4.539 -4.309 1 94.88 283 HIS B N 1
ATOM 6333 C CA . HIS B 1 283 ? -4.504 3.896 -4.023 1 94.88 283 HIS B CA 1
ATOM 6334 C C . HIS B 1 283 ? -5.121 4.441 -2.738 1 94.88 283 HIS B C 1
ATOM 6336 O O . HIS B 1 283 ? -4.477 4.449 -1.688 1 94.88 283 HIS B O 1
ATOM 6342 N N . PHE B 1 284 ? -6.375 4.93 -2.814 1 92.62 284 PHE B N 1
ATOM 6343 C CA . PHE B 1 284 ? -7.062 5.523 -1.673 1 92.62 284 PHE B CA 1
ATOM 6344 C C . PHE B 1 284 ? -8.359 4.777 -1.376 1 92.62 284 PHE B C 1
ATOM 6346 O O . PHE B 1 284 ? -8.898 4.09 -2.246 1 92.62 284 PHE B O 1
ATOM 6353 N N . LYS B 1 285 ? -8.773 4.977 -0.147 1 90.56 285 LYS B N 1
ATOM 6354 C CA . LYS B 1 285 ? -10.016 4.328 0.253 1 90.56 285 LYS B CA 1
ATOM 6355 C C . LYS B 1 285 ? -11 5.336 0.841 1 90.56 285 LYS B C 1
ATOM 6357 O O . LYS B 1 285 ? -10.594 6.328 1.449 1 90.56 285 LYS B O 1
ATOM 6362 N N . ASN B 1 286 ? -12.266 5.16 0.644 1 87.62 286 ASN B N 1
ATOM 6363 C CA . ASN B 1 286 ? -13.367 5.863 1.279 1 87.62 286 ASN B CA 1
ATOM 6364 C C . ASN B 1 286 ? -13.203 7.379 1.183 1 87.62 286 ASN B C 1
ATOM 6366 O O . ASN B 1 286 ? -13.25 8.078 2.195 1 87.62 286 ASN B O 1
ATOM 6370 N N . ILE B 1 287 ? -13.117 7.828 0.032 1 88.69 287 ILE B N 1
ATOM 6371 C CA . ILE B 1 287 ? -12.977 9.266 -0.193 1 88.69 287 ILE B CA 1
ATOM 6372 C C . ILE B 1 287 ? -14.359 9.891 -0.401 1 88.69 287 ILE B C 1
ATOM 6374 O O . ILE B 1 287 ? -15.062 9.547 -1.354 1 88.69 287 ILE B O 1
ATOM 6378 N N . PRO B 1 288 ? -14.711 10.766 0.5 1 86.62 288 PRO B N 1
ATOM 6379 C CA . PRO B 1 288 ? -15.977 11.461 0.246 1 86.62 288 PRO B CA 1
ATOM 6380 C C . PRO B 1 288 ? -15.984 12.203 -1.088 1 86.62 288 PRO B C 1
ATOM 6382 O O . PRO B 1 288 ? -14.977 12.812 -1.465 1 86.62 288 PRO B O 1
ATOM 6385 N N . MET B 1 289 ? -17.094 12.164 -1.806 1 84.44 289 MET B N 1
ATOM 6386 C CA . MET B 1 289 ? -17.188 12.758 -3.135 1 84.44 289 MET B CA 1
ATOM 6387 C C . MET B 1 289 ? -16.906 14.258 -3.082 1 84.44 289 MET B C 1
ATOM 6389 O O . MET B 1 289 ? -16.219 14.797 -3.947 1 84.44 289 MET B O 1
ATOM 6393 N N . ALA B 1 290 ? -17.359 14.93 -2.072 1 80.31 290 ALA B N 1
ATOM 6394 C CA . ALA B 1 290 ? -17.188 16.375 -1.933 1 80.31 290 ALA B CA 1
ATOM 6395 C C . ALA B 1 290 ? -15.734 16.734 -1.644 1 80.31 290 ALA B C 1
ATOM 6397 O O . ALA B 1 290 ? -15.32 17.875 -1.846 1 80.31 290 ALA B O 1
ATOM 6398 N N . ASP B 1 291 ? -15.008 15.727 -1.229 1 81.69 291 ASP B N 1
ATOM 6399 C CA . ASP B 1 291 ? -13.609 15.961 -0.875 1 81.69 291 ASP B CA 1
ATOM 6400 C C . ASP B 1 291 ? -12.672 15.203 -1.809 1 81.69 291 ASP B C 1
ATOM 6402 O O . ASP B 1 291 ? -11.562 14.844 -1.42 1 81.69 291 ASP B O 1
ATOM 6406 N N . MET B 1 292 ? -13.086 14.938 -2.92 1 84.44 292 MET B N 1
ATOM 6407 C CA . MET B 1 292 ? -12.289 14.125 -3.83 1 84.44 292 MET B CA 1
ATOM 6408 C C . MET B 1 292 ? -11 14.836 -4.219 1 84.44 292 MET B C 1
ATOM 6410 O O . MET B 1 292 ? -10.039 14.203 -4.652 1 84.44 292 MET B O 1
ATOM 6414 N N . GLU B 1 293 ? -10.914 16.172 -4.008 1 84.62 293 GLU B N 1
ATOM 6415 C CA . GLU B 1 293 ? -9.734 16.953 -4.371 1 84.62 293 GLU B CA 1
ATOM 6416 C C . GLU B 1 293 ? -8.531 16.562 -3.518 1 84.62 293 GLU B C 1
ATOM 6418 O O . GLU B 1 293 ? -7.391 16.844 -3.875 1 84.62 293 GLU B O 1
ATOM 6423 N N . ILE B 1 294 ? -8.812 15.875 -2.439 1 83.25 294 ILE B N 1
ATOM 6424 C CA . ILE B 1 294 ? -7.738 15.508 -1.521 1 83.25 294 ILE B CA 1
ATOM 6425 C C . ILE B 1 294 ? -6.801 14.508 -2.191 1 83.25 294 ILE B C 1
ATOM 6427 O O . ILE B 1 294 ? -5.625 14.406 -1.829 1 83.25 294 ILE B O 1
ATOM 6431 N N . VAL B 1 295 ? -7.32 13.789 -3.172 1 87.19 295 VAL B N 1
ATOM 6432 C CA . VAL B 1 295 ? -6.531 12.727 -3.775 1 87.19 295 VAL B CA 1
ATOM 6433 C C . VAL B 1 295 ? -5.707 13.281 -4.934 1 87.19 295 VAL B C 1
ATOM 6435 O O . VAL B 1 295 ? -4.863 12.578 -5.5 1 87.19 295 VAL B O 1
ATOM 6438 N N . LEU B 1 296 ? -5.938 14.539 -5.27 1 87 296 LEU B N 1
ATOM 6439 C CA . LEU B 1 296 ? -5.242 15.133 -6.402 1 87 296 LEU B CA 1
ATOM 6440 C C . LEU B 1 296 ? -3.742 15.234 -6.133 1 87 296 LEU B C 1
ATOM 6442 O O . LEU B 1 296 ? -3.324 15.438 -4.992 1 87 296 LEU B O 1
ATOM 6446 N N . PRO B 1 297 ? -3.045 15.008 -7.148 1 87.5 297 PRO B N 1
ATOM 6447 C CA . PRO B 1 297 ? -1.592 15.031 -6.961 1 87.5 297 PRO B CA 1
ATOM 6448 C C . PRO B 1 297 ? -1.04 16.453 -6.848 1 87.5 297 PRO B C 1
ATOM 6450 O O . PRO B 1 297 ? -1.66 17.406 -7.336 1 87.5 297 PRO B O 1
ATOM 6453 N N . GLU B 1 298 ? 0.118 16.594 -6.266 1 82.12 298 GLU B N 1
ATOM 6454 C CA . GLU B 1 298 ? 0.886 17.828 -6.18 1 82.12 298 GLU B CA 1
ATOM 6455 C C . GLU B 1 298 ? -0.022 19.031 -5.898 1 82.12 298 GLU B C 1
ATOM 6457 O O . GLU B 1 298 ? -0.175 19.906 -6.742 1 82.12 298 GLU B O 1
ATOM 6462 N N . LYS B 1 299 ? -0.57 19.062 -4.734 1 78.81 299 LYS B N 1
ATOM 6463 C CA . LYS B 1 299 ? -1.509 20.094 -4.316 1 78.81 299 LYS B CA 1
ATOM 6464 C C . LYS B 1 299 ? -0.778 21.391 -3.961 1 78.81 299 LYS B C 1
ATOM 6466 O O . LYS B 1 299 ? 0.325 21.359 -3.412 1 78.81 299 LYS B O 1
ATOM 6471 N N . LYS B 1 300 ? -1.401 22.375 -4.535 1 72.5 300 LYS B N 1
ATOM 6472 C CA . LYS B 1 300 ? -0.918 23.703 -4.145 1 72.5 300 LYS B CA 1
ATOM 6473 C C . LYS B 1 300 ? -1.444 24.094 -2.764 1 72.5 300 LYS B C 1
ATOM 6475 O O . LYS B 1 300 ? -2.479 23.578 -2.322 1 72.5 300 LYS B O 1
ATOM 6480 N N . ASN B 1 301 ? -0.689 24.844 -2.08 1 64.62 301 ASN B N 1
ATOM 6481 C CA . ASN B 1 301 ? -1.122 25.312 -0.77 1 64.62 301 ASN B CA 1
ATOM 6482 C C . ASN B 1 301 ? -2.514 25.938 -0.832 1 64.62 301 ASN B C 1
ATOM 6484 O O . ASN B 1 301 ? -2.826 26.688 -1.767 1 64.62 301 ASN B O 1
ATOM 6488 N N . PRO B 1 302 ? -3.396 25.422 0.009 1 64.56 302 PRO B N 1
ATOM 6489 C CA . PRO B 1 302 ? -4.773 25.922 -0.016 1 64.56 302 PRO B CA 1
ATOM 6490 C C . PRO B 1 302 ? -4.855 27.422 0.244 1 64.56 302 PRO B C 1
ATOM 6492 O O . PRO B 1 302 ? -3.955 28 0.865 1 64.56 302 PRO B O 1
ATOM 6495 N N . GLY B 1 303 ? -5.652 28.047 -0.533 1 61.28 303 GLY B N 1
ATOM 6496 C CA . GLY B 1 303 ? -5.879 29.469 -0.323 1 61.28 303 GLY B CA 1
ATOM 6497 C C . GLY B 1 303 ? -6.672 29.766 0.937 1 61.28 303 GLY B C 1
ATOM 6498 O O . GLY B 1 303 ? -6.898 28.875 1.758 1 61.28 303 GLY B O 1
ATOM 6499 N N . LEU B 1 304 ? -6.953 31.047 1.229 1 60.62 304 LEU B N 1
ATOM 6500 C CA . LEU B 1 304 ? -7.641 31.562 2.408 1 60.62 304 LEU B CA 1
ATOM 6501 C C . LEU B 1 304 ? -9.125 31.203 2.373 1 60.62 304 LEU B C 1
ATOM 6503 O O . LEU B 1 304 ? -9.734 31.172 1.305 1 60.62 304 LEU B O 1
ATOM 6507 N N . THR B 1 305 ? -9.664 30.734 3.492 1 63.12 305 THR B N 1
ATOM 6508 C CA . THR B 1 305 ? -11.094 30.469 3.629 1 63.12 305 THR B CA 1
ATOM 6509 C C . THR B 1 305 ? -11.875 31.781 3.744 1 63.12 305 THR B C 1
ATOM 6511 O O . THR B 1 305 ? -11.297 32.812 4.023 1 63.12 305 THR B O 1
ATOM 6514 N N . PRO B 1 306 ? -13.109 31.797 3.449 1 61.16 306 PRO B N 1
ATOM 6515 C CA . PRO B 1 306 ? -13.914 33 3.619 1 61.16 306 PRO B CA 1
ATOM 6516 C C . PRO B 1 306 ? -13.805 33.594 5.027 1 61.16 306 PRO B C 1
ATOM 6518 O O . PRO B 1 306 ? -13.781 34.812 5.188 1 61.16 306 PRO B O 1
ATOM 6521 N N . MET B 1 307 ? -13.703 32.719 5.945 1 63.72 307 MET B N 1
ATOM 6522 C CA . MET B 1 307 ? -13.555 33.219 7.316 1 63.72 307 MET B CA 1
ATOM 6523 C C . MET B 1 307 ? -12.234 33.969 7.492 1 63.72 307 MET B C 1
ATOM 6525 O O . MET B 1 307 ? -12.18 34.969 8.188 1 63.72 307 MET B O 1
ATOM 6529 N N . ASP B 1 308 ? -11.312 33.406 6.809 1 64.88 308 ASP B N 1
ATOM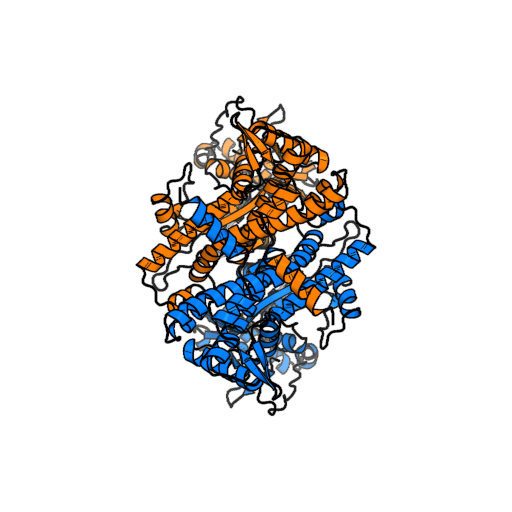 6530 C CA . ASP B 1 308 ? -10.016 34.062 6.887 1 64.88 308 ASP B CA 1
ATOM 6531 C C . ASP B 1 308 ? -10.07 35.438 6.258 1 64.88 308 ASP B C 1
ATOM 6533 O O . ASP B 1 308 ? -9.469 36.406 6.777 1 64.88 308 ASP B O 1
ATOM 6537 N N . TRP B 1 309 ? -10.859 35.594 5.332 1 65.69 309 TRP B N 1
ATOM 6538 C CA . TRP B 1 309 ? -11 36.875 4.656 1 65.69 309 TRP B CA 1
ATOM 6539 C C . TRP B 1 309 ? -11.742 37.875 5.543 1 65.69 309 TRP B C 1
ATOM 6541 O O . TRP B 1 309 ? -11.398 39.062 5.578 1 65.69 309 TRP B O 1
ATOM 6551 N N . VAL B 1 310 ? -12.719 37.375 6.203 1 63.97 310 VAL B N 1
ATOM 6552 C CA . VAL B 1 310 ? -13.477 38.219 7.113 1 63.97 310 VAL B CA 1
ATOM 6553 C C . VAL B 1 310 ? -12.562 38.75 8.219 1 63.97 310 VAL B C 1
ATOM 6555 O O . VAL B 1 310 ? -12.586 39.938 8.555 1 63.97 310 VAL B O 1
ATOM 6558 N N . LYS B 1 311 ? -11.852 37.812 8.688 1 65.06 311 LYS B N 1
ATOM 6559 C CA . LYS B 1 311 ? -10.93 38.219 9.75 1 65.06 311 LYS B CA 1
ATOM 6560 C C . LYS B 1 311 ? -9.953 39.312 9.258 1 65.06 311 LYS B C 1
ATOM 6562 O O . LYS B 1 311 ? -9.672 40.25 9.969 1 65.06 311 LYS B O 1
ATOM 6567 N N . PHE B 1 312 ? -9.602 39.062 8.039 1 65.44 312 PHE B N 1
ATOM 6568 C CA . PHE B 1 312 ? -8.664 40 7.434 1 65.44 312 PHE B CA 1
ATOM 6569 C C . PHE B 1 312 ? -9.312 41.375 7.234 1 65.44 312 PHE B C 1
ATOM 6571 O O . PHE B 1 312 ? -8.719 42.406 7.547 1 65.44 312 PHE B O 1
ATOM 6578 N N . LEU B 1 313 ? -10.523 41.344 6.832 1 66.81 313 LEU B N 1
ATOM 6579 C CA . LEU B 1 313 ? -11.211 42.562 6.516 1 66.81 313 LEU B CA 1
ATOM 6580 C C . LEU B 1 313 ? -11.578 43.344 7.785 1 66.81 313 LEU B C 1
ATOM 6582 O O . LEU B 1 313 ? -11.453 44.562 7.844 1 66.81 313 LEU B O 1
ATOM 6586 N N . VAL B 1 314 ? -12.055 42.594 8.75 1 65.88 314 VAL B N 1
ATOM 6587 C CA . VAL B 1 314 ? -12.422 43.219 10.016 1 65.88 314 VAL B CA 1
ATOM 6588 C C . VAL B 1 314 ? -11.195 43.875 10.641 1 65.88 314 VAL B C 1
ATOM 6590 O O . VAL B 1 314 ? -11.281 44.969 11.156 1 65.88 314 VAL B O 1
ATOM 6593 N N . SER B 1 315 ? -10.141 43.094 10.578 1 66.25 315 SER B N 1
ATOM 6594 C CA . SER B 1 315 ? -8.906 43.625 11.133 1 66.25 315 SER B CA 1
ATOM 6595 C C . SER B 1 315 ? -8.484 44.906 10.383 1 66.25 315 SER B C 1
ATOM 6597 O O . SER B 1 315 ? -8.008 45.844 10.992 1 66.25 315 SER B O 1
ATOM 6599 N N . ALA B 1 316 ? -8.758 44.875 9.117 1 69.31 316 ALA B N 1
ATOM 6600 C CA . ALA B 1 316 ? -8.391 46.031 8.297 1 69.31 316 ALA B CA 1
ATOM 6601 C C . ALA B 1 316 ? -9.266 47.219 8.633 1 69.31 316 ALA B C 1
ATOM 6603 O O . ALA B 1 316 ? -8.758 48.344 8.75 1 69.31 316 ALA B O 1
ATOM 6604 N N . ILE B 1 317 ? -10.516 47 8.883 1 68.62 317 ILE B N 1
ATOM 6605 C CA . ILE B 1 317 ? -11.461 48.094 9.172 1 68.62 317 ILE B CA 1
ATOM 6606 C C . ILE B 1 317 ? -11.18 48.656 10.555 1 68.62 317 ILE B C 1
ATOM 6608 O O . ILE B 1 317 ? -11.141 49.875 10.727 1 68.62 317 ILE B O 1
ATOM 6612 N N . VAL B 1 318 ? -11.031 47.781 11.461 1 64.25 318 VAL B N 1
ATOM 6613 C CA . VAL B 1 318 ? -10.734 48.219 12.82 1 64.25 318 VAL B CA 1
ATOM 6614 C C . VAL B 1 318 ? -9.445 49.062 12.836 1 64.25 318 VAL B C 1
ATOM 6616 O O . VAL B 1 318 ? -9.359 50.062 13.516 1 64.25 318 VAL B O 1
ATOM 6619 N N . GLY B 1 319 ? -8.531 48.562 12.062 1 66 319 GLY B N 1
ATOM 6620 C CA . GLY B 1 319 ? -7.297 49.312 11.93 1 66 319 GLY B CA 1
ATOM 6621 C C . GLY B 1 319 ? -7.5 50.688 11.312 1 66 319 GLY B C 1
ATOM 6622 O O . GLY B 1 319 ? -6.941 51.656 11.789 1 66 319 GLY B O 1
ATOM 6623 N N . LEU B 1 320 ? -8.344 50.719 10.359 1 69.12 320 LEU B N 1
ATOM 6624 C CA . LEU B 1 320 ? -8.617 51.969 9.672 1 69.12 320 LEU B CA 1
ATOM 6625 C C . LEU B 1 320 ? -9.336 52.938 10.594 1 69.12 320 LEU B C 1
ATOM 6627 O O . LEU B 1 320 ? -9 54.125 10.641 1 69.12 320 LEU B O 1
ATOM 6631 N N . VAL B 1 321 ? -10.336 52.5 11.266 1 70.44 321 VAL B N 1
ATOM 6632 C CA . VAL B 1 321 ? -11.109 53.344 12.18 1 70.44 321 VAL B CA 1
ATOM 6633 C C . VAL B 1 321 ? -10.203 53.875 13.281 1 70.44 321 VAL B C 1
ATOM 6635 O O . VAL B 1 321 ? -10.312 55.062 13.672 1 70.44 321 VAL B O 1
ATOM 6638 N N . ALA B 1 322 ? -9.391 53 13.688 1 65 322 ALA B N 1
ATOM 6639 C CA . ALA B 1 322 ? -8.461 53.406 14.742 1 65 322 ALA B CA 1
ATOM 6640 C C . ALA B 1 322 ? -7.535 54.531 14.242 1 65 322 ALA B C 1
ATOM 6642 O O . ALA B 1 322 ? -7.27 55.5 14.969 1 65 322 ALA B O 1
ATOM 6643 N N . VAL B 1 323 ? -7.137 54.438 13 1 68.12 323 VAL B N 1
ATOM 6644 C CA . VAL B 1 323 ? -6.25 55.438 12.422 1 68.12 323 VAL B CA 1
ATOM 6645 C C . VAL B 1 323 ? -7.004 56.75 12.227 1 68.12 323 VAL B C 1
ATOM 6647 O O . VAL B 1 323 ? -6.504 57.812 12.586 1 68.12 323 VAL B O 1
ATOM 6650 N N . VAL B 1 324 ? -8.234 56.75 11.742 1 71.31 324 VAL B N 1
ATOM 6651 C CA . VAL B 1 324 ? -9.016 57.969 11.453 1 71.31 324 VAL B CA 1
ATOM 6652 C C . VAL B 1 324 ? -9.406 58.656 12.758 1 71.31 324 VAL B C 1
ATOM 6654 O O . VAL B 1 324 ? -9.328 59.875 12.867 1 71.31 324 VAL B O 1
ATOM 6657 N N . SER B 1 325 ? -9.82 57.875 13.727 1 69.06 325 SER B N 1
ATOM 6658 C CA . SER B 1 325 ? -10.219 58.438 15.016 1 69.06 325 SER B CA 1
ATOM 6659 C C . SER B 1 325 ? -9.039 59.094 15.727 1 69.06 325 SER B C 1
ATOM 6661 O O . SER B 1 325 ? -9.203 60.125 16.391 1 69.06 325 SER B O 1
ATOM 6663 N N . SER B 1 326 ? -7.992 58.438 15.586 1 65.56 326 SER B N 1
ATOM 6664 C CA . SER B 1 326 ? -6.805 59 16.219 1 65.56 326 SER B CA 1
ATOM 6665 C C . SER B 1 326 ? -6.363 60.281 15.516 1 65.56 326 SER B C 1
ATOM 6667 O O . SER B 1 326 ? -5.887 61.219 16.156 1 65.56 326 SER B O 1
ATOM 6669 N N . LEU B 1 327 ? -6.57 60.312 14.273 1 63.16 327 LEU B N 1
ATOM 6670 C CA . LEU B 1 327 ? -6.23 61.5 13.516 1 63.16 327 LEU B CA 1
ATOM 6671 C C . LEU B 1 327 ? -7.16 62.656 13.875 1 63.16 327 LEU B C 1
ATOM 6673 O O . LEU B 1 327 ? -6.734 63.812 13.906 1 63.16 327 LEU B O 1
ATOM 6677 N N . ARG B 1 328 ? -8.359 62.344 14.125 1 62.16 328 ARG B N 1
ATOM 6678 C CA . ARG B 1 328 ? -9.305 63.375 14.492 1 62.16 328 ARG B CA 1
ATOM 6679 C C . ARG B 1 328 ? -9.047 63.875 15.914 1 62.16 328 ARG B C 1
ATOM 6681 O O . ARG B 1 328 ? -9.281 65.062 16.219 1 62.16 328 ARG B O 1
ATOM 6688 N N . ALA B 1 329 ? -8.859 62.875 16.719 1 56.94 329 ALA B N 1
ATOM 6689 C CA . ALA B 1 329 ? -8.617 63.281 18.109 1 56.94 329 ALA B CA 1
ATOM 6690 C C . ALA B 1 329 ? -7.242 63.906 18.266 1 56.94 329 ALA B C 1
ATOM 6692 O O . ALA B 1 329 ? -6.977 64.562 19.266 1 56.94 329 ALA B O 1
ATOM 6693 N N . ALA B 1 330 ? -6.309 63.25 17.641 1 52 330 ALA B N 1
ATOM 6694 C CA . ALA B 1 330 ? -4.914 63.625 17.859 1 52 330 ALA B CA 1
ATOM 6695 C C . ALA B 1 330 ? -4.629 65.062 17.328 1 52 330 ALA B C 1
ATOM 6697 O O . ALA B 1 330 ? -5.012 65.375 16.203 1 52 330 ALA B O 1
ATOM 6698 N N . THR B 1 331 ? -4.48 65.938 18.344 1 52.25 331 THR B N 1
ATOM 6699 C CA . THR B 1 331 ? -3.602 67.062 18.172 1 52.25 331 THR B CA 1
ATOM 6700 C C . THR B 1 331 ? -2.4 66.688 17.297 1 52.25 331 THR B C 1
ATOM 6702 O O . THR B 1 331 ? -2.023 65.5 17.203 1 52.25 331 THR B O 1
ATOM 6705 N N . THR B 1 332 ? -2.01 67.562 16.281 1 55.62 332 THR B N 1
ATOM 6706 C CA . THR B 1 332 ? -0.929 67.562 15.297 1 55.62 332 THR B CA 1
ATOM 6707 C C . THR B 1 332 ? 0.33 66.938 15.875 1 55.62 332 THR B C 1
ATOM 6709 O O . THR B 1 332 ? 1.431 67.125 15.367 1 55.62 332 THR B O 1
ATOM 6712 N N . ASP B 1 333 ? 0.193 66.25 17.031 1 60.22 333 ASP B N 1
ATOM 6713 C CA . ASP B 1 333 ? 1.5 65.812 17.516 1 60.22 333 ASP B CA 1
ATOM 6714 C C . ASP B 1 333 ? 1.979 64.562 16.75 1 60.22 333 ASP B C 1
ATOM 6716 O O . ASP B 1 333 ? 1.273 63.594 16.688 1 60.22 333 ASP B O 1
ATOM 6720 N N . SER B 1 334 ? 2.906 64.562 15.961 1 70.19 334 SER B N 1
ATOM 6721 C CA . SER B 1 334 ? 3.559 63.625 15.078 1 70.19 334 SER B CA 1
ATOM 6722 C C . SER B 1 334 ? 3.863 62.312 15.812 1 70.19 334 SER B C 1
ATOM 6724 O O . SER B 1 334 ? 3.854 61.25 15.211 1 70.19 334 SER B O 1
ATOM 6726 N N . ARG B 1 335 ? 3.941 62.5 17.109 1 65.75 335 ARG B N 1
ATOM 6727 C CA . ARG B 1 335 ? 4.285 61.312 17.891 1 65.75 335 ARG B CA 1
ATOM 6728 C C . ARG B 1 335 ? 3.078 60.406 18.047 1 65.75 335 ARG B C 1
ATOM 6730 O O . ARG B 1 335 ? 3.207 59.188 17.953 1 65.75 335 ARG B O 1
ATOM 6737 N N . VAL B 1 336 ? 1.949 61.094 18.266 1 62.78 336 VAL B N 1
ATOM 6738 C CA . VAL B 1 336 ? 0.73 60.312 18.422 1 62.78 336 VAL B CA 1
ATOM 6739 C C . VAL B 1 336 ? 0.366 59.625 17.094 1 62.78 336 VAL B C 1
ATOM 6741 O O . VAL B 1 336 ? -0.046 58.469 17.078 1 62.78 336 VAL B O 1
ATOM 6744 N N . ILE B 1 337 ? 0.627 60.312 16.062 1 66.75 337 ILE B N 1
ATOM 6745 C CA . ILE B 1 337 ? 0.375 59.781 14.727 1 66.75 337 ILE B CA 1
ATOM 6746 C C . ILE B 1 337 ? 1.302 58.594 14.477 1 66.75 337 ILE B C 1
ATOM 6748 O O . ILE B 1 337 ? 0.886 57.562 13.906 1 66.75 337 ILE B O 1
ATOM 6752 N N . GLY B 1 338 ? 2.539 58.75 14.875 1 71.38 338 GLY B N 1
ATOM 6753 C CA . GLY B 1 338 ? 3.486 57.656 14.719 1 71.38 338 GLY B CA 1
ATOM 6754 C C . GLY B 1 338 ? 3.1 56.406 15.5 1 71.38 338 GLY B C 1
ATOM 6755 O O . GLY B 1 338 ? 3.207 55.281 14.992 1 71.38 338 GLY B O 1
ATOM 6756 N N . ALA B 1 339 ? 2.6 56.688 16.688 1 66.19 339 ALA B N 1
ATOM 6757 C CA . ALA B 1 339 ? 2.182 55.562 17.531 1 66.19 339 ALA B CA 1
ATOM 6758 C C . ALA B 1 339 ? 0.972 54.844 16.938 1 66.19 339 ALA B C 1
ATOM 6760 O O . ALA B 1 339 ? 0.891 53.625 16.984 1 66.19 339 ALA B O 1
ATOM 6761 N N . LEU B 1 340 ? 0.093 55.594 16.391 1 65.62 340 LEU B N 1
ATOM 6762 C CA . LEU B 1 340 ? -1.095 55.031 15.758 1 65.62 340 LEU B CA 1
ATOM 6763 C C . LEU B 1 340 ? -0.721 54.219 14.523 1 65.62 340 LEU B C 1
ATOM 6765 O O . LEU B 1 340 ? -1.238 53.125 14.32 1 65.62 340 LEU B O 1
ATOM 6769 N N . LEU B 1 341 ? 0.219 54.75 13.766 1 68.56 341 LEU B N 1
ATOM 6770 C CA . LEU B 1 341 ? 0.674 54.031 12.57 1 68.56 341 LEU B CA 1
ATOM 6771 C C . LEU B 1 341 ? 1.389 52.75 12.938 1 68.56 341 LEU B C 1
ATOM 6773 O O . LEU B 1 341 ? 1.219 51.719 12.266 1 68.56 341 LEU B O 1
ATOM 6777 N N . SER B 1 342 ? 2.053 52.844 13.984 1 69.31 342 SER B N 1
ATOM 6778 C CA . SER B 1 342 ? 2.768 51.656 14.422 1 69.31 342 SER B CA 1
ATOM 6779 C C . SER B 1 342 ? 1.798 50.562 14.867 1 69.31 342 SER B C 1
ATOM 6781 O O . SER B 1 342 ? 2.037 49.375 14.625 1 69.31 342 SER B O 1
ATOM 6783 N N . THR B 1 343 ? 0.703 50.938 15.406 1 66.44 343 THR B N 1
ATOM 6784 C CA . THR B 1 343 ? -0.304 50 15.836 1 66.44 343 THR B CA 1
ATOM 6785 C C . THR B 1 343 ? -0.971 49.312 14.633 1 66.44 343 THR B C 1
ATOM 6787 O O . THR B 1 343 ? -1.22 48.125 14.641 1 66.44 343 THR B O 1
ATOM 6790 N N . VAL B 1 344 ? -1.196 50.062 13.617 1 67.88 344 VAL B N 1
ATOM 6791 C CA . VAL B 1 344 ? -1.818 49.562 12.398 1 67.88 344 VAL B CA 1
ATOM 6792 C C . VAL B 1 344 ? -0.874 48.562 11.711 1 67.88 344 VAL B C 1
ATOM 6794 O O . VAL B 1 344 ? -1.291 47.469 11.297 1 67.88 344 VAL B O 1
ATOM 6797 N N . VAL B 1 345 ? 0.294 48.906 11.602 1 67.19 345 VAL B N 1
ATOM 6798 C CA . VAL B 1 345 ? 1.293 48.031 11 1 67.19 345 VAL B CA 1
ATOM 6799 C C . VAL B 1 345 ? 1.441 46.781 11.828 1 67.19 345 VAL B C 1
ATOM 6801 O O . VAL B 1 345 ? 1.536 45.656 11.273 1 67.19 345 VAL B O 1
ATOM 6804 N N . GLY B 1 346 ? 1.421 46.969 13.07 1 65.38 346 GLY B N 1
ATOM 6805 C CA . GLY B 1 346 ? 1.487 45.812 13.945 1 65.38 346 GLY B CA 1
ATOM 6806 C C . GLY B 1 346 ? 0.323 44.844 13.758 1 65.38 346 GLY B C 1
ATOM 6807 O O . GLY B 1 346 ? 0.508 43.625 13.75 1 65.38 346 GLY B O 1
ATOM 6808 N N . TYR B 1 347 ? -0.764 45.375 13.523 1 66.25 347 TYR B N 1
ATOM 6809 C CA . TYR B 1 347 ? -1.957 44.562 13.328 1 66.25 347 TYR B CA 1
ATOM 6810 C C . TYR B 1 347 ? -1.879 43.812 12.008 1 66.25 347 TYR B C 1
ATOM 6812 O O . TYR B 1 347 ? -2.295 42.656 11.93 1 66.25 347 TYR B O 1
ATOM 6820 N N . PHE B 1 348 ? -1.34 44.375 10.961 1 65.56 348 PHE B N 1
ATOM 6821 C CA . PHE B 1 348 ? -1.152 43.688 9.68 1 65.56 348 PHE B CA 1
ATOM 6822 C C . PHE B 1 348 ? -0.171 42.531 9.812 1 65.56 348 PHE B C 1
ATOM 6824 O O . PHE B 1 348 ? -0.389 41.469 9.25 1 65.56 348 PHE B O 1
ATOM 6831 N N . ILE B 1 349 ? 0.735 42.781 10.555 1 65.12 349 ILE B N 1
ATOM 6832 C CA . ILE B 1 349 ? 1.733 41.719 10.766 1 65.12 349 ILE B CA 1
ATOM 6833 C C . ILE B 1 349 ? 1.11 40.562 11.531 1 65.12 349 ILE B C 1
ATOM 6835 O O . ILE B 1 349 ? 1.298 39.406 11.164 1 65.12 349 ILE B O 1
ATOM 6839 N N . LYS B 1 350 ? 0.35 40.875 12.461 1 64.31 350 LYS B N 1
ATOM 6840 C CA . LYS B 1 350 ? -0.33 39.844 13.234 1 64.31 350 LYS B CA 1
ATOM 6841 C C . LYS B 1 350 ? -1.283 39.031 12.352 1 64.31 350 LYS B C 1
ATOM 6843 O O . LYS B 1 350 ? -1.315 37.812 12.43 1 64.31 350 LYS B O 1
ATOM 6848 N N . THR B 1 351 ? -2.029 39.75 11.594 1 66.94 351 THR B N 1
ATOM 6849 C CA . THR B 1 351 ? -2.992 39.094 10.711 1 66.94 351 THR B CA 1
ATOM 6850 C C . THR B 1 351 ? -2.279 38.188 9.711 1 66.94 351 THR B C 1
ATOM 6852 O O . THR B 1 351 ? -2.748 37.094 9.43 1 66.94 351 THR B O 1
ATOM 6855 N N . TYR B 1 352 ? -1.204 38.594 9.25 1 63.56 352 TYR B N 1
ATOM 6856 C CA . TYR B 1 352 ? -0.404 37.781 8.328 1 63.56 352 TYR B CA 1
ATOM 6857 C C . TYR B 1 352 ? 0.057 36.5 8.969 1 63.56 352 TYR B C 1
ATOM 6859 O O . TYR B 1 352 ? -0.055 35.406 8.375 1 63.56 352 TYR B O 1
ATOM 6867 N N . PHE B 1 353 ? 0.447 36.625 10.148 1 63.69 353 PHE B N 1
ATOM 6868 C CA . PHE B 1 353 ? 0.938 35.438 10.836 1 63.69 353 PHE B CA 1
ATOM 6869 C C . PHE B 1 353 ? -0.208 34.5 11.156 1 63.69 353 PHE B C 1
ATOM 6871 O O . PHE B 1 353 ? -0.042 33.281 11.102 1 63.69 353 PHE B O 1
ATOM 6878 N N . THR B 1 354 ? -1.312 35.094 11.5 1 67.19 354 THR B N 1
ATOM 6879 C CA . THR B 1 354 ? -2.48 34.25 11.75 1 67.19 354 THR B CA 1
ATOM 6880 C C . THR B 1 354 ? -2.883 33.5 10.492 1 67.19 354 THR B C 1
ATOM 6882 O O . THR B 1 354 ? -3.252 32.312 10.57 1 67.19 354 THR B O 1
ATOM 6885 N N . PHE B 1 355 ? -2.688 34.156 9.398 1 65.44 355 PHE B N 1
ATOM 6886 C CA . PHE B 1 355 ? -2.998 33.531 8.125 1 65.44 355 PHE B CA 1
ATOM 6887 C C . PHE B 1 355 ? -2.039 32.375 7.836 1 65.44 355 PHE B C 1
ATOM 6889 O O . PHE B 1 355 ? -2.459 31.312 7.387 1 65.44 355 PHE B O 1
ATOM 6896 N N . GLN B 1 356 ? -0.893 32.625 8.062 1 66.19 356 GLN B N 1
ATOM 6897 C CA . GLN B 1 356 ? 0.101 31.562 7.828 1 66.19 356 GLN B CA 1
ATOM 6898 C C . GLN B 1 356 ? -0.162 30.344 8.711 1 66.19 356 GLN B C 1
ATOM 6900 O O . GLN B 1 356 ? -0.001 29.219 8.273 1 66.19 356 GLN B O 1
ATOM 6905 N N . LYS B 1 357 ? -0.649 30.672 9.828 1 67.19 357 LYS B N 1
ATOM 6906 C CA . LYS B 1 357 ? -0.955 29.609 10.766 1 67.19 357 LYS B CA 1
ATOM 6907 C C . LYS B 1 357 ? -2.141 28.766 10.289 1 67.19 357 LYS B C 1
ATOM 6909 O O . LYS B 1 357 ? -2.111 27.547 10.359 1 67.19 357 LYS B O 1
ATOM 6914 N N . ASN B 1 358 ? -3.082 29.484 9.891 1 67.56 358 ASN B N 1
ATOM 6915 C CA . ASN B 1 358 ? -4.262 28.781 9.398 1 67.56 358 ASN B CA 1
ATOM 6916 C C . ASN B 1 358 ? -3.934 27.922 8.172 1 67.56 358 ASN B C 1
ATOM 6918 O O . ASN B 1 358 ? -4.449 26.812 8.023 1 67.56 358 ASN B O 1
ATOM 6922 N N . LEU B 1 359 ? -3.078 28.516 7.441 1 70.06 359 LEU B N 1
ATOM 6923 C CA . LEU B 1 359 ? -2.68 27.781 6.246 1 70.06 359 LEU B CA 1
ATOM 6924 C C . LEU B 1 359 ? -1.964 26.484 6.617 1 70.06 359 LEU B C 1
ATOM 6926 O O . LEU B 1 359 ? -2.209 25.438 6.012 1 70.06 359 LEU B O 1
ATOM 6930 N N . ALA B 1 360 ? -1.164 26.578 7.543 1 69.12 360 ALA B N 1
ATOM 6931 C CA . ALA B 1 360 ? -0.438 25.391 8 1 69.12 360 ALA B CA 1
ATOM 6932 C C . ALA B 1 360 ? -1.389 24.375 8.609 1 69.12 360 ALA B C 1
ATOM 6934 O O . ALA B 1 360 ? -1.206 23.156 8.43 1 69.12 360 ALA B O 1
ATOM 6935 N N . ALA B 1 361 ? -2.361 24.875 9.281 1 70.31 361 ALA B N 1
ATOM 6936 C CA . ALA B 1 361 ? -3.348 23.984 9.883 1 70.31 361 ALA B CA 1
ATOM 6937 C C . ALA B 1 361 ? -4.145 23.25 8.805 1 70.31 361 ALA B C 1
ATOM 6939 O O . ALA B 1 361 ? -4.418 22.047 8.93 1 70.31 361 ALA B O 1
ATOM 6940 N N . TYR B 1 362 ? -4.449 24.031 7.852 1 71.12 362 TYR B N 1
ATOM 6941 C CA . TYR B 1 362 ? -5.191 23.422 6.746 1 71.12 362 TYR B CA 1
ATOM 6942 C C . TYR B 1 362 ? -4.348 22.375 6.039 1 71.12 362 TYR B C 1
ATOM 6944 O O . TYR B 1 362 ? -4.848 21.297 5.699 1 71.12 362 TYR B O 1
ATOM 6952 N N . GLN B 1 363 ? -3.139 22.703 5.848 1 73.44 363 GLN B N 1
ATOM 6953 C CA . GLN B 1 363 ? -2.24 21.75 5.203 1 73.44 363 GLN B CA 1
ATOM 6954 C C . GLN B 1 363 ? -2.107 20.469 6.023 1 73.44 363 GLN B C 1
ATOM 6956 O O . GLN B 1 363 ? -2.045 19.375 5.469 1 73.44 363 GLN B O 1
ATOM 6961 N N . ASN B 1 364 ? -2.125 20.688 7.258 1 75.31 364 ASN B N 1
ATOM 6962 C CA . ASN B 1 364 ? -2.033 19.531 8.141 1 75.31 364 ASN B CA 1
ATOM 6963 C C . ASN B 1 364 ? -3.279 18.656 8.055 1 75.31 364 ASN B C 1
ATOM 6965 O O . ASN B 1 364 ? -3.184 17.422 8.07 1 75.31 364 ASN B O 1
ATOM 6969 N N . MET B 1 365 ? -4.375 19.281 8 1 75.19 365 MET B N 1
ATOM 6970 C CA . MET B 1 365 ? -5.625 18.531 7.902 1 75.19 365 MET B CA 1
ATOM 6971 C C . MET B 1 365 ? -5.676 17.719 6.609 1 75.19 365 MET B C 1
ATOM 6973 O O . MET B 1 365 ? -6.117 16.578 6.609 1 75.19 365 MET B O 1
ATOM 6977 N N . ILE B 1 366 ? -5.215 18.344 5.637 1 75.12 366 ILE B N 1
ATOM 6978 C CA . ILE B 1 366 ? -5.211 17.688 4.336 1 75.12 366 ILE B CA 1
ATOM 6979 C C . ILE B 1 366 ? -4.258 16.484 4.371 1 75.12 366 ILE B C 1
ATOM 6981 O O . ILE B 1 366 ? -4.617 15.383 3.951 1 75.12 366 ILE B O 1
ATOM 6985 N N . THR B 1 367 ? -3.1 16.719 4.883 1 77.56 367 THR B N 1
ATOM 6986 C CA . THR B 1 367 ? -2.084 15.672 4.902 1 77.56 367 THR B CA 1
ATOM 6987 C C . THR B 1 367 ? -2.521 14.516 5.801 1 77.56 367 THR B C 1
ATOM 6989 O O . THR B 1 367 ? -2.279 13.352 5.48 1 77.56 367 THR B O 1
ATOM 6992 N N . ASN B 1 368 ? -3.123 14.883 6.816 1 78.25 368 ASN B N 1
ATOM 6993 C CA . ASN B 1 368 ? -3.627 13.844 7.711 1 78.25 368 ASN B CA 1
ATOM 6994 C C . ASN B 1 368 ? -4.703 13 7.039 1 78.25 368 ASN B C 1
ATOM 6996 O O . ASN B 1 368 ? -4.727 11.773 7.195 1 78.25 368 ASN B O 1
ATOM 7000 N N . ALA B 1 369 ? -5.531 13.625 6.383 1 77.62 369 ALA B N 1
ATOM 7001 C CA . ALA B 1 369 ? -6.586 12.906 5.672 1 77.62 369 ALA B CA 1
ATOM 7002 C C . ALA B 1 369 ? -6.004 12 4.594 1 77.62 369 ALA B C 1
ATOM 7004 O O . ALA B 1 369 ? -6.449 10.859 4.418 1 77.62 369 ALA B O 1
ATOM 7005 N N . MET B 1 370 ? -5.047 12.539 3.951 1 82.56 370 MET B N 1
ATOM 7006 C CA . MET B 1 370 ? -4.391 11.758 2.908 1 82.56 370 MET B CA 1
ATOM 7007 C C . MET B 1 370 ? -3.711 10.531 3.5 1 82.56 370 MET B C 1
ATOM 7009 O O . MET B 1 370 ? -3.787 9.438 2.93 1 82.56 370 MET B O 1
ATOM 7013 N N . TYR B 1 371 ? -3.121 10.703 4.555 1 80.5 371 TYR B N 1
ATOM 7014 C CA . TYR B 1 371 ? -2.418 9.602 5.207 1 80.5 371 TYR B CA 1
ATOM 7015 C C . TYR B 1 371 ? -3.396 8.539 5.688 1 80.5 371 TYR B C 1
ATOM 7017 O O . TYR B 1 371 ? -3.148 7.344 5.527 1 80.5 371 TYR B O 1
ATOM 7025 N N . GLU B 1 372 ? -4.438 8.984 6.219 1 79.81 372 GLU B N 1
ATOM 7026 C CA . GLU B 1 372 ? -5.414 8.047 6.766 1 79.81 372 GLU B CA 1
ATOM 7027 C C . GLU B 1 372 ? -6.133 7.285 5.656 1 79.81 372 GLU B C 1
ATOM 7029 O O . GLU B 1 372 ? -6.496 6.117 5.828 1 79.81 372 GLU B O 1
ATOM 7034 N N . LYS B 1 373 ? -6.297 7.961 4.594 1 87.5 373 LYS B N 1
ATOM 7035 C CA . LYS B 1 373 ? -7.105 7.371 3.533 1 87.5 373 LYS B CA 1
ATOM 7036 C C . LYS B 1 373 ? -6.234 6.645 2.514 1 87.5 373 LYS B C 1
ATOM 7038 O O . LYS B 1 373 ? -6.738 5.887 1.683 1 87.5 373 LYS B O 1
ATOM 7043 N N . GLN B 1 374 ? -4.965 6.844 2.584 1 87.75 374 GLN B N 1
ATOM 7044 C CA . GLN B 1 374 ? -4.082 6.164 1.641 1 87.75 374 GLN B CA 1
ATOM 7045 C C . GLN B 1 374 ? -3.971 4.68 1.965 1 87.75 374 GLN B C 1
ATOM 7047 O O . GLN B 1 374 ? -3.777 4.305 3.123 1 87.75 374 GLN B O 1
ATOM 7052 N N . LEU B 1 375 ? -4.156 3.877 0.949 1 87.69 375 LEU B N 1
ATOM 7053 C CA . LEU B 1 375 ? -4.082 2.43 1.116 1 87.69 375 LEU B CA 1
ATOM 7054 C C . LEU B 1 375 ? -2.727 1.899 0.66 1 87.69 375 LEU B C 1
ATOM 7056 O O . LEU B 1 375 ? -1.995 1.296 1.447 1 87.69 375 LEU B O 1
ATOM 7060 N N . ASP B 1 376 ? -2.443 2.074 -0.575 1 90.38 376 ASP B N 1
ATOM 7061 C CA . ASP B 1 376 ? -1.216 1.542 -1.158 1 90.38 376 ASP B CA 1
ATOM 7062 C C . ASP B 1 376 ? -0.604 2.529 -2.15 1 90.38 376 ASP B C 1
ATOM 7064 O O . ASP B 1 376 ? -1.257 3.494 -2.555 1 90.38 376 ASP B O 1
ATOM 7068 N N . SER B 1 377 ? 0.676 2.229 -2.398 1 90 377 SER B N 1
ATOM 7069 C CA . SER B 1 377 ? 1.368 3.051 -3.385 1 90 377 SER B CA 1
ATOM 7070 C C . SER B 1 377 ? 2.279 2.205 -4.27 1 90 377 SER B C 1
ATOM 7072 O O . SER B 1 377 ? 2.859 1.219 -3.807 1 90 377 SER B O 1
ATOM 7074 N N . GLY B 1 378 ? 2.32 2.555 -5.516 1 91.88 378 GLY B N 1
ATOM 7075 C CA . GLY B 1 378 ? 3.248 1.943 -6.453 1 91.88 378 GLY B CA 1
ATOM 7076 C C . GLY B 1 378 ? 3.031 0.451 -6.617 1 91.88 378 GLY B C 1
ATOM 7077 O O . GLY B 1 378 ? 1.938 0.014 -6.977 1 91.88 378 GLY B O 1
ATOM 7078 N N . LYS B 1 379 ? 4.039 -0.313 -6.289 1 91.12 379 LYS B N 1
ATOM 7079 C CA . LYS B 1 379 ? 4.016 -1.763 -6.461 1 91.12 379 LYS B CA 1
ATOM 7080 C C . LYS B 1 379 ? 2.91 -2.398 -5.621 1 91.12 379 LYS B C 1
ATOM 7082 O O . LYS B 1 379 ? 2.246 -3.334 -6.066 1 91.12 379 LYS B O 1
ATOM 7087 N N . GLY B 1 380 ? 2.73 -1.891 -4.48 1 90.88 380 GLY B N 1
ATOM 7088 C CA . GLY B 1 380 ? 1.687 -2.414 -3.613 1 90.88 380 GLY B CA 1
ATOM 7089 C C . GLY B 1 380 ? 0.298 -2.291 -4.211 1 90.88 380 GLY B C 1
ATOM 7090 O O . GLY B 1 380 ? -0.527 -3.195 -4.07 1 90.88 380 GLY B O 1
ATOM 7091 N N . THR B 1 381 ? 0.051 -1.211 -4.84 1 93.12 381 THR B N 1
ATOM 7092 C CA . THR B 1 381 ? -1.237 -1.002 -5.488 1 93.12 381 THR B CA 1
ATOM 7093 C C . THR B 1 381 ? -1.442 -2.006 -6.621 1 93.12 381 THR B C 1
ATOM 7095 O O . THR B 1 381 ? -2.531 -2.562 -6.773 1 93.12 381 THR B O 1
ATOM 7098 N N . LEU B 1 382 ? -0.403 -2.18 -7.41 1 93.5 382 LEU B N 1
ATOM 7099 C CA . LEU B 1 382 ? -0.502 -3.1 -8.539 1 93.5 382 LEU B CA 1
ATOM 7100 C C . LEU B 1 382 ? -0.753 -4.523 -8.055 1 93.5 382 LEU B C 1
ATOM 7102 O O . LEU B 1 382 ? -1.562 -5.25 -8.641 1 93.5 382 LEU B O 1
ATOM 7106 N N . LEU B 1 383 ? -0.034 -4.879 -7.051 1 92.12 383 LEU B N 1
ATOM 7107 C CA . LEU B 1 383 ? -0.238 -6.211 -6.492 1 92.12 383 LEU B CA 1
ATOM 7108 C C . LEU B 1 383 ? -1.656 -6.363 -5.957 1 92.12 383 LEU B C 1
ATOM 7110 O O . LEU B 1 383 ? -2.281 -7.414 -6.129 1 92.12 383 LEU B O 1
ATOM 7114 N N . HIS B 1 384 ? -2.082 -5.332 -5.309 1 90.81 384 HIS B N 1
ATOM 7115 C CA . HIS B 1 384 ? -3.447 -5.309 -4.797 1 90.81 384 HIS B CA 1
ATOM 7116 C C . HIS B 1 384 ? -4.461 -5.469 -5.926 1 90.81 384 HIS B C 1
ATOM 7118 O O . HIS B 1 384 ? -5.414 -6.242 -5.805 1 90.81 384 HIS B O 1
ATOM 7124 N N . LEU B 1 385 ? -4.27 -4.785 -6.988 1 91.12 385 LEU B N 1
ATOM 7125 C CA . LEU B 1 385 ? -5.156 -4.848 -8.148 1 91.12 385 LEU B CA 1
ATOM 7126 C C . LEU B 1 385 ? -5.141 -6.238 -8.766 1 91.12 385 LEU B C 1
ATOM 7128 O O . LEU B 1 385 ? -6.191 -6.766 -9.148 1 91.12 385 LEU B O 1
ATOM 7132 N N . CYS B 1 386 ? -3.959 -6.758 -8.906 1 90.75 386 CYS B N 1
ATOM 7133 C CA . CYS B 1 386 ? -3.832 -8.094 -9.484 1 90.75 386 CYS B CA 1
ATOM 7134 C C . CYS B 1 386 ? -4.586 -9.117 -8.648 1 90.75 386 CYS B C 1
ATOM 7136 O O . CYS B 1 386 ? -5.305 -9.961 -9.188 1 90.75 386 CYS B O 1
ATOM 7138 N N . ASP B 1 387 ? -4.422 -9.023 -7.406 1 89.5 387 ASP B N 1
ATOM 7139 C CA . ASP B 1 387 ? -5.105 -9.953 -6.508 1 89.5 387 ASP B CA 1
ATOM 7140 C C . ASP B 1 387 ? -6.621 -9.773 -6.59 1 89.5 387 ASP B C 1
ATOM 7142 O O . ASP B 1 387 ? -7.367 -10.75 -6.574 1 89.5 387 ASP B O 1
ATOM 7146 N N . ASP B 1 388 ? -7.055 -8.586 -6.672 1 87.25 388 ASP B N 1
ATOM 7147 C CA . ASP B 1 388 ? -8.484 -8.297 -6.754 1 87.25 388 ASP B CA 1
ATOM 7148 C C . ASP B 1 388 ? -9.086 -8.867 -8.031 1 87.25 388 ASP B C 1
ATOM 7150 O O . ASP B 1 388 ? -10.195 -9.414 -8.008 1 87.25 388 ASP B O 1
ATOM 7154 N N . VAL B 1 389 ? -8.406 -8.672 -9.109 1 89.56 389 VAL B N 1
ATOM 7155 C CA . VAL B 1 389 ? -8.883 -9.188 -10.391 1 89.56 389 VAL B CA 1
ATOM 7156 C C . VAL B 1 389 ? -9.039 -10.703 -10.312 1 89.56 389 VAL B C 1
ATOM 7158 O O . VAL B 1 389 ? -10.07 -11.242 -10.719 1 89.56 389 VAL B O 1
ATOM 7161 N N . ILE B 1 390 ? -8.047 -11.336 -9.734 1 91.12 390 ILE B N 1
ATOM 7162 C CA . ILE B 1 390 ? -8.055 -12.789 -9.656 1 91.12 390 ILE B CA 1
ATOM 7163 C C . ILE B 1 390 ? -9.219 -13.25 -8.773 1 91.12 390 ILE B C 1
ATOM 7165 O O . ILE B 1 390 ? -9.969 -14.148 -9.156 1 91.12 390 ILE B O 1
ATOM 7169 N N . GLN B 1 391 ? -9.383 -12.594 -7.648 1 89.69 391 GLN B N 1
ATOM 7170 C CA . GLN B 1 391 ? -10.453 -12.984 -6.734 1 89.69 391 GLN B CA 1
ATOM 7171 C C . GLN B 1 391 ? -11.828 -12.781 -7.375 1 89.69 391 GLN B C 1
ATOM 7173 O O . GLN B 1 391 ? -12.711 -13.633 -7.242 1 89.69 391 GLN B O 1
ATOM 7178 N N . GLN B 1 392 ? -11.953 -11.711 -8.031 1 89.06 392 GLN B N 1
ATOM 7179 C CA . GLN B 1 392 ? -13.234 -11.422 -8.664 1 89.06 392 GLN B CA 1
ATOM 7180 C C . GLN B 1 392 ? -13.523 -12.406 -9.797 1 89.06 392 GLN B C 1
ATOM 7182 O O . GLN B 1 392 ? -14.648 -12.898 -9.922 1 89.06 392 GLN B O 1
ATOM 7187 N N . GLU B 1 393 ? -12.547 -12.648 -10.617 1 91.94 393 GLU B N 1
ATOM 7188 C CA . GLU B 1 393 ? -12.719 -13.555 -11.75 1 91.94 393 GLU B CA 1
ATOM 7189 C C . GLU B 1 393 ? -13.039 -14.977 -11.281 1 91.94 393 GLU B C 1
ATOM 7191 O O . GLU B 1 393 ? -13.867 -15.656 -11.883 1 91.94 393 GLU B O 1
ATOM 7196 N N . VAL B 1 394 ? -12.383 -15.375 -10.258 1 94.31 394 VAL B N 1
ATOM 7197 C CA . VAL B 1 394 ? -12.617 -16.703 -9.727 1 94.31 394 VAL B CA 1
ATOM 7198 C C . VAL B 1 394 ? -14.047 -16.812 -9.211 1 94.31 394 VAL B C 1
ATOM 7200 O O . VAL B 1 394 ? -14.742 -17.812 -9.477 1 94.31 394 VAL B O 1
ATOM 7203 N N . LYS B 1 395 ? -14.508 -15.836 -8.469 1 94.38 395 LYS B N 1
ATOM 7204 C CA . LYS B 1 395 ? -15.859 -15.844 -7.934 1 94.38 395 LYS B CA 1
ATOM 7205 C C . LYS B 1 395 ? -16.891 -15.867 -9.055 1 94.38 395 LYS B C 1
ATOM 7207 O O . LYS B 1 395 ? -17.891 -16.578 -8.969 1 94.38 395 LYS B O 1
ATOM 7212 N N . GLU B 1 396 ? -16.609 -15.094 -10.078 1 94.19 396 GLU B N 1
ATOM 7213 C CA . GLU B 1 396 ? -17.516 -15.031 -11.211 1 94.19 396 GLU B CA 1
ATOM 7214 C C . GLU B 1 396 ? -17.656 -16.391 -11.891 1 94.19 396 GLU B C 1
ATOM 7216 O O . GLU B 1 396 ? -18.766 -16.828 -12.211 1 94.19 396 GLU B O 1
ATOM 7221 N N . VAL B 1 397 ? -16.578 -17.016 -12.07 1 95.62 397 VAL B N 1
ATOM 7222 C CA . VAL B 1 397 ? -16.562 -18.297 -12.766 1 95.62 397 VAL B CA 1
ATOM 7223 C C . VAL B 1 397 ? -17.219 -19.359 -11.906 1 95.62 397 VAL B C 1
ATOM 7225 O O . VAL B 1 397 ? -18.031 -20.156 -12.406 1 95.62 397 VAL B O 1
ATOM 7228 N N . ILE B 1 398 ? -16.938 -19.375 -10.641 1 96.75 398 ILE B N 1
ATOM 7229 C CA . ILE B 1 398 ? -17.469 -20.375 -9.727 1 96.75 398 ILE B CA 1
ATOM 7230 C C . ILE B 1 398 ? -18.984 -20.219 -9.625 1 96.75 398 ILE B C 1
ATOM 7232 O O . ILE B 1 398 ? -19.734 -21.203 -9.703 1 96.75 398 ILE B O 1
ATOM 7236 N N . ILE B 1 399 ? -19.453 -19 -9.492 1 96.88 399 ILE B N 1
ATOM 7237 C CA . ILE B 1 399 ? -20.891 -18.734 -9.359 1 96.88 399 ILE B CA 1
ATOM 7238 C C . ILE B 1 399 ? -21.609 -19.156 -10.633 1 96.88 399 ILE B C 1
ATOM 7240 O O . ILE B 1 399 ? -22.656 -19.812 -10.578 1 96.88 399 ILE B O 1
ATOM 7244 N N . SER B 1 400 ? -21.047 -18.797 -11.75 1 96.81 400 SER B N 1
ATOM 7245 C CA . SER B 1 400 ? -21.672 -19.109 -13.031 1 96.81 400 SER B CA 1
ATOM 7246 C C . SER B 1 400 ? -21.719 -20.625 -13.258 1 96.81 400 SER B C 1
ATOM 7248 O O . SER B 1 400 ? -22.734 -21.156 -13.711 1 96.81 400 SER B O 1
ATOM 7250 N N . PHE B 1 401 ? -20.656 -21.281 -12.969 1 97.12 401 PHE B N 1
ATOM 7251 C CA . PHE B 1 401 ? -20.625 -22.734 -13.125 1 97.12 401 PHE B CA 1
ATOM 7252 C C . PHE B 1 401 ? -21.641 -23.406 -12.195 1 97.12 401 PHE B C 1
ATOM 7254 O O . PHE B 1 401 ? -22.344 -24.328 -12.602 1 97.12 401 PHE B O 1
ATOM 7261 N N . TYR B 1 402 ? -21.672 -22.938 -10.977 1 96.88 402 TYR B N 1
ATOM 7262 C CA . TYR B 1 402 ? -22.594 -23.484 -9.992 1 96.88 402 TYR B CA 1
ATOM 7263 C C . TYR B 1 402 ? -24.047 -23.344 -10.453 1 96.88 402 TYR B C 1
ATOM 7265 O O . TYR B 1 402 ? -24.828 -24.281 -10.328 1 96.88 402 TYR B O 1
ATOM 7273 N N . ILE B 1 403 ? -24.375 -22.188 -10.969 1 96.81 403 ILE B N 1
ATOM 7274 C CA . ILE B 1 403 ? -25.75 -21.922 -11.414 1 96.81 403 ILE B CA 1
ATOM 7275 C C . ILE B 1 403 ? -26.094 -22.844 -12.578 1 96.81 403 ILE B C 1
ATOM 7277 O O . ILE B 1 403 ? -27.203 -23.406 -12.633 1 96.81 403 ILE B O 1
ATOM 7281 N N . LEU B 1 404 ? -25.172 -23.016 -13.469 1 95.62 404 LEU B N 1
ATOM 7282 C CA . LEU B 1 404 ? -25.391 -23.906 -14.602 1 95.62 404 LEU B CA 1
ATOM 7283 C C . LEU B 1 404 ? -25.531 -25.344 -14.141 1 95.62 404 LEU B C 1
ATOM 7285 O O . LEU B 1 404 ? -26.312 -26.109 -14.703 1 95.62 404 LEU B O 1
ATOM 7289 N N . MET B 1 405 ? -24.828 -25.688 -13.156 1 94.44 405 MET B N 1
ATOM 7290 C CA . MET B 1 405 ? -24.828 -27.047 -12.633 1 94.44 405 MET B CA 1
ATOM 7291 C C . MET B 1 405 ? -26.125 -27.359 -11.914 1 94.44 405 MET B C 1
ATOM 7293 O O . MET B 1 405 ? -26.688 -28.453 -12.062 1 94.44 405 MET B O 1
ATOM 7297 N N . VAL B 1 406 ? -26.656 -26.422 -11.195 1 93.44 406 VAL B N 1
ATOM 7298 C CA . VAL B 1 406 ? -27.797 -26.672 -10.32 1 93.44 406 VAL B CA 1
ATOM 7299 C C . VAL B 1 406 ? -29.094 -26.344 -11.055 1 93.44 406 VAL B C 1
ATOM 7301 O O . VAL B 1 406 ? -30.094 -27.047 -10.891 1 93.44 406 VAL B O 1
ATOM 7304 N N . GLN B 1 407 ? -29.062 -25.312 -11.922 1 93.75 407 GLN B N 1
ATOM 7305 C CA . GLN B 1 407 ? -30.312 -24.844 -12.516 1 93.75 407 GLN B CA 1
ATOM 7306 C C . GLN B 1 407 ? -30.375 -25.219 -13.992 1 93.75 407 GLN B C 1
ATOM 7308 O O . GLN B 1 407 ? -31.406 -24.984 -14.648 1 93.75 407 GLN B O 1
ATOM 7313 N N . GLY B 1 408 ? -29.344 -25.703 -14.492 1 91.81 408 GLY B N 1
ATOM 7314 C CA . GLY B 1 408 ? -29.375 -26.219 -15.852 1 91.81 408 GLY B CA 1
ATOM 7315 C C . GLY B 1 408 ? -28.984 -25.172 -16.891 1 91.81 408 GLY B C 1
ATOM 7316 O O . GLY B 1 408 ? -28.422 -24.141 -16.547 1 91.81 408 GLY B O 1
ATOM 7317 N N . LYS B 1 409 ? -29.328 -25.516 -18.094 1 94.25 409 LYS B N 1
ATOM 7318 C CA . LYS B 1 409 ? -28.938 -24.672 -19.219 1 94.25 409 LYS B CA 1
ATOM 7319 C C . LYS B 1 409 ? -29.578 -23.297 -19.156 1 94.25 409 LYS B C 1
ATOM 7321 O O . LYS B 1 409 ? -30.719 -23.172 -18.688 1 94.25 409 LYS B O 1
ATOM 7326 N N . ALA B 1 410 ? -28.797 -22.25 -19.578 1 95.5 410 ALA B N 1
ATOM 7327 C CA . ALA B 1 410 ? -29.297 -20.875 -19.516 1 95.5 410 ALA B CA 1
ATOM 7328 C C . ALA B 1 410 ? -28.656 -20 -20.578 1 95.5 410 ALA B C 1
ATOM 7330 O O . ALA B 1 410 ? -27.531 -20.266 -21.016 1 95.5 410 ALA B O 1
ATOM 7331 N N . THR B 1 411 ? -29.453 -19.031 -20.984 1 95.12 411 THR B N 1
ATOM 7332 C CA . THR B 1 411 ? -28.891 -18 -21.828 1 95.12 411 THR B CA 1
ATOM 7333 C C . THR B 1 411 ? -28.047 -17.016 -21.016 1 95.12 411 THR B C 1
ATOM 7335 O O . THR B 1 411 ? -28.078 -17.047 -19.781 1 95.12 411 THR B O 1
ATOM 7338 N N . SER B 1 412 ? -27.297 -16.25 -21.75 1 94.56 412 SER B N 1
ATOM 7339 C CA . SER B 1 412 ? -26.469 -15.266 -21.078 1 94.56 412 SER B CA 1
ATOM 7340 C C . SER B 1 412 ? -27.297 -14.383 -20.156 1 94.56 412 SER B C 1
ATOM 7342 O O . SER B 1 412 ? -26.906 -14.125 -19.016 1 94.56 412 SER B O 1
ATOM 7344 N N . HIS B 1 413 ? -28.422 -13.961 -20.609 1 93.94 413 HIS B N 1
ATOM 7345 C CA . HIS B 1 413 ? -29.297 -13.078 -19.844 1 93.94 413 HIS B CA 1
ATOM 7346 C C . HIS B 1 413 ? -29.906 -13.805 -18.641 1 93.94 413 HIS B C 1
ATOM 7348 O O . HIS B 1 413 ? -29.969 -13.25 -17.547 1 93.94 413 HIS B O 1
ATOM 7354 N N . GLU B 1 414 ? -30.328 -15 -18.875 1 95.12 414 GLU B N 1
ATOM 7355 C CA . GLU B 1 414 ? -30.891 -15.805 -17.781 1 95.12 414 GLU B CA 1
ATOM 7356 C C . GLU B 1 414 ? -29.844 -16.094 -16.719 1 95.12 414 GLU B C 1
ATOM 7358 O O . GLU B 1 414 ? -30.125 -16.031 -15.523 1 95.12 414 GLU B O 1
ATOM 7363 N N . LEU B 1 415 ? -28.719 -16.453 -17.234 1 95.94 415 LEU B N 1
ATOM 7364 C CA . LEU B 1 415 ? -27.625 -16.75 -16.312 1 95.94 415 LEU B CA 1
ATOM 7365 C C . LEU B 1 415 ? -27.297 -15.531 -15.453 1 95.94 415 LEU B C 1
ATOM 7367 O O . LEU B 1 415 ? -27.016 -15.664 -14.258 1 95.94 415 LEU B O 1
ATOM 7371 N N . ASP B 1 416 ? -27.281 -14.359 -16.047 1 95.44 416 ASP B N 1
ATOM 7372 C CA . ASP B 1 416 ? -27.016 -13.109 -15.344 1 95.44 416 ASP B CA 1
ATOM 7373 C C . ASP B 1 416 ? -28.016 -12.898 -14.219 1 95.44 416 ASP B C 1
ATOM 7375 O O . ASP B 1 416 ? -27.641 -12.602 -13.086 1 95.44 416 ASP B O 1
ATOM 7379 N N . GLN B 1 417 ? -29.219 -13.102 -14.477 1 95.44 417 GLN B N 1
ATOM 7380 C CA . GLN B 1 417 ? -30.281 -12.906 -13.508 1 95.44 417 GLN B CA 1
ATOM 7381 C C . GLN B 1 417 ? -30.219 -13.953 -12.398 1 95.44 417 GLN B C 1
ATOM 7383 O O . GLN B 1 417 ? -30.422 -13.633 -11.219 1 95.44 417 GLN B O 1
ATOM 7388 N N . ARG B 1 418 ? -29.938 -15.117 -12.805 1 96.31 418 ARG B N 1
ATOM 7389 C CA . ARG B 1 418 ? -29.875 -16.203 -11.828 1 96.31 418 ARG B CA 1
ATOM 7390 C C . ARG B 1 418 ? -28.703 -15.992 -10.867 1 96.31 418 ARG B C 1
ATOM 7392 O O . ARG B 1 418 ? -28.828 -16.281 -9.672 1 96.31 418 ARG B O 1
ATOM 7399 N N . CYS B 1 419 ? -27.625 -15.586 -11.406 1 96.06 419 CYS B N 1
ATOM 7400 C CA . CYS B 1 419 ? -26.469 -15.328 -10.57 1 96.06 419 CYS B CA 1
ATOM 7401 C C . CYS B 1 419 ? -26.734 -14.203 -9.578 1 96.06 419 CYS B C 1
ATOM 7403 O O . CYS B 1 419 ? -26.391 -14.305 -8.406 1 96.06 419 CYS B O 1
ATOM 7405 N N . GLU B 1 420 ? -27.359 -13.141 -10.047 1 94.56 420 GLU B N 1
ATOM 7406 C CA . GLU B 1 420 ? -27.688 -12.016 -9.18 1 94.56 420 GLU B CA 1
ATOM 7407 C C . GLU B 1 420 ? -28.672 -12.422 -8.094 1 94.56 420 GLU B C 1
ATOM 7409 O O . GLU B 1 420 ? -28.578 -11.961 -6.957 1 94.56 420 GLU B O 1
ATOM 7414 N N . LYS B 1 421 ? -29.562 -13.234 -8.469 1 95.06 421 LYS B N 1
ATOM 7415 C CA . LYS B 1 421 ? -30.531 -13.734 -7.516 1 95.06 421 LYS B CA 1
ATOM 7416 C C . LYS B 1 421 ? -29.875 -14.578 -6.434 1 95.06 421 LYS B C 1
ATOM 7418 O O . LYS B 1 421 ? -30.203 -14.469 -5.254 1 95.06 421 LYS B O 1
ATOM 7423 N N . LEU B 1 422 ? -28.984 -15.414 -6.859 1 95.31 422 LEU B N 1
ATOM 7424 C CA . LEU B 1 422 ? -28.266 -16.234 -5.902 1 95.31 422 LEU B CA 1
ATOM 7425 C C . LEU B 1 422 ? -27.5 -15.367 -4.902 1 95.31 422 LEU B C 1
ATOM 7427 O O . LEU B 1 422 ? -27.531 -15.641 -3.701 1 95.31 422 LEU B O 1
ATOM 7431 N N . ILE B 1 423 ? -26.812 -14.359 -5.359 1 93.44 423 ILE B N 1
ATOM 7432 C CA . ILE B 1 423 ? -26.016 -13.484 -4.516 1 93.44 423 ILE B CA 1
ATOM 7433 C C . ILE B 1 423 ? -26.922 -12.75 -3.523 1 93.44 423 ILE B C 1
ATOM 7435 O O . ILE B 1 423 ? -26.562 -12.602 -2.352 1 93.44 423 ILE B O 1
ATOM 7439 N N . LYS B 1 424 ? -28.047 -12.406 -3.967 1 92.69 424 LYS B N 1
ATOM 7440 C CA . LYS B 1 424 ? -29 -11.695 -3.117 1 92.69 424 LYS B CA 1
ATOM 7441 C C . LYS B 1 424 ? -29.609 -12.625 -2.08 1 92.69 424 LYS B C 1
ATOM 7443 O O . LYS B 1 424 ? -29.672 -12.289 -0.894 1 92.69 424 LYS B O 1
ATOM 7448 N N . GLU B 1 425 ? -30 -13.734 -2.488 1 93.69 425 GLU B N 1
ATOM 7449 C CA . GLU B 1 425 ? -30.734 -14.656 -1.63 1 93.69 425 GLU B CA 1
ATOM 7450 C C . GLU B 1 425 ? -29.812 -15.336 -0.625 1 93.69 425 GLU B C 1
ATOM 7452 O O . GLU B 1 425 ? -30.156 -15.484 0.549 1 93.69 425 GLU B O 1
ATOM 7457 N N . GLU B 1 426 ? -28.688 -15.758 -1.085 1 91.69 426 GLU B N 1
ATOM 7458 C CA . GLU B 1 426 ? -27.812 -16.562 -0.238 1 91.69 426 GLU B CA 1
ATOM 7459 C C . GLU B 1 426 ? -26.859 -15.688 0.574 1 91.69 426 GLU B C 1
ATOM 7461 O O . GLU B 1 426 ? -26.438 -16.062 1.669 1 91.69 426 GLU B O 1
ATOM 7466 N N . PHE B 1 427 ? -26.531 -14.492 0.083 1 88.88 427 PHE B N 1
ATOM 7467 C CA . PHE B 1 427 ? -25.5 -13.711 0.75 1 88.88 427 PHE B CA 1
ATOM 7468 C C . PHE B 1 427 ? -26.016 -12.336 1.129 1 88.88 427 PHE B C 1
ATOM 7470 O O . PHE B 1 427 ? -25.312 -11.555 1.772 1 88.88 427 PHE B O 1
ATOM 7477 N N . ASN B 1 428 ? -27.203 -11.906 0.723 1 87 428 ASN B N 1
ATOM 7478 C CA . ASN B 1 428 ? -27.828 -10.625 1.018 1 87 428 ASN B CA 1
ATOM 7479 C C . ASN B 1 428 ? -27 -9.461 0.475 1 87 428 ASN B C 1
ATOM 7481 O O . ASN B 1 428 ? -26.781 -8.469 1.176 1 87 428 ASN B O 1
ATOM 7485 N N . GLU B 1 429 ? -26.422 -9.719 -0.667 1 84 429 GLU B N 1
ATOM 7486 C CA . GLU B 1 429 ? -25.641 -8.688 -1.357 1 84 429 GLU B CA 1
ATOM 7487 C C . GLU B 1 429 ? -26.203 -8.422 -2.754 1 84 429 GLU B C 1
ATOM 7489 O O . GLU B 1 429 ? -26.859 -9.289 -3.338 1 84 429 GLU B O 1
ATOM 7494 N N . THR B 1 430 ? -26.062 -7.172 -3.188 1 83.25 430 THR B N 1
ATOM 7495 C CA . THR B 1 430 ? -26.484 -6.812 -4.535 1 83.25 430 THR B CA 1
ATOM 7496 C C . THR B 1 430 ? -25.297 -6.445 -5.406 1 83.25 430 THR B C 1
ATOM 7498 O O . THR B 1 430 ? -24.344 -5.809 -4.938 1 83.25 430 THR B O 1
ATOM 7501 N N . CYS B 1 431 ? -25.297 -7.016 -6.574 1 84.12 431 CYS B N 1
ATOM 7502 C CA . CYS B 1 431 ? -24.219 -6.715 -7.504 1 84.12 431 CYS B CA 1
ATOM 7503 C C . CYS B 1 431 ? -24.703 -6.84 -8.945 1 84.12 431 CYS B C 1
ATOM 7505 O O . CYS B 1 431 ? -25.656 -7.555 -9.227 1 84.12 431 CYS B O 1
ATOM 7507 N N . ASN B 1 432 ? -24.172 -6.023 -9.797 1 86.44 432 ASN B N 1
ATOM 7508 C CA . ASN B 1 432 ? -24.359 -6.207 -11.234 1 86.44 432 ASN B CA 1
ATOM 7509 C C . ASN B 1 432 ? -23.375 -7.242 -11.789 1 86.44 432 ASN B C 1
ATOM 7511 O O . ASN B 1 432 ? -22.25 -6.91 -12.133 1 86.44 432 ASN B O 1
ATOM 7515 N N . PHE B 1 433 ? -23.875 -8.477 -11.961 1 90.69 433 PHE B N 1
ATOM 7516 C CA . PHE B 1 433 ? -23.031 -9.617 -12.312 1 90.69 433 PHE B CA 1
ATOM 7517 C C . PHE B 1 433 ? -22.562 -9.508 -13.758 1 90.69 433 PHE B C 1
ATOM 7519 O O . PHE B 1 433 ? -23.344 -9.195 -14.648 1 90.69 433 PHE B O 1
ATOM 7526 N N . GLU B 1 434 ? -21.266 -9.688 -13.992 1 86.81 434 GLU B N 1
ATOM 7527 C CA . GLU B 1 434 ? -20.688 -9.68 -15.328 1 86.81 434 GLU B CA 1
ATOM 7528 C C . GLU B 1 434 ? -20.688 -11.078 -15.938 1 86.81 434 GLU B C 1
ATOM 7530 O O . GLU B 1 434 ? -19.641 -11.727 -16.016 1 86.81 434 GLU B O 1
ATOM 7535 N N . VAL B 1 435 ? -21.719 -11.406 -16.547 1 91.62 435 VAL B N 1
ATOM 7536 C CA . VAL B 1 435 ? -21.953 -12.773 -16.984 1 91.62 435 VAL B CA 1
ATOM 7537 C C . VAL B 1 435 ? -21.125 -13.062 -18.25 1 91.62 435 VAL B C 1
ATOM 7539 O O . VAL B 1 435 ? -20.625 -14.164 -18.422 1 91.62 435 VAL B O 1
ATOM 7542 N N . ASP B 1 436 ? -20.953 -12.094 -19.078 1 89.5 436 ASP B N 1
ATOM 7543 C CA . ASP B 1 436 ? -20.25 -12.312 -20.344 1 89.5 436 ASP B CA 1
ATOM 7544 C C . ASP B 1 436 ? -18.797 -12.703 -20.109 1 89.5 436 ASP B C 1
ATOM 7546 O O . ASP B 1 436 ? -18.281 -13.617 -20.75 1 89.5 436 ASP B O 1
ATOM 7550 N N . ASP B 1 437 ? -18.203 -12.031 -19.266 1 88.62 437 ASP B N 1
ATOM 7551 C CA . ASP B 1 437 ? -16.812 -12.328 -18.938 1 88.62 437 ASP B CA 1
ATOM 7552 C C . ASP B 1 437 ? -16.688 -13.703 -18.297 1 88.62 437 ASP B C 1
ATOM 7554 O O . ASP B 1 437 ? -15.727 -14.438 -18.578 1 88.62 437 ASP B O 1
ATOM 7558 N N . ALA B 1 438 ? -17.609 -14.039 -17.5 1 92.75 438 ALA B N 1
ATOM 7559 C CA . ALA B 1 438 ? -17.594 -15.336 -16.828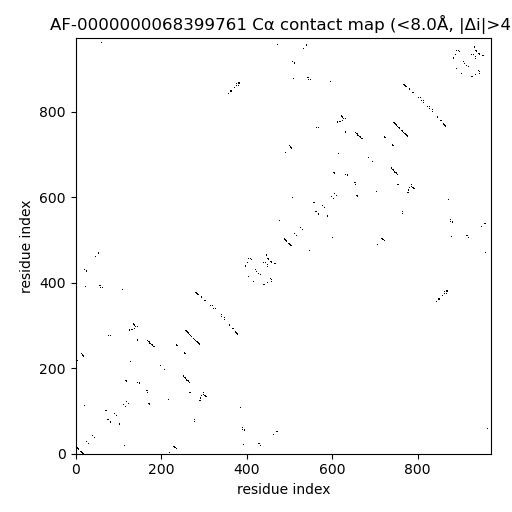 1 92.75 438 ALA B CA 1
ATOM 7560 C C . ALA B 1 438 ? -17.766 -16.469 -17.828 1 92.75 438 ALA B C 1
ATOM 7562 O O . ALA B 1 438 ? -17.062 -17.484 -17.766 1 92.75 438 ALA B O 1
ATOM 7563 N N . ILE B 1 439 ? -18.703 -16.266 -18.75 1 93.5 439 ILE B N 1
ATOM 7564 C CA . ILE B 1 439 ? -18.984 -17.297 -19.75 1 93.5 439 ILE B CA 1
ATOM 7565 C C . ILE B 1 439 ? -17.766 -17.5 -20.641 1 93.5 439 ILE B C 1
ATOM 7567 O O . ILE B 1 439 ? -17.422 -18.641 -20.969 1 93.5 439 ILE B O 1
ATOM 7571 N N . HIS B 1 440 ? -17.188 -16.422 -21 1 91.56 440 HIS B N 1
ATOM 7572 C CA . HIS B 1 440 ? -16 -16.484 -21.844 1 91.56 440 HIS B CA 1
ATOM 7573 C C . HIS B 1 440 ? -14.898 -17.312 -21.172 1 91.56 440 HIS B C 1
ATOM 7575 O O . HIS B 1 440 ? -14.227 -18.109 -21.828 1 91.56 440 HIS B O 1
ATOM 7581 N N . LYS B 1 441 ? -14.734 -17.219 -19.984 1 92 441 LYS B N 1
ATOM 7582 C CA . LYS B 1 441 ? -13.703 -17.938 -19.25 1 92 441 LYS B CA 1
ATOM 7583 C C . LYS B 1 441 ? -14.078 -19.406 -19.078 1 92 441 LYS B C 1
ATOM 7585 O O . LYS B 1 441 ? -13.203 -20.281 -19.125 1 92 441 LYS B O 1
ATOM 7590 N N . LEU B 1 442 ? -15.32 -19.578 -18.828 1 95.19 442 LEU B N 1
ATOM 7591 C CA . LEU B 1 442 ? -15.797 -20.953 -18.703 1 95.19 442 LEU B CA 1
ATOM 7592 C C . LEU B 1 442 ? -15.609 -21.719 -20 1 95.19 442 LEU B C 1
ATOM 7594 O O . LEU B 1 442 ? -15.227 -22.906 -19.984 1 95.19 442 LEU B O 1
ATOM 7598 N N . GLU B 1 443 ? -15.82 -21.031 -21.062 1 93.06 443 GLU B N 1
ATOM 7599 C CA . GLU B 1 443 ? -15.609 -21.641 -22.375 1 93.06 443 GLU B CA 1
ATOM 7600 C C . GLU B 1 443 ? -14.133 -21.875 -22.641 1 93.06 443 GLU B C 1
ATOM 7602 O O . GLU B 1 443 ? -13.75 -22.906 -23.203 1 93.06 443 GLU B O 1
ATOM 7607 N N . LYS B 1 444 ? -13.375 -20.922 -22.234 1 90.06 444 LYS B N 1
ATOM 7608 C CA . LYS B 1 444 ? -11.93 -21.047 -22.422 1 90.06 444 LYS B CA 1
ATOM 7609 C C . LYS B 1 444 ? -11.383 -22.219 -21.609 1 90.06 444 LYS B C 1
ATOM 7611 O O . LYS B 1 444 ? -10.43 -22.875 -22.031 1 90.06 444 LYS B O 1
ATOM 7616 N N . LEU B 1 445 ? -11.969 -22.469 -20.469 1 92.12 445 LEU B N 1
ATOM 7617 C CA . LEU B 1 445 ? -11.57 -23.578 -19.609 1 92.12 445 LEU B CA 1
ATOM 7618 C C . LEU B 1 445 ? -12.078 -24.906 -20.188 1 92.12 445 LEU B C 1
ATOM 7620 O O . LEU B 1 445 ? -11.625 -25.969 -19.781 1 92.12 445 LEU B O 1
ATOM 7624 N N . GLY B 1 446 ? -13.07 -24.844 -21.094 1 90.44 446 GLY B N 1
ATOM 7625 C CA . GLY B 1 446 ? -13.617 -26.016 -21.75 1 90.44 446 GLY B CA 1
ATOM 7626 C C . GLY B 1 446 ? -14.664 -26.734 -20.922 1 90.44 446 GLY B C 1
ATOM 7627 O O . GLY B 1 446 ? -14.977 -27.891 -21.172 1 90.44 446 GLY B O 1
ATOM 7628 N N . ILE B 1 447 ? -15.203 -26.016 -19.922 1 94.69 447 ILE B N 1
ATOM 7629 C CA . ILE B 1 447 ? -16.109 -26.719 -19.031 1 94.69 447 ILE B CA 1
ATOM 7630 C C . ILE B 1 447 ? -17.547 -26.281 -19.297 1 94.69 447 ILE B C 1
ATOM 7632 O O . ILE B 1 447 ? -18.484 -26.797 -18.672 1 94.69 447 ILE B O 1
ATOM 7636 N N . VAL B 1 448 ? -17.719 -25.328 -20.141 1 94.81 448 VAL B N 1
ATOM 7637 C CA . VAL B 1 448 ? -19.047 -24.906 -20.578 1 94.81 448 VAL B CA 1
ATOM 7638 C C . VAL B 1 448 ? -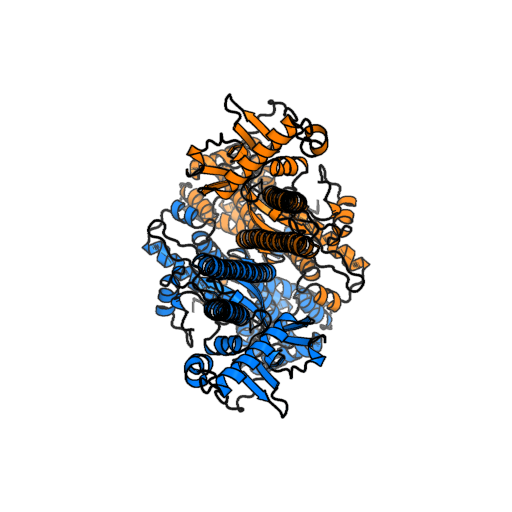19.078 -24.797 -22.094 1 94.81 448 VAL B C 1
ATOM 7640 O O . VAL B 1 448 ? -18.094 -24.391 -22.719 1 94.81 448 VAL B O 1
ATOM 7643 N N . THR B 1 449 ? -20.094 -25.281 -22.656 1 92.75 449 THR B N 1
ATOM 7644 C CA . THR B 1 449 ? -20.281 -25.203 -24.109 1 92.75 449 THR B CA 1
ATOM 7645 C C . THR B 1 449 ? -21.609 -24.531 -24.438 1 92.75 449 THR B C 1
ATOM 7647 O O . THR B 1 449 ? -22.531 -24.516 -23.625 1 92.75 449 THR B O 1
ATOM 7650 N N . LYS B 1 450 ? -21.625 -23.922 -25.516 1 92.12 450 LYS B N 1
ATOM 7651 C CA . LYS B 1 450 ? -22.844 -23.266 -26.016 1 92.12 450 LYS B CA 1
ATOM 7652 C C . LYS B 1 450 ? -23.594 -24.172 -26.984 1 92.12 450 LYS B C 1
ATOM 7654 O O . LYS B 1 450 ? -23 -24.719 -27.906 1 92.12 450 LYS B O 1
ATOM 7659 N N . ASP B 1 451 ? -24.844 -24.328 -26.703 1 89.69 451 ASP B N 1
ATOM 7660 C CA . ASP B 1 451 ? -25.688 -25.141 -27.594 1 89.69 451 ASP B CA 1
ATOM 7661 C C . ASP B 1 451 ? -26.094 -24.344 -28.828 1 89.69 451 ASP B C 1
ATOM 7663 O O . ASP B 1 451 ? -25.984 -23.109 -28.859 1 89.69 451 ASP B O 1
ATOM 7667 N N . PRO B 1 452 ? -26.531 -25.062 -29.812 1 87.12 452 PRO B N 1
ATOM 7668 C CA . PRO B 1 452 ? -26.938 -24.375 -31.047 1 87.12 452 PRO B CA 1
ATOM 7669 C C . PRO B 1 452 ? -28.062 -23.375 -30.828 1 87.12 452 PRO B C 1
ATOM 7671 O O . PRO B 1 452 ? -28.172 -22.406 -31.578 1 87.12 452 PRO B O 1
ATOM 7674 N N . ILE B 1 453 ? -28.797 -23.5 -29.812 1 87.75 453 ILE B N 1
ATOM 7675 C CA . ILE B 1 453 ? -29.906 -22.594 -29.531 1 87.75 453 ILE B CA 1
ATOM 7676 C C . ILE B 1 453 ? -29.422 -21.406 -28.719 1 87.75 453 ILE B C 1
ATOM 7678 O O . ILE B 1 453 ? -30.188 -20.484 -28.438 1 87.75 453 ILE B O 1
ATOM 7682 N N . GLY B 1 454 ? -28.172 -21.359 -28.375 1 88.69 454 GLY B N 1
ATOM 7683 C CA . GLY B 1 454 ? -27.594 -20.219 -27.688 1 88.69 454 GLY B CA 1
ATOM 7684 C C . GLY B 1 454 ? -27.594 -20.375 -26.172 1 88.69 454 GLY B C 1
ATOM 7685 O O . GLY B 1 454 ? -27.406 -19.391 -25.453 1 88.69 454 GLY B O 1
ATOM 7686 N N . LYS B 1 455 ? -27.922 -21.531 -25.703 1 94 455 LYS B N 1
ATOM 7687 C CA . LYS B 1 455 ? -27.922 -21.781 -24.266 1 94 455 LYS B CA 1
ATOM 7688 C C . LYS B 1 455 ? -26.609 -22.438 -23.828 1 94 455 LYS B C 1
ATOM 7690 O O . LYS B 1 455 ? -26.031 -23.234 -24.562 1 94 455 LYS B O 1
ATOM 7695 N N . TYR B 1 456 ? -26.188 -22.078 -22.703 1 95.62 456 TYR B N 1
ATOM 7696 C CA . TYR B 1 456 ? -24.938 -22.594 -22.156 1 95.62 456 TYR B CA 1
ATOM 7697 C C . TYR B 1 456 ? -25.203 -23.781 -21.25 1 95.62 456 TYR B C 1
ATOM 7699 O O . TYR B 1 456 ? -26.172 -23.797 -20.484 1 95.62 456 TYR B O 1
ATOM 7707 N N . GLN B 1 457 ? -24.391 -24.781 -21.484 1 93.38 457 GLN B N 1
ATOM 7708 C CA . GLN B 1 457 ? -24.5 -25.984 -20.672 1 93.38 457 GLN B CA 1
ATOM 7709 C C . GLN B 1 457 ? -23.156 -26.344 -20.047 1 93.38 457 GLN B C 1
ATOM 7711 O O . GLN B 1 457 ? -22.094 -26.047 -20.609 1 93.38 457 GLN B O 1
ATOM 7716 N N . PHE B 1 458 ? -23.156 -26.859 -18.812 1 90.88 458 PHE B N 1
ATOM 7717 C CA . PHE B 1 458 ? -21.938 -27.234 -18.109 1 90.88 458 PHE B CA 1
ATOM 7718 C C . PHE B 1 458 ? -21.578 -28.688 -18.422 1 90.88 458 PHE B C 1
ATOM 7720 O O . PHE B 1 458 ? -22.438 -29.484 -18.781 1 90.88 458 PHE B O 1
ATOM 7727 N N . VAL B 1 459 ? -20.375 -28.906 -18.312 1 91.81 459 VAL B N 1
ATOM 7728 C CA . VAL B 1 459 ? -19.922 -30.297 -18.391 1 91.81 459 VAL B CA 1
ATOM 7729 C C . VAL B 1 459 ? -19.984 -30.938 -17 1 91.81 459 VAL B C 1
ATOM 7731 O O . VAL B 1 459 ? -19.922 -30.234 -15.992 1 91.81 459 VAL B O 1
ATOM 7734 N N . GLY B 1 460 ? -20.312 -32.156 -16.922 1 91.75 460 GLY B N 1
ATOM 7735 C CA . GLY B 1 460 ? -20.359 -32.844 -15.641 1 91.75 460 GLY B CA 1
ATOM 7736 C C . GLY B 1 460 ? -19.172 -32.562 -14.75 1 91.75 460 GLY B C 1
ATOM 7737 O O . GLY B 1 460 ? -18.078 -32.25 -15.242 1 91.75 460 GLY B O 1
ATOM 7738 N N . LEU B 1 461 ? -19.344 -32.562 -13.438 1 93.62 461 LEU B N 1
ATOM 7739 C CA . LEU B 1 461 ? -18.328 -32.156 -12.453 1 93.62 461 LEU B CA 1
ATOM 7740 C C . LEU B 1 461 ? -17.047 -33 -12.641 1 93.62 461 LEU B C 1
ATOM 7742 O O . LEU B 1 461 ? -15.953 -32.438 -12.664 1 93.62 461 LEU B O 1
ATOM 7746 N N . LYS B 1 462 ? -17.203 -34.281 -12.734 1 93.88 462 LYS B N 1
ATOM 7747 C CA . LYS B 1 462 ? -16.047 -35.156 -12.906 1 93.88 462 LYS B CA 1
ATOM 7748 C C . LYS B 1 462 ? -15.305 -34.844 -14.211 1 93.88 462 LYS B C 1
ATOM 7750 O O . LYS B 1 462 ? -14.078 -34.812 -14.242 1 93.88 462 LYS B O 1
ATOM 7755 N N . ARG B 1 463 ? -16.078 -34.688 -15.203 1 94.75 463 ARG B N 1
ATOM 7756 C CA . ARG B 1 463 ? -15.492 -34.375 -16.5 1 94.75 463 ARG B CA 1
ATOM 7757 C C . ARG B 1 463 ? -14.812 -33 -16.484 1 94.75 463 ARG B C 1
ATOM 7759 O O . ARG B 1 463 ? -13.773 -32.812 -17.109 1 94.75 463 ARG B O 1
ATOM 7766 N N . ALA B 1 464 ? -15.438 -32.031 -15.844 1 95.62 464 ALA B N 1
ATOM 7767 C CA . ALA B 1 464 ? -14.844 -30.703 -15.727 1 95.62 464 ALA B CA 1
ATOM 7768 C C . ALA B 1 464 ? -13.477 -30.781 -15.039 1 95.62 464 ALA B C 1
ATOM 7770 O O . ALA B 1 464 ? -12.531 -30.125 -15.477 1 95.62 464 ALA B O 1
ATOM 7771 N N . ASN B 1 465 ? -13.367 -31.578 -13.992 1 95.75 465 ASN B N 1
ATOM 7772 C CA . ASN B 1 465 ? -12.102 -31.766 -13.281 1 95.75 465 ASN B CA 1
ATOM 7773 C C . ASN B 1 465 ? -11.055 -32.438 -14.164 1 95.75 465 ASN B C 1
ATOM 7775 O O . ASN B 1 465 ? -9.867 -32.125 -14.07 1 95.75 465 ASN B O 1
ATOM 7779 N N . GLU B 1 466 ? -11.531 -33.344 -15 1 94.44 466 GLU B N 1
ATOM 7780 C CA . GLU B 1 466 ? -10.617 -34.031 -15.922 1 94.44 466 GLU B CA 1
ATOM 7781 C C . GLU B 1 466 ? -10.109 -33.062 -17 1 94.44 466 GLU B C 1
ATOM 7783 O O . GLU B 1 466 ? -8.953 -33.156 -17.406 1 94.44 466 GLU B O 1
ATOM 7788 N N . ILE B 1 467 ? -11 -32.25 -17.438 1 93.12 467 ILE B N 1
ATOM 7789 C CA . ILE B 1 467 ? -10.648 -31.297 -18.5 1 93.12 467 ILE B CA 1
ATOM 7790 C C . ILE B 1 467 ? -9.594 -30.328 -18 1 93.12 467 ILE B C 1
ATOM 7792 O O . ILE B 1 467 ? -8.594 -30.062 -18.672 1 93.12 467 ILE B O 1
ATOM 7796 N N . ILE B 1 468 ? -9.773 -29.703 -16.859 1 92.25 468 ILE B N 1
ATOM 7797 C CA . ILE B 1 468 ? -8.82 -28.75 -16.297 1 92.25 468 ILE B CA 1
ATOM 7798 C C . ILE B 1 468 ? -7.531 -29.469 -15.914 1 92.25 468 ILE B C 1
ATOM 7800 O O . ILE B 1 468 ? -6.438 -28.953 -16.156 1 92.25 468 ILE B O 1
ATOM 7804 N N . GLY B 1 469 ? -7.664 -30.641 -15.352 1 89.81 469 GLY B N 1
ATOM 7805 C CA . GLY B 1 469 ? -6.5 -31.438 -14.984 1 89.81 469 GLY B CA 1
ATOM 7806 C C . GLY B 1 469 ? -5.84 -30.969 -13.703 1 89.81 469 GLY B C 1
ATOM 7807 O O . GLY B 1 469 ? -6.25 -29.953 -13.117 1 89.81 469 GLY B O 1
ATOM 7808 N N . PRO B 1 470 ? -4.848 -31.703 -13.266 1 89.75 470 PRO B N 1
ATOM 7809 C CA . PRO B 1 470 ? -4.148 -31.344 -12.031 1 89.75 470 PRO B CA 1
ATOM 7810 C C . PRO B 1 470 ? -3.309 -30.078 -12.195 1 89.75 470 PRO B C 1
ATOM 7812 O O . PRO B 1 470 ? -2.701 -29.859 -13.242 1 89.75 470 PRO B O 1
ATOM 7815 N N . THR B 1 471 ? -3.371 -29.234 -11.188 1 90.94 471 THR B N 1
ATOM 7816 C CA . THR B 1 471 ? -2.623 -27.969 -11.195 1 90.94 471 THR B CA 1
ATOM 7817 C C . THR B 1 471 ? -1.28 -28.141 -10.492 1 90.94 471 THR B C 1
ATOM 7819 O O . THR B 1 471 ? -1.048 -29.156 -9.82 1 90.94 471 THR B O 1
ATOM 7822 N N . THR B 1 472 ? -0.386 -27.188 -10.664 1 90.12 472 THR B N 1
ATOM 7823 C CA . THR B 1 472 ? 0.922 -27.219 -10.016 1 90.12 472 THR B CA 1
ATOM 7824 C C . THR B 1 472 ? 0.777 -27.25 -8.5 1 90.12 472 THR B C 1
ATOM 7826 O O . THR B 1 472 ? 1.557 -27.906 -7.809 1 90.12 472 THR B O 1
ATOM 7829 N N . GLU B 1 473 ? -0.184 -26.594 -8.031 1 88.19 473 GLU B N 1
ATOM 7830 C CA . GLU B 1 473 ? -0.436 -26.547 -6.594 1 88.19 473 GLU B CA 1
ATOM 7831 C C . GLU B 1 473 ? -0.816 -27.922 -6.059 1 88.19 473 GLU B C 1
ATOM 7833 O O . GLU B 1 473 ? -0.385 -28.312 -4.973 1 88.19 473 GLU B O 1
ATOM 7838 N N . GLU B 1 474 ? -1.59 -28.609 -6.844 1 87.75 474 GLU B N 1
ATOM 7839 C CA . GLU B 1 474 ? -1.978 -29.953 -6.441 1 87.75 474 GLU B CA 1
ATOM 7840 C C . GLU B 1 474 ? -0.774 -30.891 -6.422 1 87.75 474 GLU B C 1
ATOM 7842 O O . GLU B 1 474 ? -0.669 -31.75 -5.551 1 87.75 474 GLU B O 1
ATOM 7847 N N . LEU B 1 475 ? 0.054 -30.703 -7.375 1 83.94 475 LEU B N 1
ATOM 7848 C CA . LEU B 1 475 ? 1.255 -31.531 -7.449 1 83.94 475 LEU B CA 1
ATOM 7849 C C . LEU B 1 475 ? 2.184 -31.234 -6.273 1 83.94 475 LEU B C 1
ATOM 7851 O O . LEU B 1 475 ? 2.807 -32.156 -5.73 1 83.94 475 LEU B O 1
ATOM 7855 N N . VAL B 1 476 ? 2.197 -30.031 -5.871 1 82.06 476 VAL B N 1
ATOM 7856 C CA . VAL B 1 476 ? 3.039 -29.625 -4.754 1 82.06 476 VAL B CA 1
ATOM 7857 C C . VAL B 1 476 ? 2.484 -30.203 -3.453 1 82.06 476 VAL B C 1
ATOM 7859 O O . VAL B 1 476 ? 3.246 -30.656 -2.594 1 82.06 476 VAL B O 1
ATOM 7862 N N . ILE B 1 477 ? 1.214 -30.141 -3.332 1 82.75 477 ILE B N 1
ATOM 7863 C CA . ILE B 1 477 ? 0.577 -30.688 -2.137 1 82.75 477 ILE B CA 1
ATOM 7864 C C . ILE B 1 477 ? 0.816 -32.188 -2.064 1 82.75 477 ILE B C 1
ATOM 7866 O O . ILE B 1 477 ? 1.087 -32.75 -0.988 1 82.75 477 ILE B O 1
ATOM 7870 N N . LYS B 1 478 ? 0.714 -32.844 -3.193 1 78.25 478 LYS B N 1
ATOM 7871 C CA . LYS B 1 478 ? 0.948 -34.281 -3.254 1 78.25 478 LYS B CA 1
ATOM 7872 C C . LYS B 1 478 ? 2.393 -34.594 -2.9 1 78.25 478 LYS B C 1
ATOM 7874 O O . LYS B 1 478 ? 2.656 -35.594 -2.225 1 78.25 478 LYS B O 1
ATOM 7879 N N . ALA B 1 479 ? 3.307 -33.812 -3.352 1 76.88 479 ALA B N 1
ATOM 7880 C CA . ALA B 1 479 ? 4.723 -34.031 -3.066 1 76.88 479 ALA B CA 1
ATOM 7881 C C . ALA B 1 479 ? 5.023 -33.812 -1.585 1 76.88 479 ALA B C 1
ATOM 7883 O O . ALA B 1 479 ? 5.852 -34.531 -1.007 1 76.88 479 ALA B O 1
ATOM 7884 N N . LYS B 1 480 ? 4.352 -32.875 -1.001 1 71 480 LYS B N 1
ATOM 7885 C CA . LYS B 1 480 ? 4.543 -32.625 0.423 1 71 480 LYS B CA 1
ATOM 7886 C C . LYS B 1 480 ? 4.008 -33.781 1.27 1 71 480 LYS B C 1
ATOM 7888 O O . LYS B 1 480 ? 4.574 -34.094 2.318 1 71 480 LYS B O 1
ATOM 7893 N N . LYS B 1 481 ? 2.906 -34.312 0.848 1 62.12 481 LYS B N 1
ATOM 7894 C CA . LYS B 1 481 ? 2.311 -35.438 1.593 1 62.12 481 LYS B CA 1
ATOM 7895 C C . LYS B 1 481 ? 3.111 -36.719 1.404 1 62.12 481 LYS B C 1
ATOM 7897 O O . LYS B 1 481 ? 3.145 -37.562 2.295 1 62.12 481 LYS B O 1
ATOM 7902 N N . GLY B 1 482 ? 3.545 -37.031 0.229 1 51.69 482 GLY B N 1
ATOM 7903 C CA . GLY B 1 482 ? 4.379 -38.188 -0.014 1 51.69 482 GLY B CA 1
ATOM 7904 C C . GLY B 1 482 ? 5.703 -38.156 0.726 1 51.69 482 GLY B C 1
ATOM 7905 O O . GLY B 1 482 ? 6.25 -39.188 1.092 1 51.69 482 GLY B O 1
ATOM 7906 N N . ASN B 1 483 ? 6.441 -37.094 0.748 1 47 483 ASN B N 1
ATOM 7907 C CA . ASN B 1 483 ? 7.68 -37 1.515 1 47 483 ASN B CA 1
ATOM 7908 C C . ASN B 1 483 ? 7.43 -37.219 3.006 1 47 483 ASN B C 1
ATOM 7910 O O . ASN B 1 483 ? 8.375 -37.281 3.797 1 47 483 ASN B O 1
ATOM 7914 N N . ILE B 1 484 ? 6.281 -37.031 3.537 1 38.31 484 ILE B N 1
ATOM 7915 C CA . ILE B 1 484 ? 6.016 -37.406 4.922 1 38.31 484 ILE B CA 1
ATOM 7916 C C . ILE B 1 484 ? 5.895 -38.938 5.027 1 38.31 484 ILE B C 1
ATOM 7918 O O . ILE B 1 484 ? 5.809 -39.469 6.129 1 38.31 484 ILE B O 1
ATOM 7922 N N . SER B 1 485 ? 5.5 -39.781 4.07 1 30.03 485 SER B N 1
ATOM 7923 C CA . SER B 1 485 ? 5.469 -41.219 4.352 1 30.03 485 SER B CA 1
ATOM 7924 C C . SER B 1 485 ? 6.875 -41.781 4.445 1 30.03 485 SER B C 1
ATOM 7926 O O . SER B 1 485 ? 7.496 -42.094 3.424 1 30.03 485 SER B O 1
ATOM 7928 N N . PRO B 1 486 ? 7.801 -41.344 5.199 1 27.91 486 PRO B N 1
ATOM 7929 C CA . PRO B 1 486 ? 8.633 -42.5 5.473 1 27.91 486 PRO B CA 1
ATOM 7930 C C . PRO B 1 486 ? 7.879 -43.594 6.207 1 27.91 486 PRO B C 1
ATOM 7932 O O . PRO B 1 486 ? 6.914 -43.344 6.926 1 27.91 486 PRO B O 1
#

InterPro domains:
  IPR022227 Protein of unknown function DUF3754 [PF12576] (259-380)

Foldseek 3Di:
DFAFDQDDPQRWTKTWDFFAFFQPDDPVVLLVLLLVPDDDPVLSVLLSLLLVLLLQVLLVVLCVLLVLLLVLLCCQAQPCNVVVVVVVVDDPVVNLVSLLVNVVSVVVLCVLLRWDWDAPLLLLVLQLDAADAPFDWDADQQFFAQDSQVVNCVVPPDPRHHPCRSGKIKIFGDKDKDKDKDLCLVVLVLLVVVVVVVVVCVVVVVCVPPVPPNPPPPNPPPDPPDPRPIDMDTFFHSNSDDDDPVSSRPIDMTMFMWGAKMWMWTWTDADPVGDRSHIKIWMFGGHGSNRPSLPDPRIDQTDDRPVLVVVVVVLLVVLVVQLVVQVVPDDPPVVSNVVSVVVSVVSVVVSVVVRVVVSVVSVVVSVVVCVVGTDDMRPVVSVVSSVSSSSRLSSLLSLLQSCCVPVNKDALVRSQVSSQVCSCPSPVDGGRHDSVSNVVVCVVLVQWDADPVRIIHGHDSVVSCVSSDDDPVNVVVVVVVVVVPD/DFAFDQDDPQRWTKTWDFFAFFQPDDPVVLLVLLLVPDDDPVVSVLLSLLLVLLLQVLLVVLCVLLVLLLVLQCCQAQPCNVVVCVVVVDDPVVNLVSLLVNVVSVVVLCVLLRWDWDAPLLLLVLQLDAADAPFDWDADQQFFAQDSQVVNCVVPPDPRHHPCRSGKIKIFGDKDKDKDKDLCLVVLVLLVVVVVVVVVCVVVVVCVPPPPPNPPPPNPPPDPPDPRPIDMDTFFHSNSDDDDPVSSRPIDMTMFMWGAKMWMWTWTDADPVGDRSHIKIWMFGGHGSNRPSLPDPRIDQTDARPVLVVVVVVLLVVLVVQLVVQVVVDDPPVVSNVVSVVVSVVSVVVSVVVRVVVSVVSVVVSVVVCVVGTDDMRPVVSVVSSVSSSSRLSSLQSLLQSCCVPVNKAALVRSQVSSQVCSCPSPVDGGRHDSVSNVVVCVVLVQWDADPVRIIHGHDSVVSCVSSDDHPVNVVVVVVVVVPPD

Sequence (972 aa):
MAYLNLEGDEKKEVIRIERESVIPILKSKLVMVLTDLINHSSDQAEFKKLCKRIEYTIRAWYLLQFEDMMQLYSLFDPISGSKKLEQQGLTSEKTDEFEQNFLTHLFQVMKKSNFKIATDDEINVALSGQYLLNLPIIVDEFKLDNILLKKYFDAHPYNNLPDFYDKYIIFRRGIGIDQTSDYFIMEKVDMLIARFWSYLLTTLRLEKLFLKRVQRHSKKDIDDSENYEDDVYERIRLENMPLSFNNLLSKTTIQEPTFDRMIVVYRKASSNSKQERGIFVKHFKNIPMADMEIVLPEKKNPGLTPMDWVKFLVSAIVGLVAVVSSLRAATTDSRVIGALLSTVVGYFIKTYFTFQKNLAAYQNMITNAMYEKQLDSGKGTLLHLCDDVIQQEVKEVIISFYILMVQGKATSHELDQRCEKLIKEEFNETCNFEVDDAIHKLEKLGIVTKDPIGKYQFVGLKRANEIIGPTTEELVIKAKKGNISPMAYLNLEGDEKKEVIRIERESVIPILKSKLVMVLTDLINHSSDQAEFKKLCKRIEYTIRAWYLLQFEDMMQLYSLFDPISGSKKLEQQGLTSEKTDEFEQNFLTHLFQVMKKSNFKIATDDEINVALSGQYLLNLPIIVDEFKLDNILLKKYFDAHPYNNLPDFYDKYIIFRRGIGIDQTSDYFIMEKVDMLIARFWSYLLTTLRLEKLFLKRVQRHSKKDIDDSENYEDDVYERIRLENMPLSFNNLLSKTTIQEPTFDRMIVVYRKASSNSKQERGIFVKHFKNIPMADMEIVLPEKKNPGLTPMDWVKFLVSAIVGLVAVVSSLRAATTDSRVIGALLSTVVGYFIKTYFTFQKNLAAYQNMITNAMYEKQLDSGKGTLLHLCDDVIQQEVKEVIISFYILMVQGKATSHELDQRCEKLIKEEFNETCNFEVDDAIHKLEKLGIVTKDPIGKYQFVGLKRANEIIGPTTEELVIKAKKGNISP

Nearest PDB structures (foldseek):
  3x1o-assembly1_A  TM=5.130E-01  e=2.124E+00  Homo sapiens
  4qi0-assembly2_B  TM=4.872E-01  e=1.274E+00  Mus musculus
  6tqa-assembly3_C  TM=4.930E-01  e=2.124E+00  Mus musculus
  4qik-assembly3_B  TM=4.767E-01  e=3.923E+00  Homo sapiens
  3x1o-assembly1_A  TM=6.084E-01  e=3.295E+00  Homo sapiens

Organism: Cicer arietinum (NCBI:txid3827)